Protein AF-0000000068128004 (afdb_homodimer)

Foldseek 3Di:
DDDDDDDDDDCPPPDDDPDDPDPCPPDPDPPPPPPPPPPPPPPVPPAFLAFFCVVLPPCQQVVLLVVLLVLLVVLVVLQVVQAFDFDVVCDDCNPSLNSLVVSLVSSLVSLLRNLQQLLQLLLVVCLQVFHFPLLSLLSVLLSPDLVSLVVCVVVVHVVLSSVLSVLSVQLSVVLSVLSSVQKDKDKDWDWDKDKDKFLFFAFDEQQQFWFAPDQDLVRIDGDPLLVVLVVCLVVVPFAFTPPDFFAWKKWKDKHKAWDKDKDKDKDKAAQDDDPVCLVVQNRKDWAWWWAWDWDQDPPLAIKIKIWIWWFDAFARIDIIMIMIMIIRIAIWIFIWIDHGGTIDGPDLFPVPIDGDPDPPPQPCLDPGHDPRSLRDPVDPGGRGNVSSVNVVLCQQPGKIKMWINNNPVGIDIDIDHDQVPPFKDFPDPVLSVDSHRNGIIGDDCVRVSSSSRRSSRRSSRNSVQCVQCPPPDPVGRSGIDIIMMIGTDTGIGMHGDPVSSVVSSVSNVSSSVSSVVSNPCSSVGSDDDDPDPVRVVCQAPVPDPPPPPPPPPDPDDVVVVVNCQQVVQSVVLVVQQCVQCVVPPQDPSSSSVSLVPPPCDDRFTQNQDLPPRRDGHGGRHDGDDDDPPPDPDDDDDPPPDDPPPPPDPD/DDDDDDDDDPPPPPPDDDPPPDPPPPDPPCPPPPPPPPPPPPPVPDDFLAFFCVVLPPCQQVVLLVVLLVLLVVLVVLQVVQAFDFDVVCDDCNPSLNSLVVSLVSSLVSLLRNLQQLLQLLLVVCLQVFHFPLLSLLSVLLSVDLVSLVVCVVVVHPVLSSVLSVLSVQLSVVLSVLSSVQKDKDKDWDWDKDKDKFLFFAADEQQQFWFAPDQDLVRIDGHPLLVVLVVCLVVVPFAFTPPDFFAWKKWKDKHKAWDKDKDKDKDKAAQDDDPVCLVVQNRKDWAWWWAWDWDQDPPLAIKIKIWIWWFDAFARIDIIMIMIMIIRIAIWIFIWIDHGGTIDGPDLFPVPIDGDPDPVPQPCLDPGHDPRSLRDPPDGGGRGNVSSVNVVLCQQPGKIKMWINNNPVGIAIDIDHDQVPPFKDFPDPVLSPDSHRNGIIGDDCVRVSSSSRRSSRRSSRNSVQCVQCPPPDPVGRSGIDIIMMIGTDTGIGMHGDPVSSVVSSVSNVSSSVSSVVSNPCSSVGSDRDDPDPVSVVCQAPVDDPPPPPPPPPDPDDVVVVVNCQQVVQSVVLVVQQCVQCVVPPQDSSSSSVSLVPPPCDDRFGQNQDLPPRRDGHGGRHDPDDDDPPPDPDDDDDDDDDPPPPDDDDD

Radius of gyration: 53.82 Å; Cα contacts (8 Å, |Δi|>4): 2423; chains: 2; bounding box: 124×164×118 Å

pLDDT: mean 70.62, std 24.51, range [15.65, 96.94]

Organism: Neurospora crassa (strain ATCC 24698 / 74-OR23-1A / CBS 708.71 / DSM 1257 / FGSC 987) (NCBI:txid367110)

InterPro domains:
  IPR021514 Protein of unknown function DUF3176 [PF11374] (76-183)

Secondary structure (DSSP, 8-state):
----------------------------------------------------TTTT--HHHHHHHHHHHHHHHHHHHHHHHHTT-BTTTT-GGG-HHHHHHHHHHHHHHHHHHHHHHHHHHHHHHHHHHT-BHHHHHHHHHHHH-HHHHHHHHHTT-SHHHHHHHHHHHHHHHHHHHHHHHTEEEEEEEEEEEEEEEE----S--TTSSEEE-SSSGGGEEE-HHHHHHHHHHHTTPPEE-TT--EEEEEEEEEEEEEEEEEEEEEEEEE----HHHHHTT--EEEEEEEEEEEEEETTTEEEEEEEEEEE-S-SSEEEEEEEEEEEEEEEEEEEEEEEETEEEESSSSGGGPEE-S-GGGS---SSS---------S-TTS--HHHHHHHHHHHHH-EEEEEEE-GGG-EEEEEESSHHHH-EE-SSHHHHT-S-GGG-EE---HHHHHHHHHHHHHHHHHHHHHHHTTT--GGG-SS-EEEEEEEEEEEEEEEE-HHHHHHHHHHHHHHHHHHHHHTTTGGG-SS-----HHHHHHHHH---GGGT---S----THHHHHHHHHHHHHHHHHHHHHHHTTTS---HHHHHHHHHHT-SS---EEEEEE-TTS-EEEEEE-----------------S-GGGGGGT---/--------------PPP-----------------------------------TTTT--HHHHHHHHHHHHHHHHHHHHHHHHTT-BTTTT-GGG-HHHHHHHHHHHHHHHHHHHHHHHHHHHHHHHHHHT-BHHHHHHHHHHHH-HHHHHHHHHTT-SHHHHHHHHHHHHHHHHHHHHHHHTEEEEEEEEEEEEEEEE----S--TTSSEEE-SSSGGGEEE-HHHHHHHHHHHTTPPEE-TT--EEEEEEEEEEEEEEEEEEEEEEEEE----HHHHHTT--EEEEEEEEEEEEEETTTEEEEEEEEEEE-S-SSEEEEEEEEEEEEEEEEEEEEEEEETEEEESSSSGGGPEE-S-GGGS---SSS---------S-TTS--HHHHHHHHHHHHH-EEEEEEE-GGG-EEEEEESSGGGT-EE-SSHHHHT-SSGGG-EE---HHHHHHHHHHHHHHHHHHHHHHHTTT--GGG-SS-EEEEEEEEEEEEEEEE-HHHHHHHHHHHHHHHHHHHHHTTTGGG-SS-----HHHHHHHHH---GGGS---S----THHHHHHHHHHHHHHHHHHHHHHHTTTS---HHHHHHHHHHT-SS---EEEEEE-TTS-EEEEEE--------------------SGGGSS---

Structure (mmCIF, N/CA/C/O backbone):
data_AF-0000000068128004-model_v1
#
loop_
_entity.id
_entity.type
_entity.pdbx_description
1 polymer 'Uncharacterized protein'
#
loop_
_atom_site.group_PDB
_atom_site.id
_atom_site.type_symbol
_atom_site.label_atom_id
_atom_site.label_alt_id
_atom_site.label_comp_id
_atom_site.label_asym_id
_atom_site.label_entity_id
_atom_site.label_seq_id
_atom_site.pdbx_PDB_ins_code
_atom_site.Cartn_x
_atom_site.Cartn_y
_atom_site.Cartn_z
_atom_site.occupancy
_atom_site.B_iso_or_equiv
_atom_site.auth_seq_id
_atom_site.auth_comp_id
_atom_site.auth_asym_id
_atom_site.auth_atom_id
_atom_site.pdbx_PDB_model_num
ATOM 1 N N . MET A 1 1 ? -55.375 -19.531 8.828 1 16.3 1 MET A N 1
ATOM 2 C CA . MET A 1 1 ? -56.031 -18.875 9.961 1 16.3 1 MET A CA 1
ATOM 3 C C . MET A 1 1 ? -56.25 -17.391 9.672 1 16.3 1 MET A C 1
ATOM 5 O O . MET A 1 1 ? -55.688 -16.844 8.711 1 16.3 1 MET A O 1
ATOM 9 N N . GLY A 1 2 ? -56.156 -16.594 10.836 1 16.81 2 GLY A N 1
ATOM 10 C CA . GLY A 1 2 ? -56.906 -15.602 11.609 1 16.81 2 GLY A CA 1
ATOM 11 C C . GLY A 1 2 ? -56.75 -14.195 11.07 1 16.81 2 GLY A C 1
ATOM 12 O O . GLY A 1 2 ? -55.875 -13.938 10.219 1 16.81 2 GLY A O 1
ATOM 13 N N . SER A 1 3 ? -57.5 -13.305 11.664 1 17.36 3 SER A N 1
ATOM 14 C CA . SER A 1 3 ? -58.25 -12.062 11.836 1 17.36 3 SER A CA 1
ATOM 15 C C . SER A 1 3 ? -57.312 -10.906 12.18 1 17.36 3 SER A C 1
ATOM 17 O O . SER A 1 3 ? -57.75 -9.758 12.289 1 17.36 3 SER A O 1
ATOM 19 N N . PRO A 1 4 ? -56.156 -11.234 12.758 1 17.3 4 PRO A N 1
ATOM 20 C CA . PRO A 1 4 ? -56.031 -10.305 13.875 1 17.3 4 PRO A CA 1
ATOM 21 C C . PRO A 1 4 ? -56.125 -8.844 13.445 1 17.3 4 PRO A C 1
ATOM 23 O O . PRO A 1 4 ? -55.969 -8.531 12.258 1 17.3 4 PRO A O 1
ATOM 26 N N . ASP A 1 5 ? -55.969 -8.047 14.414 1 15.94 5 ASP A N 1
ATOM 27 C CA . ASP A 1 5 ? -56.406 -6.93 15.234 1 15.94 5 ASP A CA 1
ATOM 28 C C . ASP A 1 5 ? -55.938 -5.602 14.672 1 15.94 5 ASP A C 1
ATOM 30 O O . ASP A 1 5 ? -55.125 -5.574 13.734 1 15.94 5 ASP A O 1
ATOM 34 N N . GLU A 1 6 ? -55.156 -4.871 15.516 1 15.65 6 GLU A N 1
ATOM 35 C CA . GLU A 1 6 ? -55.562 -3.723 16.312 1 15.65 6 GLU A CA 1
ATOM 36 C C . GLU A 1 6 ? -55.125 -2.41 15.672 1 15.65 6 GLU A C 1
ATOM 38 O O . GLU A 1 6 ? -55.906 -1.456 15.609 1 15.65 6 GLU A O 1
ATOM 43 N N . ASN A 1 7 ? -53.75 -2.207 15.68 1 17.16 7 ASN A N 1
ATOM 44 C CA . ASN A 1 7 ? -53.406 -1.065 16.516 1 17.16 7 ASN A CA 1
ATOM 45 C C . ASN A 1 7 ? -53.875 0.25 15.898 1 17.16 7 ASN A C 1
ATOM 47 O O . ASN A 1 7 ? -54.062 0.327 14.68 1 17.16 7 ASN A O 1
ATOM 51 N N . ASP A 1 8 ? -53.656 1.297 16.688 1 17.33 8 ASP A N 1
ATOM 52 C CA . ASP A 1 8 ? -54.312 2.494 17.203 1 17.33 8 ASP A CA 1
ATOM 53 C C . ASP A 1 8 ? -54.219 3.637 16.188 1 17.33 8 ASP A C 1
ATOM 55 O O . ASP A 1 8 ? -53.438 3.596 15.258 1 17.33 8 ASP A O 1
ATOM 59 N N . PRO A 1 9 ? -54.219 4.863 16.797 1 18 9 PRO A N 1
ATOM 60 C CA . PRO A 1 9 ? -55.125 6.023 16.875 1 18 9 PRO A CA 1
ATOM 61 C C . PRO A 1 9 ? -54.625 7.211 16.062 1 18 9 PRO A C 1
ATOM 63 O O . PRO A 1 9 ? -55.406 8.016 15.57 1 18 9 PRO A O 1
ATOM 66 N N . VAL A 1 10 ? -53.125 7.395 16.031 1 19.28 10 VAL A N 1
ATOM 67 C CA . VAL A 1 10 ? -52.781 8.727 16.531 1 19.28 10 VAL A CA 1
ATOM 68 C C . VAL A 1 10 ? -53.281 9.781 15.547 1 19.28 10 VAL A C 1
ATOM 70 O O . VAL A 1 10 ? -53.188 9.617 14.328 1 19.28 10 VAL A O 1
ATOM 73 N N . GLY A 1 11 ? -54 10.75 16.094 1 16.86 11 GLY A N 1
ATOM 74 C CA . GLY A 1 11 ? -54.938 11.844 15.867 1 16.86 11 GLY A CA 1
ATOM 75 C C . GLY A 1 11 ? -54.312 13.039 15.195 1 16.86 11 GLY A C 1
ATOM 76 O O . GLY A 1 11 ? -53.469 13.727 15.789 1 16.86 11 GLY A O 1
ATOM 77 N N . TYR A 1 12 ? -53.625 12.961 14.086 1 18.47 12 TYR A N 1
ATOM 78 C CA . TYR A 1 12 ? -53 14.133 13.508 1 18.47 12 TYR A CA 1
ATOM 79 C C . TYR A 1 12 ? -53.969 15.297 13.414 1 18.47 12 TYR A C 1
ATOM 81 O O . TYR A 1 12 ? -54.906 15.266 12.609 1 18.47 12 TYR A O 1
ATOM 89 N N . GLU A 1 13 ? -54.281 15.844 14.727 1 16.7 13 GLU A N 1
ATOM 90 C CA . GLU A 1 13 ? -55.25 16.906 14.703 1 16.7 13 GLU A CA 1
ATOM 91 C C . GLU A 1 13 ? -54.812 18.078 13.828 1 16.7 13 GLU A C 1
ATOM 93 O O . GLU A 1 13 ? -53.688 18.562 13.984 1 16.7 13 GLU A O 1
ATOM 98 N N . VAL A 1 14 ? -55.188 18.156 12.703 1 18.97 14 VAL A N 1
ATOM 99 C CA . VAL A 1 14 ? -55.062 19.219 11.711 1 18.97 14 VAL A CA 1
ATOM 100 C C . VAL A 1 14 ? -55.562 20.531 12.289 1 18.97 14 VAL A C 1
ATOM 102 O O . VAL A 1 14 ? -56.781 20.703 12.461 1 18.97 14 VAL A O 1
ATOM 105 N N . ARG A 1 15 ? -54.906 20.812 13.547 1 17.94 15 ARG A N 1
ATOM 106 C CA . ARG A 1 15 ? -55.562 22 14.117 1 17.94 15 ARG A CA 1
ATOM 107 C C . ARG A 1 15 ? -55.781 23.062 13.047 1 17.94 15 ARG A C 1
ATOM 109 O O . ARG A 1 15 ? -55.125 23.062 12.008 1 17.94 15 ARG A O 1
ATOM 116 N N . GLN A 1 16 ? -56.375 24.156 13.734 1 16.81 16 GLN A N 1
ATOM 117 C CA . GLN A 1 16 ? -57.406 25.203 13.594 1 16.81 16 GLN A CA 1
ATOM 118 C C . GLN A 1 16 ? -56.812 26.438 12.898 1 16.81 16 GLN A C 1
ATOM 120 O O . GLN A 1 16 ? -55.656 26.781 13.109 1 16.81 16 GLN A O 1
ATOM 125 N N . GLN A 1 17 ? -57.344 26.688 11.773 1 18.75 17 GLN A N 1
ATOM 126 C CA . GLN A 1 17 ? -57.219 27.719 10.75 1 18.75 17 GLN A CA 1
ATOM 127 C C . GLN A 1 17 ? -57.312 29.109 11.359 1 18.75 17 GLN A C 1
ATOM 129 O O . GLN A 1 17 ? -58.344 29.484 11.938 1 18.75 17 GLN A O 1
ATOM 134 N N . PRO A 1 18 ? -56.156 29.469 12.141 1 18.98 18 PRO A N 1
ATOM 135 C CA . PRO A 1 18 ? -56.312 30.734 12.867 1 18.98 18 PRO A CA 1
ATOM 136 C C . PRO A 1 18 ? -56.938 31.828 12.008 1 18.98 18 PRO A C 1
ATOM 138 O O . PRO A 1 18 ? -56.781 31.828 10.781 1 18.98 18 PRO A O 1
ATOM 141 N N . SER A 1 19 ? -58 32.344 12.562 1 18.3 19 SER A N 1
ATOM 142 C CA . SER A 1 19 ? -59 33.344 12.164 1 18.3 19 SER A CA 1
ATOM 143 C C . SER A 1 19 ? -58.312 34.656 11.75 1 18.3 19 SER A C 1
ATOM 145 O O . SER A 1 19 ? -57.188 34.938 12.172 1 18.3 19 SER A O 1
ATOM 147 N N . THR A 1 20 ? -58.938 35.219 10.797 1 19.64 20 THR A N 1
ATOM 148 C CA . THR A 1 20 ? -58.844 36.312 9.812 1 19.64 20 THR A CA 1
ATOM 149 C C . THR A 1 20 ? -58.875 37.656 10.492 1 19.64 20 THR A C 1
ATOM 151 O O . THR A 1 20 ? -58.969 38.688 9.828 1 19.64 20 THR A O 1
ATOM 154 N N . HIS A 1 21 ? -58.406 37.719 11.812 1 19.25 21 HIS A N 1
ATOM 155 C CA . HIS A 1 21 ? -58.906 38.969 12.406 1 19.25 21 HIS A CA 1
ATOM 156 C C . HIS A 1 21 ? -58.469 40.156 11.594 1 19.25 21 HIS A C 1
ATOM 158 O O . HIS A 1 21 ? -57.375 40.188 11.047 1 19.25 21 HIS A O 1
ATOM 164 N N . SER A 1 22 ? -59.562 40.938 11.219 1 19.67 22 SER A N 1
ATOM 165 C CA . SER A 1 22 ? -59.906 42.156 10.484 1 19.67 22 SER A CA 1
ATOM 166 C C . SER A 1 22 ? -59.156 43.375 11.039 1 19.67 22 SER A C 1
ATOM 168 O O . SER A 1 22 ? -59.156 43.625 12.242 1 19.67 22 SER A O 1
ATOM 170 N N . ALA A 1 23 ? -58.062 43.719 10.336 1 20.78 23 ALA A N 1
ATOM 171 C CA . ALA A 1 23 ? -57.062 44.781 10.469 1 20.78 23 ALA A CA 1
ATOM 172 C C . ALA A 1 23 ? -57.719 46.156 10.539 1 20.78 23 ALA A C 1
ATOM 174 O O . ALA A 1 23 ? -58.281 46.594 9.555 1 20.78 23 ALA A O 1
ATOM 175 N N . SER A 1 24 ? -58.562 46.25 11.609 1 19.19 24 SER A N 1
ATOM 176 C CA . SER A 1 24 ? -59.219 47.562 11.727 1 19.19 24 SER A CA 1
ATOM 177 C C . SER A 1 24 ? -58.25 48.719 11.555 1 19.19 24 SER A C 1
ATOM 179 O O . SER A 1 24 ? -57.219 48.75 12.234 1 19.19 24 SER A O 1
ATOM 181 N N . LEU A 1 25 ? -58.281 49.281 10.391 1 20.19 25 LEU A N 1
ATOM 182 C CA . LEU A 1 25 ? -57.5 50.375 9.789 1 20.19 25 LEU A CA 1
ATOM 183 C C . LEU A 1 25 ? -57.656 51.656 10.586 1 20.19 25 LEU A C 1
ATOM 185 O O . LEU A 1 25 ? -57.156 52.688 10.18 1 20.19 25 LEU A O 1
ATOM 189 N N . LYS A 1 26 ? -58.688 51.531 11.492 1 20.8 26 LYS A N 1
ATOM 190 C CA . LYS A 1 26 ? -59.312 52.875 11.664 1 20.8 26 LYS A CA 1
ATOM 191 C C . LYS A 1 26 ? -58.25 53.906 12.016 1 20.8 26 LYS A C 1
ATOM 193 O O . LYS A 1 26 ? -58.25 55 11.422 1 20.8 26 LYS A O 1
ATOM 198 N N . ASP A 1 27 ? -58.031 53.938 13.297 1 21.92 27 ASP A N 1
ATOM 199 C CA . ASP A 1 27 ? -58.094 55.156 14.055 1 21.92 27 ASP A CA 1
ATOM 200 C C . ASP A 1 27 ? -56.812 56 13.867 1 21.92 27 ASP A C 1
ATOM 202 O O . ASP A 1 27 ? -55.812 55.75 14.539 1 21.92 27 ASP A O 1
ATOM 206 N N . ILE A 1 28 ? -56.469 56.156 12.594 1 21.03 28 ILE A N 1
ATOM 207 C CA . ILE A 1 28 ? -55.188 56.812 12.266 1 21.03 28 ILE A CA 1
ATOM 208 C C . ILE A 1 28 ? -55.188 58.219 12.797 1 21.03 28 ILE A C 1
ATOM 210 O O . ILE A 1 28 ? -54.156 58.906 12.781 1 21.03 28 ILE A O 1
ATOM 214 N N . SER A 1 29 ? -56.469 58.781 12.781 1 20.73 29 SER A N 1
ATOM 215 C CA . SER A 1 29 ? -56.406 60.188 12.414 1 20.73 29 SER A CA 1
ATOM 216 C C . SER A 1 29 ? -55.719 61 13.492 1 20.73 29 SER A C 1
ATOM 218 O O . SER A 1 29 ? -55.438 62.188 13.289 1 20.73 29 SER A O 1
ATOM 220 N N . LYS A 1 30 ? -56.125 60.781 14.711 1 25.45 30 LYS A N 1
ATOM 221 C CA . LYS A 1 30 ? -56.031 61.875 15.648 1 25.45 30 LYS A CA 1
ATOM 222 C C . LYS A 1 30 ? -54.594 62.406 15.727 1 25.45 30 LYS A C 1
ATOM 224 O O . LYS A 1 30 ? -53.688 61.656 16.094 1 25.45 30 LYS A O 1
ATOM 229 N N . THR A 1 31 ? -54.375 63.344 14.906 1 23.81 31 THR A N 1
ATOM 230 C CA . THR A 1 31 ? -53.219 64.188 14.672 1 23.81 31 THR A CA 1
ATOM 231 C C . THR A 1 31 ? -52.719 64.812 15.984 1 23.81 31 THR A C 1
ATOM 233 O O . THR A 1 31 ? -53.344 65.688 16.547 1 23.81 31 THR A O 1
ATOM 236 N N . GLU A 1 32 ? -52.781 64.062 17.078 1 24.28 32 GLU A N 1
ATOM 237 C CA . GLU A 1 32 ? -52.469 64.75 18.328 1 24.28 32 GLU A CA 1
ATOM 238 C C . GLU A 1 32 ? -51.25 65.625 18.172 1 24.28 32 GLU A C 1
ATOM 240 O O . GLU A 1 32 ? -50.219 65.188 17.672 1 24.28 32 GLU A O 1
ATOM 245 N N . THR A 1 33 ? -51.531 66.875 18.094 1 24.58 33 THR A N 1
ATOM 246 C CA . THR A 1 33 ? -50.688 68.125 18.078 1 24.58 33 THR A CA 1
ATOM 247 C C . THR A 1 33 ? -49.625 68 19.156 1 24.58 33 THR A C 1
ATOM 249 O O . THR A 1 33 ? -49.906 68.125 20.344 1 24.58 33 THR A O 1
ATOM 252 N N . ASN A 1 34 ? -48.906 67 19.188 1 24.06 34 ASN A N 1
ATOM 253 C CA . ASN A 1 34 ? -47.938 66.75 20.25 1 24.06 34 ASN A CA 1
ATOM 254 C C . ASN A 1 34 ? -47.062 68 20.469 1 24.06 34 ASN A C 1
ATOM 256 O O . ASN A 1 34 ? -46.344 68.438 19.562 1 24.06 34 ASN A O 1
ATOM 260 N N . GLU A 1 35 ? -47.625 69 21.172 1 24.84 35 GLU A N 1
ATOM 261 C CA . GLU A 1 35 ? -46.844 70.062 21.734 1 24.84 35 GLU A CA 1
ATOM 262 C C . GLU A 1 35 ? -45.469 69.625 22.203 1 24.84 35 GLU A C 1
ATOM 264 O O . GLU A 1 35 ? -45.375 68.812 23.141 1 24.84 35 GLU A O 1
ATOM 269 N N . VAL A 1 36 ? -44.688 69.438 21.297 1 27.52 36 VAL A N 1
ATOM 270 C CA . VAL A 1 36 ? -43.312 69 21.516 1 27.52 36 VAL A CA 1
ATOM 271 C C . VAL A 1 36 ? -42.688 69.875 22.594 1 27.52 36 VAL A C 1
ATOM 273 O O . VAL A 1 36 ? -42.5 71.125 22.375 1 27.52 36 VAL A O 1
ATOM 276 N N . THR A 1 37 ? -43.312 69.875 23.75 1 25.5 37 THR A N 1
ATOM 277 C CA . THR A 1 37 ? -42.594 70.5 24.859 1 25.5 37 THR A CA 1
ATOM 278 C C . THR A 1 37 ? -41.062 70.375 24.656 1 25.5 37 THR A C 1
ATOM 280 O O . THR A 1 37 ? -40.562 69.25 24.344 1 25.5 37 THR A O 1
ATOM 283 N N . LYS A 1 38 ? -40.531 71.5 24.266 1 29.64 38 LYS A N 1
ATOM 284 C CA . LYS A 1 38 ? -39.125 71.812 24.156 1 29.64 38 LYS A CA 1
ATOM 285 C C . LYS A 1 38 ? -38.312 71.125 25.266 1 29.64 38 LYS A C 1
ATOM 287 O O . LYS A 1 38 ? -38.344 71.5 26.422 1 29.64 38 LYS A O 1
ATOM 292 N N . ASP A 1 39 ? -38.5 69.812 25.281 1 27.36 39 ASP A N 1
ATOM 293 C CA . ASP A 1 39 ? -37.656 69 26.125 1 27.36 39 ASP A CA 1
ATOM 294 C C . ASP A 1 39 ? -36.25 69.625 26.266 1 27.36 39 ASP A C 1
ATOM 296 O O . ASP A 1 39 ? -35.562 69.812 25.25 1 27.36 39 ASP A O 1
ATOM 300 N N . ALA A 1 40 ? -36.188 70.562 27.109 1 27.53 40 ALA A N 1
ATOM 301 C CA . ALA A 1 40 ? -35.031 71.188 27.703 1 27.53 40 ALA A CA 1
ATOM 302 C C . ALA A 1 40 ? -33.812 70.312 27.672 1 27.53 40 ALA A C 1
ATOM 304 O O . ALA A 1 40 ? -33.906 69.125 28.016 1 27.53 40 ALA A O 1
ATOM 305 N N . ASP A 1 41 ? -33.094 70.562 26.688 1 29.31 41 ASP A N 1
ATOM 306 C CA . ASP A 1 41 ? -31.812 69.938 26.484 1 29.31 41 ASP A CA 1
ATOM 307 C C . ASP A 1 41 ? -31.219 69.438 27.797 1 29.31 41 ASP A C 1
ATOM 309 O O . ASP A 1 41 ? -30.922 70.25 28.688 1 29.31 41 ASP A O 1
ATOM 313 N N . VAL A 1 42 ? -31.859 68.5 28.344 1 29.72 42 VAL A N 1
ATOM 314 C CA . VAL A 1 42 ? -31.328 67.75 29.5 1 29.72 42 VAL A CA 1
ATOM 315 C C . VAL A 1 42 ? -29.812 67.812 29.5 1 29.72 42 VAL A C 1
ATOM 317 O O . VAL A 1 42 ? -29.156 67.25 28.609 1 29.72 42 VAL A O 1
ATOM 320 N N . LYS A 1 43 ? -29.391 68.938 29.891 1 34.12 43 LYS A N 1
ATOM 321 C CA . LYS A 1 43 ? -28.016 69.188 30.281 1 34.12 43 LYS A CA 1
ATOM 322 C C . LYS A 1 43 ? -27.391 67.938 30.953 1 34.12 43 LYS A C 1
ATOM 324 O O . LYS A 1 43 ? -27.75 67.625 32.094 1 34.12 43 LYS A O 1
ATOM 329 N N . SER A 1 44 ? -27.422 66.938 30.156 1 31.36 44 SER A N 1
ATOM 330 C CA . SER A 1 44 ? -26.781 65.688 30.625 1 31.36 44 SER A CA 1
ATOM 331 C C . SER A 1 44 ? -25.656 66 31.594 1 31.36 44 SER A C 1
ATOM 333 O O . SER A 1 44 ? -24.672 66.625 31.234 1 31.36 44 SER A O 1
ATOM 335 N N . SER A 1 45 ? -26.047 66.25 32.75 1 32.31 45 SER A N 1
ATOM 336 C CA . SER A 1 45 ? -25.172 66.5 33.906 1 32.31 45 SER A CA 1
ATOM 337 C C . SER A 1 45 ? -24 65.5 33.906 1 32.31 45 SER A C 1
ATOM 339 O O . SER A 1 45 ? -24.188 64.312 33.688 1 32.31 45 SER A O 1
ATOM 341 N N . PRO A 1 46 ? -22.891 65.938 33.5 1 38.22 46 PRO A N 1
ATOM 342 C CA . PRO A 1 46 ? -21.719 65.062 33.344 1 38.22 46 PRO A CA 1
ATOM 343 C C . PRO A 1 46 ? -21.562 64.062 34.5 1 38.22 46 PRO A C 1
ATOM 345 O O . PRO A 1 46 ? -21.969 64.375 35.625 1 38.22 46 PRO A O 1
ATOM 348 N N . PRO A 1 47 ? -21.641 62.75 34.375 1 41.66 47 PRO A N 1
ATOM 349 C CA . PRO A 1 47 ? -21.719 61.719 35.438 1 41.66 47 PRO A CA 1
ATOM 350 C C . PRO A 1 47 ? -20.703 61.906 36.531 1 41.66 47 PRO A C 1
ATOM 352 O O . PRO A 1 47 ? -19.578 62.344 36.281 1 41.66 47 PRO A O 1
ATOM 355 N N . SER A 1 48 ? -20.938 62.219 37.906 1 47.94 48 SER A N 1
ATOM 356 C CA . SER A 1 48 ? -20.266 62.25 39.219 1 47.94 48 SER A CA 1
ATOM 357 C C . SER A 1 48 ? -19.391 61.031 39.406 1 47.94 48 SER A C 1
ATOM 359 O O . SER A 1 48 ? -19.609 59.969 38.781 1 47.94 48 SER A O 1
ATOM 361 N N . TRP A 1 49 ? -18 61.219 39.938 1 61.78 49 TRP A N 1
ATOM 362 C CA . TRP A 1 49 ? -17.125 60.125 40.375 1 61.78 49 TRP A CA 1
ATOM 363 C C . TRP A 1 49 ? -17.922 59.094 41.188 1 61.78 49 TRP A C 1
ATOM 365 O O . TRP A 1 49 ? -18.359 59.375 42.312 1 61.78 49 TRP A O 1
ATOM 375 N N . LYS A 1 50 ? -18.5 58.156 40.531 1 65.62 50 LYS A N 1
ATOM 376 C CA . LYS A 1 50 ? -19.266 57.125 41.219 1 65.62 50 LYS A CA 1
ATOM 377 C C . LYS A 1 50 ? -18.516 55.781 41.188 1 65.62 50 LYS A C 1
ATOM 379 O O . LYS A 1 50 ? -18.688 55 40.25 1 65.62 50 LYS A O 1
ATOM 384 N N . PRO A 1 51 ? -17.656 55.594 42.344 1 75.12 51 PRO A N 1
ATOM 385 C CA . PRO A 1 51 ? -17 54.281 42.406 1 75.12 51 PRO A CA 1
ATOM 386 C C . PRO A 1 51 ? -17.969 53.156 42.656 1 75.12 51 PRO A C 1
ATOM 388 O O . PRO A 1 51 ? -19.078 53.375 43.125 1 75.12 51 PRO A O 1
ATOM 391 N N . GLY A 1 52 ? -17.953 52.031 41.938 1 76.75 52 GLY A N 1
ATOM 392 C CA . GLY A 1 52 ? -18.797 50.875 42.125 1 76.75 52 GLY A CA 1
ATOM 393 C C . GLY A 1 52 ? -18.328 49.656 41.312 1 76.75 52 GLY A C 1
ATOM 394 O O . GLY A 1 52 ? -17.781 49.844 40.219 1 76.75 52 GLY A O 1
ATOM 395 N N . ALA A 1 53 ? -18.438 48.531 41.938 1 80.81 53 ALA A N 1
ATOM 396 C CA . ALA A 1 53 ? -17.984 47.312 41.312 1 80.81 53 ALA A CA 1
ATOM 397 C C . ALA A 1 53 ? -18.828 46.969 40.062 1 80.81 53 ALA A C 1
ATOM 399 O O . ALA A 1 53 ? -18.297 46.562 39.031 1 80.81 53 ALA A O 1
ATOM 400 N N . LEU A 1 54 ? -20.094 47.188 40.062 1 81.88 54 LEU A N 1
ATOM 401 C CA . LEU A 1 54 ? -20.953 46.812 38.969 1 81.88 54 LEU A CA 1
ATOM 402 C C . LEU A 1 54 ? -21.031 47.938 37.938 1 81.88 54 LEU A C 1
ATOM 404 O O . LEU A 1 54 ? -21.078 47.656 36.719 1 81.88 54 LEU A O 1
ATOM 408 N N . ARG A 1 55 ? -20.969 49.156 38.375 1 77.12 55 ARG A N 1
ATOM 409 C CA . ARG A 1 55 ? -21.109 50.281 37.469 1 77.12 55 ARG A CA 1
ATOM 410 C C . ARG A 1 55 ? -19.844 50.5 36.656 1 77.12 55 ARG A C 1
ATOM 412 O O . ARG A 1 55 ? -19.922 50.875 35.469 1 77.12 55 ARG A O 1
ATOM 419 N N . GLN A 1 56 ? -18.719 50.125 37.281 1 81.06 56 GLN A N 1
ATOM 420 C CA . GLN A 1 56 ? -17.453 50.375 36.562 1 81.06 56 GLN A CA 1
ATOM 421 C C . GLN A 1 56 ? -16.828 49.062 36.094 1 81.06 56 GLN A C 1
ATOM 423 O O . GLN A 1 56 ? -15.609 49 35.906 1 81.06 56 GLN A O 1
ATOM 428 N N . PHE A 1 57 ? -17.75 48.031 35.906 1 86 57 PHE A N 1
ATOM 429 C CA . PHE A 1 57 ? -17.219 46.75 35.438 1 86 57 PHE A CA 1
ATOM 430 C C . PHE A 1 57 ? -16.547 46.906 34.094 1 86 57 PHE A C 1
ATOM 432 O O . PHE A 1 57 ? -17.172 47.438 33.156 1 86 57 PHE A O 1
ATOM 439 N N . PRO A 1 58 ? -15.25 46.531 33.969 1 87.56 58 PRO A N 1
ATOM 440 C CA . PRO A 1 58 ? -14.539 46.719 32.719 1 87.56 58 PRO A CA 1
ATOM 441 C C . PRO A 1 58 ? -14.953 45.719 31.656 1 87.56 58 PRO A C 1
ATOM 443 O O . PRO A 1 58 ? -14.18 44.812 31.328 1 87.56 58 PRO A O 1
ATOM 446 N N . VAL A 1 59 ? -16.031 45.906 30.969 1 87.62 59 VAL A N 1
ATOM 447 C CA . VAL A 1 59 ? -16.578 44.969 29.984 1 87.62 59 VAL A CA 1
ATOM 448 C C . VAL A 1 59 ? -15.688 44.938 28.75 1 87.62 59 VAL A C 1
ATOM 450 O O . VAL A 1 59 ? -15.523 43.875 28.125 1 87.62 59 VAL A O 1
ATOM 453 N N . TYR A 1 60 ? -15 45.969 28.453 1 86.06 60 TYR A N 1
ATOM 454 C CA . TYR A 1 60 ? -14.172 46.062 27.25 1 86.06 60 TYR A CA 1
ATOM 455 C C . TYR A 1 60 ? -12.852 45.344 27.438 1 86.06 60 TYR A C 1
ATOM 457 O O . TYR A 1 60 ? -12.164 45.031 26.469 1 86.06 60 TYR A O 1
ATOM 465 N N . GLY A 1 61 ? -12.547 45 28.672 1 89.56 61 GLY A N 1
ATOM 466 C CA . GLY A 1 61 ? -11.359 44.219 28.953 1 89.56 61 GLY A CA 1
ATOM 467 C C . GLY A 1 61 ? -11.656 42.75 29.266 1 89.56 61 GLY A C 1
ATOM 468 O O . GLY A 1 61 ? -11 41.844 28.75 1 89.56 61 GLY A O 1
ATOM 469 N N . ILE A 1 62 ? -12.688 42.5 29.922 1 92.5 62 ILE A N 1
ATOM 470 C CA . ILE A 1 62 ? -12.992 41.156 30.391 1 92.5 62 ILE A CA 1
ATOM 471 C C . ILE A 1 62 ? -13.625 40.344 29.25 1 92.5 62 ILE A C 1
ATOM 473 O O . ILE A 1 62 ? -13.375 39.156 29.125 1 92.5 62 ILE A O 1
ATOM 477 N N . LEU A 1 63 ? -14.43 40.938 28.453 1 92.94 63 LEU A N 1
ATOM 478 C CA . LEU A 1 63 ? -15.07 40.219 27.359 1 92.94 63 LEU A CA 1
ATOM 479 C C . LEU A 1 63 ? -14.039 39.656 26.375 1 92.94 63 LEU A C 1
ATOM 481 O O . LEU A 1 63 ? -14.062 38.469 26.047 1 92.94 63 LEU A O 1
ATOM 485 N N . PRO A 1 64 ? -13.148 40.5 25.906 1 93.81 64 PRO A N 1
ATOM 486 C CA . PRO A 1 64 ? -12.102 39.938 25.031 1 93.81 64 PRO A CA 1
ATOM 487 C C . PRO A 1 64 ? -11.273 38.844 25.734 1 93.81 64 PRO A C 1
ATOM 489 O O . PRO A 1 64 ? -10.812 37.906 25.078 1 93.81 64 PRO A O 1
ATOM 492 N N . LEU A 1 65 ? -11.078 39.031 26.953 1 95.19 65 LEU A N 1
ATOM 493 C CA . LEU A 1 65 ? -10.328 38 27.688 1 95.19 65 LEU A CA 1
ATOM 494 C C . LEU A 1 65 ? -11.07 36.688 27.703 1 95.19 65 LEU A C 1
ATOM 496 O O . LEU A 1 65 ? -10.469 35.625 27.484 1 95.19 65 LEU A O 1
ATOM 500 N N . LEU A 1 66 ? -12.352 36.719 27.938 1 95.62 66 LEU A N 1
ATOM 501 C CA . LEU A 1 66 ? -13.164 35.5 27.938 1 95.62 66 LEU A CA 1
ATOM 502 C C . LEU A 1 66 ? -13.234 34.906 26.531 1 95.62 66 LEU A C 1
ATOM 504 O O . LEU A 1 66 ? -13.211 33.656 26.375 1 95.62 66 LEU A O 1
ATOM 508 N N . LEU A 1 67 ? -13.297 35.75 25.578 1 95.06 67 LEU A N 1
ATOM 509 C CA . LEU A 1 67 ? -13.32 35.281 24.203 1 95.06 67 LEU A CA 1
ATOM 510 C C . LEU A 1 67 ? -11.992 34.625 23.828 1 95.06 67 LEU A C 1
ATOM 512 O O . LEU A 1 67 ? -11.961 33.688 23.047 1 95.06 67 LEU A O 1
ATOM 516 N N . SER A 1 68 ? -10.914 35.156 24.328 1 95.12 68 SER A N 1
ATOM 517 C CA . SER A 1 68 ? -9.609 34.562 24.094 1 95.12 68 SER A CA 1
ATOM 518 C C . SER A 1 68 ? -9.523 33.156 24.719 1 95.12 68 SER A C 1
ATOM 520 O O . SER A 1 68 ? -8.977 32.25 24.125 1 95.12 68 SER A O 1
ATOM 522 N N . ILE A 1 69 ? -10.062 32.969 25.875 1 95.69 69 ILE A N 1
ATOM 523 C CA . ILE A 1 69 ? -10.094 31.672 26.531 1 95.69 69 ILE A CA 1
ATOM 524 C C . ILE A 1 69 ? -10.992 30.719 25.75 1 95.69 69 ILE A C 1
ATOM 526 O O . ILE A 1 69 ? -10.672 29.547 25.594 1 95.69 69 ILE A O 1
ATOM 530 N N . ALA A 1 70 ? -12.055 31.266 25.234 1 95.94 70 ALA A N 1
ATOM 531 C CA . ALA A 1 70 ? -12.961 30.453 24.422 1 95.94 70 ALA A CA 1
ATOM 532 C C . ALA A 1 70 ? -12.273 29.953 23.156 1 95.94 70 ALA A C 1
ATOM 534 O O . ALA A 1 70 ? -12.539 28.844 22.688 1 95.94 70 ALA A O 1
ATOM 535 N N . CYS A 1 71 ? -11.43 30.781 22.594 1 95.56 71 CYS A N 1
ATOM 536 C CA . CYS A 1 71 ? -10.68 30.375 21.422 1 95.56 71 CYS A CA 1
ATOM 537 C C . CYS A 1 71 ? -9.766 29.203 21.734 1 95.56 71 CYS A C 1
ATOM 539 O O . CYS A 1 71 ? -9.539 28.344 20.875 1 95.56 71 CYS A O 1
ATOM 541 N N . THR A 1 72 ? -9.25 29.188 22.891 1 95.31 72 THR A N 1
ATOM 542 C CA . THR A 1 72 ? -8.453 28.031 23.297 1 95.31 72 THR A CA 1
ATOM 543 C C . THR A 1 72 ? -9.328 26.781 23.406 1 95.31 72 THR A C 1
ATOM 545 O O . THR A 1 72 ? -8.891 25.688 23.031 1 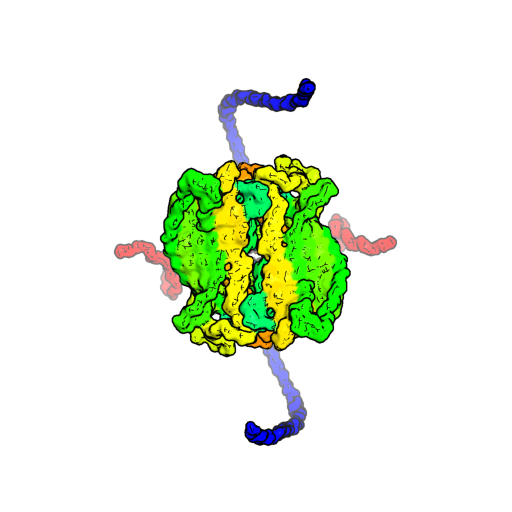95.31 72 THR A O 1
ATOM 548 N N . GLY A 1 73 ? -10.492 26.969 23.859 1 95.88 73 GLY A N 1
ATOM 549 C CA . GLY A 1 73 ? -11.43 25.859 23.875 1 95.88 73 GLY A CA 1
ATOM 550 C C . GLY A 1 73 ? -11.766 25.359 22.484 1 95.88 73 GLY A C 1
ATOM 551 O O . GLY A 1 73 ? -11.828 24.141 22.25 1 95.88 73 GLY A O 1
ATOM 552 N N . VAL A 1 74 ? -11.922 26.25 21.594 1 96.56 74 VAL A N 1
ATOM 553 C CA . VAL A 1 74 ? -12.203 25.875 20.203 1 96.56 74 VAL A CA 1
ATOM 554 C C . VAL A 1 74 ? -11.008 25.141 19.609 1 96.56 74 VAL A C 1
ATOM 556 O O . VAL A 1 74 ? -11.18 24.203 18.828 1 96.56 74 VAL A O 1
ATOM 559 N N . ALA A 1 75 ? -9.836 25.594 19.938 1 96.44 75 ALA A N 1
ATOM 560 C CA . ALA A 1 75 ? -8.633 24.938 19.453 1 96.44 75 ALA A CA 1
ATOM 561 C C . ALA A 1 75 ? -8.578 23.484 19.922 1 96.44 75 ALA A C 1
ATOM 563 O O . ALA A 1 75 ? -8.234 22.578 19.156 1 96.44 75 ALA A O 1
ATOM 564 N N . ILE A 1 76 ? -8.953 23.25 21.141 1 96.19 76 ILE A N 1
ATOM 565 C CA . ILE A 1 76 ? -8.992 21.906 21.688 1 96.19 76 ILE A CA 1
ATOM 566 C C . ILE A 1 76 ? -10.023 21.078 20.906 1 96.19 76 ILE A C 1
ATOM 568 O O . ILE A 1 76 ? -9.766 19.906 20.578 1 96.19 76 ILE A O 1
ATOM 572 N N . LEU A 1 77 ? -11.094 21.672 20.625 1 95.75 77 LEU A N 1
ATOM 573 C CA . LEU A 1 77 ? -12.156 20.984 19.906 1 95.75 77 LEU A CA 1
ATOM 574 C C . LEU A 1 77 ? -11.703 20.609 18.484 1 95.75 77 LEU A C 1
ATOM 576 O O . LEU A 1 77 ? -12.023 19.516 18 1 95.75 77 LEU A O 1
ATOM 580 N N . ILE A 1 78 ? -11 21.453 17.875 1 95.69 78 ILE A N 1
ATOM 581 C CA . ILE A 1 78 ? -10.5 21.188 16.516 1 95.69 78 ILE A CA 1
ATOM 582 C C . ILE A 1 78 ? -9.547 20 16.547 1 95.69 78 ILE A C 1
ATOM 584 O O . ILE A 1 78 ? -9.633 19.109 15.695 1 95.69 78 ILE A O 1
ATOM 588 N N . VAL A 1 79 ? -8.656 19.969 17.484 1 95.19 79 VAL A N 1
ATOM 589 C CA . VAL A 1 79 ? -7.68 18.891 17.594 1 95.19 79 VAL A CA 1
ATOM 590 C C . VAL A 1 79 ? -8.391 17.578 17.891 1 95.19 79 VAL A C 1
ATOM 592 O O . VAL A 1 79 ? -8.031 16.531 17.344 1 95.19 79 VAL A O 1
ATOM 595 N N . ARG A 1 80 ? -9.438 17.609 18.656 1 94.19 80 ARG A N 1
ATOM 596 C CA . ARG A 1 80 ? -10.164 16.406 19.016 1 94.19 80 ARG A CA 1
ATOM 597 C C . ARG A 1 80 ? -11.023 15.914 17.859 1 94.19 80 ARG A C 1
ATOM 599 O O . ARG A 1 80 ? -11.133 14.703 17.625 1 94.19 80 ARG A O 1
ATOM 606 N N . LEU A 1 81 ? -11.57 16.828 17.141 1 93.12 81 LEU A N 1
ATOM 607 C CA . LEU A 1 81 ? -12.453 16.453 16.031 1 93.12 81 LEU A CA 1
ATOM 608 C C . LEU A 1 81 ? -11.641 15.945 14.844 1 93.12 81 LEU A C 1
ATOM 610 O O . LEU A 1 81 ? -12.125 15.125 14.062 1 93.12 81 LEU A O 1
ATOM 614 N N . SER A 1 82 ? -10.484 16.391 14.68 1 92.5 82 SER A N 1
ATOM 615 C CA . SER A 1 82 ? -9.656 15.977 13.555 1 92.5 82 SER A CA 1
ATOM 616 C C . SER A 1 82 ? -8.922 14.672 13.867 1 92.5 82 SER A C 1
ATOM 618 O O . SER A 1 82 ? -8.406 14.016 12.961 1 92.5 82 SER A O 1
ATOM 620 N N . HIS A 1 83 ? -8.984 14.305 15.102 1 92.19 83 HIS A N 1
ATOM 621 C CA . HIS A 1 83 ? -8.305 13.086 15.523 1 92.19 83 HIS A CA 1
ATOM 622 C C . HIS A 1 83 ? -8.906 11.859 14.852 1 92.19 83 HIS A C 1
ATOM 624 O O . HIS A 1 83 ? -10.125 11.672 14.867 1 92.19 83 HIS A O 1
ATOM 630 N N . HIS A 1 84 ? -8.094 11.078 14.125 1 87.44 84 HIS A N 1
ATOM 631 C CA . HIS A 1 84 ? -8.414 9.82 13.461 1 87.44 84 HIS A CA 1
ATOM 632 C C . HIS A 1 84 ? -9.258 10.047 12.211 1 87.44 84 HIS A C 1
ATOM 634 O O . HIS A 1 84 ? -9.961 9.148 11.758 1 87.44 84 HIS A O 1
ATOM 640 N N . LYS A 1 85 ? -9.234 11.273 11.812 1 87.44 85 LYS A N 1
ATOM 641 C CA . LYS A 1 85 ? -9.938 11.547 10.562 1 87.44 85 LYS A CA 1
ATOM 642 C C . LYS A 1 85 ? -8.977 11.555 9.383 1 87.44 85 LYS A C 1
ATOM 644 O O . LYS A 1 85 ? -7.785 11.828 9.547 1 87.44 85 LYS A O 1
ATOM 649 N N . ASP A 1 86 ? -9.602 11.242 8.188 1 87 86 ASP A N 1
ATOM 650 C CA . ASP A 1 86 ? -8.82 11.188 6.953 1 87 86 ASP A CA 1
ATOM 651 C C . ASP A 1 86 ? -8.367 12.578 6.527 1 87 86 ASP A C 1
ATOM 653 O O . ASP A 1 86 ? -9.078 13.562 6.746 1 87 86 ASP A O 1
ATOM 657 N N . ILE A 1 87 ? -7.141 12.617 5.91 1 86.06 87 ILE A N 1
ATOM 658 C CA . ILE A 1 87 ? -6.547 13.891 5.492 1 86.06 87 ILE A CA 1
ATOM 659 C C . ILE A 1 87 ? -7.398 14.516 4.395 1 86.06 87 ILE A C 1
ATOM 661 O O . ILE A 1 87 ? -7.457 15.742 4.27 1 86.06 87 ILE A O 1
ATOM 665 N N . ASP A 1 88 ? -8.117 13.734 3.615 1 81.5 88 ASP A N 1
ATOM 666 C CA . ASP A 1 88 ? -8.898 14.258 2.498 1 81.5 88 ASP A CA 1
ATOM 667 C C . ASP A 1 88 ? -10.172 14.938 2.988 1 81.5 88 ASP A C 1
ATOM 669 O O . ASP A 1 88 ? -10.648 15.898 2.379 1 81.5 88 ASP A O 1
ATOM 673 N N . SER A 1 89 ? -10.633 14.422 4.082 1 83.69 89 SER A N 1
ATOM 674 C CA . SER A 1 89 ? -11.836 15.031 4.633 1 83.69 89 SER A CA 1
ATOM 675 C C . SER A 1 89 ? -11.523 16.375 5.297 1 83.69 89 SER A C 1
ATOM 677 O O . SER A 1 89 ? -12.391 17.25 5.371 1 83.69 89 SER A O 1
ATOM 679 N N . TRP A 1 90 ? -10.328 16.531 5.824 1 87.31 90 TRP A N 1
ATOM 680 C CA . TRP A 1 90 ? -9.883 17.734 6.5 1 87.31 90 TRP A CA 1
ATOM 681 C C . TRP A 1 90 ? -8.789 18.438 5.691 1 87.31 90 TRP A C 1
ATOM 683 O O . TRP A 1 90 ? -7.66 18.578 6.16 1 87.31 90 TRP A O 1
ATOM 693 N N . SER A 1 91 ? -9.172 18.766 4.402 1 82.81 91 SER A N 1
ATOM 694 C CA . SER A 1 91 ? -8.18 19.359 3.52 1 82.81 91 SER A CA 1
ATOM 695 C C . SER A 1 91 ? -8.555 20.797 3.152 1 82.81 91 SER A C 1
ATOM 697 O O . SER A 1 91 ? -9.672 21.234 3.43 1 82.81 91 SER A O 1
ATOM 699 N N . GLY A 1 92 ? -7.527 21.531 2.695 1 80.25 92 GLY A N 1
ATOM 700 C CA . GLY A 1 92 ? -7.75 22.891 2.24 1 80.25 92 GLY A CA 1
ATOM 701 C C . GLY A 1 92 ? -8.031 23.859 3.373 1 80.25 92 GLY A C 1
ATOM 702 O O . GLY A 1 92 ? -7.238 23.969 4.312 1 80.25 92 GLY A O 1
ATOM 703 N N . ARG A 1 93 ? -9.242 24.484 3.348 1 83.38 93 ARG A N 1
ATOM 704 C CA . ARG A 1 93 ? -9.633 25.484 4.328 1 83.38 93 ARG A CA 1
ATOM 705 C C . ARG A 1 93 ? -10.062 24.844 5.641 1 83.38 93 ARG A C 1
ATOM 707 O O . ARG A 1 93 ? -10.031 25.484 6.691 1 83.38 93 ARG A O 1
ATOM 714 N N . LYS A 1 94 ? -10.281 23.547 5.555 1 89.94 94 LYS A N 1
ATOM 715 C CA . LYS A 1 94 ? -10.734 22.828 6.738 1 89.94 94 LYS A CA 1
ATOM 716 C C . LYS A 1 94 ? -9.594 22.047 7.379 1 89.94 94 LYS A C 1
ATOM 718 O O . LYS A 1 94 ? -9.797 21.312 8.344 1 89.94 94 LYS A O 1
ATOM 723 N N . ALA A 1 95 ? -8.43 22.328 6.883 1 92 95 ALA A N 1
ATOM 724 C CA . ALA A 1 95 ? -7.285 21.641 7.473 1 92 95 ALA A CA 1
ATOM 725 C C . ALA A 1 95 ? -7.055 22.094 8.914 1 92 95 ALA A C 1
ATOM 727 O O . ALA A 1 95 ? -7.188 23.281 9.227 1 92 95 ALA A O 1
ATOM 728 N N . PRO A 1 96 ? -6.82 21.172 9.766 1 93.12 96 PRO A N 1
ATOM 729 C CA . PRO A 1 96 ? -6.648 21.547 11.172 1 93.12 96 PRO A CA 1
ATOM 730 C C . PRO A 1 96 ? -5.562 22.594 11.383 1 93.12 96 PRO A C 1
ATOM 732 O O . PRO A 1 96 ? -5.703 23.469 12.25 1 93.12 96 PRO A O 1
ATOM 735 N N . GLN A 1 97 ? -4.477 22.625 10.609 1 92.62 97 GLN A N 1
ATOM 736 C CA . GLN A 1 97 ? -3.408 23.609 10.766 1 92.62 97 GLN A CA 1
ATOM 737 C C . GLN A 1 97 ? -3.895 25 10.422 1 92.62 97 GLN A C 1
ATOM 739 O O . GLN A 1 97 ? -3.492 25.984 11.055 1 92.62 97 GLN A O 1
ATOM 744 N N . VAL A 1 98 ? -4.746 25.109 9.453 1 93.06 98 VAL A N 1
ATOM 745 C CA . VAL A 1 98 ? -5.293 26.391 9.039 1 93.06 98 VAL A CA 1
ATOM 746 C C . VAL A 1 98 ? -6.277 26.906 10.094 1 93.06 98 VAL A C 1
ATOM 748 O O . VAL A 1 98 ? -6.199 28.047 10.523 1 93.06 98 VAL A O 1
ATOM 751 N N . LEU A 1 99 ? -7.141 26.094 10.562 1 95 99 LEU A N 1
ATOM 752 C CA . LEU A 1 99 ? -8.133 26.469 11.57 1 95 99 LEU A CA 1
ATOM 753 C C . LEU A 1 99 ? -7.457 26.828 12.891 1 95 99 LEU A C 1
ATOM 755 O O . LEU A 1 99 ? -7.879 27.766 13.57 1 95 99 LEU A O 1
ATOM 759 N N . LEU A 1 100 ? -6.441 26.078 13.219 1 95.19 100 LEU A N 1
ATOM 760 C CA . LEU A 1 100 ? -5.699 26.375 14.438 1 95.19 100 LEU A CA 1
ATOM 761 C C . LEU A 1 100 ? -4.988 27.719 14.328 1 95.19 100 LEU A C 1
ATOM 763 O O . LEU A 1 100 ? -4.883 28.469 15.305 1 95.19 100 LEU A O 1
ATOM 767 N N . SER A 1 101 ? -4.527 28.016 13.156 1 93.44 101 SER A N 1
ATOM 768 C CA . SER A 1 101 ? -3.873 29.312 12.953 1 93.44 101 SER A CA 1
ATOM 769 C C . SER A 1 101 ? -4.867 30.453 13.094 1 93.44 101 SER A C 1
ATOM 771 O O . SER A 1 101 ? -4.539 31.5 13.664 1 93.44 101 SER A O 1
ATOM 773 N N . TYR A 1 102 ? -6.086 30.297 12.625 1 92.88 102 TYR A N 1
ATOM 774 C CA . TYR A 1 102 ? -7.129 31.297 12.812 1 92.88 102 TYR A CA 1
ATOM 775 C C . TYR A 1 102 ? -7.434 31.5 14.297 1 92.88 102 TYR A C 1
ATOM 777 O O . TYR A 1 102 ? -7.516 32.625 14.766 1 92.88 102 TYR A O 1
ATOM 785 N N . THR A 1 103 ? -7.566 30.469 14.977 1 94.19 103 THR A N 1
ATOM 786 C CA . THR A 1 103 ? -7.91 30.547 16.391 1 94.19 103 THR A CA 1
ATOM 787 C C . THR A 1 103 ? -6.785 31.188 17.188 1 94.19 103 THR A C 1
ATOM 789 O O . THR A 1 103 ? -7.039 31.969 18.109 1 94.19 103 THR A O 1
ATOM 792 N N . THR A 1 104 ? -5.578 30.891 16.828 1 92.94 104 THR A N 1
ATOM 793 C CA . THR A 1 104 ? -4.438 31.438 17.547 1 92.94 104 THR A CA 1
ATOM 794 C C . THR A 1 104 ? -4.324 32.938 17.297 1 92.94 104 THR A C 1
ATOM 796 O O . THR A 1 104 ? -4.086 33.719 18.219 1 92.94 104 THR A O 1
ATOM 799 N N . THR A 1 105 ? -4.496 33.344 16.078 1 90.25 105 THR A N 1
ATOM 800 C CA . THR A 1 105 ? -4.371 34.75 15.75 1 90.25 105 THR A CA 1
ATOM 801 C C . THR A 1 105 ? -5.473 35.562 16.422 1 90.25 105 THR A C 1
ATOM 803 O O . THR A 1 105 ? -5.219 36.625 16.969 1 90.25 105 THR A O 1
ATOM 806 N N . VAL A 1 106 ? -6.633 35.062 16.406 1 91.06 106 VAL A N 1
ATOM 807 C CA . VAL A 1 106 ? -7.75 35.75 17.031 1 91.06 106 VAL A CA 1
ATOM 808 C C . VAL A 1 106 ? -7.555 35.781 18.547 1 91.06 106 VAL A C 1
ATOM 810 O O . VAL A 1 106 ? -7.773 36.812 19.188 1 91.06 106 VAL A O 1
ATOM 813 N N . ALA A 1 107 ? -7.145 34.719 19.109 1 94.12 107 ALA A N 1
ATOM 814 C CA . ALA A 1 107 ? -6.91 34.656 20.547 1 94.12 107 ALA A CA 1
ATOM 815 C C . ALA A 1 107 ? -5.832 35.625 20.969 1 94.12 107 ALA A C 1
ATOM 817 O O . ALA A 1 107 ? -5.988 36.344 21.969 1 94.12 107 ALA A O 1
ATOM 818 N N . ASN A 1 108 ? -4.824 35.719 20.219 1 90.75 108 ASN A N 1
ATOM 819 C CA . ASN A 1 108 ? -3.73 36.625 20.547 1 90.75 108 ASN A CA 1
ATOM 820 C C . ASN A 1 108 ? -4.156 38.094 20.406 1 90.75 108 ASN A C 1
ATOM 822 O O . ASN A 1 108 ? -3.771 38.938 21.234 1 90.75 108 ASN A O 1
ATOM 826 N N . SER A 1 109 ? -4.922 38.375 19.391 1 87.81 109 SER A N 1
ATOM 827 C CA . SER A 1 109 ? -5.398 39.75 19.203 1 87.81 109 SER A CA 1
ATOM 828 C C . SER A 1 109 ? -6.324 40.188 20.328 1 87.81 109 SER A C 1
ATOM 830 O O . SER A 1 109 ? -6.215 41.281 20.844 1 87.81 109 SER A O 1
ATOM 832 N N . LEU A 1 110 ? -7.133 39.312 20.703 1 91.25 110 LEU A N 1
ATOM 833 C CA . LEU A 1 110 ? -8.055 39.594 21.812 1 91.25 110 LEU A CA 1
ATOM 834 C C . LEU A 1 110 ? -7.301 39.719 23.125 1 91.25 110 LEU A C 1
ATOM 836 O O . LEU A 1 110 ? -7.656 40.531 23.969 1 91.25 110 LEU A O 1
ATOM 840 N N . MET A 1 111 ? -6.305 38.938 23.266 1 91.81 111 MET A N 1
ATOM 841 C CA . MET A 1 111 ? -5.469 39.031 24.469 1 91.81 111 MET A CA 1
ATOM 842 C C . MET A 1 111 ? -4.746 40.375 24.531 1 91.81 111 MET A C 1
ATOM 844 O O . MET A 1 111 ? -4.609 40.969 25.594 1 91.81 111 MET A O 1
ATOM 848 N N . GLY A 1 112 ? -4.34 40.844 23.359 1 87.69 112 GLY A N 1
ATOM 849 C CA . GLY A 1 112 ? -3.703 42.156 23.312 1 87.69 112 GLY A CA 1
ATOM 850 C C . GLY A 1 112 ? -4.617 43.281 23.75 1 87.69 112 GLY A C 1
ATOM 851 O O . GLY A 1 112 ? -4.203 44.156 24.484 1 87.69 112 GLY A O 1
ATOM 852 N N . VAL A 1 113 ? -5.855 43.188 23.359 1 86.81 113 VAL A N 1
ATOM 853 C CA . VAL A 1 113 ? -6.836 44.219 23.734 1 86.81 113 VAL A CA 1
ATOM 854 C C . VAL A 1 113 ? -7.125 44.125 25.234 1 86.81 113 VAL A C 1
ATOM 856 O O . VAL A 1 113 ? -7.207 45.156 25.906 1 86.81 113 VAL A O 1
ATOM 859 N N . ALA A 1 114 ? -7.293 42.938 25.672 1 92.44 114 ALA A N 1
ATOM 860 C CA . ALA A 1 114 ? -7.57 42.75 27.094 1 92.44 114 ALA A CA 1
ATOM 861 C C . ALA A 1 114 ? -6.414 43.281 27.953 1 92.44 114 ALA A C 1
ATOM 863 O O . ALA A 1 114 ? -6.633 43.906 28.984 1 92.44 114 ALA A O 1
ATOM 864 N N . PHE A 1 115 ? -5.246 43.062 27.531 1 91.44 115 PHE A N 1
ATOM 865 C CA . PHE A 1 115 ? -4.074 43.5 28.266 1 91.44 115 PHE A CA 1
ATOM 866 C C . PHE A 1 115 ? -3.982 45.031 28.281 1 91.44 115 PHE A C 1
ATOM 868 O O . PHE A 1 115 ? -3.625 45.625 29.297 1 91.44 115 PHE A O 1
ATOM 875 N N . ALA A 1 116 ? -4.277 45.594 27.203 1 87.5 116 ALA A N 1
ATOM 876 C CA . ALA A 1 116 ? -4.234 47.062 27.125 1 87.5 116 ALA A CA 1
ATOM 877 C C . ALA A 1 116 ? -5.234 47.688 28.094 1 87.5 116 ALA A C 1
ATOM 879 O O . ALA A 1 116 ? -4.918 48.656 28.766 1 87.5 116 ALA A O 1
ATOM 880 N N . GLU A 1 117 ? -6.395 47.094 28.172 1 88.75 117 GLU A N 1
ATOM 881 C CA . GLU A 1 117 ? -7.418 47.625 29.078 1 88.75 117 GLU A CA 1
ATOM 882 C C . GLU A 1 117 ? -7.043 47.406 30.531 1 88.75 117 GLU A C 1
ATOM 884 O O . GLU A 1 117 ? -7.332 48.219 31.391 1 88.75 117 GLU A O 1
ATOM 889 N N . ALA A 1 118 ? -6.469 46.312 30.766 1 92.31 118 ALA A N 1
ATOM 890 C CA . ALA A 1 118 ? -6.031 46.031 32.125 1 92.31 118 ALA A CA 1
ATOM 891 C C . ALA A 1 118 ? -4.922 46.969 32.562 1 92.31 118 ALA A C 1
ATOM 893 O O . ALA A 1 118 ? -4.863 47.375 33.719 1 92.31 118 ALA A O 1
ATOM 894 N N . ALA A 1 119 ? -4.117 47.312 31.656 1 89 119 ALA A N 1
ATOM 895 C CA . ALA A 1 119 ? -3.029 48.25 31.938 1 89 119 ALA A CA 1
ATOM 896 C C . ALA A 1 119 ? -3.566 49.625 32.281 1 89 119 ALA A C 1
ATOM 898 O O . ALA A 1 119 ? -3.014 50.344 33.125 1 89 119 ALA A O 1
ATOM 899 N N . VAL A 1 120 ? -4.621 50.031 31.578 1 87.12 120 VAL A N 1
ATOM 900 C CA . VAL A 1 120 ? -5.242 51.312 31.844 1 87.12 120 VAL A CA 1
ATOM 901 C C . VAL A 1 120 ? -5.758 51.375 33.281 1 87.12 120 VAL A C 1
ATOM 903 O O . VAL A 1 120 ? -5.562 52.344 34 1 87.12 120 VAL A O 1
ATOM 906 N N . ILE A 1 121 ? -6.332 50.344 33.656 1 88.81 121 ILE A N 1
ATOM 907 C CA . ILE A 1 121 ? -6.895 50.25 35 1 88.81 121 ILE A CA 1
ATOM 908 C C . ILE A 1 121 ? -5.773 50.312 36.062 1 88.81 121 ILE A C 1
ATOM 910 O O . ILE A 1 121 ? -5.863 51.031 37.031 1 88.81 121 ILE A O 1
ATOM 914 N N . THR A 1 122 ? -4.738 49.625 35.812 1 89.19 122 THR A N 1
ATOM 915 C CA . THR A 1 122 ? -3.623 49.594 36.75 1 89.19 122 THR A CA 1
ATOM 916 C C . THR A 1 122 ? -2.922 50.938 36.812 1 89.19 122 THR A C 1
ATOM 918 O O . THR A 1 122 ? -2.488 51.375 37.875 1 89.19 122 THR A O 1
ATOM 921 N N . PHE A 1 123 ? -2.838 51.531 35.656 1 87.12 123 PHE A N 1
ATOM 922 C CA . PHE A 1 123 ? -2.207 52.844 35.562 1 87.12 123 PHE A CA 1
ATOM 923 C C . PHE A 1 123 ? -2.979 53.875 36.375 1 87.12 123 PHE A C 1
ATOM 925 O O . PHE A 1 123 ? -2.4 54.562 37.219 1 87.12 123 PHE A O 1
ATOM 932 N N . TRP A 1 124 ? -4.227 53.938 36.25 1 84.31 124 TRP A N 1
ATOM 933 C CA . TRP A 1 124 ? -5.027 54.969 36.875 1 84.31 124 TRP A CA 1
ATOM 934 C C . TRP A 1 124 ? -5.281 54.625 38.344 1 84.31 124 TRP A C 1
ATOM 936 O O . TRP A 1 124 ? -5.395 55.5 39.188 1 84.31 124 TRP A O 1
ATOM 946 N N . ARG A 1 125 ? -5.371 53.438 38.688 1 84 125 ARG A N 1
ATOM 947 C CA . ARG A 1 125 ? -5.434 53.062 40.094 1 84 125 ARG A CA 1
ATOM 948 C C . ARG A 1 125 ? -4.176 53.5 40.812 1 84 125 ARG A C 1
ATOM 950 O O . ARG A 1 125 ? -4.254 53.969 41.969 1 84 125 ARG A O 1
ATOM 957 N N . GLY A 1 126 ? -3.072 53.344 40.188 1 81.69 126 GLY A N 1
ATOM 958 C CA . GLY A 1 126 ? -1.819 53.781 40.75 1 81.69 126 GLY A CA 1
ATOM 959 C C . GLY A 1 126 ? -1.729 55.312 40.844 1 81.69 126 GLY A C 1
ATOM 960 O O . GLY A 1 126 ? -1.22 55.844 41.844 1 81.69 126 GLY A O 1
ATOM 961 N N . ALA A 1 127 ? -2.271 55.969 39.875 1 77.94 127 ALA A N 1
ATOM 962 C CA . ALA A 1 127 ? -2.252 57.438 39.844 1 77.94 127 ALA A CA 1
ATOM 963 C C . ALA A 1 127 ? -3.15 58 40.938 1 77.94 127 ALA A C 1
ATOM 965 O O . ALA A 1 127 ? -2.799 59 41.594 1 77.94 127 ALA A O 1
ATOM 966 N N . VAL A 1 128 ? -4.25 57.312 41.156 1 73.31 128 VAL A N 1
ATOM 967 C CA . VAL A 1 128 ? -5.188 57.75 42.188 1 73.31 128 VAL A CA 1
ATOM 968 C C . VAL A 1 128 ? -4.668 57.406 43.562 1 73.31 128 VAL A C 1
ATOM 970 O O . VAL A 1 128 ? -4.879 58.125 44.531 1 73.31 128 VAL A O 1
ATOM 973 N N . GLY A 1 129 ? -4.016 56.312 43.719 1 72.88 129 GLY A N 1
ATOM 974 C CA . GLY A 1 129 ? -3.525 55.812 45 1 72.88 129 GLY A CA 1
ATOM 975 C C . GLY A 1 129 ? -2.215 56.469 45.406 1 72.88 129 GLY A C 1
ATOM 976 O O . GLY A 1 129 ? -1.744 56.25 46.531 1 72.88 129 GLY A O 1
ATOM 977 N N . GLY A 1 130 ? -1.601 57.375 44.562 1 71.06 130 GLY A N 1
ATOM 978 C CA . GLY A 1 130 ? -0.389 58.094 44.938 1 71.06 130 GLY A CA 1
ATOM 979 C C . GLY A 1 130 ? 0.879 57.344 44.531 1 71.06 130 GLY A C 1
ATOM 980 O O . GLY A 1 130 ? 1.862 57.344 45.281 1 71.06 130 GLY A O 1
ATOM 981 N N . MET A 1 131 ? 0.917 56.812 43.406 1 74.88 131 MET A N 1
ATOM 982 C CA . MET A 1 131 ? 2.115 56.156 42.875 1 74.88 131 MET A CA 1
ATOM 983 C C . MET A 1 131 ? 3.107 57.219 42.375 1 74.88 131 MET A C 1
ATOM 985 O O . MET A 1 131 ? 2.707 58.219 41.812 1 74.88 131 MET A O 1
ATOM 989 N N . PRO A 1 132 ? 4.324 56.875 42.719 1 72.31 132 PRO A N 1
ATOM 990 C CA . PRO A 1 132 ? 5.332 57.812 42.219 1 72.31 132 PRO A CA 1
ATOM 991 C C . PRO A 1 132 ? 5.289 57.969 40.719 1 72.31 132 PRO A C 1
ATOM 993 O O . PRO A 1 132 ? 4.949 57.031 40 1 72.31 132 PRO A O 1
ATOM 996 N N . VAL A 1 133 ? 5.605 59.188 40.281 1 71.56 133 VAL A N 1
ATOM 997 C CA . VAL A 1 133 ? 5.52 59.562 38.875 1 71.56 133 VAL A CA 1
ATOM 998 C C . VAL A 1 133 ? 6.441 58.656 38.062 1 71.56 133 VAL A C 1
ATOM 1000 O O . VAL A 1 133 ? 6.105 58.25 36.938 1 71.56 133 VAL A O 1
ATOM 1003 N N . SER A 1 134 ? 7.613 58.281 38.625 1 72.44 134 SER A N 1
ATOM 1004 C CA . SER A 1 134 ? 8.531 57.406 37.906 1 72.44 134 SER A CA 1
ATOM 1005 C C . SER A 1 134 ? 7.918 56.031 37.688 1 72.44 134 SER A C 1
ATOM 1007 O O . SER A 1 134 ? 8.102 55.406 36.625 1 72.44 134 SER A O 1
ATOM 1009 N N . ASN A 1 135 ? 7.18 55.562 38.656 1 78.88 135 ASN A N 1
ATOM 1010 C CA . ASN A 1 135 ? 6.543 54.25 38.531 1 78.88 135 ASN A CA 1
ATOM 1011 C C . ASN A 1 135 ? 5.383 54.281 37.531 1 78.88 135 ASN A C 1
ATOM 1013 O O . ASN A 1 135 ? 5.098 53.281 36.875 1 78.88 135 ASN A O 1
ATOM 1017 N N . LEU A 1 136 ? 4.773 55.406 37.406 1 79.81 136 LEU A N 1
ATOM 1018 C CA . LEU A 1 136 ? 3.689 55.531 36.469 1 79.81 136 LEU A CA 1
ATOM 1019 C C . LEU A 1 136 ? 4.223 55.469 35.031 1 79.81 136 LEU A C 1
ATOM 1021 O O . LEU A 1 136 ? 3.574 54.875 34.156 1 79.81 136 LEU A O 1
ATOM 1025 N N . HIS A 1 137 ? 5.348 56.031 34.875 1 78.75 137 HIS A N 1
ATOM 1026 C CA . HIS A 1 137 ? 5.977 55.906 33.562 1 78.75 137 HIS A CA 1
ATOM 1027 C C . HIS A 1 137 ? 6.293 54.469 33.219 1 78.75 137 HIS A C 1
ATOM 1029 O O . HIS A 1 137 ? 6.055 54.031 32.094 1 78.75 137 HIS A O 1
ATOM 1035 N N . TYR A 1 138 ? 6.793 53.781 34.188 1 84 138 TYR A N 1
ATOM 1036 C CA . TYR A 1 138 ? 7.215 52.406 33.906 1 84 138 TYR A CA 1
ATOM 1037 C C . TYR A 1 138 ? 6.008 51.469 33.781 1 84 138 TYR A C 1
ATOM 1039 O O . TYR A 1 138 ? 6.086 50.438 33.156 1 84 138 TYR A O 1
ATOM 1047 N N . VAL A 1 139 ? 4.871 51.781 34.375 1 86.12 139 VAL A N 1
ATOM 1048 C CA . VAL A 1 139 ? 3.643 51.031 34.156 1 86.12 139 VAL A CA 1
ATOM 1049 C C . VAL A 1 139 ? 3.193 51.219 32.719 1 86.12 139 VAL A C 1
ATOM 1051 O O . VAL A 1 139 ? 2.785 50.25 32.062 1 86.12 139 VAL A O 1
ATOM 1054 N N . TRP A 1 140 ? 3.338 52.406 32.25 1 86.38 140 TRP A N 1
ATOM 1055 C CA . TRP A 1 140 ? 2.998 52.656 30.844 1 86.38 140 TRP A CA 1
ATOM 1056 C C . TRP A 1 140 ? 3.975 51.969 29.906 1 86.38 140 TRP A C 1
ATOM 1058 O O . TRP A 1 140 ? 3.566 51.375 28.906 1 86.38 140 TRP A O 1
ATOM 1068 N N . ALA A 1 141 ? 5.238 52.062 30.219 1 83.44 141 ALA A N 1
ATOM 1069 C CA . ALA A 1 141 ? 6.25 51.469 29.359 1 83.44 141 ALA A CA 1
ATOM 1070 C C . ALA A 1 141 ? 6.078 49.938 29.297 1 83.44 141 ALA A C 1
ATOM 1072 O O . ALA A 1 141 ? 6.234 49.344 28.219 1 83.44 141 ALA A O 1
ATOM 1073 N N . SER A 1 142 ? 5.801 49.344 30.422 1 86.69 142 SER A N 1
ATOM 1074 C CA . SER A 1 142 ? 5.629 47.906 30.5 1 86.69 142 SER A CA 1
ATOM 1075 C C . SER A 1 142 ? 4.375 47.469 29.75 1 86.69 142 SER A C 1
ATOM 1077 O O . SER A 1 142 ? 4.309 46.312 29.266 1 86.69 142 SER A O 1
ATOM 1079 N N . SER A 1 143 ? 3.396 48.219 29.641 1 85.44 143 SER A N 1
ATOM 1080 C CA . SER A 1 143 ? 2.146 47.875 28.969 1 85.44 143 SER A CA 1
ATOM 1081 C C . SER A 1 143 ? 2.223 48.125 27.469 1 85.44 143 SER A C 1
ATOM 1083 O O . SER A 1 143 ? 1.447 47.531 26.703 1 85.44 143 SER A O 1
ATOM 1085 N N . SER A 1 144 ? 3.148 48.906 27.062 1 78.88 144 SER A N 1
ATOM 1086 C CA . SER A 1 144 ? 3.221 49.281 25.656 1 78.88 144 SER A CA 1
ATOM 1087 C C . SER A 1 144 ? 4.07 48.312 24.859 1 78.88 144 SER A C 1
ATOM 1089 O O . SER A 1 144 ? 3.809 48.062 23.688 1 78.88 144 SER A O 1
ATOM 1091 N N . SER A 1 145 ? 5.129 47.781 25.531 1 79.69 145 SER A N 1
ATOM 1092 C CA . SER A 1 145 ? 5.996 46.875 24.797 1 79.69 145 SER A CA 1
ATOM 1093 C C . SER A 1 145 ? 6.707 45.906 25.75 1 79.69 145 SER A C 1
ATOM 1095 O O . SER A 1 145 ? 6.82 46.188 26.938 1 79.69 145 SER A O 1
ATOM 1097 N N . VAL A 1 146 ? 7.121 44.875 25.109 1 80.19 146 VAL A N 1
ATOM 1098 C CA . VAL A 1 146 ? 7.852 43.875 25.891 1 80.19 146 VAL A CA 1
ATOM 1099 C C . VAL A 1 146 ? 9.227 44.406 26.266 1 80.19 146 VAL A C 1
ATOM 1101 O O . VAL A 1 146 ? 9.742 44.125 27.359 1 80.19 146 VAL A O 1
ATOM 1104 N N . VAL A 1 147 ? 9.742 45.25 25.406 1 78.12 147 VAL A N 1
ATOM 1105 C CA . VAL A 1 147 ? 11.039 45.844 25.703 1 78.12 147 VAL A CA 1
ATOM 1106 C C . VAL A 1 147 ? 10.906 46.781 26.891 1 78.12 147 VAL A C 1
ATOM 1108 O O . VAL A 1 147 ? 11.797 46.812 27.75 1 78.12 147 VAL A O 1
ATOM 1111 N N . GLY A 1 148 ? 9.82 47.531 26.906 1 81.56 148 GLY A N 1
ATOM 1112 C CA . GLY A 1 148 ? 9.555 48.375 28.062 1 81.56 148 GLY A CA 1
ATOM 1113 C C . GLY A 1 148 ? 9.383 47.594 29.359 1 81.56 148 GLY A C 1
ATOM 1114 O O . GLY A 1 148 ? 9.828 48.031 30.422 1 81.56 148 GLY A O 1
ATOM 1115 N N . ALA A 1 149 ? 8.867 46.344 29.172 1 88.12 149 ALA A N 1
ATOM 1116 C CA . ALA A 1 149 ? 8.672 45.5 30.344 1 88.12 149 ALA A CA 1
ATOM 1117 C C . ALA A 1 149 ? 10.008 44.969 30.859 1 88.12 149 ALA A C 1
ATOM 1119 O O . ALA A 1 149 ? 10.242 44.906 32.062 1 88.12 149 ALA A O 1
ATOM 1120 N N . LEU A 1 150 ? 10.844 44.656 29.969 1 86.5 150 LEU A N 1
ATOM 1121 C CA . LEU A 1 150 ? 12.148 44.125 30.359 1 86.5 150 LEU A CA 1
ATOM 1122 C C . LEU A 1 150 ? 13 45.219 31.016 1 86.5 150 LEU A C 1
ATOM 1124 O O . LEU A 1 150 ? 13.688 44.969 32 1 86.5 150 LEU A O 1
ATOM 1128 N N . THR A 1 151 ? 12.906 46.375 30.453 1 82.31 151 THR A N 1
ATOM 1129 C CA . THR A 1 151 ? 13.641 47.5 31.016 1 82.31 151 THR A CA 1
ATOM 1130 C C . THR A 1 151 ? 13.117 47.875 32.406 1 82.31 151 THR A C 1
ATOM 1132 O O . THR A 1 151 ? 13.891 48.188 33.312 1 82.31 151 THR A O 1
ATOM 1135 N N . SER A 1 152 ? 11.797 47.781 32.5 1 85.12 152 SER A N 1
ATOM 1136 C CA . SER A 1 152 ? 11.188 48.062 33.812 1 85.12 152 SER A CA 1
ATOM 1137 C C . SER A 1 152 ? 11.586 47.031 34.844 1 85.12 152 SER A C 1
ATOM 1139 O O . SER A 1 152 ? 11.797 47.406 36.031 1 85.12 152 SER A O 1
ATOM 1141 N N . LEU A 1 153 ? 11.695 45.906 34.438 1 86.75 153 LEU A N 1
ATOM 1142 C CA . LEU A 1 153 ? 12.102 44.844 35.375 1 86.75 153 LEU A CA 1
ATOM 1143 C C . LEU A 1 153 ? 13.562 45.031 35.781 1 86.75 153 LEU A C 1
ATOM 1145 O O . LEU A 1 153 ? 13.93 44.75 36.938 1 86.75 153 LEU A O 1
ATOM 1149 N N . TRP A 1 154 ? 14.391 45.406 34.812 1 84.31 154 TRP A N 1
ATOM 1150 C CA . TRP A 1 154 ? 15.812 45.625 35.094 1 84.31 154 TRP A CA 1
ATOM 1151 C C . TRP A 1 154 ? 16 46.75 36.094 1 84.31 154 TRP A C 1
ATOM 1153 O O . TRP A 1 154 ? 16.906 46.719 36.938 1 84.31 154 TRP A O 1
ATOM 1163 N N . ARG A 1 155 ? 15.07 47.812 36.031 1 80.25 155 ARG A N 1
ATOM 1164 C CA . ARG A 1 155 ? 15.141 48.969 36.906 1 80.25 155 ARG A CA 1
ATOM 1165 C C . ARG A 1 155 ? 14.344 48.719 38.188 1 80.25 155 ARG A C 1
ATOM 1167 O O . ARG A 1 155 ? 14.273 49.594 39.062 1 80.25 155 ARG A O 1
ATOM 1174 N N . ARG A 1 156 ? 13.711 47.5 38.375 1 83.44 156 ARG A N 1
ATOM 1175 C CA . ARG A 1 156 ? 12.938 47.062 39.531 1 83.44 156 ARG A CA 1
ATOM 1176 C C . ARG A 1 156 ? 11.797 48.062 39.812 1 83.44 156 ARG A C 1
ATOM 1178 O O . ARG A 1 156 ? 11.586 48.469 40.969 1 83.44 156 ARG A O 1
ATOM 1185 N N . ARG A 1 157 ? 11.203 48.5 38.688 1 83.69 157 ARG A N 1
ATOM 1186 C CA . ARG A 1 157 ? 10.047 49.406 38.781 1 83.69 157 ARG A CA 1
ATOM 1187 C C . ARG A 1 157 ? 8.812 48.75 38.156 1 83.69 157 ARG A C 1
ATOM 1189 O O . ARG A 1 157 ? 8.922 48 37.188 1 83.69 157 ARG A O 1
ATOM 1196 N N . ALA A 1 158 ? 7.66 48.938 38.719 1 87.44 158 ALA A N 1
ATOM 1197 C CA . ALA A 1 158 ? 6.41 48.375 38.219 1 87.44 158 ALA A CA 1
ATOM 1198 C C . ALA A 1 158 ? 6.543 46.875 37.969 1 87.44 158 ALA A C 1
ATOM 1200 O O . ALA A 1 158 ? 6.199 46.406 36.875 1 87.44 158 ALA A O 1
ATOM 1201 N N . VAL A 1 159 ? 7.059 46.156 38.844 1 86.56 159 VAL A N 1
ATOM 1202 C CA . VAL A 1 159 ? 7.426 44.75 38.719 1 86.56 159 VAL A CA 1
ATOM 1203 C C . VAL A 1 159 ? 6.184 43.938 38.406 1 86.56 159 VAL A C 1
ATOM 1205 O O . VAL A 1 159 ? 6.223 43.031 37.594 1 86.56 159 VAL A O 1
ATOM 1208 N N . GLY A 1 160 ? 5.043 44.188 39.031 1 87.12 160 GLY A N 1
ATOM 1209 C CA . GLY A 1 160 ? 3.822 43.406 38.812 1 87.12 160 GLY A CA 1
ATOM 1210 C C . GLY A 1 160 ? 3.326 43.469 37.406 1 87.12 160 GLY A C 1
ATOM 1211 O O . GLY A 1 160 ? 3.109 42.406 36.781 1 87.12 160 GLY A O 1
ATOM 1212 N N . VAL A 1 161 ? 3.287 44.625 36.875 1 90.62 161 VAL A N 1
ATOM 1213 C CA . VAL A 1 161 ? 2.787 44.812 35.531 1 90.62 161 VAL A CA 1
ATOM 1214 C C . VAL A 1 161 ? 3.812 44.281 34.531 1 90.62 161 VAL A C 1
ATOM 1216 O O . VAL A 1 161 ? 3.445 43.719 33.5 1 90.62 161 VAL A O 1
ATOM 1219 N N . SER A 1 162 ? 5.078 44.438 34.844 1 92.06 162 SER A N 1
ATOM 1220 C CA . SER A 1 162 ? 6.125 43.969 33.969 1 92.06 162 SER A CA 1
ATOM 1221 C C . SER A 1 162 ? 6.133 42.438 33.875 1 92.06 162 SER A C 1
ATOM 1223 O O . SER A 1 162 ? 6.324 41.875 32.812 1 92.06 162 SER A O 1
ATOM 1225 N N . LEU A 1 163 ? 5.941 41.844 34.938 1 92.62 163 LEU A N 1
ATOM 1226 C CA . LEU A 1 163 ? 5.891 40.375 34.938 1 92.62 163 LEU A CA 1
ATOM 1227 C C . LEU A 1 163 ? 4.695 39.875 34.125 1 92.62 163 LEU A C 1
ATOM 1229 O O . LEU A 1 163 ? 4.812 38.906 33.375 1 92.62 163 LEU A O 1
ATOM 1233 N N . VAL A 1 164 ? 3.572 40.438 34.281 1 93.44 164 VAL A N 1
ATOM 1234 C CA . VAL A 1 164 ? 2.381 40.031 33.562 1 93.44 164 VAL A CA 1
ATOM 1235 C C . VAL A 1 164 ? 2.596 40.281 32.062 1 93.44 164 VAL A C 1
ATOM 1237 O O . VAL A 1 164 ? 2.186 39.469 31.219 1 93.44 164 VAL A O 1
ATOM 1240 N N . SER A 1 165 ? 3.219 41.375 31.734 1 93.12 165 SER A N 1
ATOM 1241 C CA . SER A 1 165 ? 3.51 41.688 30.344 1 93.12 165 SER A CA 1
ATOM 1242 C C . SER A 1 165 ? 4.395 40.594 29.734 1 93.12 165 SER A C 1
ATOM 1244 O O . SER A 1 165 ? 4.18 40.188 28.594 1 93.12 165 SER A O 1
ATOM 1246 N N . ILE A 1 166 ? 5.328 40.125 30.422 1 92.31 166 ILE A N 1
ATOM 1247 C CA . ILE A 1 166 ? 6.219 39.094 29.922 1 92.31 166 ILE A CA 1
ATOM 1248 C C . ILE A 1 166 ? 5.445 37.781 29.781 1 92.31 166 ILE A C 1
ATOM 1250 O O . ILE A 1 166 ? 5.621 37.062 28.797 1 92.31 166 ILE A O 1
ATOM 1254 N N . LEU A 1 167 ? 4.637 37.469 30.719 1 94.31 167 LEU A N 1
ATOM 1255 C CA . LEU A 1 167 ? 3.848 36.25 30.641 1 94.31 167 LEU A CA 1
ATOM 1256 C C . LEU A 1 167 ? 2.893 36.281 29.453 1 94.31 167 LEU A C 1
ATOM 1258 O O . LEU A 1 167 ? 2.695 35.25 28.781 1 94.31 167 LEU A O 1
ATOM 1262 N N . VAL A 1 168 ? 2.316 37.406 29.234 1 93.06 168 VAL A N 1
ATOM 1263 C CA . VAL A 1 168 ? 1.432 37.562 28.078 1 93.06 168 VAL A CA 1
ATOM 1264 C C . VAL A 1 168 ? 2.229 37.375 26.781 1 93.06 168 VAL A C 1
ATOM 1266 O O . VAL A 1 168 ? 1.77 36.719 25.844 1 93.06 168 VAL A O 1
ATOM 1269 N N . ALA A 1 169 ? 3.404 37.906 26.766 1 91.25 169 ALA A N 1
ATOM 1270 C CA . ALA A 1 169 ? 4.254 37.781 25.578 1 91.25 169 ALA A CA 1
ATOM 1271 C C . ALA A 1 169 ? 4.648 36.344 25.328 1 91.25 169 ALA A C 1
ATOM 1273 O O . ALA A 1 169 ? 4.605 35.844 24.203 1 91.25 169 ALA A O 1
ATOM 1274 N N . VAL A 1 170 ? 4.973 35.688 26.344 1 92 170 VAL A N 1
ATOM 1275 C CA . VAL A 1 170 ? 5.363 34.281 26.219 1 92 170 VAL A CA 1
ATOM 1276 C C . VAL A 1 170 ? 4.164 33.469 25.781 1 92 170 VAL A C 1
ATOM 1278 O O . VAL A 1 170 ? 4.297 32.594 24.906 1 92 170 VAL A O 1
ATOM 1281 N N . SER A 1 171 ? 3.035 33.656 26.359 1 93.94 171 SER A N 1
ATOM 1282 C CA . SER A 1 171 ? 1.828 32.906 26 1 93.94 171 SER A CA 1
ATOM 1283 C C . SER A 1 171 ? 1.462 33.156 24.547 1 93.94 171 SER A C 1
ATOM 1285 O O . SER A 1 171 ? 1.101 32.188 23.828 1 93.94 171 SER A O 1
ATOM 1287 N N . THR A 1 172 ? 1.598 34.312 24.094 1 90.69 172 THR A N 1
ATOM 1288 C CA . THR A 1 172 ? 1.237 34.656 22.719 1 90.69 172 THR A CA 1
ATOM 1289 C C . THR A 1 172 ? 2.266 34.062 21.75 1 90.69 172 THR A C 1
ATOM 1291 O O . THR A 1 172 ? 1.915 33.656 20.641 1 90.69 172 THR A O 1
ATOM 1294 N N . LEU A 1 173 ? 3.486 34.031 22.141 1 90.75 173 LEU A N 1
ATOM 1295 C CA . LEU A 1 173 ? 4.555 33.562 21.266 1 90.75 173 LEU A CA 1
ATOM 1296 C C . LEU A 1 173 ? 4.508 32.031 21.125 1 90.75 173 LEU A C 1
ATOM 1298 O O . LEU A 1 173 ? 4.766 31.5 20.047 1 90.75 173 LEU A O 1
ATOM 1302 N N . LEU A 1 174 ? 4.137 31.406 22.172 1 94.12 174 LEU A N 1
ATOM 1303 C CA . LEU A 1 174 ? 4.297 29.953 22.188 1 94.12 174 LEU A CA 1
ATOM 1304 C C . LEU A 1 174 ? 2.965 29.266 21.906 1 94.12 174 LEU A C 1
ATOM 1306 O O . LEU A 1 174 ? 2.938 28.078 21.562 1 94.12 174 LEU A O 1
ATOM 1310 N N . ARG A 1 175 ? 1.893 29.906 22.016 1 93.75 175 ARG A N 1
ATOM 1311 C CA . ARG A 1 175 ? 0.579 29.297 21.844 1 93.75 175 ARG A CA 1
ATOM 1312 C C . ARG A 1 175 ? 0.446 28.688 20.453 1 93.75 175 ARG A C 1
ATOM 1314 O O . ARG A 1 175 ? 0.067 27.516 20.312 1 93.75 175 ARG A O 1
ATOM 1321 N N . GLY A 1 176 ? 0.792 29.359 19.406 1 91.19 176 GLY A N 1
ATOM 1322 C CA . GLY A 1 176 ? 0.612 28.906 18.031 1 91.19 176 GLY A CA 1
ATOM 1323 C C . GLY A 1 176 ? 1.404 27.656 17.703 1 91.19 176 GLY A C 1
ATOM 1324 O O . GLY A 1 176 ? 0.827 26.625 17.375 1 91.19 176 GLY A O 1
ATOM 1325 N N . PRO A 1 177 ? 2.727 27.734 17.875 1 92.81 177 PRO A N 1
ATOM 1326 C CA . PRO A 1 177 ? 3.57 26.594 17.547 1 92.81 177 PRO A CA 1
ATOM 1327 C C . PRO A 1 177 ? 3.25 25.344 18.375 1 92.81 177 PRO A C 1
ATOM 1329 O O . PRO A 1 177 ? 3.283 24.234 17.859 1 92.81 177 PRO A O 1
ATOM 1332 N N . LEU A 1 178 ? 2.934 25.547 19.609 1 94.06 178 LEU A N 1
ATOM 1333 C CA . LEU A 1 178 ? 2.668 24.391 20.453 1 94.06 178 LEU A CA 1
ATOM 1334 C C . LEU A 1 178 ? 1.337 23.75 20.094 1 94.06 178 LEU A C 1
ATOM 1336 O O . LEU A 1 178 ? 1.199 22.516 20.156 1 94.06 178 LEU A O 1
ATOM 1340 N N . MET A 1 179 ? 0.375 24.562 19.781 1 94.25 179 MET A N 1
ATOM 1341 C CA . MET A 1 179 ? -0.902 24.016 19.344 1 94.25 179 MET A CA 1
ATOM 1342 C C . MET A 1 179 ? -0.746 23.266 18.016 1 94.25 179 MET A C 1
ATOM 1344 O O . MET A 1 179 ? -1.398 22.234 17.797 1 94.25 179 MET A O 1
ATOM 1348 N N . GLN A 1 180 ? 0.075 23.781 17.203 1 93.88 180 GLN A N 1
ATOM 1349 C CA . GLN A 1 180 ? 0.313 23.125 15.922 1 93.88 180 GLN A CA 1
ATOM 1350 C C . GLN A 1 180 ? 1.04 21.797 16.109 1 93.88 180 GLN A C 1
ATOM 1352 O O . GLN A 1 180 ? 0.843 20.875 15.32 1 93.88 180 GLN A O 1
ATOM 1357 N N . ARG A 1 181 ? 1.829 21.688 17.031 1 93.19 181 ARG A N 1
ATOM 1358 C CA . ARG A 1 181 ? 2.578 20.469 17.297 1 93.19 181 ARG A CA 1
ATOM 1359 C C . ARG A 1 181 ? 1.662 19.359 17.828 1 93.19 181 ARG A C 1
ATOM 1361 O O . ARG A 1 181 ? 2.006 18.188 17.766 1 93.19 181 ARG A O 1
ATOM 1368 N N . ALA A 1 182 ? 0.566 19.719 18.297 1 93.69 182 ALA A N 1
ATOM 1369 C CA . ALA A 1 182 ? -0.355 18.766 18.891 1 93.69 182 ALA A CA 1
ATOM 1370 C C . ALA A 1 182 ? -1.041 17.922 17.828 1 93.69 182 ALA A C 1
ATOM 1372 O O . ALA A 1 182 ? -1.596 16.859 18.125 1 93.69 182 ALA A O 1
ATOM 1373 N N . THR A 1 183 ? -0.961 18.312 16.594 1 91.38 183 THR A N 1
ATOM 1374 C CA . THR A 1 183 ? -1.578 17.547 15.516 1 91.38 183 THR A CA 1
ATOM 1375 C C . THR A 1 183 ? -0.529 17.109 14.5 1 91.38 183 THR A C 1
ATOM 1377 O O . THR A 1 183 ? 0.351 17.891 14.125 1 91.38 183 THR A O 1
ATOM 1380 N N . TYR A 1 184 ? -0.547 15.852 14.141 1 89.5 184 TYR A N 1
ATOM 1381 C CA . TYR A 1 184 ? 0.381 15.336 13.148 1 89.5 184 TYR A CA 1
ATOM 1382 C C . TYR A 1 184 ? -0.292 14.289 12.266 1 89.5 184 TYR A C 1
ATOM 1384 O O . TYR A 1 184 ? -1.408 13.852 12.555 1 89.5 184 TYR A O 1
ATOM 1392 N N . VAL A 1 185 ? 0.353 14.016 11.172 1 87.31 185 VAL A N 1
ATOM 1393 C CA . VAL A 1 185 ? -0.189 13.047 10.227 1 87.31 185 VAL A CA 1
ATOM 1394 C C . VAL A 1 185 ? 0.558 11.719 10.359 1 87.31 185 VAL A C 1
ATOM 1396 O O . VAL A 1 185 ? 1.785 11.703 10.477 1 87.31 185 VAL A O 1
ATOM 1399 N N . GLU A 1 186 ? -0.244 10.641 10.453 1 83.62 186 GLU A N 1
ATOM 1400 C CA . GLU A 1 186 ? 0.32 9.297 10.508 1 83.62 186 GLU A CA 1
ATOM 1401 C C . GLU A 1 186 ? -0.281 8.398 9.43 1 83.62 186 GLU A C 1
ATOM 1403 O O . GLU A 1 186 ? -1.442 8.57 9.055 1 83.62 186 GLU A O 1
ATOM 1408 N N . LEU A 1 187 ? 0.6 7.609 9.008 1 79.5 187 LEU A N 1
ATOM 1409 C CA . LEU A 1 187 ? 0.145 6.594 8.07 1 79.5 187 LEU A CA 1
ATOM 1410 C C . LEU A 1 187 ? -0.289 5.328 8.797 1 79.5 187 LEU A C 1
ATOM 1412 O O . LEU A 1 187 ? 0.474 4.773 9.594 1 79.5 187 LEU A O 1
ATOM 1416 N N . VAL A 1 188 ? -1.603 4.988 8.672 1 74.69 188 VAL A N 1
ATOM 1417 C CA . VAL A 1 188 ? -2.109 3.795 9.344 1 74.69 188 VAL A CA 1
ATOM 1418 C C . VAL A 1 188 ? -2.709 2.838 8.312 1 74.69 188 VAL A C 1
ATOM 1420 O O . VAL A 1 188 ? -3.275 3.271 7.309 1 74.69 188 VAL A O 1
ATOM 1423 N N . ASP A 1 189 ? -2.428 1.565 8.688 1 69.75 189 ASP A N 1
ATOM 1424 C CA . ASP A 1 189 ? -3.094 0.513 7.926 1 69.75 189 ASP A CA 1
ATOM 1425 C C . ASP A 1 189 ? -4.484 0.223 8.484 1 69.75 189 ASP A C 1
ATOM 1427 O O . ASP A 1 189 ? -4.617 -0.174 9.648 1 69.75 189 ASP A O 1
ATOM 1431 N N . LEU A 1 190 ? -5.508 0.694 7.852 1 66.62 190 LEU A N 1
ATOM 1432 C CA . LEU A 1 190 ? -6.867 0.54 8.359 1 66.62 190 LEU A CA 1
ATOM 1433 C C . LEU A 1 190 ? -7.488 -0.758 7.852 1 66.62 190 LEU A C 1
ATOM 1435 O O . LEU A 1 190 ? -7.324 -1.118 6.688 1 66.62 190 LEU A O 1
ATOM 1439 N N . GLU A 1 191 ? -8.023 -1.566 8.914 1 72.62 191 GLU A N 1
ATOM 1440 C CA . GLU A 1 191 ? -8.836 -2.738 8.602 1 72.62 191 GLU A CA 1
ATOM 1441 C C . GLU A 1 191 ? -10.305 -2.365 8.43 1 72.62 191 GLU A C 1
ATOM 1443 O O . GLU A 1 191 ? -10.875 -1.672 9.281 1 72.62 191 GLU A O 1
ATOM 1448 N N . ALA A 1 192 ? -10.773 -2.312 7.309 1 71.56 192 ALA A N 1
ATOM 1449 C CA . ALA A 1 192 ? -12.188 -2.035 7.078 1 71.56 192 ALA A CA 1
ATOM 1450 C C . ALA A 1 192 ? -12.969 -3.322 6.824 1 71.56 192 ALA A C 1
ATOM 1452 O O . ALA A 1 192 ? -12.523 -4.18 6.059 1 71.56 192 ALA A O 1
ATOM 1453 N N . TRP A 1 193 ? -14.102 -3.508 7.676 1 77.12 193 TRP A N 1
ATOM 1454 C CA . TRP A 1 193 ? -14.969 -4.668 7.5 1 77.12 193 TRP A CA 1
ATOM 1455 C C . TRP A 1 193 ? -16.078 -4.371 6.488 1 77.12 193 TRP A C 1
ATOM 1457 O O . TRP A 1 193 ? -16.672 -3.299 6.516 1 77.12 193 TRP A O 1
ATOM 1467 N N . ASP A 1 194 ? -16.094 -5.105 5.516 1 79.12 194 ASP A N 1
ATOM 1468 C CA . ASP A 1 194 ? -17.156 -4.98 4.52 1 79.12 194 ASP A CA 1
ATOM 1469 C C . ASP A 1 194 ? -17.703 -6.348 4.137 1 79.12 194 ASP A C 1
ATOM 1471 O O . ASP A 1 194 ? -17.172 -7.379 4.547 1 79.12 194 ASP A O 1
ATOM 1475 N N . THR A 1 195 ? -18.969 -6.363 3.621 1 81.69 195 THR A N 1
ATOM 1476 C CA . THR A 1 195 ? -19.578 -7.59 3.111 1 81.69 195 THR A CA 1
ATOM 1477 C C . THR A 1 195 ? -19.516 -7.625 1.586 1 81.69 195 THR A C 1
ATOM 1479 O O . THR A 1 195 ? -19.906 -6.66 0.922 1 81.69 195 THR A O 1
ATOM 1482 N N . ILE A 1 196 ? -18.938 -8.68 1.117 1 80 196 ILE A N 1
ATOM 1483 C CA . ILE A 1 196 ? -18.828 -8.828 -0.331 1 80 196 ILE A CA 1
ATOM 1484 C C . ILE A 1 196 ? -19.531 -10.117 -0.768 1 80 196 ILE A C 1
ATOM 1486 O O . ILE A 1 196 ? -19.641 -11.07 0.007 1 80 196 ILE A O 1
ATOM 1490 N N . LYS A 1 197 ? -20.125 -10.055 -1.938 1 80.12 197 LYS A N 1
ATOM 1491 C CA . LYS A 1 197 ? -20.734 -11.227 -2.557 1 80.12 197 LYS A CA 1
ATOM 1492 C C . LYS A 1 197 ? -19.719 -11.984 -3.412 1 80.12 197 LYS A C 1
ATOM 1494 O O . LYS A 1 197 ? -19.141 -11.422 -4.34 1 80.12 197 LYS A O 1
ATOM 1499 N N . ILE A 1 198 ? -19.484 -13.211 -3.041 1 82.56 198 ILE A N 1
ATOM 1500 C CA . ILE A 1 198 ? -18.547 -14.039 -3.787 1 82.56 198 ILE A CA 1
ATOM 1501 C C . ILE A 1 198 ? -19.297 -15.203 -4.438 1 82.56 198 ILE A C 1
ATOM 1503 O O . ILE A 1 198 ? -19.953 -15.984 -3.75 1 82.56 198 ILE A O 1
ATOM 1507 N N . PRO A 1 199 ? -19.25 -15.234 -5.762 1 86.12 199 PRO A N 1
ATOM 1508 C CA . PRO A 1 199 ? -19.906 -16.344 -6.457 1 86.12 199 PRO A CA 1
ATOM 1509 C C . PRO A 1 199 ? -19.141 -17.656 -6.34 1 86.12 199 PRO A C 1
ATOM 1511 O O . PRO A 1 199 ? -18.266 -17.938 -7.168 1 86.12 199 PRO A O 1
ATOM 1514 N N . VAL A 1 200 ? -19.422 -18.453 -5.359 1 86.56 200 VAL A N 1
ATOM 1515 C CA . VAL A 1 200 ? -18.828 -19.766 -5.141 1 86.56 200 VAL A CA 1
ATOM 1516 C C . VAL A 1 200 ? -19.922 -20.781 -4.816 1 86.56 200 VAL A C 1
ATOM 1518 O O . VAL A 1 200 ? -20.797 -20.531 -3.982 1 86.56 200 VAL A O 1
ATOM 1521 N N . MET A 1 201 ? -19.828 -21.875 -5.602 1 84.81 201 MET A N 1
ATOM 1522 C CA . MET A 1 201 ? -20.797 -22.938 -5.371 1 84.81 201 MET A CA 1
ATOM 1523 C C . MET A 1 201 ? -20.328 -23.875 -4.262 1 84.81 201 MET A C 1
ATOM 1525 O O . MET A 1 201 ? -19.188 -24.359 -4.293 1 84.81 201 MET A O 1
ATOM 1529 N N . ALA A 1 202 ? -21.109 -24.078 -3.262 1 78.38 202 ALA A N 1
ATOM 1530 C CA . ALA A 1 202 ? -20.734 -24.969 -2.17 1 78.38 202 ALA A CA 1
ATOM 1531 C C . ALA A 1 202 ? -21.188 -26.406 -2.449 1 78.38 202 ALA A C 1
ATOM 1533 O O . ALA A 1 202 ? -20.422 -27.344 -2.312 1 78.38 202 ALA A O 1
ATOM 1534 N N . ASN A 1 203 ? -22.359 -26.578 -2.961 1 75.94 203 ASN A N 1
ATOM 1535 C CA . ASN A 1 203 ? -22.906 -27.891 -3.201 1 75.94 203 ASN A CA 1
ATOM 1536 C C . ASN A 1 203 ? -22.766 -28.312 -4.664 1 75.94 203 ASN A C 1
ATOM 1538 O O . ASN A 1 203 ? -23.5 -27.844 -5.523 1 75.94 203 ASN A O 1
ATOM 1542 N N . MET A 1 204 ? -21.797 -29.203 -4.82 1 80.19 204 MET A N 1
ATOM 1543 C CA . MET A 1 204 ? -21.531 -29.688 -6.176 1 80.19 204 MET A CA 1
ATOM 1544 C C . MET A 1 204 ? -22.375 -30.922 -6.484 1 80.19 204 MET A C 1
ATOM 1546 O O . MET A 1 204 ? -22.531 -31.797 -5.633 1 80.19 204 MET A O 1
ATOM 1550 N N . SER A 1 205 ? -22.984 -30.906 -7.637 1 75.5 205 SER A N 1
ATOM 1551 C CA . SER A 1 205 ? -23.766 -32.062 -8.055 1 75.5 205 SER A CA 1
ATOM 1552 C C . SER A 1 205 ? -22.875 -33.25 -8.422 1 75.5 205 SER A C 1
ATOM 1554 O O . SER A 1 205 ? -21.734 -33.062 -8.844 1 75.5 205 SER A O 1
ATOM 1556 N N . ASP A 1 206 ? -23.344 -34.438 -8.32 1 73.25 206 ASP A N 1
ATOM 1557 C CA . ASP A 1 206 ? -22.641 -35.656 -8.672 1 73.25 206 ASP A CA 1
ATOM 1558 C C . ASP A 1 206 ? -22.453 -35.781 -10.188 1 73.25 206 ASP A C 1
ATOM 1560 O O . ASP A 1 206 ? -21.594 -36.531 -10.656 1 73.25 206 ASP A O 1
ATOM 1564 N N . GLU A 1 207 ? -23.234 -35.031 -10.898 1 73.31 207 GLU A N 1
ATOM 1565 C CA . GLU A 1 207 ? -23.203 -35.156 -12.352 1 73.31 207 GLU A CA 1
ATOM 1566 C C . GLU A 1 207 ? -22.422 -34.031 -13 1 73.31 207 GLU A C 1
ATOM 1568 O O . GLU A 1 207 ? -22.406 -33.906 -14.227 1 73.31 207 GLU A O 1
ATOM 1573 N N . TRP A 1 208 ? -21.719 -33.312 -12.25 1 81.38 208 TRP A N 1
ATOM 1574 C CA . TRP A 1 208 ? -21.125 -32.094 -12.781 1 81.38 208 TRP A CA 1
ATOM 1575 C C . TRP A 1 208 ? -19.781 -32.406 -13.453 1 81.38 208 TRP A C 1
ATOM 1577 O O . TRP A 1 208 ? -19.391 -31.719 -14.398 1 81.38 208 TRP A O 1
ATOM 1587 N N . GLY A 1 209 ? -19.062 -33.438 -13.07 1 83.19 209 GLY A N 1
ATOM 1588 C CA . GLY A 1 209 ? -17.672 -33.594 -13.422 1 83.19 209 GLY A CA 1
ATOM 1589 C C . GLY A 1 209 ? -17.469 -34.406 -14.695 1 83.19 209 GLY A C 1
ATOM 1590 O O . GLY A 1 209 ? -16.531 -34.125 -15.453 1 83.19 209 GLY A O 1
ATOM 1591 N N . GLY A 1 210 ? -18.234 -35.438 -14.914 1 81.88 210 GLY A N 1
ATOM 1592 C CA . GLY A 1 210 ? -17.953 -36.312 -16.031 1 81.88 210 GLY A CA 1
ATOM 1593 C C . GLY A 1 210 ? -19.203 -36.719 -16.812 1 81.88 210 GLY A C 1
ATOM 1594 O O . GLY A 1 210 ? -20.312 -36.656 -16.281 1 81.88 210 GLY A O 1
ATOM 1595 N N . MET A 1 211 ? -18.875 -36.969 -18.188 1 78.5 211 MET A N 1
ATOM 1596 C CA . MET A 1 211 ? -19.906 -37.5 -19.062 1 78.5 211 MET A CA 1
ATOM 1597 C C . MET A 1 211 ? -19.484 -38.844 -19.641 1 78.5 211 MET A C 1
ATOM 1599 O O . MET A 1 211 ? -18.344 -39.031 -20.078 1 78.5 211 MET A O 1
ATOM 1603 N N . LEU A 1 212 ? -20.344 -39.75 -19.547 1 70.62 212 LEU A N 1
ATOM 1604 C CA . LEU A 1 212 ? -20.047 -41.062 -20.094 1 70.62 212 LEU A CA 1
ATOM 1605 C C . LEU A 1 212 ? -20.484 -41.156 -21.562 1 70.62 212 LEU A C 1
ATOM 1607 O O . LEU A 1 212 ? -21.625 -40.812 -21.891 1 70.62 212 LEU A O 1
ATOM 1611 N N . SER A 1 213 ? -19.625 -41.219 -22.562 1 67.44 213 SER A N 1
ATOM 1612 C CA . SER A 1 213 ? -19.969 -41.281 -23.984 1 67.44 213 SER A CA 1
ATOM 1613 C C . SER A 1 213 ? -20.281 -42.719 -24.391 1 67.44 213 SER A C 1
ATOM 1615 O O . SER A 1 213 ? -21.016 -42.938 -25.359 1 67.44 213 SER A O 1
ATOM 1617 N N . GLY A 1 214 ? -19.734 -43.812 -23.75 1 62.03 214 GLY A N 1
ATOM 1618 C CA . GLY A 1 214 ? -19.969 -45.188 -24.109 1 62.03 214 GLY A CA 1
ATOM 1619 C C . GLY A 1 214 ? -20.312 -46.062 -22.906 1 62.03 214 GLY A C 1
ATOM 1620 O O . GLY A 1 214 ? -20.906 -45.594 -21.938 1 62.03 214 GLY A O 1
ATOM 1621 N N . HIS A 1 215 ? -20.125 -47.281 -23.266 1 56.5 215 HIS A N 1
ATOM 1622 C CA . HIS A 1 215 ? -20.547 -48.281 -22.266 1 56.5 215 HIS A CA 1
ATOM 1623 C C . HIS A 1 215 ? -19.469 -48.469 -21.203 1 56.5 215 HIS A C 1
ATOM 1625 O O . HIS A 1 215 ? -19.719 -49.062 -20.156 1 56.5 215 HIS A O 1
ATOM 1631 N N . ALA A 1 216 ? -18.281 -47.938 -21.547 1 55.62 216 ALA A N 1
ATOM 1632 C CA . ALA A 1 216 ? -17.203 -48.25 -20.625 1 55.62 216 ALA A CA 1
ATOM 1633 C C . ALA A 1 216 ? -16.703 -47 -19.906 1 55.62 216 ALA A C 1
ATOM 1635 O O . ALA A 1 216 ? -16.844 -45.875 -20.422 1 55.62 216 ALA A O 1
ATOM 1636 N N . LEU A 1 217 ? -16.359 -47.188 -18.672 1 57.12 217 LEU A N 1
ATOM 1637 C CA . LEU A 1 217 ? -15.734 -46.125 -17.875 1 57.12 217 LEU A CA 1
ATOM 1638 C C . LEU A 1 217 ? -14.531 -45.531 -18.594 1 57.12 217 LEU A C 1
ATOM 1640 O O . LEU A 1 217 ? -14.18 -44.375 -18.391 1 57.12 217 LEU A O 1
ATOM 1644 N N . THR A 1 218 ? -14 -46.406 -19.375 1 57.28 218 THR A N 1
ATOM 1645 C CA . THR A 1 218 ? -12.828 -45.938 -20.125 1 57.28 218 THR A CA 1
ATOM 1646 C C . THR A 1 218 ? -13.211 -44.844 -21.109 1 57.28 218 THR A C 1
ATOM 1648 O O . THR A 1 218 ? -12.352 -44.094 -21.578 1 57.28 218 THR A O 1
ATOM 1651 N N . ASP A 1 219 ? -14.484 -44.688 -21.125 1 66.75 219 ASP A N 1
ATOM 1652 C CA . ASP A 1 219 ? -14.984 -43.688 -22.094 1 66.75 219 ASP A CA 1
ATOM 1653 C C . ASP A 1 219 ? -15.516 -42.438 -21.391 1 66.75 219 ASP A C 1
ATOM 1655 O O . ASP A 1 219 ? -16.453 -41.812 -21.875 1 66.75 219 ASP A O 1
ATOM 1659 N N . LEU A 1 220 ? -14.812 -42.219 -20.266 1 77.12 220 LEU A N 1
ATOM 1660 C CA . LEU A 1 220 ? -15.242 -41.031 -19.516 1 77.12 220 LEU A CA 1
ATOM 1661 C C . LEU A 1 220 ? -14.672 -39.781 -20.125 1 77.12 220 LEU A C 1
ATOM 1663 O O . LEU A 1 220 ? -13.477 -39.688 -20.406 1 77.12 220 LEU A O 1
ATOM 1667 N N . ARG A 1 221 ? -15.578 -38.875 -20.469 1 82.75 221 ARG A N 1
ATOM 1668 C CA . ARG A 1 221 ? -15.203 -37.531 -20.906 1 82.75 221 ARG A CA 1
ATOM 1669 C C . ARG A 1 221 ? -15.516 -36.469 -19.844 1 82.75 221 ARG A C 1
ATOM 1671 O O . ARG A 1 221 ? -16.562 -36.562 -19.188 1 82.75 221 ARG A O 1
ATOM 1678 N N . PHE A 1 222 ? -14.625 -35.594 -19.719 1 87.81 222 PHE A N 1
ATOM 1679 C CA . PHE A 1 222 ? -14.859 -34.531 -18.75 1 87.81 222 PHE A CA 1
ATOM 1680 C C . PHE A 1 222 ? -15.977 -33.594 -19.219 1 87.81 222 PHE A C 1
ATOM 1682 O O . PHE A 1 222 ? -16.062 -33.281 -20.406 1 87.81 222 PHE A O 1
ATOM 1689 N N . SER A 1 223 ? -16.875 -33.25 -18.234 1 86.88 223 SER A N 1
ATOM 1690 C CA . SER A 1 223 ? -17.875 -32.219 -18.547 1 86.88 223 SER A CA 1
ATOM 1691 C C . SER A 1 223 ? -17.219 -30.875 -18.828 1 86.88 223 SER A C 1
ATOM 1693 O O . SER A 1 223 ? -16.094 -30.625 -18.359 1 86.88 223 SER A O 1
ATOM 1695 N N . PRO A 1 224 ? -17.859 -30.016 -19.594 1 85.94 224 PRO A N 1
ATOM 1696 C CA . PRO A 1 224 ? -17.234 -28.75 -19.969 1 85.94 224 PRO A CA 1
ATOM 1697 C C . PRO A 1 224 ? -16.781 -27.922 -18.766 1 85.94 224 PRO A C 1
ATOM 1699 O O . PRO A 1 224 ? -15.672 -27.406 -18.75 1 85.94 224 PRO A O 1
ATOM 1702 N N . GLY A 1 225 ? -17.641 -27.781 -17.781 1 87.56 225 GLY A N 1
ATOM 1703 C CA . GLY A 1 225 ? -17.25 -27.031 -16.594 1 87.56 225 GLY A CA 1
ATOM 1704 C C . GLY A 1 225 ? -16.047 -27.625 -15.891 1 87.56 225 GLY A C 1
ATOM 1705 O O . GLY A 1 225 ? -15.148 -26.891 -15.469 1 87.56 225 GLY A O 1
ATOM 1706 N N . PHE A 1 226 ? -16.031 -28.938 -15.773 1 91.12 226 PHE A N 1
ATOM 1707 C CA . PHE A 1 226 ? -14.914 -29.625 -15.125 1 91.12 226 PHE A CA 1
ATOM 1708 C C . PHE A 1 226 ? -13.641 -29.469 -15.945 1 91.12 226 PHE A C 1
ATOM 1710 O O . PHE A 1 226 ? -12.57 -29.219 -15.391 1 91.12 226 PHE A O 1
ATOM 1717 N N . ALA A 1 227 ? -13.742 -29.625 -17.219 1 91.62 227 ALA A N 1
ATOM 1718 C CA . ALA A 1 227 ? -12.602 -29.469 -18.125 1 91.62 227 ALA A CA 1
ATOM 1719 C C . ALA A 1 227 ? -11.992 -28.078 -18 1 91.62 227 ALA A C 1
ATOM 1721 O O . ALA A 1 227 ? -10.766 -27.922 -17.938 1 91.62 227 ALA A O 1
ATOM 1722 N N . ASP A 1 228 ? -12.859 -27.078 -17.969 1 91.38 228 ASP A N 1
ATOM 1723 C CA . ASP A 1 228 ? -12.375 -25.719 -17.859 1 91.38 228 ASP A CA 1
ATOM 1724 C C . ASP A 1 228 ? -11.648 -25.5 -16.531 1 91.38 228 ASP A C 1
ATOM 1726 O O . ASP A 1 228 ? -10.609 -24.828 -16.484 1 91.38 228 ASP A O 1
ATOM 1730 N N . ALA A 1 229 ? -12.188 -26 -15.484 1 92.94 229 ALA A N 1
ATOM 1731 C CA . ALA A 1 229 ? -11.57 -25.859 -14.164 1 92.94 229 ALA A CA 1
ATOM 1732 C C . ALA A 1 229 ? -10.195 -26.516 -14.141 1 92.94 229 ALA A C 1
ATOM 1734 O O . ALA A 1 229 ? -9.227 -25.922 -13.648 1 92.94 229 ALA A O 1
ATOM 1735 N N . VAL A 1 230 ? -10.102 -27.734 -14.672 1 94.38 230 VAL A N 1
ATOM 1736 C CA . VAL A 1 230 ? -8.828 -28.453 -14.672 1 94.38 230 VAL A CA 1
ATOM 1737 C C . VAL A 1 230 ? -7.84 -27.75 -15.602 1 94.38 230 VAL A C 1
ATOM 1739 O O . VAL A 1 230 ? -6.645 -27.688 -15.297 1 94.38 230 VAL A O 1
ATOM 1742 N N . ALA A 1 231 ? -8.336 -27.234 -16.703 1 92.44 231 ALA A N 1
ATOM 1743 C CA . ALA A 1 231 ? -7.469 -26.5 -17.625 1 92.44 231 ALA A CA 1
ATOM 1744 C C . ALA A 1 231 ? -6.867 -25.281 -16.953 1 92.44 231 ALA A C 1
ATOM 1746 O O . ALA A 1 231 ? -5.684 -24.984 -17.125 1 92.44 231 ALA A O 1
ATOM 1747 N N . ARG A 1 232 ? -7.641 -24.625 -16.234 1 91.06 232 ARG A N 1
ATOM 1748 C CA . ARG A 1 232 ? -7.152 -23.438 -15.531 1 91.06 232 ARG A CA 1
ATOM 1749 C C . ARG A 1 232 ? -6.133 -23.828 -14.461 1 91.06 232 ARG A C 1
ATOM 1751 O O . ARG A 1 232 ? -5.191 -23.078 -14.203 1 91.06 232 ARG A O 1
ATOM 1758 N N . TYR A 1 233 ? -6.379 -24.891 -13.805 1 91.81 233 TYR A N 1
ATOM 1759 C CA . TYR A 1 233 ? -5.395 -25.391 -12.852 1 91.81 233 TYR A CA 1
ATOM 1760 C C . TYR A 1 233 ? -4.066 -25.688 -13.539 1 91.81 233 TYR A C 1
ATOM 1762 O O . TYR A 1 233 ? -3.006 -25.297 -13.055 1 91.81 233 TYR A O 1
ATOM 1770 N N . GLN A 1 234 ? -4.168 -26.422 -14.625 1 87.94 234 GLN A N 1
ATOM 1771 C CA . GLN A 1 234 ? -2.965 -26.812 -15.352 1 87.94 234 GLN A CA 1
ATOM 1772 C C . GLN A 1 234 ? -2.215 -25.594 -15.875 1 87.94 234 GLN A C 1
ATOM 1774 O O . GLN A 1 234 ? -0.982 -25.578 -15.906 1 87.94 234 GLN A O 1
ATOM 1779 N N . ALA A 1 235 ? -2.984 -24.594 -16.281 1 84.62 235 ALA A N 1
ATOM 1780 C CA . ALA A 1 235 ? -2.383 -23.375 -16.812 1 84.62 235 ALA A CA 1
ATOM 1781 C C . ALA A 1 235 ? -1.92 -22.469 -15.68 1 84.62 235 ALA A C 1
ATOM 1783 O O . ALA A 1 235 ? -1.314 -21.422 -15.93 1 84.62 235 ALA A O 1
ATOM 1784 N N . GLN A 1 236 ? -2.232 -22.844 -14.484 1 82.94 236 GLN A N 1
ATOM 1785 C CA . GLN A 1 236 ? -1.906 -22.016 -13.32 1 82.94 236 GLN A CA 1
ATOM 1786 C C . GLN A 1 236 ? -2.496 -20.625 -13.453 1 82.94 236 GLN A C 1
ATOM 1788 O O . GLN A 1 236 ? -1.824 -19.625 -13.164 1 82.94 236 GLN A O 1
ATOM 1793 N N . SER A 1 237 ? -3.645 -20.609 -14.008 1 83.56 237 SER A N 1
ATOM 1794 C CA . SER A 1 237 ? -4.32 -19.312 -14.141 1 83.56 237 SER A CA 1
ATOM 1795 C C . SER A 1 237 ? -4.773 -18.797 -12.781 1 83.56 237 SER A C 1
ATOM 1797 O O . SER A 1 237 ? -5.227 -19.562 -11.93 1 83.56 237 SER A O 1
ATOM 1799 N N . PRO A 1 238 ? -4.516 -17.562 -12.656 1 82.88 238 PRO A N 1
ATOM 1800 C CA . PRO A 1 238 ? -5.012 -17.016 -11.391 1 82.88 238 PRO A CA 1
ATOM 1801 C C . PRO A 1 238 ? -6.527 -17.141 -11.242 1 82.88 238 PRO A C 1
ATOM 1803 O O . PRO A 1 238 ? -7.25 -17.109 -12.242 1 82.88 238 PRO A O 1
ATOM 1806 N N . MET A 1 239 ? -6.926 -17.344 -10.047 1 87.81 239 MET A N 1
ATOM 1807 C CA . MET A 1 239 ? -8.359 -17.391 -9.758 1 87.81 239 MET A CA 1
ATOM 1808 C C . MET A 1 239 ? -8.945 -15.992 -9.656 1 87.81 239 MET A C 1
ATOM 1810 O O . MET A 1 239 ? -8.43 -15.148 -8.93 1 87.81 239 MET A O 1
ATOM 1814 N N . SER A 1 240 ? -9.891 -15.695 -10.461 1 83.12 240 SER A N 1
ATOM 1815 C CA . SER A 1 240 ? -10.484 -14.359 -10.5 1 83.12 240 SER A CA 1
ATOM 1816 C C . SER A 1 240 ? -11.961 -14.406 -10.141 1 83.12 240 SER A C 1
ATOM 1818 O O . SER A 1 240 ? -12.656 -15.383 -10.438 1 83.12 240 SER A O 1
ATOM 1820 N N . LEU A 1 241 ? -12.234 -13.469 -9.336 1 77.62 241 LEU A N 1
ATOM 1821 C CA . LEU A 1 241 ? -13.633 -13.242 -9.008 1 77.62 241 LEU A CA 1
ATOM 1822 C C . LEU A 1 241 ? -14.195 -12.062 -9.797 1 77.62 241 LEU A C 1
ATOM 1824 O O . LEU A 1 241 ? -13.812 -10.922 -9.57 1 77.62 241 LEU A O 1
ATOM 1828 N N . LEU A 1 242 ? -14.906 -12.422 -10.758 1 63.31 242 LEU A N 1
ATOM 1829 C CA . LEU A 1 242 ? -15.469 -11.32 -11.539 1 63.31 242 LEU A CA 1
ATOM 1830 C C . LEU A 1 242 ? -16.406 -10.469 -10.695 1 63.31 242 LEU A C 1
ATOM 1832 O O . LEU A 1 242 ? -17.281 -10.992 -10 1 63.31 242 LEU A O 1
ATOM 1836 N N . GLY A 1 243 ? -16.188 -9.203 -10.531 1 60.19 243 GLY A N 1
ATOM 1837 C CA . GLY A 1 243 ? -17.078 -8.227 -9.922 1 60.19 243 GLY A CA 1
ATOM 1838 C C . GLY A 1 243 ? -16.656 -7.848 -8.516 1 60.19 243 GLY A C 1
ATOM 1839 O O . GLY A 1 243 ? -17.219 -6.93 -7.918 1 60.19 243 GLY A O 1
ATOM 1840 N N . ALA A 1 244 ? -15.797 -8.719 -7.945 1 62.59 244 ALA A N 1
ATOM 1841 C CA . ALA A 1 244 ? -15.414 -8.344 -6.586 1 62.59 244 ALA A CA 1
ATOM 1842 C C . ALA A 1 244 ? -14.289 -7.316 -6.605 1 62.59 244 ALA A C 1
ATOM 1844 O O . ALA A 1 244 ? -13.297 -7.484 -7.324 1 62.59 244 ALA A O 1
ATOM 1845 N N . ASP A 1 245 ? -14.539 -6.066 -6.25 1 66 245 ASP A N 1
ATOM 1846 C CA . ASP A 1 245 ? -13.5 -5.039 -6.23 1 66 245 ASP A CA 1
ATOM 1847 C C . ASP A 1 245 ? -13.047 -4.746 -4.805 1 66 245 ASP A C 1
ATOM 1849 O O . ASP A 1 245 ? -13.703 -3.996 -4.078 1 66 245 ASP A O 1
ATOM 1853 N N . CYS A 1 246 ? -12.281 -5.621 -4.273 1 72.5 246 CYS A N 1
ATOM 1854 C CA . CYS A 1 246 ? -11.68 -5.352 -2.977 1 72.5 246 CYS A CA 1
ATOM 1855 C C . CYS A 1 246 ? -10.156 -5.391 -3.064 1 72.5 246 CYS A C 1
ATOM 1857 O O . CYS A 1 246 ? -9.586 -6.328 -3.623 1 72.5 246 CYS A O 1
ATOM 1859 N N . LYS A 1 247 ? -9.664 -4.309 -2.609 1 73 247 LYS A N 1
ATOM 1860 C CA . LYS A 1 247 ? -8.203 -4.273 -2.611 1 73 247 LYS A CA 1
ATOM 1861 C C . LYS A 1 247 ? -7.637 -4.805 -1.296 1 73 247 LYS A C 1
ATOM 1863 O O . LYS A 1 247 ? -7.941 -4.273 -0.225 1 73 247 LYS A O 1
ATOM 1868 N N . ASN A 1 248 ? -6.852 -5.891 -1.361 1 78.06 248 ASN A N 1
ATOM 1869 C CA . ASN A 1 248 ? -6.164 -6.512 -0.233 1 78.06 248 ASN A CA 1
ATOM 1870 C C . ASN A 1 248 ? -7.148 -6.953 0.846 1 78.06 248 ASN A C 1
ATOM 1872 O O . ASN A 1 248 ? -7.012 -6.578 2.012 1 78.06 248 ASN A O 1
ATOM 1876 N N . CYS A 1 249 ? -8.039 -7.77 0.489 1 84.62 249 CYS A N 1
ATOM 1877 C CA . CYS A 1 249 ? -9.078 -8.234 1.395 1 84.62 249 CYS A CA 1
ATOM 1878 C C . CYS A 1 249 ? -8.859 -9.695 1.774 1 84.62 249 CYS A C 1
ATOM 1880 O O . CYS A 1 249 ? -8.352 -10.484 0.974 1 84.62 249 CYS A O 1
ATOM 1882 N N . SER A 1 250 ? -9.117 -10.008 3.004 1 85.75 250 SER A N 1
ATOM 1883 C CA . SER A 1 250 ? -9.18 -11.398 3.449 1 85.75 250 SER A CA 1
ATOM 1884 C C . SER A 1 250 ? -10.625 -11.867 3.602 1 85.75 250 SER A C 1
ATOM 1886 O O . SER A 1 250 ? -11.453 -11.148 4.168 1 85.75 250 SER A O 1
ATOM 1888 N N . VAL A 1 251 ? -10.953 -12.992 3.055 1 86.31 251 VAL A N 1
ATOM 1889 C CA . VAL A 1 251 ? -12.328 -13.484 3.082 1 86.31 251 VAL A CA 1
ATOM 1890 C C . VAL A 1 251 ? -12.336 -14.977 3.43 1 86.31 251 VAL A C 1
ATOM 1892 O O . VAL A 1 251 ? -11.367 -15.688 3.146 1 86.31 251 VAL A O 1
ATOM 1895 N N . ASN A 1 252 ? -13.367 -15.453 4.094 1 85.62 252 ASN A N 1
ATOM 1896 C CA . ASN A 1 252 ? -13.641 -16.859 4.324 1 85.62 252 ASN A CA 1
ATOM 1897 C C . ASN A 1 252 ? -14.852 -17.344 3.531 1 85.62 252 ASN A C 1
ATOM 1899 O O . ASN A 1 252 ? -15.938 -16.781 3.652 1 85.62 252 ASN A O 1
ATOM 1903 N N . VAL A 1 253 ? -14.625 -18.281 2.748 1 85.75 253 VAL A N 1
ATOM 1904 C CA . VAL A 1 253 ? -15.695 -18.766 1.877 1 85.75 253 VAL A CA 1
ATOM 1905 C C . VAL A 1 253 ? -15.875 -20.266 2.064 1 85.75 253 VAL A C 1
ATOM 1907 O O . VAL A 1 253 ? -14.906 -21 2.26 1 85.75 253 VAL A O 1
ATOM 1910 N N . VAL A 1 254 ? -17.156 -20.719 2.02 1 85.19 254 VAL A N 1
ATOM 1911 C CA . VAL A 1 254 ? -17.453 -22.141 2.074 1 85.19 254 VAL A CA 1
ATOM 1912 C C . VAL A 1 254 ? -17.578 -22.703 0.657 1 85.19 254 VAL A C 1
ATOM 1914 O O . VAL A 1 254 ? -18.328 -22.172 -0.161 1 85.19 254 VAL A O 1
ATOM 1917 N N . ALA A 1 255 ? -16.797 -23.641 0.366 1 87.88 255 ALA A N 1
ATOM 1918 C CA . ALA A 1 255 ? -16.797 -24.234 -0.965 1 87.88 255 ALA A CA 1
ATOM 1919 C C . ALA A 1 255 ? -16.609 -25.75 -0.883 1 87.88 255 ALA A C 1
ATOM 1921 O O . ALA A 1 255 ? -16.484 -26.312 0.21 1 87.88 255 ALA A O 1
ATOM 1922 N N . PHE A 1 256 ? -16.734 -26.422 -2.033 1 88.5 256 PHE A N 1
ATOM 1923 C CA . PHE A 1 256 ? -16.5 -27.859 -2.15 1 88.5 256 PHE A CA 1
ATOM 1924 C C . PHE A 1 256 ? -15.031 -28.203 -1.889 1 88.5 256 PHE A C 1
ATOM 1926 O O . PHE A 1 256 ? -14.141 -27.453 -2.303 1 88.5 256 PHE A O 1
ATOM 1933 N N . GLY A 1 257 ? -14.836 -29.234 -1.121 1 88.38 257 GLY A N 1
ATOM 1934 C CA . GLY A 1 257 ? -13.5 -29.734 -0.847 1 88.38 257 GLY A CA 1
ATOM 1935 C C . GLY A 1 257 ? -13.5 -31.156 -0.306 1 88.38 257 GLY A C 1
ATOM 1936 O O . GLY A 1 257 ? -14.461 -31.906 -0.501 1 88.38 257 GLY A O 1
ATOM 1937 N N . PHE A 1 258 ? -12.336 -31.516 0.188 1 87.56 258 PHE A N 1
ATOM 1938 C CA . PHE A 1 258 ? -12.195 -32.906 0.661 1 87.56 258 PHE A CA 1
ATOM 1939 C C . PHE A 1 258 ? -11.711 -32.906 2.107 1 87.56 258 PHE A C 1
ATOM 1941 O O . PHE A 1 258 ? -10.797 -32.188 2.477 1 87.56 258 PHE A O 1
ATOM 1948 N N . GLN A 1 259 ? -12.391 -33.719 2.875 1 84.56 259 GLN A N 1
ATOM 1949 C CA . GLN A 1 259 ? -11.82 -34.094 4.168 1 84.56 259 GLN A CA 1
ATOM 1950 C C . GLN A 1 259 ? -10.812 -35.219 4.023 1 84.56 259 GLN A C 1
ATOM 1952 O O . GLN A 1 259 ? -11.102 -36.219 3.375 1 84.56 259 GLN A O 1
ATOM 1957 N N . VAL A 1 260 ? -9.648 -35.062 4.598 1 88.88 260 VAL A N 1
ATOM 1958 C CA . VAL A 1 260 ? -8.547 -36 4.34 1 88.88 260 VAL A CA 1
ATOM 1959 C C . VAL A 1 260 ? -8.25 -36.812 5.598 1 88.88 260 VAL A C 1
ATOM 1961 O O . VAL A 1 260 ? -8.156 -36.25 6.695 1 88.88 260 VAL A O 1
ATOM 1964 N N . ASN A 1 261 ? -8.266 -38.094 5.441 1 86.06 261 ASN A N 1
ATOM 1965 C CA . ASN A 1 261 ? -7.809 -39.031 6.473 1 86.06 261 ASN A CA 1
ATOM 1966 C C . ASN A 1 261 ? -6.691 -39.938 5.957 1 86.06 261 ASN A C 1
ATOM 1968 O O . ASN A 1 261 ? -6.887 -40.688 5 1 86.06 261 ASN A O 1
ATOM 1972 N N . CYS A 1 262 ? -5.512 -39.844 6.609 1 91.31 262 CYS A N 1
ATOM 1973 C CA . CYS A 1 262 ? -4.352 -40.594 6.109 1 91.31 262 CYS A CA 1
ATOM 1974 C C . CYS A 1 262 ? -3.883 -41.625 7.121 1 91.31 262 CYS A C 1
ATOM 1976 O O . CYS A 1 262 ? -3.967 -41.406 8.328 1 91.31 262 CYS A O 1
ATOM 1978 N N . THR A 1 263 ? -3.488 -42.781 6.625 1 92.56 263 THR A N 1
ATOM 1979 C CA . THR A 1 263 ? -2.85 -43.844 7.402 1 92.56 263 THR A CA 1
ATOM 1980 C C . THR A 1 263 ? -1.551 -44.281 6.738 1 92.56 263 THR A C 1
ATOM 1982 O O . THR A 1 263 ? -1.423 -44.25 5.512 1 92.56 263 THR A O 1
ATOM 1985 N N . ALA A 1 264 ? -0.536 -44.562 7.523 1 94.62 264 ALA A N 1
ATOM 1986 C CA . ALA A 1 264 ? 0.757 -45 7 1 94.62 264 ALA A CA 1
ATOM 1987 C C . ALA A 1 264 ? 1.185 -46.344 7.613 1 94.62 264 ALA A C 1
ATOM 1989 O O . ALA A 1 264 ? 0.979 -46.562 8.805 1 94.62 264 ALA A O 1
ATOM 1990 N N . THR A 1 265 ? 1.626 -47.281 6.758 1 94.25 265 THR A N 1
ATOM 1991 C CA . THR A 1 265 ? 2.172 -48.562 7.195 1 94.25 265 THR A CA 1
ATOM 1992 C C . THR A 1 265 ? 3.545 -48.812 6.574 1 94.25 265 THR A C 1
ATOM 1994 O O . THR A 1 265 ? 3.869 -48.219 5.531 1 94.25 265 THR A O 1
ATOM 1997 N N . ASN A 1 266 ? 4.352 -49.594 7.242 1 94.19 266 ASN A N 1
ATOM 1998 C CA . ASN A 1 266 ? 5.676 -49.938 6.723 1 94.19 266 ASN A CA 1
ATOM 1999 C C . ASN A 1 266 ? 5.746 -51.344 6.199 1 94.19 266 ASN A C 1
ATOM 2001 O O . ASN A 1 266 ? 5.191 -52.281 6.809 1 94.19 266 ASN A O 1
ATOM 2005 N N . ILE A 1 267 ? 6.297 -51.5 5.023 1 92.44 267 ILE A N 1
ATOM 2006 C CA . ILE A 1 267 ? 6.52 -52.812 4.398 1 92.44 267 ILE A CA 1
ATOM 2007 C C . ILE A 1 267 ? 8.016 -53.031 4.188 1 92.44 267 ILE A C 1
ATOM 2009 O O . ILE A 1 267 ? 8.688 -52.219 3.545 1 92.44 267 ILE A O 1
ATOM 2013 N N . PRO A 1 268 ? 8.555 -54.062 4.676 1 90.75 268 PRO A N 1
ATOM 2014 C CA . PRO A 1 268 ? 9.984 -54.312 4.477 1 90.75 268 PRO A CA 1
ATOM 2015 C C . PRO A 1 268 ? 10.328 -54.656 3.033 1 90.75 268 PRO A C 1
ATOM 2017 O O . PRO A 1 268 ? 9.523 -55.312 2.344 1 90.75 268 PRO A O 1
ATOM 2020 N N . TYR A 1 269 ? 11.461 -54.156 2.547 1 87.31 269 TYR A N 1
ATOM 2021 C CA . TYR A 1 269 ? 11.977 -54.562 1.236 1 87.31 269 TYR A CA 1
ATOM 2022 C C . TYR A 1 269 ? 13.391 -55.094 1.346 1 87.31 269 TYR A C 1
ATOM 2024 O O . TYR A 1 269 ? 14.094 -54.844 2.326 1 87.31 269 TYR A O 1
ATOM 2032 N N . ASN A 1 270 ? 13.828 -56 0.319 1 85.19 270 ASN A N 1
ATOM 2033 C CA . ASN A 1 270 ? 15.156 -56.594 0.232 1 85.19 270 ASN A CA 1
ATOM 2034 C C . ASN A 1 270 ? 15.648 -56.656 -1.211 1 85.19 270 ASN A C 1
ATOM 2036 O O . ASN A 1 270 ? 15.102 -57.406 -2.023 1 85.19 270 ASN A O 1
ATOM 2040 N N . LEU A 1 271 ? 16.656 -55.906 -1.484 1 84.69 271 LEU A N 1
ATOM 2041 C CA . LEU A 1 271 ? 17.219 -55.844 -2.832 1 84.69 271 LEU A CA 1
ATOM 2042 C C . LEU A 1 271 ? 18.562 -56.594 -2.896 1 84.69 271 LEU A C 1
ATOM 2044 O O . LEU A 1 271 ? 19.344 -56.375 -3.828 1 84.69 271 LEU A O 1
ATOM 2048 N N . THR A 1 272 ? 18.719 -57.312 -1.825 1 79.44 272 THR A N 1
ATOM 2049 C CA . THR A 1 272 ? 19.953 -58.094 -1.837 1 79.44 272 THR A CA 1
ATOM 2050 C C . THR A 1 272 ? 19.766 -59.406 -2.6 1 79.44 272 THR A C 1
ATOM 2052 O O . THR A 1 272 ? 18.75 -60.094 -2.414 1 79.44 272 THR A O 1
ATOM 2055 N N . GLY A 1 273 ? 20.062 -59.5 -3.84 1 68.19 273 GLY A N 1
ATOM 2056 C CA . GLY A 1 273 ? 19.812 -60.719 -4.598 1 68.19 273 GLY A CA 1
ATOM 2057 C C . GLY A 1 273 ? 21.016 -61.656 -4.66 1 68.19 273 GLY A C 1
ATOM 2058 O O . GLY A 1 273 ? 22.141 -61.219 -4.336 1 68.19 273 GLY A O 1
ATOM 2059 N N . SER A 1 274 ? 20.641 -62.906 -4.754 1 63.03 274 SER A N 1
ATOM 2060 C CA . SER A 1 274 ? 21.672 -63.906 -4.996 1 63.03 274 SER A CA 1
ATOM 2061 C C . SER A 1 274 ? 22.375 -63.688 -6.328 1 63.03 274 SER A C 1
ATOM 2063 O O . SER A 1 274 ? 21.859 -62.969 -7.184 1 63.03 274 SER A O 1
ATOM 2065 N N . VAL A 1 275 ? 23.703 -64.125 -6.422 1 59.44 275 VAL A N 1
ATOM 2066 C CA . VAL A 1 275 ? 24.484 -64 -7.652 1 59.44 275 VAL A CA 1
ATOM 2067 C C . VAL A 1 275 ? 23.672 -64.562 -8.828 1 59.44 275 VAL A C 1
ATOM 2069 O O . VAL A 1 275 ? 23.734 -64 -9.93 1 59.44 275 VAL A O 1
ATOM 2072 N N . GLU A 1 276 ? 22.812 -65.438 -8.547 1 58.69 276 GLU A N 1
ATOM 2073 C CA . GLU A 1 276 ? 22 -66.062 -9.602 1 58.69 276 GLU A CA 1
ATOM 2074 C C . GLU A 1 276 ? 20.906 -65.062 -10.055 1 58.69 276 GLU A C 1
ATOM 2076 O O . GLU A 1 276 ? 20.641 -64.938 -11.25 1 58.69 276 GLU A O 1
ATOM 2081 N N . ALA A 1 277 ? 20.312 -64.375 -9.117 1 65.31 277 ALA A N 1
ATOM 2082 C CA . ALA A 1 277 ? 19.25 -63.438 -9.461 1 65.31 277 ALA A CA 1
ATOM 2083 C C . ALA A 1 277 ? 19.781 -62.25 -10.25 1 65.31 277 ALA A C 1
ATOM 2085 O O . ALA A 1 277 ? 19.125 -61.75 -11.172 1 65.31 277 ALA A O 1
ATOM 2086 N N . ILE A 1 278 ? 20.953 -61.938 -9.914 1 59.94 278 ILE A N 1
ATOM 2087 C CA . ILE A 1 278 ? 21.641 -60.844 -10.609 1 59.94 278 ILE A CA 1
ATOM 2088 C C . ILE A 1 278 ? 21.969 -61.281 -12.039 1 59.94 278 ILE A C 1
ATOM 2090 O O . ILE A 1 278 ? 21.719 -60.531 -12.992 1 59.94 278 ILE A O 1
ATOM 2094 N N . MET A 1 279 ? 22.438 -62.594 -12.094 1 60.5 279 MET A N 1
ATOM 2095 C CA . MET A 1 279 ? 22.859 -63.094 -13.398 1 60.5 279 MET A CA 1
ATOM 2096 C C . MET A 1 279 ? 21.656 -63.312 -14.312 1 60.5 279 MET A C 1
ATOM 2098 O O . MET A 1 279 ? 21.766 -63.125 -15.531 1 60.5 279 MET A O 1
ATOM 2102 N N . ASN A 1 280 ? 20.562 -63.594 -13.734 1 59.75 280 ASN A N 1
ATOM 2103 C CA . ASN A 1 280 ? 19.391 -63.844 -14.555 1 59.75 280 ASN A CA 1
ATOM 2104 C C . ASN A 1 280 ? 18.562 -62.594 -14.797 1 59.75 280 ASN A C 1
ATOM 2106 O O . ASN A 1 280 ? 17.578 -62.625 -15.523 1 59.75 280 ASN A O 1
ATOM 2110 N N . GLY A 1 281 ? 18.984 -61.5 -14.289 1 61.41 281 GLY A N 1
ATOM 2111 C CA . GLY A 1 281 ? 18.312 -60.219 -14.508 1 61.41 281 GLY A CA 1
ATOM 2112 C C . GLY A 1 281 ? 16.953 -60.125 -13.828 1 61.41 281 GLY A C 1
ATOM 2113 O O . GLY A 1 281 ? 16.047 -59.438 -14.32 1 61.41 281 GLY A O 1
ATOM 2114 N N . THR A 1 282 ? 16.797 -61 -12.828 1 65.94 282 THR A N 1
ATOM 2115 C CA . THR A 1 282 ? 15.477 -61.062 -12.227 1 65.94 282 THR A CA 1
ATOM 2116 C C . THR A 1 282 ? 15.414 -60.25 -10.945 1 65.94 282 THR A C 1
ATOM 2118 O O . THR A 1 282 ? 14.352 -60.094 -10.336 1 65.94 282 THR A O 1
ATOM 2121 N N . LEU A 1 283 ? 16.594 -59.75 -10.641 1 78.25 283 LEU A N 1
ATOM 2122 C CA . LEU A 1 283 ? 16.578 -58.938 -9.406 1 78.25 283 LEU A CA 1
ATOM 2123 C C . LEU A 1 283 ? 16.016 -57.562 -9.656 1 78.25 283 LEU A C 1
ATOM 2125 O O . LEU A 1 283 ? 16.562 -56.781 -10.453 1 78.25 283 LEU A O 1
ATOM 2129 N N . GLY A 1 284 ? 14.734 -57.312 -9.133 1 81.31 284 GLY A N 1
ATOM 2130 C CA . GLY A 1 284 ? 14.109 -56 -9.281 1 81.31 284 GLY A CA 1
ATOM 2131 C C . GLY A 1 284 ? 12.977 -55.781 -8.297 1 81.31 284 GLY A C 1
ATOM 2132 O O . GLY A 1 284 ? 12.586 -56.688 -7.566 1 81.31 284 GLY A O 1
ATOM 2133 N N . ALA A 1 285 ? 12.641 -54.562 -8.07 1 86.19 285 ALA A N 1
ATOM 2134 C CA . ALA A 1 285 ? 11.547 -54.188 -7.164 1 86.19 285 ALA A CA 1
ATOM 2135 C C . ALA A 1 285 ? 10.953 -52.844 -7.527 1 86.19 285 ALA A C 1
ATOM 2137 O O . ALA A 1 285 ? 11.594 -52.031 -8.227 1 86.19 285 ALA A O 1
ATOM 2138 N N . THR A 1 286 ? 9.719 -52.75 -7.141 1 90.56 286 THR A N 1
ATOM 2139 C CA . THR A 1 286 ? 9.094 -51.438 -7.207 1 90.56 286 THR A CA 1
ATOM 2140 C C . THR A 1 286 ? 9.453 -50.594 -5.98 1 90.56 286 THR A C 1
ATOM 2142 O O . THR A 1 286 ? 9.18 -51 -4.848 1 90.56 286 THR A O 1
ATOM 2145 N N . VAL A 1 287 ? 10.141 -49.469 -6.184 1 92.38 287 VAL A N 1
ATOM 2146 C CA . VAL A 1 287 ? 10.641 -48.656 -5.062 1 92.38 287 VAL A CA 1
ATOM 2147 C C . VAL A 1 287 ? 9.75 -47.438 -4.859 1 92.38 287 VAL A C 1
ATOM 2149 O O . VAL A 1 287 ? 9.836 -46.781 -3.828 1 92.38 287 VAL A O 1
ATOM 2152 N N . PHE A 1 288 ? 8.914 -47.156 -5.809 1 94.56 288 PHE A N 1
ATOM 2153 C CA . PHE A 1 288 ? 7.957 -46.062 -5.727 1 94.56 288 PHE A CA 1
ATOM 2154 C C . PHE A 1 288 ? 6.695 -46.375 -6.52 1 94.56 288 PHE A C 1
ATOM 2156 O O . PHE A 1 288 ? 6.773 -46.875 -7.648 1 94.56 288 PHE A O 1
ATOM 2163 N N . ASP A 1 289 ? 5.531 -46.188 -5.941 1 95.62 289 ASP A N 1
ATOM 2164 C CA . ASP A 1 289 ? 4.25 -46.406 -6.605 1 95.62 289 ASP A CA 1
ATOM 2165 C C . ASP A 1 289 ? 3.184 -45.438 -6.07 1 95.62 289 ASP A C 1
ATOM 2167 O O . ASP A 1 289 ? 3.004 -45.312 -4.859 1 95.62 289 ASP A O 1
ATOM 2171 N N . SER A 1 290 ? 2.664 -44.656 -6.883 1 96.94 290 SER A N 1
ATOM 2172 C CA . SER A 1 290 ? 1.525 -43.812 -6.555 1 96.94 290 SER A CA 1
ATOM 2173 C C . SER A 1 290 ? 0.314 -44.156 -7.418 1 96.94 290 SER A C 1
ATOM 2175 O O . SER A 1 290 ? 0.42 -44.25 -8.641 1 96.94 290 SER A O 1
ATOM 2177 N N . LYS A 1 291 ? -0.804 -44.344 -6.785 1 95.88 291 LYS A N 1
ATOM 2178 C CA . LYS A 1 291 ? -2.02 -44.719 -7.5 1 95.88 291 LYS A CA 1
ATOM 2179 C C . LYS A 1 291 ? -3.246 -44.062 -6.891 1 95.88 291 LYS A C 1
ATOM 2181 O O . LYS A 1 291 ? -3.373 -43.969 -5.668 1 95.88 291 LYS A O 1
ATOM 2186 N N . ILE A 1 292 ? -4.047 -43.562 -7.77 1 94.5 292 ILE A N 1
ATOM 2187 C CA . ILE A 1 292 ? -5.34 -43 -7.367 1 94.5 292 ILE A CA 1
ATOM 2188 C C . ILE A 1 292 ? -6.449 -44 -7.707 1 94.5 292 ILE A C 1
ATOM 2190 O O . ILE A 1 292 ? -6.484 -44.562 -8.812 1 94.5 292 ILE A O 1
ATOM 2194 N N . SER A 1 293 ? -7.238 -44.312 -6.77 1 90 293 SER A N 1
ATOM 2195 C CA . SER A 1 293 ? -8.352 -45.219 -6.988 1 90 293 SER A CA 1
ATOM 2196 C C . SER A 1 293 ? -9.617 -44.719 -6.289 1 90 293 SER A C 1
ATOM 2198 O O . SER A 1 293 ? -9.586 -43.719 -5.594 1 90 293 SER A O 1
ATOM 2200 N N . VAL A 1 294 ? -10.742 -45.312 -6.691 1 84.75 294 VAL A N 1
ATOM 2201 C CA . VAL A 1 294 ? -12.016 -45 -6.059 1 84.75 294 VAL A CA 1
ATOM 2202 C C . VAL A 1 294 ? -12.438 -46.156 -5.148 1 84.75 294 VAL A C 1
ATOM 2204 O O . VAL A 1 294 ? -12.305 -47.312 -5.512 1 84.75 294 VAL A O 1
ATOM 2207 N N . VAL A 1 295 ? -12.75 -45.812 -3.912 1 77.94 295 VAL A N 1
ATOM 2208 C CA . VAL A 1 295 ? -13.258 -46.781 -2.971 1 77.94 295 VAL A CA 1
ATOM 2209 C C . VAL A 1 295 ? -14.703 -46.469 -2.59 1 77.94 295 VAL A C 1
ATOM 2211 O O . VAL A 1 295 ? -15.039 -45.281 -2.381 1 77.94 295 VAL A O 1
ATOM 2214 N N . ASN A 1 296 ? -15.492 -47.438 -2.764 1 69.81 296 ASN A N 1
ATOM 2215 C CA . ASN A 1 296 ? -16.875 -47.25 -2.35 1 69.81 296 ASN A CA 1
ATOM 2216 C C . ASN A 1 296 ? -17.094 -47.688 -0.904 1 69.81 296 ASN A C 1
ATOM 2218 O O . ASN A 1 296 ? -16.781 -48.812 -0.542 1 69.81 296 ASN A O 1
ATOM 2222 N N . GLU A 1 297 ? -17.125 -46.688 -0.016 1 57.31 297 GLU A N 1
ATOM 2223 C CA . GLU A 1 297 ? -17.422 -47.031 1.372 1 57.31 297 GLU A CA 1
ATOM 2224 C C . GLU A 1 297 ? -18.891 -46.781 1.701 1 57.31 297 GLU A C 1
ATOM 2226 O O . GLU A 1 297 ? -19.375 -45.656 1.619 1 57.31 297 GLU A O 1
ATOM 2231 N N . SER A 1 298 ? -19.672 -47.688 1.799 1 55 298 SER A N 1
ATOM 2232 C CA . SER A 1 298 ? -21.031 -47.562 2.301 1 55 298 SER A CA 1
ATOM 2233 C C . SER A 1 298 ? -21.062 -47.094 3.746 1 55 298 SER A C 1
ATOM 2235 O O . SER A 1 298 ? -20.25 -47.531 4.57 1 55 298 SER A O 1
ATOM 2237 N N . PRO A 1 299 ? -21.875 -46.062 4.152 1 50.06 299 PRO A N 1
ATOM 2238 C CA . PRO A 1 299 ? -22.828 -45.156 3.475 1 50.06 299 PRO A CA 1
ATOM 2239 C C . PRO A 1 299 ? -22.172 -43.875 2.957 1 50.06 299 PRO A C 1
ATOM 2241 O O . PRO A 1 299 ? -22.859 -43.031 2.377 1 50.06 299 PRO A O 1
ATOM 2244 N N . LYS A 1 300 ? -20.906 -43.656 3.154 1 55.12 300 LYS A N 1
ATOM 2245 C CA . LYS A 1 300 ? -20.281 -42.344 2.898 1 55.12 300 LYS A CA 1
ATOM 2246 C C . LYS A 1 300 ? -20.156 -42.094 1.401 1 55.12 300 LYS A C 1
ATOM 2248 O O . LYS A 1 300 ? -19.859 -40.969 0.984 1 55.12 300 LYS A O 1
ATOM 2253 N N . GLY A 1 301 ? -20.531 -43.062 0.621 1 62.62 301 GLY A N 1
ATOM 2254 C CA . GLY A 1 301 ? -20.469 -42.875 -0.819 1 62.62 301 GLY A CA 1
ATOM 2255 C C . GLY A 1 301 ? -19.109 -43.188 -1.406 1 62.62 301 GLY A C 1
ATOM 2256 O O . GLY A 1 301 ? -18.344 -43.969 -0.839 1 62.62 301 GLY A O 1
ATOM 2257 N N . SER A 1 302 ? -18.812 -42.688 -2.654 1 73.19 302 SER A N 1
ATOM 2258 C CA . SER A 1 302 ? -17.562 -42.906 -3.357 1 73.19 302 SER A CA 1
ATOM 2259 C C . SER A 1 302 ? -16.484 -41.938 -2.898 1 73.19 302 SER A C 1
ATOM 2261 O O . SER A 1 302 ? -16.734 -40.75 -2.807 1 73.19 302 SER A O 1
ATOM 2263 N N . LEU A 1 303 ? -15.398 -42.531 -2.336 1 81.12 303 LEU A N 1
ATOM 2264 C CA . LEU A 1 303 ? -14.258 -41.75 -1.864 1 81.12 303 LEU A CA 1
ATOM 2265 C C . LEU A 1 303 ? -13.062 -41.938 -2.793 1 81.12 303 LEU A C 1
ATOM 2267 O O . LEU A 1 303 ? -12.938 -42.969 -3.473 1 81.12 303 LEU A O 1
ATOM 2271 N N . LEU A 1 304 ? -12.305 -40.906 -2.857 1 88.25 304 LEU A N 1
ATOM 2272 C CA . LEU A 1 304 ? -11.031 -41.031 -3.559 1 88.25 304 LEU A CA 1
ATOM 2273 C C . LEU A 1 304 ? -9.953 -41.594 -2.645 1 88.25 304 LEU A C 1
ATOM 2275 O O . LEU A 1 304 ? -9.82 -41.156 -1.494 1 88.25 304 LEU A O 1
ATOM 2279 N N . ASN A 1 305 ? -9.312 -42.594 -3.158 1 90.81 305 ASN A N 1
ATOM 2280 C CA . ASN A 1 305 ? -8.227 -43.25 -2.43 1 90.81 305 ASN A CA 1
ATOM 2281 C C . ASN A 1 305 ? -6.875 -42.969 -3.08 1 90.81 305 ASN A C 1
ATOM 2283 O O . ASN A 1 305 ? -6.648 -43.344 -4.23 1 90.81 305 ASN A O 1
ATOM 2287 N N . ILE A 1 306 ? -6 -42.312 -2.348 1 95.56 306 ILE A N 1
ATOM 2288 C CA . ILE A 1 306 ? -4.641 -42.062 -2.812 1 95.56 306 ILE A CA 1
ATOM 2289 C C . ILE A 1 306 ? -3.67 -43 -2.088 1 95.56 306 ILE A C 1
ATOM 2291 O O . ILE A 1 306 ? -3.562 -42.969 -0.86 1 95.56 306 ILE A O 1
ATOM 2295 N N . SER A 1 307 ? -3.014 -43.781 -2.848 1 96.19 307 SER A N 1
ATOM 2296 C CA . SER A 1 307 ? -2.037 -44.719 -2.305 1 96.19 307 SER A CA 1
ATOM 2297 C C . SER A 1 307 ? -0.632 -44.406 -2.805 1 96.19 3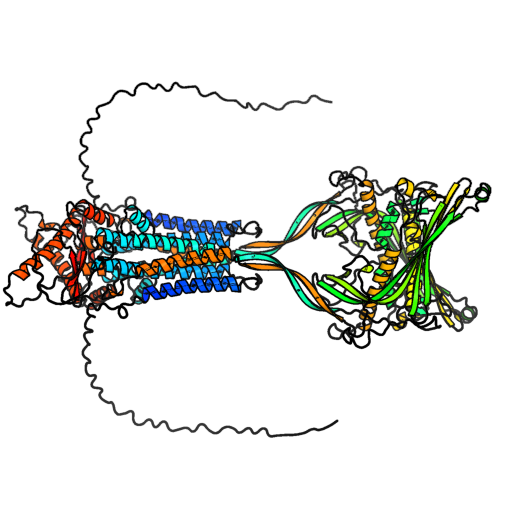07 SER A C 1
ATOM 2299 O O . SER A 1 307 ? -0.397 -44.344 -4.016 1 96.19 307 SER A O 1
ATOM 2301 N N . VAL A 1 308 ? 0.259 -44.219 -1.882 1 96.94 308 VAL A N 1
ATOM 2302 C CA . VAL A 1 308 ? 1.649 -43.938 -2.24 1 96.94 308 VAL A CA 1
ATOM 2303 C C . VAL A 1 308 ? 2.564 -44.938 -1.503 1 96.94 308 VAL A C 1
ATOM 2305 O O . VAL A 1 308 ? 2.506 -45.031 -0.276 1 96.94 308 VAL A O 1
ATOM 2308 N N . VAL A 1 309 ? 3.307 -45.719 -2.25 1 96.44 309 VAL A N 1
ATOM 2309 C CA . VAL A 1 309 ? 4.371 -46.562 -1.717 1 96.44 309 VAL A CA 1
ATOM 2310 C C . VAL A 1 309 ? 5.73 -45.969 -2.092 1 96.44 309 VAL A C 1
ATOM 2312 O O . VAL A 1 309 ? 6 -45.719 -3.27 1 96.44 309 VAL A O 1
ATOM 2315 N N . ARG A 1 310 ? 6.555 -45.75 -1.112 1 95.94 310 ARG A N 1
ATOM 2316 C CA . ARG A 1 310 ? 7.844 -45.125 -1.413 1 95.94 310 ARG A CA 1
ATOM 2317 C C . ARG A 1 310 ? 8.945 -45.719 -0.531 1 95.94 310 ARG A C 1
ATOM 2319 O O . ARG A 1 310 ? 8.703 -46.062 0.626 1 95.94 310 ARG A O 1
ATOM 2326 N N . LYS A 1 311 ? 10.031 -45.781 -1.118 1 94.5 311 LYS A N 1
ATOM 2327 C CA . LYS A 1 311 ? 11.227 -46.156 -0.364 1 94.5 311 LYS A CA 1
ATOM 2328 C C . LYS A 1 311 ? 11.703 -45 0.516 1 94.5 311 LYS A C 1
ATOM 2330 O O . LYS A 1 311 ? 12.078 -43.938 0.011 1 94.5 311 LYS A O 1
ATOM 2335 N N . VAL A 1 312 ? 11.766 -45.188 1.851 1 93.69 312 VAL A N 1
ATOM 2336 C CA . VAL A 1 312 ? 12.109 -44.125 2.771 1 93.69 312 VAL A CA 1
ATOM 2337 C C . VAL A 1 312 ? 13.539 -44.312 3.277 1 93.69 312 VAL A C 1
ATOM 2339 O O . VAL A 1 312 ? 14.203 -43.344 3.656 1 93.69 312 VAL A O 1
ATOM 2342 N N . ASP A 1 313 ? 13.977 -45.531 3.266 1 90.94 313 ASP A N 1
ATOM 2343 C CA . ASP A 1 313 ? 15.305 -45.844 3.797 1 90.94 313 ASP A CA 1
ATOM 2344 C C . ASP A 1 313 ? 16.328 -46 2.672 1 90.94 313 ASP A C 1
ATOM 2346 O O . ASP A 1 313 ? 15.984 -46.438 1.578 1 90.94 313 ASP A O 1
ATOM 2350 N N . VAL A 1 314 ? 17.531 -45.531 3.016 1 90.69 314 VAL A N 1
ATOM 2351 C CA . VAL A 1 314 ? 18.641 -45.75 2.086 1 90.69 314 VAL A CA 1
ATOM 2352 C C . VAL A 1 314 ? 19.297 -47.094 2.352 1 90.69 314 VAL A C 1
ATOM 2354 O O . VAL A 1 314 ? 19.375 -47.531 3.5 1 90.69 314 VAL A O 1
ATOM 2357 N N . GLY A 1 315 ? 19.719 -47.781 1.316 1 88.56 315 GLY A N 1
ATOM 2358 C CA . GLY A 1 315 ? 20.328 -49.094 1.434 1 88.56 315 GLY A CA 1
ATOM 2359 C C . GLY A 1 315 ? 19.641 -50.156 0.613 1 88.56 315 GLY A C 1
ATOM 2360 O O . GLY A 1 315 ? 18.594 -49.875 0.003 1 88.56 315 GLY A O 1
ATOM 2361 N N . TYR A 1 316 ? 20.234 -51.375 0.6 1 90 316 TYR A N 1
ATOM 2362 C CA . TYR A 1 316 ? 19.656 -52.5 -0.14 1 90 316 TYR A CA 1
ATOM 2363 C C . TYR A 1 316 ? 18.547 -53.156 0.669 1 90 316 TYR A C 1
ATOM 2365 O O . TYR A 1 316 ? 17.75 -53.938 0.122 1 90 316 TYR A O 1
ATOM 2373 N N . GLU A 1 317 ? 18.609 -52.938 1.96 1 90.25 317 GLU A N 1
ATOM 2374 C CA . GLU A 1 317 ? 17.547 -53.406 2.844 1 90.25 317 GLU A CA 1
ATOM 2375 C C . GLU A 1 317 ? 16.969 -52.25 3.658 1 90.25 317 GLU A C 1
ATOM 2377 O O . GLU A 1 317 ? 17.688 -51.312 4.016 1 90.25 317 GLU A O 1
ATOM 2382 N N . GLY A 1 318 ? 15.578 -52.312 3.861 1 91.19 318 GLY A N 1
ATOM 2383 C CA . GLY A 1 318 ? 14.906 -51.281 4.613 1 91.19 318 GLY A CA 1
ATOM 2384 C C . GLY A 1 318 ? 13.398 -51.375 4.555 1 91.19 318 GLY A C 1
ATOM 2385 O O . GLY A 1 318 ? 12.844 -52.469 4.434 1 91.19 318 GLY A O 1
ATOM 2386 N N . ASN A 1 319 ? 12.766 -50.219 4.711 1 91.5 319 ASN A N 1
ATOM 2387 C CA . ASN A 1 319 ? 11.312 -50.188 4.73 1 91.5 319 ASN A CA 1
ATOM 2388 C C . ASN A 1 319 ? 10.75 -49.281 3.635 1 91.5 319 ASN A C 1
ATOM 2390 O O . ASN A 1 319 ? 11.32 -48.25 3.336 1 91.5 319 ASN A O 1
ATOM 2394 N N . LEU A 1 320 ? 9.688 -49.812 3.021 1 95 320 LEU A N 1
ATOM 2395 C CA . LEU A 1 320 ? 8.812 -48.969 2.199 1 95 320 LEU A CA 1
ATOM 2396 C C . LEU A 1 320 ? 7.656 -48.438 3.023 1 95 320 LEU A C 1
ATOM 2398 O O . LEU A 1 320 ? 7.102 -49.125 3.871 1 95 320 LEU A O 1
ATOM 2402 N N . GLU A 1 321 ? 7.402 -47.219 2.932 1 96.06 321 GLU A N 1
ATOM 2403 C CA . GLU A 1 321 ? 6.23 -46.625 3.574 1 96.06 321 GLU A CA 1
ATOM 2404 C C . GLU A 1 321 ? 5.023 -46.656 2.641 1 96.06 321 GLU A C 1
ATOM 2406 O O . GLU A 1 321 ? 5.094 -46.156 1.515 1 96.06 321 GLU A O 1
ATOM 2411 N N . HIS A 1 322 ? 4.008 -47.344 2.992 1 95.75 322 HIS A N 1
ATOM 2412 C CA . HIS A 1 322 ? 2.73 -47.312 2.289 1 95.75 322 HIS A CA 1
ATOM 2413 C C . HIS A 1 322 ? 1.74 -46.375 2.955 1 95.75 322 HIS A C 1
ATOM 2415 O O . HIS A 1 322 ? 1.151 -46.719 3.986 1 95.75 322 HIS A O 1
ATOM 2421 N N . LYS A 1 323 ? 1.564 -45.188 2.404 1 96.5 323 LYS A N 1
ATOM 2422 C CA . LYS A 1 323 ? 0.644 -44.188 2.91 1 96.5 323 LYS A CA 1
ATOM 2423 C C . LYS A 1 323 ? -0.635 -44.125 2.078 1 96.5 323 LYS A C 1
ATOM 2425 O O . LYS A 1 323 ? -0.579 -44.062 0.848 1 96.5 323 LYS A O 1
ATOM 2430 N N . VAL A 1 324 ? -1.74 -44.281 2.734 1 93.75 324 VAL A N 1
ATOM 2431 C CA . VAL A 1 324 ? -3.041 -44.25 2.074 1 93.75 324 VAL A CA 1
ATOM 2432 C C . VAL A 1 324 ? -3.871 -43.094 2.648 1 93.75 324 VAL A C 1
ATOM 2434 O O . VAL A 1 324 ? -4.039 -43 3.865 1 93.75 324 VAL A O 1
ATOM 2437 N N . CYS A 1 325 ? -4.277 -42.219 1.831 1 92.69 325 CYS A N 1
ATOM 2438 C CA . CYS A 1 325 ? -5.141 -41.125 2.236 1 92.69 325 CYS A CA 1
ATOM 2439 C C . CYS A 1 325 ? -6.496 -41.188 1.54 1 92.69 325 CYS A C 1
ATOM 2441 O O . CYS A 1 325 ? -6.562 -41.312 0.316 1 92.69 325 CYS A O 1
ATOM 2443 N N . LEU A 1 326 ? -7.535 -41.125 2.299 1 88.62 326 LEU A N 1
ATOM 2444 C CA . LEU A 1 326 ? -8.898 -41.125 1.782 1 88.62 326 LEU A CA 1
ATOM 2445 C C . LEU A 1 326 ? -9.461 -39.719 1.74 1 88.62 326 LEU A C 1
ATOM 2447 O O . LEU A 1 326 ? -9.43 -39 2.744 1 88.62 326 LEU A O 1
ATOM 2451 N N . LEU A 1 327 ? -9.867 -39.344 0.562 1 88.56 327 LEU A N 1
ATOM 2452 C CA . LEU A 1 327 ? -10.484 -38.031 0.376 1 88.56 327 LEU A CA 1
ATOM 2453 C C . LEU A 1 327 ? -12 -38.156 0.303 1 88.56 327 LEU A C 1
ATOM 2455 O O . LEU A 1 327 ? -12.539 -38.688 -0.666 1 88.56 327 LEU A O 1
ATOM 2459 N N . ALA A 1 328 ? -12.688 -37.594 1.25 1 82.88 328 ALA A N 1
ATOM 2460 C CA . ALA A 1 328 ? -14.148 -37.594 1.29 1 82.88 328 ALA A CA 1
ATOM 2461 C C . ALA A 1 328 ? -14.711 -36.25 0.9 1 82.88 328 ALA A C 1
ATOM 2463 O O . ALA A 1 328 ? -14.344 -35.219 1.49 1 82.88 328 ALA A O 1
ATOM 2464 N N . PRO A 1 329 ? -15.531 -36.25 -0.196 1 84 329 PRO A N 1
ATOM 2465 C CA . PRO A 1 329 ? -16.156 -34.969 -0.543 1 84 329 PRO A CA 1
ATOM 2466 C C . PRO A 1 329 ? -16.875 -34.344 0.638 1 84 329 PRO A C 1
ATOM 2468 O O . PRO A 1 329 ? -17.625 -35 1.346 1 84 329 PRO A O 1
ATOM 2471 N N . SER A 1 330 ? -16.516 -33.031 0.889 1 81.62 330 SER A N 1
ATOM 2472 C CA . SER A 1 330 ? -17.078 -32.281 2.012 1 81.62 330 SER A CA 1
ATOM 2473 C C . SER A 1 330 ? -17.109 -30.797 1.721 1 81.62 330 SER A C 1
ATOM 2475 O O . SER A 1 330 ? -16.625 -30.344 0.678 1 81.62 330 SER A O 1
ATOM 2477 N N . LEU A 1 331 ? -17.812 -30.141 2.604 1 84.12 331 LEU A N 1
ATOM 2478 C CA . LEU A 1 331 ? -17.781 -28.688 2.578 1 84.12 331 LEU A CA 1
ATOM 2479 C C . LEU A 1 331 ? -16.688 -28.141 3.486 1 84.12 331 LEU A C 1
ATOM 2481 O O . LEU A 1 331 ? -16.609 -28.516 4.66 1 84.12 331 LEU A O 1
ATOM 2485 N N . LEU A 1 332 ? -15.859 -27.359 2.873 1 86.19 332 LEU A N 1
ATOM 2486 C CA . LEU A 1 332 ? -14.75 -26.781 3.629 1 86.19 332 LEU A CA 1
ATOM 2487 C C . LEU A 1 332 ? -14.859 -25.266 3.697 1 86.19 332 LEU A C 1
ATOM 2489 O O . LEU A 1 332 ? -15.391 -24.641 2.783 1 86.19 332 LEU A O 1
ATOM 2493 N N . ASN A 1 333 ? -14.391 -24.734 4.801 1 86.44 333 ASN A N 1
ATOM 2494 C CA . ASN A 1 333 ? -14.203 -23.297 4.938 1 86.44 333 ASN A CA 1
ATOM 2495 C C . ASN A 1 333 ? -12.805 -22.875 4.488 1 86.44 333 ASN A C 1
ATOM 2497 O O . ASN A 1 333 ? -11.812 -23.188 5.152 1 86.44 333 ASN A O 1
ATOM 2501 N N . TYR A 1 334 ? -12.75 -22.125 3.346 1 88.62 334 TYR A N 1
ATOM 2502 C CA . TYR A 1 334 ? -11.477 -21.688 2.777 1 88.62 334 TYR A CA 1
ATOM 2503 C C . TYR A 1 334 ? -11.164 -20.25 3.195 1 88.62 334 TYR A C 1
ATOM 2505 O O . TYR A 1 334 ? -11.992 -19.359 3.039 1 88.62 334 TYR A O 1
ATOM 2513 N N . SER A 1 335 ? -10 -20.109 3.734 1 89 335 SER A N 1
ATOM 2514 C CA . SER A 1 335 ? -9.5 -18.75 3.961 1 89 335 SER A CA 1
ATOM 2515 C C . SER A 1 335 ? -8.758 -18.234 2.738 1 89 335 SER A C 1
ATOM 2517 O O . SER A 1 335 ? -7.711 -18.766 2.367 1 89 335 SER A O 1
ATOM 2519 N N . MET A 1 336 ? -9.328 -17.172 2.195 1 88.69 336 MET A N 1
ATOM 2520 C CA . MET A 1 336 ? -8.781 -16.672 0.936 1 88.69 336 MET A CA 1
ATOM 2521 C C . MET A 1 336 ? -8.367 -15.211 1.055 1 88.69 336 MET A C 1
ATOM 2523 O O . MET A 1 336 ? -8.891 -14.484 1.901 1 88.69 336 MET A O 1
ATOM 2527 N N . PHE A 1 337 ? -7.375 -14.859 0.176 1 87.38 337 PHE A N 1
ATOM 2528 C CA . PHE A 1 337 ? -6.961 -13.477 -0.01 1 87.38 337 PHE A CA 1
ATOM 2529 C C . PHE A 1 337 ? -7.461 -12.938 -1.344 1 87.38 337 PHE A C 1
ATOM 2531 O O . PHE A 1 337 ? -7.309 -13.586 -2.379 1 87.38 337 PHE A O 1
ATOM 2538 N N . LEU A 1 338 ? -8.125 -11.828 -1.213 1 86.62 338 LEU A N 1
ATOM 2539 C CA . LEU A 1 338 ? -8.656 -11.18 -2.406 1 86.62 338 LEU A CA 1
ATOM 2540 C C . LEU A 1 338 ? -7.977 -9.836 -2.65 1 86.62 338 LEU A C 1
ATOM 2542 O O . LEU A 1 338 ? -7.98 -8.969 -1.779 1 86.62 338 LEU A O 1
ATOM 2546 N N . ASP A 1 339 ? -7.289 -9.711 -3.762 1 79.81 339 ASP A N 1
ATOM 2547 C CA . ASP A 1 339 ? -6.68 -8.461 -4.211 1 79.81 339 ASP A CA 1
ATOM 2548 C C . ASP A 1 339 ? -7.219 -8.055 -5.578 1 79.81 339 ASP A C 1
ATOM 2550 O O . ASP A 1 339 ? -6.883 -8.664 -6.594 1 79.81 339 ASP A O 1
ATOM 2554 N N . ASP A 1 340 ? -8.016 -7.016 -5.484 1 75.31 340 ASP A N 1
ATOM 2555 C CA . ASP A 1 340 ? -8.758 -6.609 -6.676 1 75.31 340 ASP A CA 1
ATOM 2556 C C . ASP A 1 340 ? -9.656 -7.738 -7.176 1 75.31 340 ASP A C 1
ATOM 2558 O O . ASP A 1 340 ? -10.594 -8.141 -6.484 1 75.31 340 ASP A O 1
ATOM 2562 N N . ASN A 1 341 ? -9.367 -8.453 -8.188 1 79.38 341 ASN A N 1
ATOM 2563 C CA . ASN A 1 341 ? -10.195 -9.547 -8.688 1 79.38 341 ASN A CA 1
ATOM 2564 C C . ASN A 1 341 ? -9.461 -10.883 -8.625 1 79.38 341 ASN A C 1
ATOM 2566 O O . ASN A 1 341 ? -9.984 -11.906 -9.062 1 79.38 341 ASN A O 1
ATOM 2570 N N . LEU A 1 342 ? -8.367 -10.859 -7.922 1 83.56 342 LEU A N 1
ATOM 2571 C CA . LEU A 1 342 ? -7.562 -12.078 -7.863 1 83.56 342 LEU A CA 1
ATOM 2572 C C . LEU A 1 342 ? -7.688 -12.75 -6.5 1 83.56 342 LEU A C 1
ATOM 2574 O O . LEU A 1 342 ? -7.547 -12.086 -5.465 1 83.56 342 LEU A O 1
ATOM 2578 N N . LEU A 1 343 ? -8.023 -14 -6.562 1 87.38 343 LEU A N 1
ATOM 2579 C CA . LEU A 1 343 ? -8.172 -14.797 -5.352 1 87.38 343 LEU A CA 1
ATOM 2580 C C . LEU A 1 343 ? -6.977 -15.727 -5.152 1 87.38 343 LEU A C 1
ATOM 2582 O O . LEU A 1 343 ? -6.48 -16.312 -6.113 1 87.38 343 LEU A O 1
ATOM 2586 N N . SER A 1 344 ? -6.449 -15.75 -3.908 1 86.31 344 SER A N 1
ATOM 2587 C CA . SER A 1 344 ? -5.379 -16.672 -3.561 1 86.31 344 SER A CA 1
ATOM 2588 C C . SER A 1 344 ? -5.594 -17.281 -2.172 1 86.31 344 SER A C 1
ATOM 2590 O O . SER A 1 344 ? -6.25 -16.672 -1.324 1 86.31 344 SER A O 1
ATOM 2592 N N . PHE A 1 345 ? -5.078 -18.469 -2 1 87.75 345 PHE A N 1
ATOM 2593 C CA . PHE A 1 345 ? -5.188 -19.125 -0.7 1 87.75 345 PHE A CA 1
ATOM 2594 C C . PHE A 1 345 ? -4.324 -18.406 0.335 1 87.75 345 PHE A C 1
ATOM 2596 O O . PHE A 1 345 ? -3.201 -18 0.039 1 87.75 345 PHE A O 1
ATOM 2603 N N . GLN A 1 346 ? -4.824 -18.281 1.47 1 82.94 346 GLN A N 1
ATOM 2604 C CA . GLN A 1 346 ? -4.027 -17.688 2.543 1 82.94 346 GLN A CA 1
ATOM 2605 C C . GLN A 1 346 ? -2.963 -18.672 3.033 1 82.94 346 GLN A C 1
ATOM 2607 O O . GLN A 1 346 ? -1.841 -18.266 3.348 1 82.94 346 GLN A O 1
ATOM 2612 N N . SER A 1 347 ? -3.473 -19.891 3.092 1 80.19 347 SER A N 1
ATOM 2613 C CA . SER A 1 347 ? -2.535 -20.922 3.516 1 80.19 347 SER A CA 1
ATOM 2614 C C . SER A 1 347 ? -2.043 -21.734 2.326 1 80.19 347 SER A C 1
ATOM 2616 O O . SER A 1 347 ? -2.809 -22.016 1.402 1 80.19 347 SER A O 1
ATOM 2618 N N . GLU A 1 348 ? -0.79 -22.094 2.408 1 72.25 348 GLU A N 1
ATOM 2619 C CA . GLU A 1 348 ? -0.205 -22.891 1.335 1 72.25 348 GLU A CA 1
ATOM 2620 C C . GLU A 1 348 ? -0.637 -24.359 1.434 1 72.25 348 GLU A C 1
ATOM 2622 O O . GLU A 1 348 ? -0.642 -25.078 0.433 1 72.25 348 GLU A O 1
ATOM 2627 N N . ASN A 1 349 ? -1.067 -24.656 2.656 1 77.62 349 ASN A N 1
ATOM 2628 C CA . ASN A 1 349 ? -1.314 -26.078 2.838 1 77.62 349 ASN A CA 1
ATOM 2629 C C . ASN A 1 349 ? -2.789 -26.359 3.117 1 77.62 349 ASN A C 1
ATOM 2631 O O . ASN A 1 349 ? -3.484 -25.531 3.705 1 77.62 349 ASN A O 1
ATOM 2635 N N . TRP A 1 350 ? -3.17 -27.562 2.762 1 74.81 350 TRP A N 1
ATOM 2636 C CA . TRP A 1 350 ? -4.555 -28.016 2.824 1 74.81 350 TRP A CA 1
ATOM 2637 C C . TRP A 1 350 ? -5.023 -28.141 4.27 1 74.81 350 TRP A C 1
ATOM 2639 O O . TRP A 1 350 ? -6.227 -28.078 4.547 1 74.81 350 TRP A O 1
ATOM 2649 N N . PHE A 1 351 ? -4.137 -28.281 5.129 1 71.81 351 PHE A N 1
ATOM 2650 C CA . PHE A 1 351 ? -4.488 -28.594 6.512 1 71.81 351 PHE A CA 1
ATOM 2651 C C . PHE A 1 351 ? -5.242 -27.438 7.156 1 71.81 351 PHE A C 1
ATOM 2653 O O . PHE A 1 351 ? -5.949 -27.625 8.148 1 71.81 351 PHE A O 1
ATOM 2660 N N . ASP A 1 352 ? -5.207 -26.375 6.559 1 67.81 352 ASP A N 1
ATOM 2661 C CA . ASP A 1 352 ? -5.766 -25.188 7.195 1 67.81 352 ASP A CA 1
ATOM 2662 C C . ASP A 1 352 ? -7.262 -25.062 6.906 1 67.81 352 ASP A C 1
ATOM 2664 O O . ASP A 1 352 ? -7.977 -24.359 7.621 1 67.81 352 ASP A O 1
ATOM 2668 N N . ALA A 1 353 ? -7.699 -25.781 5.949 1 72.44 353 ALA A N 1
ATOM 2669 C CA . ALA A 1 353 ? -9.125 -25.703 5.656 1 72.44 353 ALA A CA 1
ATOM 2670 C C . ALA A 1 353 ? -9.922 -26.609 6.594 1 72.44 353 ALA A C 1
ATOM 2672 O O . ALA A 1 353 ? -9.594 -27.781 6.758 1 72.44 353 ALA A O 1
ATOM 2673 N N . LYS A 1 354 ? -10.836 -26.016 7.348 1 73.69 354 LYS A N 1
ATOM 2674 C CA . LYS A 1 354 ? -11.641 -26.766 8.312 1 73.69 354 LYS A CA 1
ATOM 2675 C C . LYS A 1 354 ? -12.992 -27.156 7.723 1 73.69 354 LYS A C 1
ATOM 2677 O O . LYS A 1 354 ? -13.617 -26.375 7.012 1 73.69 354 LYS A O 1
ATOM 2682 N N . ALA A 1 355 ? -13.18 -28.453 7.93 1 73.56 355 ALA A N 1
ATOM 2683 C CA . ALA A 1 355 ? -14.469 -28.953 7.473 1 73.56 355 ALA A CA 1
ATOM 2684 C C . ALA A 1 355 ? -15.617 -28.297 8.227 1 73.56 355 ALA A C 1
ATOM 2686 O O . ALA A 1 355 ? -15.508 -28.031 9.43 1 73.56 355 ALA A O 1
ATOM 2687 N N . VAL A 1 356 ? -16.578 -27.859 7.465 1 65.69 356 VAL A N 1
ATOM 2688 C CA . VAL A 1 356 ? -17.766 -27.266 8.07 1 65.69 356 VAL A CA 1
ATOM 2689 C C . VAL A 1 356 ? -18.594 -28.344 8.75 1 65.69 356 VAL A C 1
ATOM 2691 O O . VAL A 1 356 ? -18.984 -29.328 8.117 1 65.69 356 VAL A O 1
ATOM 2694 N N . GLU A 1 357 ? -18.516 -28.562 10.195 1 56 357 GLU A N 1
ATOM 2695 C CA . GLU A 1 357 ? -19.234 -29.594 10.938 1 56 357 GLU A CA 1
ATOM 2696 C C . GLU A 1 357 ? -20.734 -29.516 10.68 1 56 357 GLU A C 1
ATOM 2698 O O . GLU A 1 357 ? -21.406 -30.547 10.547 1 56 357 GLU A O 1
ATOM 2703 N N . ASP A 1 358 ? -21.391 -28.25 10.969 1 47.53 358 ASP A N 1
ATOM 2704 C CA . ASP A 1 358 ? -22.844 -28.125 10.852 1 47.53 358 ASP A CA 1
ATOM 2705 C C . ASP A 1 358 ? -23.234 -27.312 9.633 1 47.53 358 ASP A C 1
ATOM 2707 O O . ASP A 1 358 ? -23.219 -26.078 9.672 1 47.53 358 ASP A O 1
ATOM 2711 N N . PRO A 1 359 ? -23.266 -27.984 8.586 1 45.06 359 PRO A N 1
ATOM 2712 C CA . PRO A 1 359 ? -23.641 -27.266 7.371 1 45.06 359 PRO A CA 1
ATOM 2713 C C . PRO A 1 359 ? -24.984 -26.547 7.5 1 45.06 359 PRO A C 1
ATOM 2715 O O . PRO A 1 359 ? -25.406 -25.844 6.578 1 45.06 359 PRO A O 1
ATOM 2718 N N . VAL A 1 360 ? -25.859 -27 8.484 1 39.56 360 VAL A N 1
ATOM 2719 C CA . VAL A 1 360 ? -27.203 -26.453 8.609 1 39.56 360 VAL A CA 1
ATOM 2720 C C . VAL A 1 360 ? -27.141 -24.938 8.812 1 39.56 360 VAL A C 1
ATOM 2722 O O . VAL A 1 360 ? -28.016 -24.203 8.352 1 39.56 360 VAL A O 1
ATOM 2725 N N . ASN A 1 361 ? -26.453 -24.531 9.688 1 37.62 361 ASN A N 1
ATOM 2726 C CA . ASN A 1 361 ? -26.516 -23.125 10.062 1 37.62 361 ASN A CA 1
ATOM 2727 C C . ASN A 1 361 ? -25.844 -22.25 9.008 1 37.62 361 ASN A C 1
ATOM 2729 O O . ASN A 1 361 ? -25.531 -21.078 9.281 1 37.62 361 ASN A O 1
ATOM 2733 N N . LEU A 1 362 ? -25.25 -22.672 8.188 1 41.62 362 LEU A N 1
ATOM 2734 C CA . LEU A 1 362 ? -24.875 -21.828 7.062 1 41.62 362 LEU A CA 1
ATOM 2735 C C . LEU A 1 362 ? -26.094 -21.078 6.516 1 41.62 362 LEU A C 1
ATOM 2737 O O . LEU A 1 362 ? -27.203 -21.625 6.52 1 41.62 362 LEU A O 1
ATOM 2741 N N . PRO A 1 363 ? -26.25 -19.875 6.715 1 37.97 363 PRO A N 1
ATOM 2742 C CA . PRO A 1 363 ? -27.469 -19.281 6.152 1 37.97 363 PRO A CA 1
ATOM 2743 C C . PRO A 1 363 ? -28.047 -20.125 5.012 1 37.97 363 PRO A C 1
ATOM 2745 O O . PRO A 1 363 ? -27.312 -20.812 4.309 1 37.97 363 PRO A O 1
ATOM 2748 N N . PRO A 1 364 ? -29.469 -20.5 5.184 1 33.84 364 PRO A N 1
ATOM 2749 C CA . PRO A 1 364 ? -30.172 -21.172 4.094 1 33.84 364 PRO A CA 1
ATOM 2750 C C . PRO A 1 364 ? -29.672 -20.75 2.715 1 33.84 364 PRO A C 1
ATOM 2752 O O . PRO A 1 364 ? -29.922 -19.609 2.291 1 33.84 364 PRO A O 1
ATOM 2755 N N . VAL A 1 365 ? -28.516 -20.688 2.584 1 33.53 365 VAL A N 1
ATOM 2756 C CA . VAL A 1 365 ? -28.375 -20.547 1.141 1 33.53 365 VAL A CA 1
ATOM 2757 C C . VAL A 1 365 ? -29.281 -21.531 0.422 1 33.53 365 VAL A C 1
ATOM 2759 O O . VAL A 1 365 ? -29.328 -22.703 0.771 1 33.53 365 VAL A O 1
ATOM 2762 N N . ASP A 1 366 ? -30.406 -21.219 -0.13 1 32.34 366 ASP A N 1
ATOM 2763 C CA . ASP A 1 366 ? -31.281 -22.109 -0.896 1 32.34 366 ASP A CA 1
ATOM 2764 C C . ASP A 1 366 ? -30.547 -23.375 -1.301 1 32.34 366 ASP A C 1
ATOM 2766 O O . ASP A 1 366 ? -30.672 -24.406 -0.635 1 32.34 366 ASP A O 1
ATOM 2770 N N . SER A 1 367 ? -30.625 -23.703 -2.711 1 34.19 367 SER A N 1
ATOM 2771 C CA . SER A 1 367 ? -30.438 -24.891 -3.545 1 34.19 367 SER A CA 1
ATOM 2772 C C . SER A 1 367 ? -29.062 -25.516 -3.326 1 34.19 367 SER A C 1
ATOM 2774 O O . SER A 1 367 ? -28.734 -26.531 -3.93 1 34.19 367 SER A O 1
ATOM 2776 N N . PHE A 1 368 ? -28.125 -24.828 -2.82 1 33.19 368 PHE A N 1
ATOM 2777 C CA . PHE A 1 368 ? -26.781 -25.094 -3.338 1 33.19 368 PHE A CA 1
ATOM 2778 C C . PHE A 1 368 ? -26.062 -26.109 -2.471 1 33.19 368 PHE A C 1
ATOM 2780 O O . PHE A 1 368 ? -24.984 -26.594 -2.838 1 33.19 368 PHE A O 1
ATOM 2787 N N . VAL A 1 369 ? -26.312 -26.031 -1.128 1 32.69 369 VAL A N 1
ATOM 2788 C CA . VAL A 1 369 ? -25.484 -26.938 -0.349 1 32.69 369 VAL A CA 1
ATOM 2789 C C . VAL A 1 369 ? -26.141 -28.312 -0.265 1 32.69 369 VAL A C 1
ATOM 2791 O O . VAL A 1 369 ? -27.031 -28.531 0.553 1 32.69 369 VAL A O 1
ATOM 2794 N N . ALA A 1 370 ? -26.688 -28.875 -1.229 1 35.41 370 ALA A N 1
ATOM 2795 C CA . ALA A 1 370 ? -27.078 -30.266 -1.03 1 35.41 370 ALA A CA 1
ATOM 2796 C C . ALA A 1 370 ? -25.875 -31.141 -0.714 1 35.41 370 ALA A C 1
ATOM 2798 O O . ALA A 1 370 ? -24.75 -30.828 -1.129 1 35.41 370 ALA A O 1
ATOM 2799 N N . PRO A 1 371 ? -26.016 -31.812 0.39 1 37.47 371 PRO A N 1
ATOM 2800 C CA . PRO A 1 371 ? -24.984 -32.812 0.619 1 37.47 371 PRO A CA 1
ATOM 2801 C C . PRO A 1 371 ? -24.531 -33.5 -0.669 1 37.47 371 PRO A C 1
ATOM 2803 O O . PRO A 1 371 ? -25.359 -33.781 -1.545 1 37.47 371 PRO A O 1
ATOM 2806 N N . ILE A 1 372 ? -23.344 -33.281 -0.965 1 39.78 372 ILE A N 1
ATOM 2807 C CA . ILE A 1 372 ? -22.781 -34.031 -2.098 1 39.78 372 ILE A CA 1
ATOM 2808 C C . ILE A 1 372 ? -23.141 -35.5 -1.984 1 39.78 372 ILE A C 1
ATOM 2810 O O . ILE A 1 372 ? -22.766 -36.156 -1.012 1 39.78 372 ILE A O 1
ATOM 2814 N N . ASN A 1 373 ? -24.375 -35.938 -2.115 1 37.91 373 ASN A N 1
ATOM 2815 C CA . ASN A 1 373 ? -24.609 -37.375 -2.209 1 37.91 373 ASN A CA 1
ATOM 2816 C C . ASN A 1 373 ? -23.844 -37.969 -3.379 1 37.91 373 ASN A C 1
ATOM 2818 O O . ASN A 1 373 ? -24.359 -38.031 -4.504 1 37.91 373 ASN A O 1
ATOM 2822 N N . MET A 1 374 ? -22.703 -37.812 -3.348 1 40.91 374 MET A N 1
ATOM 2823 C CA . MET A 1 374 ? -21.938 -38.5 -4.379 1 40.91 374 MET A CA 1
ATOM 2824 C C . MET A 1 374 ? -22.141 -40 -4.266 1 40.91 374 MET A C 1
ATOM 2826 O O . MET A 1 374 ? -21.281 -40.719 -3.723 1 40.91 374 MET A O 1
ATOM 2830 N N . THR A 1 375 ? -23.219 -40.594 -3.598 1 37.78 375 THR A N 1
ATOM 2831 C CA . THR A 1 375 ? -23.406 -42.031 -3.523 1 37.78 375 THR A CA 1
ATOM 2832 C C . THR A 1 375 ? -23.469 -42.625 -4.922 1 37.78 375 THR A C 1
ATOM 2834 O O . THR A 1 375 ? -23.844 -43.812 -5.082 1 37.78 375 THR A O 1
ATOM 2837 N N . VAL A 1 376 ? -23.641 -41.969 -5.934 1 37.16 376 VAL A N 1
ATOM 2838 C CA . VAL A 1 376 ? -24.219 -42.75 -7.004 1 37.16 376 VAL A CA 1
ATOM 2839 C C . VAL A 1 376 ? -23.219 -43.781 -7.492 1 37.16 376 VAL A C 1
ATOM 2841 O O . VAL A 1 376 ? -22.078 -43.469 -7.801 1 37.16 376 VAL A O 1
ATOM 2844 N N . PRO A 1 377 ? -23.516 -44.969 -7.289 1 39.38 377 PRO A N 1
ATOM 2845 C CA . PRO A 1 377 ? -22.844 -46.062 -8 1 39.38 377 PRO A CA 1
ATOM 2846 C C . PRO A 1 377 ? -22.469 -45.688 -9.438 1 39.38 377 PRO A C 1
ATOM 2848 O O . PRO A 1 377 ? -23.125 -44.812 -10.039 1 39.38 377 PRO A O 1
ATOM 2851 N N . TYR A 1 378 ? -21.281 -46.062 -9.891 1 37.59 378 TYR A N 1
ATOM 2852 C CA . TYR A 1 378 ? -20.875 -46.125 -11.289 1 37.59 378 TYR A CA 1
ATOM 2853 C C . TYR A 1 378 ? -22.078 -46.469 -12.172 1 37.59 378 TYR A C 1
ATOM 2855 O O . TYR A 1 378 ? -22.406 -47.625 -12.359 1 37.59 378 TYR A O 1
ATOM 2863 N N . ILE A 1 379 ? -23.328 -46 -12.008 1 35.16 379 ILE A N 1
ATOM 2864 C CA . ILE A 1 379 ? -24.297 -46.469 -12.992 1 35.16 379 ILE A CA 1
ATOM 2865 C C . ILE A 1 379 ? -23.938 -45.938 -14.375 1 35.16 379 ILE A C 1
ATOM 2867 O O . ILE A 1 379 ? -23.469 -44.812 -14.508 1 35.16 379 ILE A O 1
ATOM 2871 N N . THR A 1 380 ? -24.109 -46.594 -15.492 1 37.16 380 THR A N 1
ATOM 2872 C CA . THR A 1 380 ? -24.219 -46.406 -16.938 1 37.16 380 THR A CA 1
ATOM 2873 C C . THR A 1 380 ? -24.984 -45.125 -17.266 1 37.16 380 THR A C 1
ATOM 2875 O O . THR A 1 380 ? -26.047 -44.875 -16.703 1 37.16 380 THR A O 1
ATOM 2878 N N . GLY A 1 381 ? -24.578 -44.188 -17.969 1 38.31 381 GLY A N 1
ATOM 2879 C CA . GLY A 1 381 ? -25.172 -43.031 -18.609 1 38.31 381 GLY A CA 1
ATOM 2880 C C . GLY A 1 381 ? -24.938 -41.75 -17.859 1 38.31 381 GLY A C 1
ATOM 2881 O O . GLY A 1 381 ? -25.203 -40.656 -18.375 1 38.31 381 GLY A O 1
ATOM 2882 N N . PHE A 1 382 ? -25.141 -41.719 -16.5 1 43.06 382 PHE A N 1
ATOM 2883 C CA . PHE A 1 382 ? -25.219 -40.406 -15.828 1 43.06 382 PHE A CA 1
ATOM 2884 C C . PHE A 1 382 ? -23.844 -39.938 -15.391 1 43.06 382 PHE A C 1
ATOM 2886 O O . PHE A 1 382 ? -22.938 -40.75 -15.188 1 43.06 382 PHE A O 1
ATOM 2893 N N . GLY A 1 383 ? -23.562 -38.594 -15.5 1 54.41 383 GLY A N 1
ATOM 2894 C CA . GLY A 1 383 ? -22.453 -37.719 -15.203 1 54.41 383 GLY A CA 1
ATOM 2895 C C . GLY A 1 383 ? -21.922 -37.875 -13.789 1 54.41 383 GLY A C 1
ATOM 2896 O O . GLY A 1 383 ? -22.688 -38.094 -12.852 1 54.41 383 GLY A O 1
ATOM 2897 N N . SER A 1 384 ? -20.656 -38.469 -13.5 1 73.75 384 SER A N 1
ATOM 2898 C CA . SER A 1 384 ? -20.141 -38.719 -12.164 1 73.75 384 SER A CA 1
ATOM 2899 C C . SER A 1 384 ? -18.906 -37.875 -11.867 1 73.75 384 SER A C 1
ATOM 2901 O O . SER A 1 384 ? -17.938 -37.906 -12.625 1 73.75 384 SER A O 1
ATOM 2903 N N . THR A 1 385 ? -18.984 -37.031 -10.844 1 82.56 385 THR A N 1
ATOM 2904 C CA . THR A 1 385 ? -17.922 -36.094 -10.469 1 82.56 385 THR A CA 1
ATOM 2905 C C . THR A 1 385 ? -16.734 -36.844 -9.883 1 82.56 385 THR A C 1
ATOM 2907 O O . THR A 1 385 ? -15.578 -36.562 -10.234 1 82.56 385 THR A O 1
ATOM 2910 N N . ILE A 1 386 ? -16.906 -37.938 -9.094 1 83.19 386 ILE A N 1
ATOM 2911 C CA . ILE A 1 386 ? -15.82 -38.625 -8.43 1 83.19 386 ILE A CA 1
ATOM 2912 C C . ILE A 1 386 ? -15.016 -39.406 -9.453 1 83.19 386 ILE A C 1
ATOM 2914 O O . ILE A 1 386 ? -13.781 -39.375 -9.461 1 83.19 386 ILE A O 1
ATOM 2918 N N . PRO A 1 387 ? -15.695 -40.094 -10.438 1 83.19 387 PRO A N 1
ATOM 2919 C CA . PRO A 1 387 ? -14.906 -40.75 -11.484 1 83.19 387 PRO A CA 1
ATOM 2920 C C . PRO A 1 387 ? -14.078 -39.781 -12.312 1 83.19 387 PRO A C 1
ATOM 2922 O O . PRO A 1 387 ? -12.977 -40.094 -12.75 1 83.19 387 PRO A O 1
ATOM 2925 N N . ALA A 1 388 ? -14.695 -38.625 -12.602 1 87.12 388 ALA A N 1
ATOM 2926 C CA . ALA A 1 388 ? -13.922 -37.594 -13.336 1 87.12 388 ALA A CA 1
ATOM 2927 C C . ALA A 1 388 ? -12.695 -37.188 -12.547 1 87.12 388 ALA A C 1
ATOM 2929 O O . ALA A 1 388 ? -11.602 -37.031 -13.109 1 87.12 388 ALA A O 1
ATOM 2930 N N . LEU A 1 389 ? -12.852 -37 -11.211 1 90.56 389 LEU A N 1
ATOM 2931 C CA . LEU A 1 389 ? -11.734 -36.625 -10.352 1 90.56 389 LEU A CA 1
ATOM 2932 C C . LEU A 1 389 ? -10.711 -37.75 -10.281 1 90.56 389 LEU A C 1
ATOM 2934 O O . LEU A 1 389 ? -9.5 -37.5 -10.227 1 90.56 389 LEU A O 1
ATOM 2938 N N . HIS A 1 390 ? -11.188 -38.969 -10.281 1 89 390 HIS A N 1
ATOM 2939 C CA . HIS A 1 390 ? -10.289 -40.125 -10.32 1 89 390 HIS A CA 1
ATOM 2940 C C . HIS A 1 390 ? -9.492 -40.156 -11.617 1 89 390 HIS A C 1
ATOM 2942 O O . HIS A 1 390 ? -8.273 -40.344 -11.602 1 89 390 HIS A O 1
ATOM 2948 N N . ALA A 1 391 ? -10.195 -40 -12.719 1 88.25 391 ALA A N 1
ATOM 2949 C CA . ALA A 1 391 ? -9.516 -40.031 -14.008 1 88.25 391 ALA A CA 1
ATOM 2950 C C . ALA A 1 391 ? -8.461 -38.938 -14.094 1 88.25 391 ALA A C 1
ATOM 2952 O O . ALA A 1 391 ? -7.332 -39.188 -14.531 1 88.25 391 ALA A O 1
ATOM 2953 N N . MET A 1 392 ? -8.812 -37.781 -13.695 1 91.88 392 MET A N 1
ATOM 2954 C CA . MET A 1 392 ? -7.863 -36.656 -13.688 1 91.88 392 MET A CA 1
ATOM 2955 C C . MET A 1 392 ? -6.664 -36.969 -12.805 1 91.88 392 MET A C 1
ATOM 2957 O O . MET A 1 392 ? -5.52 -36.75 -13.195 1 91.88 392 MET A O 1
ATOM 2961 N N . GLY A 1 393 ? -6.918 -37.438 -11.617 1 93.25 393 GLY A N 1
ATOM 2962 C CA . GLY A 1 393 ? -5.848 -37.781 -10.695 1 93.25 393 GLY A CA 1
ATOM 2963 C C . GLY A 1 393 ? -4.914 -38.844 -11.227 1 93.25 393 GLY A C 1
ATOM 2964 O O . GLY A 1 393 ? -3.697 -38.75 -11.047 1 93.25 393 GLY A O 1
ATOM 2965 N N . SER A 1 394 ? -5.508 -39.844 -11.82 1 91.69 394 SER A N 1
ATOM 2966 C CA . SER A 1 394 ? -4.695 -40.938 -12.391 1 91.69 394 SER A CA 1
ATOM 2967 C C . SER A 1 394 ? -3.768 -40.406 -13.477 1 91.69 394 SER A C 1
ATOM 2969 O O . SER A 1 394 ? -2.611 -40.812 -13.57 1 91.69 394 SER A O 1
ATOM 2971 N N . LEU A 1 395 ? -4.289 -39.531 -14.242 1 90.38 395 LEU A N 1
ATOM 2972 C CA . LEU A 1 395 ? -3.5 -38.969 -15.328 1 90.38 395 LEU A CA 1
ATOM 2973 C C . LEU A 1 395 ? -2.381 -38.062 -14.789 1 90.38 395 LEU A C 1
ATOM 2975 O O . LEU A 1 395 ? -1.284 -38.031 -15.352 1 90.38 395 LEU A O 1
ATOM 2979 N N . LEU A 1 396 ? -2.604 -37.438 -13.711 1 92.19 396 LEU A N 1
ATOM 2980 C CA . LEU A 1 396 ? -1.642 -36.469 -13.195 1 92.19 396 LEU A CA 1
ATOM 2981 C C . LEU A 1 396 ? -0.657 -37.156 -12.242 1 92.19 396 LEU A C 1
ATOM 2983 O O . LEU A 1 396 ? 0.516 -36.75 -12.188 1 92.19 396 LEU A O 1
ATOM 2987 N N . PHE A 1 397 ? -1.123 -38.188 -11.5 1 95.06 397 PHE A N 1
ATOM 2988 C CA . PHE A 1 397 ? -0.323 -38.531 -10.328 1 95.06 397 PHE A CA 1
ATOM 2989 C C . PHE A 1 397 ? 0.06 -40 -10.344 1 95.06 397 PHE A C 1
ATOM 2991 O O . PHE A 1 397 ? 0.943 -40.438 -9.594 1 95.06 397 PHE A O 1
ATOM 2998 N N . ASP A 1 398 ? -0.561 -40.875 -11.164 1 94.75 398 ASP A N 1
ATOM 2999 C CA . ASP A 1 398 ? -0.125 -42.281 -11.227 1 94.75 398 ASP A CA 1
ATOM 3000 C C . ASP A 1 398 ? 1.318 -42.375 -11.711 1 94.75 398 ASP A C 1
ATOM 3002 O O . ASP A 1 398 ? 1.661 -41.844 -12.766 1 94.75 398 ASP A O 1
ATOM 3006 N N . SER A 1 399 ? 2.154 -42.938 -10.898 1 95.12 399 SER A N 1
ATOM 3007 C CA . SER A 1 399 ? 3.57 -43.062 -11.219 1 95.12 399 SER A CA 1
ATOM 3008 C C . SER A 1 399 ? 4.172 -44.312 -10.562 1 95.12 399 SER A C 1
ATOM 3010 O O . SER A 1 399 ? 3.734 -44.719 -9.484 1 95.12 399 SER A O 1
ATOM 3012 N N . THR A 1 400 ? 5.117 -44.906 -11.25 1 94.19 400 THR A N 1
ATOM 3013 C CA . THR A 1 400 ? 5.812 -46.062 -10.711 1 94.19 400 THR A CA 1
ATOM 3014 C C . THR A 1 400 ? 7.293 -46.031 -11.062 1 94.19 400 THR A C 1
ATOM 3016 O O . THR A 1 400 ? 7.672 -45.531 -12.125 1 94.19 400 THR A O 1
ATOM 3019 N N . SER A 1 401 ? 8.102 -46.375 -10.148 1 91.81 401 SER A N 1
ATOM 3020 C CA . SER A 1 401 ? 9.531 -46.531 -10.375 1 91.81 401 SER A CA 1
ATOM 3021 C C . SER A 1 401 ? 9.992 -47.938 -10.031 1 91.81 401 SER A C 1
ATOM 3023 O O . SER A 1 401 ? 9.828 -48.406 -8.898 1 91.81 401 SER A O 1
ATOM 3025 N N . ASN A 1 402 ? 10.523 -48.594 -11.055 1 89.12 402 ASN A N 1
ATOM 3026 C CA . ASN A 1 402 ? 11.039 -49.938 -10.883 1 89.12 402 ASN A CA 1
ATOM 3027 C C . ASN A 1 402 ? 12.555 -50 -11.055 1 89.12 402 ASN A C 1
ATOM 3029 O O . ASN A 1 402 ? 13.102 -49.312 -11.938 1 89.12 402 ASN A O 1
ATOM 3033 N N . VAL A 1 403 ? 13.188 -50.656 -10.164 1 87.44 403 VAL A N 1
ATOM 3034 C CA . VAL A 1 403 ? 14.633 -50.844 -10.281 1 87.44 403 VAL A CA 1
ATOM 3035 C C . VAL A 1 403 ? 14.938 -52.312 -10.609 1 87.44 403 VAL A C 1
ATOM 3037 O O . VAL A 1 403 ? 14.266 -53.219 -10.117 1 87.44 403 VAL A O 1
ATOM 3040 N N . SER A 1 404 ? 15.852 -52.5 -11.547 1 84.81 404 SER A N 1
ATOM 3041 C CA . SER A 1 404 ? 16.312 -53.844 -11.906 1 84.81 404 SER A CA 1
ATOM 3042 C C . SER A 1 404 ? 17.812 -53.844 -12.141 1 84.81 404 SER A C 1
ATOM 3044 O O . SER A 1 404 ? 18.406 -52.844 -12.539 1 84.81 404 SER A O 1
ATOM 3046 N N . HIS A 1 405 ? 18.406 -54.938 -11.727 1 83.75 405 HIS A N 1
ATOM 3047 C CA . HIS A 1 405 ? 19.828 -55.094 -11.953 1 83.75 405 HIS A CA 1
ATOM 3048 C C . HIS A 1 405 ? 20.109 -55.781 -13.281 1 83.75 405 HIS A C 1
ATOM 3050 O O . HIS A 1 405 ? 19.656 -56.938 -13.484 1 83.75 405 HIS A O 1
ATOM 3056 N N . GLY A 1 406 ? 20.703 -55.031 -14.219 1 73.31 406 GLY A N 1
ATOM 3057 C CA . GLY A 1 406 ? 20.953 -55.562 -15.547 1 73.31 406 GLY A CA 1
ATOM 3058 C C . GLY A 1 406 ? 22.312 -56.25 -15.664 1 73.31 406 GLY A C 1
ATOM 3059 O O . GLY A 1 406 ? 22.953 -56.156 -16.703 1 73.31 406 GLY A O 1
ATOM 3060 N N . GLY A 1 407 ? 22.828 -56.875 -14.648 1 72.88 407 GLY A N 1
ATOM 3061 C CA . GLY A 1 407 ? 24.094 -57.562 -14.719 1 72.88 407 GLY A CA 1
ATOM 3062 C C . GLY A 1 407 ? 25.297 -56.625 -14.781 1 72.88 407 GLY A C 1
ATOM 3063 O O . GLY A 1 407 ? 25.5 -55.844 -13.867 1 72.88 407 GLY A O 1
ATOM 3064 N N . ALA A 1 408 ? 25.797 -56.5 -16.062 1 67 408 ALA A N 1
ATOM 3065 C CA . ALA A 1 408 ? 27.031 -55.75 -16.266 1 67 408 ALA A CA 1
ATOM 3066 C C . ALA A 1 408 ? 26.766 -54.25 -16.234 1 67 408 ALA A C 1
ATOM 3068 O O . ALA A 1 408 ? 27.641 -53.469 -15.852 1 67 408 ALA A O 1
ATOM 3069 N N . VAL A 1 409 ? 25.594 -53.875 -16.562 1 69.75 409 VAL A N 1
ATOM 3070 C CA . VAL A 1 409 ? 25.297 -52.438 -16.656 1 69.75 409 VAL A CA 1
ATOM 3071 C C . VAL A 1 409 ? 24.969 -51.906 -15.266 1 69.75 409 VAL A C 1
ATOM 3073 O O . VAL A 1 409 ? 25.031 -50.688 -15.039 1 69.75 409 VAL A O 1
ATOM 3076 N N . GLY A 1 410 ? 24.75 -52.844 -14.305 1 77.69 410 GLY A N 1
ATOM 3077 C CA . GLY A 1 410 ? 24.406 -52.406 -12.953 1 77.69 410 GLY A CA 1
ATOM 3078 C C . GLY A 1 410 ? 22.922 -52.156 -12.773 1 77.69 410 GLY A C 1
ATOM 3079 O O . GLY A 1 410 ? 22.094 -52.812 -13.398 1 77.69 410 GLY A O 1
ATOM 3080 N N . TRP A 1 411 ? 22.594 -51.312 -11.891 1 81.94 411 TRP A N 1
ATOM 3081 C CA . TRP A 1 411 ? 21.188 -51 -11.586 1 81.94 411 TRP A CA 1
ATOM 3082 C C . TRP A 1 411 ? 20.594 -50.062 -12.609 1 81.94 411 TRP A C 1
ATOM 3084 O O . TRP A 1 411 ? 21.25 -49.094 -13.016 1 81.94 411 TRP A O 1
ATOM 3094 N N . THR A 1 412 ? 19.453 -50.438 -13.125 1 80.44 412 THR A N 1
ATOM 3095 C CA . THR A 1 412 ? 18.703 -49.594 -14.031 1 80.44 412 THR A CA 1
ATOM 3096 C C . THR A 1 412 ? 17.344 -49.219 -13.43 1 80.44 412 THR A C 1
ATOM 3098 O O . THR A 1 412 ? 16.766 -50.031 -12.672 1 80.44 412 THR A O 1
ATOM 3101 N N . THR A 1 413 ? 16.922 -48.094 -13.711 1 82.25 413 THR A N 1
ATOM 3102 C CA . THR A 1 413 ? 15.633 -47.594 -13.211 1 82.25 413 THR A CA 1
ATOM 3103 C C . THR A 1 413 ? 14.664 -47.344 -14.359 1 82.25 413 THR A C 1
ATOM 3105 O O . THR A 1 413 ? 15.047 -46.719 -15.367 1 82.25 413 THR A O 1
ATOM 3108 N N . SER A 1 414 ? 13.5 -47.938 -14.281 1 82.81 414 SER A N 1
ATOM 3109 C CA . SER A 1 414 ? 12.422 -47.656 -15.227 1 82.81 414 SER A CA 1
ATOM 3110 C C . SER A 1 414 ? 11.297 -46.844 -14.562 1 82.81 414 SER A C 1
ATOM 3112 O O . SER A 1 414 ? 10.664 -47.344 -13.617 1 82.81 414 SER A O 1
ATOM 3114 N N . ASN A 1 415 ? 11.109 -45.688 -15.023 1 86.69 415 ASN A N 1
ATOM 3115 C CA . ASN A 1 415 ? 10.102 -44.781 -14.438 1 86.69 415 ASN A CA 1
ATOM 3116 C C . ASN A 1 415 ? 8.914 -44.594 -15.375 1 86.69 415 ASN A C 1
ATOM 3118 O O . ASN A 1 415 ? 9.094 -44.5 -16.594 1 86.69 415 ASN A O 1
ATOM 3122 N N . SER A 1 416 ? 7.715 -44.688 -14.797 1 88 416 SER A N 1
ATOM 3123 C CA . SER A 1 416 ? 6.484 -44.312 -15.469 1 88 416 SER A CA 1
ATOM 3124 C C . SER A 1 416 ? 5.734 -43.25 -14.68 1 88 416 SER A C 1
ATOM 3126 O O . SER A 1 416 ? 5.672 -43.312 -13.453 1 88 416 SER A O 1
ATOM 3128 N N . GLY A 1 417 ? 5.277 -42.219 -15.383 1 90 417 GLY A N 1
ATOM 3129 C CA . GLY A 1 417 ? 4.582 -41.125 -14.711 1 90 417 GLY A CA 1
ATOM 3130 C C . GLY A 1 417 ? 5.512 -40 -14.25 1 90 417 GLY A C 1
ATOM 3131 O O . GLY A 1 417 ? 6.734 -40.188 -14.258 1 90 417 GLY A O 1
ATOM 3132 N N . LEU A 1 418 ? 5.012 -39 -13.836 1 90.62 418 LEU A N 1
ATOM 3133 C CA . LEU A 1 418 ? 5.797 -37.812 -13.547 1 90.62 418 LEU A CA 1
ATOM 3134 C C . LEU A 1 418 ? 6.355 -37.844 -12.133 1 90.62 418 LEU A C 1
ATOM 3136 O O . LEU A 1 418 ? 7.523 -37.531 -11.906 1 90.62 418 LEU A O 1
ATOM 3140 N N . LEU A 1 419 ? 5.648 -38.281 -11.109 1 93.56 419 LEU A N 1
ATOM 3141 C CA . LEU A 1 419 ? 6.004 -38.156 -9.703 1 93.56 419 LEU A CA 1
ATOM 3142 C C . LEU A 1 419 ? 7.211 -39.031 -9.375 1 93.56 419 LEU A C 1
ATOM 3144 O O . LEU A 1 419 ? 8.016 -38.688 -8.508 1 93.56 419 LEU A O 1
ATOM 3148 N N . SER A 1 420 ? 7.363 -40.188 -10.055 1 91 420 SER A N 1
ATOM 3149 C CA . SER A 1 420 ? 8.477 -41.094 -9.805 1 91 420 SER A CA 1
ATOM 3150 C C . SER A 1 420 ? 9.812 -40.438 -10.117 1 91 420 SER A C 1
ATOM 3152 O O . SER A 1 420 ? 10.844 -40.812 -9.57 1 91 420 SER A O 1
ATOM 3154 N N . ASN A 1 421 ? 9.758 -39.406 -10.922 1 88.69 421 ASN A N 1
ATOM 3155 C CA . ASN A 1 421 ? 10.977 -38.719 -11.328 1 88.69 421 ASN A CA 1
ATOM 3156 C C . ASN A 1 421 ? 11.219 -37.469 -10.5 1 88.69 421 ASN A C 1
ATOM 3158 O O . ASN A 1 421 ? 12.297 -36.875 -10.562 1 88.69 421 ASN A O 1
ATOM 3162 N N . LEU A 1 422 ? 10.289 -37.156 -9.688 1 91.94 422 LEU A N 1
ATOM 3163 C CA . LEU A 1 422 ? 10.367 -35.844 -9.078 1 91.94 422 LEU A CA 1
ATOM 3164 C C . LEU A 1 422 ? 10.773 -35.938 -7.613 1 91.94 422 LEU A C 1
ATOM 3166 O O . LEU A 1 422 ? 11.383 -35.031 -7.066 1 91.94 422 LEU A O 1
ATOM 3170 N N . PHE A 1 423 ? 10.602 -37 -6.926 1 90.88 423 PHE A N 1
ATOM 3171 C CA . PHE A 1 423 ? 10.641 -36.969 -5.469 1 90.88 423 PHE A CA 1
ATOM 3172 C C . PHE A 1 423 ? 11.789 -37.812 -4.938 1 90.88 423 PHE A C 1
ATOM 3174 O O . PHE A 1 423 ? 11.781 -38.219 -3.771 1 90.88 423 PHE A O 1
ATOM 3181 N N . TYR A 1 424 ? 12.766 -38.188 -5.699 1 88.19 424 TYR A N 1
ATOM 3182 C CA . TYR A 1 424 ? 13.938 -38.875 -5.156 1 88.19 424 TYR A CA 1
ATOM 3183 C C . TYR A 1 424 ? 14.758 -37.938 -4.285 1 88.19 424 TYR A C 1
ATOM 3185 O O . TYR A 1 424 ? 14.875 -36.719 -4.582 1 88.19 424 TYR A O 1
ATOM 3193 N N . THR A 1 425 ? 15.211 -38.375 -3.215 1 88.44 425 THR A N 1
ATOM 3194 C CA . THR A 1 425 ? 16.031 -37.594 -2.291 1 88.44 425 THR A CA 1
ATOM 3195 C C . THR A 1 425 ? 17.219 -38.406 -1.805 1 88.44 425 THR A C 1
ATOM 3197 O O . THR A 1 425 ? 17.203 -39.656 -1.882 1 88.44 425 THR A O 1
ATOM 3200 N N . ALA A 1 426 ? 18.266 -37.688 -1.559 1 87.38 426 ALA A N 1
ATOM 3201 C CA . ALA A 1 426 ? 19.453 -38.312 -1.005 1 87.38 426 ALA A CA 1
ATOM 3202 C C . ALA A 1 426 ? 20.188 -37.375 -0.059 1 87.38 426 ALA A C 1
ATOM 3204 O O . ALA A 1 426 ? 19.859 -36.188 0.012 1 87.38 426 ALA A O 1
ATOM 3205 N N . ALA A 1 427 ? 21.062 -37.969 0.722 1 79.94 427 ALA A N 1
ATOM 3206 C CA . ALA A 1 427 ? 21.828 -37.188 1.697 1 79.94 427 ALA A CA 1
ATOM 3207 C C . ALA A 1 427 ? 22.781 -36.219 1.005 1 79.94 427 ALA A C 1
ATOM 3209 O O . ALA A 1 427 ? 23.047 -35.125 1.499 1 79.94 427 ALA A O 1
ATOM 3210 N N . THR A 1 428 ? 23.312 -36.625 -0.105 1 79.69 428 THR A N 1
ATOM 3211 C CA . THR A 1 428 ? 24.25 -35.781 -0.85 1 79.69 428 THR A CA 1
ATOM 3212 C C . THR A 1 428 ? 23.812 -35.656 -2.303 1 79.69 428 THR A C 1
ATOM 3214 O O . THR A 1 428 ? 23.125 -36.5 -2.836 1 79.69 428 THR A O 1
ATOM 3217 N N . PRO A 1 429 ? 24.203 -34.562 -2.865 1 74.56 429 PRO A N 1
ATOM 3218 C CA . PRO A 1 429 ? 23.859 -34.375 -4.277 1 74.56 429 PRO A CA 1
ATOM 3219 C C . PRO A 1 429 ? 24.422 -35.469 -5.164 1 74.56 429 PRO A C 1
ATOM 3221 O O . PRO A 1 429 ? 23.781 -35.875 -6.141 1 74.56 429 PRO A O 1
ATOM 3224 N N . ALA A 1 430 ? 25.578 -35.969 -4.84 1 75.25 430 ALA A N 1
ATOM 3225 C CA . ALA A 1 430 ? 26.188 -37.031 -5.613 1 75.25 430 ALA A CA 1
ATOM 3226 C C . ALA A 1 430 ? 25.375 -38.312 -5.492 1 75.25 430 ALA A C 1
ATOM 3228 O O . ALA A 1 430 ? 25.188 -39.031 -6.48 1 75.25 430 ALA A O 1
ATOM 3229 N N . ALA A 1 431 ? 24.922 -38.562 -4.305 1 80.44 431 ALA A N 1
ATOM 3230 C CA . ALA A 1 431 ? 24.109 -39.75 -4.074 1 80.44 431 ALA A CA 1
ATOM 3231 C C . ALA A 1 431 ? 22.781 -39.656 -4.812 1 80.44 431 ALA A C 1
ATOM 3233 O O . ALA A 1 431 ? 22.234 -40.656 -5.262 1 80.44 431 ALA A O 1
ATOM 3234 N N . ARG A 1 432 ? 22.297 -38.5 -4.879 1 80.88 432 ARG A N 1
ATOM 3235 C CA . ARG A 1 432 ? 21.031 -38.312 -5.559 1 80.88 432 ARG A CA 1
ATOM 3236 C C . ARG A 1 432 ? 21.172 -38.562 -7.059 1 80.88 432 ARG A C 1
ATOM 3238 O O . ARG A 1 432 ? 20.188 -38.844 -7.738 1 80.88 432 ARG A O 1
ATOM 3245 N N . ARG A 1 433 ? 22.406 -38.438 -7.535 1 77.62 433 ARG A N 1
ATOM 3246 C CA . ARG A 1 433 ? 22.641 -38.656 -8.961 1 77.62 433 ARG A CA 1
ATOM 3247 C C . ARG A 1 433 ? 23 -40.094 -9.258 1 77.62 433 ARG A C 1
ATOM 3249 O O . ARG A 1 433 ? 23.109 -40.5 -10.422 1 77.62 433 ARG A O 1
ATOM 3256 N N . SER A 1 434 ? 23.016 -40.906 -8.266 1 77.94 434 SER A N 1
ATOM 3257 C CA . SER A 1 434 ? 23.391 -42.312 -8.43 1 77.94 434 SER A CA 1
ATOM 3258 C C . SER A 1 434 ? 22.219 -43.125 -8.977 1 77.94 434 SER A C 1
ATOM 3260 O O . SER A 1 434 ? 21.062 -42.844 -8.672 1 77.94 434 SER A O 1
ATOM 3262 N N . SER A 1 435 ? 22.547 -44.094 -9.844 1 77.25 435 SER A N 1
ATOM 3263 C CA . SER A 1 435 ? 21.531 -45 -10.352 1 77.25 435 SER A CA 1
ATOM 3264 C C . SER A 1 435 ? 21.328 -46.188 -9.414 1 77.25 435 SER A C 1
ATOM 3266 O O . SER A 1 435 ? 20.375 -46.969 -9.578 1 77.25 435 SER A O 1
ATOM 3268 N N . ASP A 1 436 ? 22.188 -46.281 -8.438 1 82.12 436 ASP A N 1
ATOM 3269 C CA . ASP A 1 436 ? 22.094 -47.375 -7.465 1 82.12 436 ASP A CA 1
ATOM 3270 C C . ASP A 1 436 ? 21 -47.062 -6.438 1 82.12 436 ASP A C 1
ATOM 3272 O O . ASP A 1 436 ? 21.062 -46.062 -5.727 1 82.12 436 ASP A O 1
ATOM 3276 N N . PRO A 1 437 ? 20 -47.969 -6.418 1 87.25 437 PRO A N 1
ATOM 3277 C CA . PRO A 1 437 ? 18.875 -47.75 -5.512 1 87.25 437 PRO A CA 1
ATOM 3278 C C . PRO A 1 437 ? 19.297 -47.688 -4.047 1 87.25 437 PRO A C 1
ATOM 3280 O O . PRO A 1 437 ? 18.531 -47.219 -3.195 1 87.25 437 PRO A O 1
ATOM 3283 N N . LYS A 1 438 ? 20.5 -48.062 -3.684 1 88.44 438 LYS A N 1
ATOM 3284 C CA . LYS A 1 438 ? 20.969 -48.031 -2.299 1 88.44 438 LYS A CA 1
ATOM 3285 C C . LYS A 1 438 ? 21.266 -46.594 -1.874 1 88.44 438 LYS A C 1
ATOM 3287 O O . LYS A 1 438 ? 21.312 -46.281 -0.68 1 88.44 438 LYS A O 1
ATOM 3292 N N . ASP A 1 439 ? 21.359 -45.75 -2.85 1 88.88 439 ASP A N 1
ATOM 3293 C CA . ASP A 1 439 ? 21.922 -44.406 -2.547 1 88.88 439 ASP A CA 1
ATOM 3294 C C . ASP A 1 439 ? 20.812 -43.375 -2.379 1 88.88 439 ASP A C 1
ATOM 3296 O O . ASP A 1 439 ? 21.062 -42.281 -1.91 1 88.88 439 ASP A O 1
ATOM 3300 N N . TYR A 1 440 ? 19.562 -43.719 -2.744 1 88.75 440 TYR A N 1
ATOM 3301 C CA . TYR A 1 440 ? 18.547 -42.688 -2.693 1 88.75 440 TYR A CA 1
ATOM 3302 C C . TYR A 1 440 ? 17.234 -43.219 -2.133 1 88.75 440 TYR A C 1
ATOM 3304 O O . TYR A 1 440 ? 17.078 -44.438 -2 1 88.75 440 TYR A O 1
ATOM 3312 N N . SER A 1 441 ? 16.406 -42.375 -1.684 1 92.94 441 SER A N 1
ATOM 3313 C CA . SER A 1 441 ? 15.039 -42.594 -1.219 1 92.94 441 SER A CA 1
ATOM 3314 C C . SER A 1 441 ? 14.055 -41.625 -1.861 1 92.94 441 SER A C 1
ATOM 3316 O O . SER A 1 441 ? 14.406 -40.938 -2.826 1 92.94 441 SER A O 1
ATOM 3318 N N . PHE A 1 442 ? 12.828 -41.719 -1.532 1 93.62 442 PHE A N 1
ATOM 3319 C CA . PHE A 1 442 ? 11.812 -40.875 -2.119 1 93.62 442 PHE A CA 1
ATOM 3320 C C . PHE A 1 442 ? 11.125 -40.031 -1.045 1 93.62 442 PHE A C 1
ATOM 3322 O O . PHE A 1 442 ? 10.789 -40.531 0.027 1 93.62 442 PHE A O 1
ATOM 3329 N N . ASP A 1 443 ? 10.93 -38.719 -1.222 1 92.75 443 ASP A N 1
ATOM 3330 C CA . ASP A 1 443 ? 10.117 -37.875 -0.368 1 92.75 443 ASP A CA 1
ATOM 3331 C C . ASP A 1 443 ? 8.625 -38.156 -0.573 1 92.75 443 ASP A C 1
ATOM 3333 O O . ASP A 1 443 ? 8.234 -38.781 -1.548 1 92.75 443 ASP A O 1
ATOM 3337 N N . ASP A 1 444 ? 7.816 -37.594 0.328 1 93.06 444 ASP A N 1
ATOM 3338 C CA . ASP A 1 444 ? 6.379 -37.844 0.313 1 93.06 444 ASP A CA 1
ATOM 3339 C C . ASP A 1 444 ? 5.66 -36.906 -0.63 1 93.06 444 ASP A C 1
ATOM 3341 O O . ASP A 1 444 ? 5.602 -35.688 -0.37 1 93.06 444 ASP A O 1
ATOM 3345 N N . PRO A 1 445 ? 5.125 -37.375 -1.697 1 94.81 445 PRO A N 1
ATOM 3346 C CA . PRO A 1 445 ? 4.375 -36.5 -2.609 1 94.81 445 PRO A CA 1
ATOM 3347 C C . PRO A 1 445 ? 2.939 -36.281 -2.143 1 94.81 445 PRO A C 1
ATOM 3349 O O . PRO A 1 445 ? 2.205 -35.5 -2.77 1 94.81 445 PRO A O 1
ATOM 3352 N N . MET A 1 446 ? 2.516 -36.844 -1.064 1 93.5 446 MET A N 1
ATOM 3353 C CA . MET A 1 446 ? 1.117 -36.844 -0.644 1 93.5 446 MET A CA 1
ATOM 3354 C C . MET A 1 446 ? 0.611 -35.438 -0.429 1 93.5 446 MET A C 1
ATOM 3356 O O . MET A 1 446 ? -0.489 -35.094 -0.865 1 93.5 446 MET A O 1
ATOM 3360 N N . VAL A 1 447 ? 1.348 -34.688 0.227 1 91.06 447 VAL A N 1
ATOM 3361 C CA . VAL A 1 447 ? 0.926 -33.312 0.518 1 91.06 447 VAL A CA 1
ATOM 3362 C C . VAL A 1 447 ? 0.677 -32.562 -0.787 1 91.06 447 VAL A C 1
ATOM 3364 O O . VAL A 1 447 ? -0.305 -31.812 -0.908 1 91.06 447 VAL A O 1
ATOM 3367 N N . ASP A 1 448 ? 1.513 -32.719 -1.763 1 91.88 448 ASP A N 1
ATOM 3368 C CA . ASP A 1 448 ? 1.362 -32.031 -3.049 1 91.88 448 ASP A CA 1
ATOM 3369 C C . ASP A 1 448 ? 0.122 -32.531 -3.787 1 91.88 448 ASP A C 1
ATOM 3371 O O . ASP A 1 448 ? -0.58 -31.75 -4.43 1 91.88 448 ASP A O 1
ATOM 3375 N N . ILE A 1 449 ? -0.107 -33.781 -3.725 1 94.44 449 ILE A N 1
ATOM 3376 C CA . ILE A 1 449 ? -1.267 -34.375 -4.395 1 94.44 449 ILE A CA 1
ATOM 3377 C C . ILE A 1 449 ? -2.549 -33.812 -3.771 1 94.44 449 ILE A C 1
ATOM 3379 O O . ILE A 1 449 ? -3.459 -33.375 -4.484 1 94.44 449 ILE A O 1
ATOM 3383 N N . ILE A 1 450 ? -2.588 -33.781 -2.479 1 93.31 450 ILE A N 1
ATOM 3384 C CA . ILE A 1 450 ? -3.787 -33.344 -1.785 1 93.31 450 ILE A CA 1
ATOM 3385 C C . ILE A 1 450 ? -3.996 -31.844 -2.051 1 93.31 450 ILE A C 1
ATOM 3387 O O . ILE A 1 450 ? -5.129 -31.391 -2.232 1 93.31 450 ILE A O 1
ATOM 3391 N N . ASN A 1 451 ? -2.943 -31.125 -2.055 1 92.62 451 ASN A N 1
ATOM 3392 C CA . ASN A 1 451 ? -3.057 -29.703 -2.361 1 92.62 451 ASN A CA 1
ATOM 3393 C C . ASN A 1 451 ? -3.576 -29.469 -3.777 1 92.62 451 ASN A C 1
ATOM 3395 O O . ASN A 1 451 ? -4.297 -28.5 -4.027 1 92.62 451 ASN A O 1
ATOM 3399 N N . ALA A 1 452 ? -3.182 -30.297 -4.68 1 93.75 452 ALA A N 1
ATOM 3400 C CA . ALA A 1 452 ? -3.707 -30.203 -6.035 1 93.75 452 ALA A CA 1
ATOM 3401 C C . ALA A 1 452 ? -5.215 -30.422 -6.062 1 93.75 452 ALA A C 1
ATOM 3403 O O . ALA A 1 452 ? -5.953 -29.688 -6.707 1 93.75 452 ALA A O 1
ATOM 3404 N N . TYR A 1 453 ? -5.625 -31.406 -5.352 1 94 453 TYR A N 1
ATOM 3405 C CA . TYR A 1 453 ? -7.055 -31.688 -5.285 1 94 453 TYR A CA 1
ATOM 3406 C C . TYR A 1 453 ? -7.801 -30.531 -4.605 1 94 453 TYR A C 1
ATOM 3408 O O . TYR A 1 453 ? -8.938 -30.234 -4.961 1 94 453 TYR A O 1
ATOM 3416 N N . ARG A 1 454 ? -7.199 -30 -3.613 1 92.44 454 ARG A N 1
ATOM 3417 C CA . ARG A 1 454 ? -7.789 -28.828 -2.953 1 92.44 454 ARG A CA 1
ATOM 3418 C C . ARG A 1 454 ? -7.992 -27.688 -3.939 1 92.44 454 ARG A C 1
ATOM 3420 O O . ARG A 1 454 ? -9.07 -27.078 -3.984 1 92.44 454 ARG A O 1
ATOM 3427 N N . ASP A 1 455 ? -7.004 -27.391 -4.664 1 93.44 455 ASP A N 1
ATOM 3428 C CA . ASP A 1 455 ? -7.062 -26.297 -5.645 1 93.44 455 ASP A CA 1
ATOM 3429 C C . ASP A 1 455 ? -8.125 -26.578 -6.703 1 93.44 455 ASP A C 1
ATOM 3431 O O . ASP A 1 455 ? -8.938 -25.703 -7.016 1 93.44 455 ASP A O 1
ATOM 3435 N N . ILE A 1 456 ? -8.125 -27.766 -7.227 1 94.19 456 ILE A N 1
ATOM 3436 C CA . ILE A 1 456 ? -9.078 -28.125 -8.273 1 94.19 456 ILE A CA 1
ATOM 3437 C C . ILE A 1 456 ? -10.5 -28.078 -7.719 1 94.19 456 ILE A C 1
ATOM 3439 O O . ILE A 1 456 ? -11.414 -27.578 -8.375 1 94.19 456 ILE A O 1
ATOM 3443 N N . ALA A 1 457 ? -10.68 -28.562 -6.535 1 92.06 457 ALA A N 1
ATOM 3444 C CA . ALA A 1 457 ? -11.992 -28.547 -5.91 1 92.06 457 ALA A CA 1
ATOM 3445 C C . ALA A 1 457 ? -12.516 -27.109 -5.781 1 92.06 457 ALA A C 1
ATOM 3447 O O . ALA A 1 457 ? -13.688 -26.844 -6.055 1 92.06 457 ALA A O 1
ATOM 3448 N N . PHE A 1 458 ? -11.695 -26.281 -5.383 1 92.12 458 PHE A N 1
ATOM 3449 C CA . PHE A 1 458 ? -12.125 -24.891 -5.242 1 92.12 458 PHE A CA 1
ATOM 3450 C C . PHE A 1 458 ? -12.422 -24.281 -6.605 1 92.12 458 PHE A C 1
ATOM 3452 O O . PHE A 1 458 ? -13.391 -23.531 -6.754 1 92.12 458 PHE A O 1
ATOM 3459 N N . ARG A 1 459 ? -11.609 -24.547 -7.586 1 93.75 459 ARG A N 1
ATOM 3460 C CA . ARG A 1 459 ? -11.852 -24.047 -8.938 1 93.75 459 ARG A CA 1
ATOM 3461 C C . ARG A 1 459 ? -13.164 -24.594 -9.492 1 93.75 459 ARG A C 1
ATOM 3463 O O . ARG A 1 459 ? -13.844 -23.906 -10.266 1 93.75 459 ARG A O 1
ATOM 3470 N N . MET A 1 460 ? -13.406 -25.812 -9.148 1 92.75 460 MET A N 1
ATOM 3471 C CA . MET A 1 460 ? -14.688 -26.391 -9.547 1 92.75 460 MET A CA 1
ATOM 3472 C C . MET A 1 460 ? -15.852 -25.562 -9.008 1 92.75 460 MET A C 1
ATOM 3474 O O . MET A 1 460 ? -16.797 -25.266 -9.734 1 92.75 460 MET A O 1
ATOM 3478 N N . SER A 1 461 ? -15.703 -25.203 -7.777 1 90.19 461 SER A N 1
ATOM 3479 C CA . SER A 1 461 ? -16.75 -24.391 -7.148 1 90.19 461 SER A CA 1
ATOM 3480 C C . SER A 1 461 ? -16.891 -23.031 -7.828 1 90.19 461 SER A C 1
ATOM 3482 O O . SER A 1 461 ? -18 -22.531 -8 1 90.19 461 SER A O 1
ATOM 3484 N N . LEU A 1 462 ? -15.844 -22.469 -8.172 1 90.69 462 LEU A N 1
ATOM 3485 C CA . LEU A 1 462 ? -15.867 -21.188 -8.867 1 90.69 462 LEU A CA 1
ATOM 3486 C C . LEU A 1 462 ? -16.5 -21.328 -10.25 1 90.69 462 LEU A C 1
ATOM 3488 O O . LEU A 1 462 ? -17.328 -20.5 -10.641 1 90.69 462 LEU A O 1
ATOM 3492 N N . GLN A 1 463 ? -16.094 -22.375 -10.953 1 90.44 463 GLN A N 1
ATOM 3493 C CA . GLN A 1 463 ? -16.594 -22.578 -12.305 1 90.44 463 GLN A CA 1
ATOM 3494 C C . GLN A 1 463 ? -18.078 -22.906 -12.305 1 90.44 463 GLN A C 1
ATOM 3496 O O . GLN A 1 463 ? -18.828 -22.438 -13.172 1 90.44 463 GLN A O 1
ATOM 3501 N N . ALA A 1 464 ? -18.484 -23.719 -11.398 1 88.12 464 ALA A N 1
ATOM 3502 C CA . ALA A 1 464 ? -19.891 -24.062 -11.305 1 88.12 464 ALA A CA 1
ATOM 3503 C C . ALA A 1 464 ? -20.75 -22.812 -11.039 1 88.12 464 ALA A C 1
ATOM 3505 O O . ALA A 1 464 ? -21.828 -22.672 -11.602 1 88.12 464 ALA A O 1
ATOM 3506 N N . ALA A 1 465 ? -20.266 -21.984 -10.188 1 86.81 465 ALA A N 1
ATOM 3507 C CA . ALA A 1 465 ? -20.984 -20.734 -9.898 1 86.81 465 ALA A CA 1
ATOM 3508 C C . ALA A 1 465 ? -21.016 -19.828 -11.125 1 86.81 465 ALA A C 1
ATOM 3510 O O . ALA A 1 465 ? -22.047 -19.203 -11.414 1 86.81 465 ALA A O 1
ATOM 3511 N N . ALA A 1 466 ? -19.922 -19.719 -11.805 1 84.44 466 ALA A N 1
ATOM 3512 C CA . ALA A 1 466 ? -19.859 -18.875 -13.008 1 84.44 466 ALA A CA 1
ATOM 3513 C C . ALA A 1 466 ? -20.828 -19.375 -14.078 1 84.44 466 ALA A C 1
ATOM 3515 O O . ALA A 1 466 ? -21.438 -18.578 -14.773 1 84.44 466 ALA A O 1
ATOM 3516 N N . GLU A 1 467 ? -20.922 -20.734 -14.219 1 82.88 467 GLU A N 1
ATOM 3517 C CA . GLU A 1 467 ? -21.812 -21.312 -15.203 1 82.88 467 GLU A CA 1
ATOM 3518 C C . GLU A 1 467 ? -23.281 -21.016 -14.859 1 82.88 467 GLU A C 1
ATOM 3520 O O . GLU A 1 467 ? -24.078 -20.703 -15.742 1 82.88 467 GLU A O 1
ATOM 3525 N N . GLU A 1 468 ? -23.516 -21.141 -13.656 1 81.25 468 GLU A N 1
ATOM 3526 C CA . GLU A 1 468 ? -24.891 -20.891 -13.227 1 81.25 468 GLU A CA 1
ATOM 3527 C C . GLU A 1 468 ? -25.25 -19.422 -13.336 1 81.25 468 GLU A C 1
ATOM 3529 O O . GLU A 1 468 ? -26.406 -19.078 -13.594 1 81.25 468 GLU A O 1
ATOM 3534 N N . ASN A 1 469 ? -24.312 -18.641 -13.148 1 80.44 469 ASN A N 1
ATOM 3535 C CA . ASN A 1 469 ? -24.562 -17.203 -13.172 1 80.44 469 ASN A CA 1
ATOM 3536 C C . ASN A 1 469 ? -24.359 -16.625 -14.57 1 80.44 469 ASN A C 1
ATOM 3538 O O . ASN A 1 469 ? -24.422 -15.406 -14.758 1 80.44 469 ASN A O 1
ATOM 3542 N N . GLU A 1 470 ? -24.031 -17.406 -15.469 1 78.88 470 GLU A N 1
ATOM 3543 C CA . GLU A 1 470 ? -23.766 -16.906 -16.812 1 78.88 470 GLU A CA 1
ATOM 3544 C C . GLU A 1 470 ? -24.953 -16.125 -17.359 1 78.88 470 GLU A C 1
ATOM 3546 O O . GLU A 1 470 ? -26.094 -16.609 -17.312 1 78.88 470 GLU A O 1
ATOM 3551 N N . GLY A 1 471 ? -24.625 -14.969 -17.953 1 70.94 471 GLY A N 1
ATOM 3552 C CA . GLY A 1 471 ? -25.641 -14.148 -18.578 1 70.94 471 GLY A CA 1
ATOM 3553 C C . GLY A 1 471 ? -26.406 -13.281 -17.578 1 70.94 471 GLY A C 1
ATOM 3554 O O . GLY A 1 471 ? -27.219 -12.445 -17.984 1 70.94 471 GLY A O 1
ATOM 3555 N N . LEU A 1 472 ? -26.141 -13.594 -16.312 1 75 472 LEU A N 1
ATOM 3556 C CA . LEU A 1 472 ? -26.828 -12.812 -15.297 1 75 472 LEU A CA 1
ATOM 3557 C C . LEU A 1 472 ? -25.984 -11.641 -14.828 1 75 472 LEU A C 1
ATOM 3559 O O . LEU A 1 472 ? -24.75 -11.695 -14.891 1 75 472 LEU A O 1
ATOM 3563 N N . SER A 1 473 ? -26.594 -10.531 -14.625 1 66.94 473 SER A N 1
ATOM 3564 C CA . SER A 1 473 ? -25.891 -9.391 -14.055 1 66.94 473 SER A CA 1
ATOM 3565 C C . SER A 1 473 ? -25.484 -9.648 -12.609 1 66.94 473 SER A C 1
ATOM 3567 O O . SER A 1 473 ? -26.047 -10.531 -11.953 1 66.94 473 SER A O 1
ATOM 3569 N N . ASP A 1 474 ? -24.484 -8.938 -12.117 1 63.94 474 ASP A N 1
ATOM 3570 C CA . ASP A 1 474 ? -24 -9.086 -10.75 1 63.94 474 ASP A CA 1
ATOM 3571 C C . ASP A 1 474 ? -25.125 -8.961 -9.734 1 63.94 474 ASP A C 1
ATOM 3573 O O . ASP A 1 474 ? -25.141 -9.664 -8.719 1 63.94 474 ASP A O 1
ATOM 3577 N N . ARG A 1 475 ? -26.141 -8.156 -10.039 1 61.69 475 ARG A N 1
ATOM 3578 C CA . ARG A 1 475 ? -27.266 -7.934 -9.148 1 61.69 475 ARG A CA 1
ATOM 3579 C C . ARG A 1 475 ? -28.234 -9.117 -9.172 1 61.69 475 ARG A C 1
ATOM 3581 O O . ARG A 1 475 ? -28.891 -9.414 -8.172 1 61.69 475 ARG A O 1
ATOM 3588 N N . ASP A 1 476 ? -28.094 -9.867 -10.211 1 69.25 476 ASP A N 1
ATOM 3589 C CA . ASP A 1 476 ? -29.062 -10.945 -10.398 1 69.25 476 ASP A CA 1
ATOM 3590 C C . ASP A 1 476 ? -28.406 -12.312 -10.258 1 69.25 476 ASP A C 1
ATOM 3592 O O . ASP A 1 476 ? -28.953 -13.328 -10.688 1 69.25 476 ASP A O 1
ATOM 3596 N N . ALA A 1 477 ? -27.234 -12.266 -9.664 1 74.69 477 ALA A N 1
ATOM 3597 C CA . ALA A 1 477 ? -26.547 -13.539 -9.516 1 74.69 477 ALA A CA 1
ATOM 3598 C C . ALA A 1 477 ? -27.344 -14.5 -8.641 1 74.69 477 ALA A C 1
ATOM 3600 O O . ALA A 1 477 ? -27.906 -14.094 -7.617 1 74.69 477 ALA A O 1
ATOM 3601 N N . LYS A 1 478 ? -27.547 -15.703 -9.094 1 76.31 478 LYS A N 1
ATOM 3602 C CA . LYS A 1 478 ? -28.312 -16.734 -8.398 1 76.31 478 LYS A CA 1
ATOM 3603 C C . LYS A 1 478 ? -27.469 -17.438 -7.355 1 76.31 478 LYS A C 1
ATOM 3605 O O . LYS A 1 478 ? -27.938 -17.766 -6.266 1 76.31 478 LYS A O 1
ATOM 3610 N N . VAL A 1 479 ? -26.203 -17.609 -7.738 1 81.19 479 VAL A N 1
ATOM 3611 C CA . VAL A 1 479 ? -25.312 -18.344 -6.84 1 81.19 479 VAL A CA 1
ATOM 3612 C C . VAL A 1 479 ? -24.234 -17.422 -6.293 1 81.19 479 VAL A C 1
ATOM 3614 O O . VAL A 1 479 ? -23.375 -16.953 -7.043 1 81.19 479 VAL A O 1
ATOM 3617 N N . PHE A 1 480 ? -24.359 -17.078 -5.012 1 83.19 480 PHE A N 1
ATOM 3618 C CA . PHE A 1 480 ? -23.344 -16.281 -4.348 1 83.19 480 PHE A CA 1
ATOM 3619 C C . PHE A 1 480 ? -23.406 -16.453 -2.836 1 83.19 480 PHE A C 1
ATOM 3621 O O . PHE A 1 480 ? -24.406 -16.953 -2.309 1 83.19 480 PHE A O 1
ATOM 3628 N N . GLN A 1 481 ? -22.266 -16.219 -2.227 1 82 481 GLN A N 1
ATOM 3629 C CA . GLN A 1 481 ? -22.156 -16.188 -0.771 1 82 481 GLN A CA 1
ATOM 3630 C C . GLN A 1 481 ? -21.797 -14.805 -0.27 1 82 481 GLN A C 1
ATOM 3632 O O . GLN A 1 481 ? -20.922 -14.141 -0.841 1 82 481 GLN A O 1
ATOM 3637 N N . GLU A 1 482 ? -22.531 -14.398 0.664 1 80.62 482 GLU A N 1
ATOM 3638 C CA . GLU A 1 482 ? -22.172 -13.141 1.307 1 80.62 482 GLU A CA 1
ATOM 3639 C C . GLU A 1 482 ? -21.188 -13.367 2.459 1 80.62 482 GLU A C 1
ATOM 3641 O O . GLU A 1 482 ? -21.531 -14.031 3.441 1 80.62 482 GLU A O 1
ATOM 3646 N N . VAL A 1 483 ? -20.016 -12.898 2.199 1 83 483 VAL A N 1
ATOM 3647 C CA . VAL A 1 483 ? -18.984 -13.141 3.205 1 83 483 VAL A CA 1
ATOM 3648 C C . VAL A 1 483 ? -18.453 -11.812 3.723 1 83 483 VAL A C 1
ATOM 3650 O O . VAL A 1 483 ? -18.5 -10.797 3.018 1 83 483 VAL A O 1
ATOM 3653 N N . GLU A 1 484 ? -18 -11.898 4.965 1 82.94 484 GLU A N 1
ATOM 3654 C CA . GLU A 1 484 ? -17.359 -10.734 5.566 1 82.94 484 GLU A CA 1
ATOM 3655 C C . GLU A 1 484 ? -15.914 -10.586 5.09 1 82.94 484 GLU A C 1
ATOM 3657 O O . GLU A 1 484 ? -15.188 -11.578 4.996 1 82.94 484 GLU A O 1
ATOM 3662 N N . SER A 1 485 ? -15.602 -9.383 4.566 1 85.19 485 SER A N 1
ATOM 3663 C CA . SER A 1 485 ? -14.242 -9.109 4.102 1 85.19 485 SER A CA 1
ATOM 3664 C C . SER A 1 485 ? -13.547 -8.094 4.996 1 85.19 485 SER A C 1
ATOM 3666 O O . SER A 1 485 ? -14.188 -7.164 5.5 1 85.19 485 SER A O 1
ATOM 3668 N N . ILE A 1 486 ? -12.281 -8.375 5.262 1 81.94 486 ILE A N 1
ATOM 3669 C CA . ILE A 1 486 ? -11.43 -7.445 5.988 1 81.94 486 ILE A CA 1
ATOM 3670 C C . ILE A 1 486 ? -10.422 -6.809 5.031 1 81.94 486 ILE A C 1
ATOM 3672 O O . ILE A 1 486 ? -9.578 -7.496 4.457 1 81.94 486 ILE A O 1
ATOM 3676 N N . SER A 1 487 ? -10.617 -5.57 4.668 1 79.19 487 SER A N 1
ATOM 3677 C CA . SER A 1 487 ? -9.711 -4.863 3.773 1 79.19 487 SER A CA 1
ATOM 3678 C C . SER A 1 487 ? -8.641 -4.109 4.555 1 79.19 487 SER A C 1
ATOM 3680 O O . SER A 1 487 ? -8.914 -3.557 5.625 1 79.19 487 SER A O 1
ATOM 3682 N N . HIS A 1 488 ? -7.332 -4.195 3.947 1 71.25 488 HIS A N 1
ATOM 3683 C CA . HIS A 1 488 ? -6.219 -3.463 4.535 1 71.25 488 HIS A CA 1
ATOM 3684 C C . HIS A 1 488 ? -5.773 -2.314 3.637 1 71.25 488 HIS A C 1
ATOM 3686 O O . HIS A 1 488 ? -5.359 -2.539 2.498 1 71.25 488 HIS A O 1
ATOM 3692 N N . GLN A 1 489 ? -6.141 -1.089 3.912 1 67.38 489 GLN A N 1
ATOM 3693 C CA . GLN A 1 489 ? -5.695 0.069 3.143 1 67.38 489 GLN A CA 1
ATOM 3694 C C . GLN A 1 489 ? -4.852 1.008 4 1 67.38 489 GLN A C 1
ATOM 3696 O O . GLN A 1 489 ? -5.133 1.195 5.184 1 67.38 489 GLN A O 1
ATOM 3701 N N . SER A 1 490 ? -3.664 1.487 3.359 1 70.25 490 SER A N 1
ATOM 3702 C CA . SER A 1 490 ? -2.871 2.506 4.043 1 70.25 490 SER A CA 1
ATOM 3703 C C . SER A 1 490 ? -3.496 3.889 3.885 1 70.25 490 SER A C 1
ATOM 3705 O O . SER A 1 490 ? -3.848 4.293 2.773 1 70.25 490 SER A O 1
ATOM 3707 N N . MET A 1 491 ? -3.963 4.414 4.879 1 74.62 491 MET A N 1
ATOM 3708 C CA . MET A 1 491 ? -4.562 5.746 4.863 1 74.62 491 MET A CA 1
ATOM 3709 C C . MET A 1 491 ? -3.787 6.703 5.762 1 74.62 491 MET A C 1
ATOM 3711 O O . MET A 1 491 ? -3.25 6.293 6.793 1 74.62 491 MET A O 1
ATOM 3715 N N . ALA A 1 492 ? -3.613 7.941 5.152 1 80.31 492 ALA A N 1
ATOM 3716 C CA . ALA A 1 492 ? -3.037 8.992 5.984 1 80.31 492 ALA A CA 1
ATOM 3717 C C . ALA A 1 492 ? -4.105 9.664 6.844 1 80.31 492 ALA A C 1
ATOM 3719 O O . ALA A 1 492 ? -5.113 10.148 6.32 1 80.31 492 ALA A O 1
ATOM 3720 N N . ARG A 1 493 ? -3.939 9.578 8.117 1 87.06 493 ARG A N 1
ATOM 3721 C CA . ARG A 1 493 ? -4.906 10.172 9.039 1 87.06 493 ARG A CA 1
ATOM 3722 C C . ARG A 1 493 ? -4.223 11.133 10 1 87.06 493 ARG A C 1
ATOM 3724 O O . ARG A 1 493 ? -3.01 11.055 10.211 1 87.06 493 ARG A O 1
ATOM 3731 N N . TYR A 1 494 ? -5.078 12.078 10.5 1 90.94 494 TYR A N 1
ATOM 3732 C CA . TYR A 1 494 ? -4.57 13 11.523 1 90.94 494 TYR A CA 1
ATOM 3733 C C . TYR A 1 494 ? -4.559 12.336 12.891 1 90.94 494 TYR A C 1
ATOM 3735 O O . TYR A 1 494 ? -5.445 11.539 13.219 1 90.94 494 TYR A O 1
ATOM 3743 N N . ALA A 1 495 ? -3.479 12.586 13.656 1 90.88 495 ALA A N 1
ATOM 3744 C CA . ALA A 1 495 ? -3.357 12.07 15.016 1 90.88 495 ALA A CA 1
ATOM 3745 C C . ALA A 1 495 ? -3.055 13.195 16 1 90.88 495 ALA A C 1
ATOM 3747 O O . ALA A 1 495 ? -2.535 14.242 15.625 1 90.88 495 ALA A O 1
ATOM 3748 N N . MET A 1 496 ? -3.502 12.984 17.281 1 93.62 496 MET A N 1
ATOM 3749 C CA . MET A 1 496 ? -3.305 13.984 18.328 1 93.62 496 MET A CA 1
ATOM 3750 C C . MET A 1 496 ? -2.242 13.531 19.328 1 93.62 496 MET A C 1
ATOM 3752 O O . MET A 1 496 ? -2.217 12.367 19.719 1 93.62 496 MET A O 1
ATOM 3756 N N . ASP A 1 497 ? -1.316 14.43 19.516 1 93.31 497 ASP A N 1
ATOM 3757 C CA . ASP A 1 497 ? -0.373 14.242 20.609 1 93.31 497 ASP A CA 1
ATOM 3758 C C . ASP A 1 497 ? -0.929 14.812 21.922 1 93.31 497 ASP A C 1
ATOM 3760 O O . ASP A 1 497 ? -0.922 16.031 22.125 1 93.31 497 ASP A O 1
ATOM 3764 N N . LYS A 1 498 ? -1.325 14.023 22.922 1 93.19 498 LYS A N 1
ATOM 3765 C CA . LYS A 1 498 ? -1.999 14.453 24.156 1 93.19 498 LYS A CA 1
ATOM 3766 C C . LYS A 1 498 ? -1.063 15.258 25.047 1 93.19 498 LYS A C 1
ATOM 3768 O O . LYS A 1 498 ? -1.48 16.25 25.656 1 93.19 498 LYS A O 1
ATOM 3773 N N . ALA A 1 499 ? 0.169 14.875 25.109 1 93.06 499 ALA A N 1
ATOM 3774 C CA . ALA A 1 499 ? 1.134 15.594 25.938 1 93.06 499 ALA A CA 1
ATOM 3775 C C . ALA A 1 499 ? 1.398 17 25.391 1 93.06 499 ALA A C 1
ATOM 3777 O O . ALA A 1 499 ? 1.433 17.969 26.141 1 93.06 499 ALA A O 1
ATOM 3778 N N . ALA A 1 500 ? 1.57 17.062 24.125 1 93.25 500 ALA A N 1
ATOM 3779 C CA . ALA A 1 500 ? 1.82 18.359 23.5 1 93.25 500 ALA A CA 1
ATOM 3780 C C . ALA A 1 500 ? 0.599 19.266 23.609 1 93.25 500 ALA A C 1
ATOM 3782 O O . ALA A 1 500 ? 0.734 20.469 23.797 1 93.25 500 ALA A O 1
ATOM 3783 N N . LEU A 1 501 ? -0.578 18.672 23.531 1 95.5 501 LEU A N 1
ATOM 3784 C CA . LEU A 1 501 ? -1.803 19.453 23.656 1 95.5 501 LEU A CA 1
ATOM 3785 C C . LEU A 1 501 ? -1.96 20 25.078 1 95.5 501 LEU A C 1
ATOM 3787 O O . LEU A 1 501 ? -2.346 21.156 25.266 1 95.5 501 LEU A O 1
ATOM 3791 N N . ALA A 1 502 ? -1.632 19.234 26.047 1 95.69 502 ALA A N 1
ATOM 3792 C CA . ALA A 1 502 ? -1.729 19.656 27.438 1 95.69 502 ALA A CA 1
ATOM 3793 C C . ALA A 1 502 ? -0.789 20.828 27.719 1 95.69 502 ALA A C 1
ATOM 3795 O O . ALA A 1 502 ? -1.178 21.812 28.359 1 95.69 502 ALA A O 1
ATOM 3796 N N . VAL A 1 503 ? 0.387 20.719 27.234 1 94.94 503 VAL A N 1
ATOM 3797 C CA . VAL A 1 503 ? 1.356 21.797 27.422 1 94.94 503 VAL A CA 1
ATOM 3798 C C . VAL A 1 503 ? 0.88 23.062 26.703 1 94.94 503 VAL A C 1
ATOM 3800 O O . VAL A 1 503 ? 0.998 24.172 27.234 1 94.94 503 VAL A O 1
ATOM 3803 N N . ALA A 1 504 ? 0.341 22.891 25.5 1 95.31 504 ALA A N 1
ATOM 3804 C CA . ALA A 1 504 ? -0.158 24.016 24.734 1 95.31 504 ALA A CA 1
ATOM 3805 C C . ALA A 1 504 ? -1.299 24.719 25.453 1 95.31 504 ALA A C 1
ATOM 3807 O O . ALA A 1 504 ? -1.356 25.953 25.5 1 95.31 504 ALA A O 1
ATOM 3808 N N . VAL A 1 505 ? -2.137 24.016 26.109 1 95.88 505 VAL A N 1
ATOM 3809 C CA . VAL A 1 505 ? -3.285 24.578 26.812 1 95.88 505 VAL A CA 1
ATOM 3810 C C . VAL A 1 505 ? -2.812 25.328 28.062 1 95.88 505 VAL A C 1
ATOM 3812 O O . VAL A 1 505 ? -3.258 26.438 28.328 1 95.88 505 VAL A O 1
ATOM 3815 N N . VAL A 1 506 ? -1.905 24.812 28.766 1 96.12 506 VAL A N 1
ATOM 3816 C CA . VAL A 1 506 ? -1.398 25.438 29.984 1 96.12 506 VAL A CA 1
ATOM 3817 C C . VAL A 1 506 ? -0.713 26.75 29.641 1 96.12 506 VAL A C 1
ATOM 3819 O O . VAL A 1 506 ? -0.979 27.781 30.266 1 96.12 506 VAL A O 1
ATOM 3822 N N . ILE A 1 507 ? 0.073 26.734 28.672 1 95.19 507 ILE A N 1
ATOM 3823 C CA . ILE A 1 507 ? 0.806 27.938 28.266 1 95.19 507 ILE A CA 1
ATOM 3824 C C . ILE A 1 507 ? -0.166 28.984 27.734 1 95.19 507 ILE A C 1
ATOM 3826 O O . ILE A 1 507 ? 0.014 30.172 27.953 1 95.19 507 ILE A O 1
ATOM 3830 N N . SER A 1 508 ? -1.188 28.5 27.031 1 95 508 SER A N 1
ATOM 3831 C CA . SER A 1 508 ? -2.168 29.422 26.469 1 95 508 SER A CA 1
ATOM 3832 C C . SER A 1 508 ? -2.998 30.078 27.562 1 95 508 SER A C 1
ATOM 3834 O O . SER A 1 508 ? -3.486 31.203 27.391 1 95 508 SER A O 1
ATOM 3836 N N . LEU A 1 509 ? -3.096 29.5 28.734 1 95.44 509 LEU A N 1
ATOM 3837 C CA . LEU A 1 509 ? -3.951 30.031 29.797 1 95.44 509 LEU A CA 1
ATOM 3838 C C . LEU A 1 509 ? -3.145 30.875 30.766 1 95.44 509 LEU A C 1
ATOM 3840 O O . LEU A 1 509 ? -3.711 31.672 31.516 1 95.44 509 LEU A O 1
ATOM 3844 N N . ILE A 1 510 ? -1.863 30.844 30.703 1 95.06 510 ILE A N 1
ATOM 3845 C CA . ILE A 1 510 ? -1.023 31.625 31.625 1 95.06 510 ILE A CA 1
ATOM 3846 C C . ILE A 1 510 ? -1.213 33.125 31.359 1 95.06 510 ILE A C 1
ATOM 3848 O O . ILE A 1 510 ? -1.307 33.906 32.312 1 95.06 510 ILE A O 1
ATOM 3852 N N . GLY A 1 511 ? -1.297 33.469 30.109 1 93.5 511 GLY A N 1
ATOM 3853 C CA . GLY A 1 511 ? -1.476 34.875 29.75 1 93.5 511 GLY A CA 1
ATOM 3854 C C . GLY A 1 511 ? -2.789 35.469 30.234 1 93.5 511 GLY A C 1
ATOM 3855 O O . GLY A 1 511 ? -2.803 36.438 31 1 93.5 511 GLY A O 1
ATOM 3856 N N . PRO A 1 512 ? -3.85 34.812 29.906 1 94.56 512 PRO A N 1
ATOM 3857 C CA . PRO A 1 512 ? -5.156 35.312 30.344 1 94.56 512 PRO A CA 1
ATOM 3858 C C . PRO A 1 512 ? -5.312 35.344 31.859 1 94.56 512 PRO A C 1
ATOM 3860 O O . PRO A 1 512 ? -5.898 36.25 32.406 1 94.56 512 PRO A O 1
ATOM 3863 N N . VAL A 1 513 ? -4.781 34.438 32.562 1 93.69 513 VAL A N 1
ATOM 3864 C CA . VAL A 1 513 ? -4.898 34.406 34.031 1 93.69 513 VAL A CA 1
ATOM 3865 C C . VAL A 1 513 ? -4.066 35.5 34.656 1 93.69 513 VAL A C 1
ATOM 3867 O O . VAL A 1 513 ? -4.512 36.156 35.594 1 93.69 513 VAL A O 1
ATOM 3870 N N . ALA A 1 514 ? -2.92 35.688 34.125 1 94.62 514 ALA A N 1
ATOM 3871 C CA . ALA A 1 514 ? -2.08 36.781 34.625 1 94.62 514 ALA A CA 1
ATOM 3872 C C . ALA A 1 514 ? -2.734 38.125 34.375 1 94.62 514 ALA A C 1
ATOM 3874 O O . ALA A 1 514 ? -2.65 39.031 35.219 1 94.62 514 ALA A O 1
ATOM 3875 N N . THR A 1 515 ? -3.35 38.25 33.219 1 94.5 515 THR A N 1
ATOM 3876 C CA . THR A 1 515 ? -4.02 39.531 32.906 1 94.5 515 THR A CA 1
ATOM 3877 C C . THR A 1 515 ? -5.203 39.75 33.812 1 94.5 515 THR A C 1
ATOM 3879 O O . THR A 1 515 ? -5.504 40.906 34.188 1 94.5 515 THR A O 1
ATOM 3882 N N . LEU A 1 516 ? -5.844 38.719 34.219 1 92.81 516 LEU A N 1
ATOM 3883 C CA . LEU A 1 516 ? -6.965 38.844 35.125 1 92.81 516 LEU A CA 1
ATOM 3884 C C . LEU A 1 516 ? -6.516 39.438 36.469 1 92.81 516 LEU A C 1
ATOM 3886 O O . LEU A 1 516 ? -7.266 40.188 37.094 1 92.81 516 LEU A O 1
ATOM 3890 N N . MET A 1 517 ? -5.324 39.312 36.812 1 91.5 517 MET A N 1
ATOM 3891 C CA . MET A 1 517 ? -4.793 39.844 38.062 1 91.5 517 MET A CA 1
ATOM 3892 C C . MET A 1 517 ? -4.609 41.344 38 1 91.5 517 MET A C 1
ATOM 3894 O O . MET A 1 517 ? -4.711 42.031 39 1 91.5 517 MET A O 1
ATOM 3898 N N . LEU A 1 518 ? -4.379 41.812 36.781 1 92.31 518 LEU A N 1
ATOM 3899 C CA . LEU A 1 518 ? -4.168 43.25 36.594 1 92.31 518 LEU A CA 1
ATOM 3900 C C . LEU A 1 518 ? -5.488 44 36.656 1 92.31 518 LEU A C 1
ATOM 3902 O O . LEU A 1 518 ? -5.504 45.219 36.875 1 92.31 518 LEU A O 1
ATOM 3906 N N . PHE A 1 519 ? -6.59 43.25 36.531 1 92 519 PHE A N 1
ATOM 3907 C CA . PHE A 1 519 ? -7.898 43.906 36.594 1 92 519 PHE A CA 1
ATOM 3908 C C . PHE A 1 519 ? -8.297 44.156 38.031 1 92 519 PHE A C 1
ATOM 3910 O O . PHE A 1 519 ? -9.312 44.812 38.312 1 92 519 PHE A O 1
ATOM 3917 N N . TRP A 1 520 ? -7.43 43.844 38.906 1 88.69 520 TRP A N 1
ATOM 3918 C CA . TRP A 1 520 ? -7.762 44 40.312 1 88.69 520 TRP A CA 1
ATOM 3919 C C . TRP A 1 520 ? -7.82 45.469 40.688 1 88.69 520 TRP A C 1
ATOM 3921 O O . TRP A 1 520 ? -6.871 46.219 40.438 1 88.69 520 TRP A O 1
ATOM 3931 N N . GLY A 1 521 ? -9.008 46.125 41.281 1 85.69 521 GLY A N 1
ATOM 3932 C CA . GLY A 1 521 ? -9.148 47.469 41.75 1 85.69 521 GLY A CA 1
ATOM 3933 C C . GLY A 1 521 ? -9.977 48.344 40.844 1 85.69 521 GLY A C 1
ATOM 3934 O O . GLY A 1 521 ? -9.961 49.562 40.969 1 85.69 521 GLY A O 1
ATOM 3935 N N . TRP A 1 522 ? -10.703 47.656 39.906 1 86.75 522 TRP A N 1
ATOM 3936 C CA . TRP A 1 522 ? -11.5 48.438 38.969 1 86.75 522 TRP A CA 1
ATOM 3937 C C . TRP A 1 522 ? -12.625 49.156 39.688 1 86.75 522 TRP A C 1
ATOM 3939 O O . TRP A 1 522 ? -13.094 50.219 39.25 1 86.75 522 TRP A O 1
ATOM 3949 N N . TRP A 1 523 ? -12.93 48.656 40.844 1 84.56 523 TRP A N 1
ATOM 3950 C CA . TRP A 1 523 ? -14.062 49.25 41.594 1 84.56 523 TRP A CA 1
ATOM 3951 C C . TRP A 1 523 ? -13.68 50.562 42.25 1 84.56 523 TRP A C 1
ATOM 3953 O O . TRP A 1 523 ? -14.555 51.344 42.625 1 84.56 523 TRP A O 1
ATOM 3963 N N . LYS A 1 524 ? -12.422 50.875 42.375 1 80 524 LYS A N 1
ATOM 3964 C CA . LYS A 1 524 ? -11.969 52.094 43 1 80 524 LYS A CA 1
ATOM 3965 C C . LYS A 1 524 ? -12.008 53.281 42.031 1 80 524 LYS A C 1
ATOM 3967 O O . LYS A 1 524 ? -11.969 54.438 42.438 1 80 524 LYS A O 1
ATOM 3972 N N . LEU A 1 525 ? -12.211 52.844 40.75 1 80.38 525 LEU A N 1
ATOM 3973 C CA . LEU A 1 525 ? -12.219 53.906 39.75 1 80.38 525 LEU A CA 1
ATOM 3974 C C . LEU A 1 525 ? -13.633 54.406 39.531 1 80.38 525 LEU A C 1
ATOM 3976 O O . LEU A 1 525 ? -14.594 53.656 39.562 1 80.38 525 LEU A O 1
ATOM 3980 N N . GLY A 1 526 ? -13.883 55.719 39.531 1 72.88 526 GLY A N 1
ATOM 3981 C CA . GLY A 1 526 ? -15.195 56.312 39.469 1 72.88 526 GLY A CA 1
ATOM 3982 C C . GLY A 1 526 ? -15.703 56.469 38.062 1 72.88 526 GLY A C 1
ATOM 3983 O O . GLY A 1 526 ? -16.891 56.75 37.844 1 72.88 526 GLY A O 1
ATOM 3984 N N . ARG A 1 527 ? -14.82 56.375 37.062 1 75.88 527 ARG A N 1
ATOM 3985 C CA . ARG A 1 527 ? -15.211 56.5 35.656 1 75.88 527 ARG A CA 1
ATOM 3986 C C . ARG A 1 527 ? -14.297 55.656 34.75 1 75.88 527 ARG A C 1
ATOM 3988 O O . ARG A 1 527 ? -13.32 55.094 35.219 1 75.88 527 ARG A O 1
ATOM 3995 N N . ARG A 1 528 ? -14.656 55.625 33.5 1 77.88 528 ARG A N 1
ATOM 3996 C CA . ARG A 1 528 ? -13.805 54.969 32.531 1 77.88 528 ARG A CA 1
ATOM 3997 C C . ARG A 1 528 ? -12.68 55.875 32.031 1 77.88 528 ARG A C 1
ATOM 3999 O O . ARG A 1 528 ? -12.93 57.031 31.672 1 77.88 528 ARG A O 1
ATOM 4006 N N . PHE A 1 529 ? -11.461 55.312 32.219 1 77.88 529 PHE A N 1
ATOM 4007 C CA . PHE A 1 529 ? -10.297 56.125 31.891 1 77.88 529 PHE A CA 1
ATOM 4008 C C . PHE A 1 529 ? -9.625 55.594 30.625 1 77.88 529 PHE A C 1
ATOM 4010 O O . PHE A 1 529 ? -9.875 54.469 30.203 1 77.88 529 PHE A O 1
ATOM 4017 N N . THR A 1 530 ? -8.961 56.438 29.859 1 77.81 530 THR A N 1
ATOM 4018 C CA . THR A 1 530 ? -8.07 56.094 28.75 1 77.81 530 THR A CA 1
ATOM 4019 C C . THR A 1 530 ? -6.68 56.688 28.969 1 77.81 530 THR A C 1
ATOM 4021 O O . THR A 1 530 ? -6.484 57.531 29.844 1 77.81 530 THR A O 1
ATOM 4024 N N . MET A 1 531 ? -5.766 56.125 28.438 1 76.81 531 MET A N 1
ATOM 4025 C CA . MET A 1 531 ? -4.414 56.656 28.547 1 76.81 531 MET A CA 1
ATOM 4026 C C . MET A 1 531 ? -4.105 57.594 27.375 1 76.81 531 MET A C 1
ATOM 4028 O O . MET A 1 531 ? -2.953 57.688 26.953 1 76.81 531 MET A O 1
ATOM 4032 N N . SER A 1 532 ? -5.16 58.188 26.891 1 77 532 SER A N 1
ATOM 4033 C CA . SER A 1 532 ? -4.965 59.125 25.781 1 77 532 SER A CA 1
ATOM 4034 C C . SER A 1 532 ? -4.238 60.375 26.234 1 77 532 SER A C 1
ATOM 4036 O O . SER A 1 532 ? -4.355 60.781 27.406 1 77 532 SER A O 1
ATOM 4038 N N . PRO A 1 533 ? -3.439 60.938 25.391 1 73.56 533 PRO A N 1
ATOM 4039 C CA . PRO A 1 533 ? -2.744 62.188 25.75 1 73.56 533 PRO A CA 1
ATOM 4040 C C . PRO A 1 533 ? -3.701 63.281 26.188 1 73.56 533 PRO A C 1
ATOM 4042 O O . PRO A 1 533 ? -3.389 64.062 27.094 1 73.56 533 PRO A O 1
ATOM 4045 N N . LEU A 1 534 ? -4.887 63.25 25.609 1 72.06 534 LEU A N 1
ATOM 4046 C CA . LEU A 1 534 ? -5.844 64.312 25.969 1 72.06 534 LEU A CA 1
ATOM 4047 C C . LEU A 1 534 ? -6.348 64.125 27.391 1 72.06 534 LEU A C 1
ATOM 4049 O O . LEU A 1 534 ? -6.578 65.062 28.109 1 72.06 534 LEU A O 1
ATOM 4053 N N . GLU A 1 535 ? -6.492 62.938 27.75 1 74.81 535 GLU A N 1
ATOM 4054 C CA . GLU A 1 535 ? -6.902 62.656 29.125 1 74.81 535 GLU A CA 1
ATOM 4055 C C . GLU A 1 535 ? -5.805 63.031 30.109 1 74.81 535 GLU A C 1
ATOM 4057 O O . GLU A 1 535 ? -6.094 63.5 31.219 1 74.81 535 GLU A O 1
ATOM 4062 N N . MET A 1 536 ? -4.613 62.875 29.688 1 73.88 536 MET A N 1
ATOM 4063 C CA . MET A 1 536 ? -3.486 63.219 30.547 1 73.88 536 MET A CA 1
ATOM 4064 C C . MET A 1 536 ? -3.352 64.75 30.688 1 73.88 536 MET A C 1
ATOM 4066 O O . MET A 1 536 ? -3.086 65.188 31.781 1 73.88 536 MET A O 1
ATOM 4070 N N . ILE A 1 537 ? -3.564 65.375 29.609 1 67.94 537 ILE A N 1
ATOM 4071 C CA . ILE A 1 537 ? -3.496 66.875 29.625 1 67.94 537 ILE A CA 1
ATOM 4072 C C . ILE A 1 537 ? -4.625 67.438 30.484 1 67.94 537 ILE A C 1
ATOM 4074 O O . ILE A 1 537 ? -4.41 68.375 31.266 1 67.94 537 ILE A O 1
ATOM 4078 N N . ASN A 1 538 ? -5.738 66.812 30.266 1 67.69 538 ASN A N 1
ATOM 4079 C CA . ASN A 1 538 ? -6.879 67.25 31.062 1 67.69 538 ASN A CA 1
ATOM 4080 C C . ASN A 1 538 ? -6.645 67.062 32.562 1 67.69 538 ASN A C 1
ATOM 4082 O O . ASN A 1 538 ? -7.043 67.875 33.375 1 67.69 538 ASN A O 1
ATOM 4086 N N . ALA A 1 539 ? -6.043 66.062 32.875 1 68.56 539 ALA A N 1
ATOM 4087 C CA . ALA A 1 539 ? -5.789 65.688 34.281 1 68.56 539 ALA A CA 1
ATOM 4088 C C . ALA A 1 539 ? -4.773 66.688 34.906 1 68.56 539 ALA A C 1
ATOM 4090 O O . ALA A 1 539 ? -4.852 67 36.094 1 68.56 539 ALA A O 1
ATOM 4091 N N . VAL A 1 540 ? -3.959 67.25 34.094 1 64.69 540 VAL A N 1
ATOM 4092 C CA . VAL A 1 540 ? -2.902 68.125 34.625 1 64.69 540 VAL A CA 1
ATOM 4093 C C . VAL A 1 540 ? -3.393 69.562 34.656 1 64.69 540 VAL A C 1
ATOM 4095 O O . VAL A 1 540 ? -3.053 70.312 35.594 1 64.69 540 VAL A O 1
ATOM 4098 N N . LEU A 1 541 ? -4.246 69.938 33.594 1 61.06 541 LEU A N 1
ATOM 4099 C CA . LEU A 1 541 ? -4.68 71.312 33.5 1 61.06 541 LEU A CA 1
ATOM 4100 C C . LEU A 1 541 ? -5.945 71.562 34.312 1 61.06 541 LEU A C 1
ATOM 4102 O O . LEU A 1 541 ? -6.406 72.688 34.469 1 61.06 541 LEU A O 1
ATOM 4106 N N . ALA A 1 542 ? -6.656 70.75 34.688 1 51.69 542 ALA A N 1
ATOM 4107 C CA . ALA A 1 542 ? -7.895 70.938 35.438 1 51.69 542 ALA A CA 1
ATOM 4108 C C . ALA A 1 542 ? -7.68 71.875 36.594 1 51.69 542 ALA A C 1
ATOM 4110 O O . ALA A 1 542 ? -6.754 71.688 37.406 1 51.69 542 ALA A O 1
ATOM 4111 N N . PRO A 1 543 ? -8.289 73.375 36.312 1 45.06 543 PRO A N 1
ATOM 4112 C CA . PRO A 1 543 ? -8.125 74.375 37.344 1 45.06 543 PRO A CA 1
ATOM 4113 C C . PRO A 1 543 ? -8.523 73.875 38.719 1 45.06 543 PRO A C 1
ATOM 4115 O O . PRO A 1 543 ? -9.422 73 38.844 1 45.06 543 PRO A O 1
ATOM 4118 N N . GLY A 1 544 ? -7.785 74 39.625 1 39.94 544 GLY A N 1
ATOM 4119 C CA . GLY A 1 544 ? -8.266 73.75 40.969 1 39.94 544 GLY A CA 1
ATOM 4120 C C . GLY A 1 544 ? -9.438 74.688 41.312 1 39.94 544 GLY A C 1
ATOM 4121 O O . GLY A 1 544 ? -9.578 75.75 40.781 1 39.94 544 GLY A O 1
ATOM 4122 N N . GLU A 1 545 ? -10.672 74.375 41.531 1 37 545 GLU A N 1
ATOM 4123 C CA . GLU A 1 545 ? -11.875 75.125 41.875 1 37 545 GLU A CA 1
ATOM 4124 C C . GLU A 1 545 ? -11.523 76.438 42.5 1 37 545 GLU A C 1
ATOM 4126 O O . GLU A 1 545 ? -12.375 77.375 42.594 1 37 545 GLU A O 1
ATOM 4131 N N . GLU A 1 546 ? -10.492 76.812 43.281 1 36.41 546 GLU A N 1
ATOM 4132 C CA . GLU A 1 546 ? -10.812 77.938 44.156 1 36.41 546 GLU A CA 1
ATOM 4133 C C . GLU A 1 546 ? -11.016 79.25 43.344 1 36.41 546 GLU A C 1
ATOM 4135 O O . GLU A 1 546 ? -11.281 80.312 43.938 1 36.41 546 GLU A O 1
ATOM 4140 N N . LEU A 1 547 ? -10.617 79.312 42.125 1 33.25 547 LEU A N 1
ATOM 4141 C CA . LEU A 1 547 ? -10.68 80.75 41.719 1 33.25 547 LEU A CA 1
ATOM 4142 C C . LEU A 1 547 ? -12.117 81.188 41.469 1 33.25 547 LEU A C 1
ATOM 4144 O O . LEU A 1 547 ? -12.375 82.312 41.188 1 33.25 547 LEU A O 1
ATOM 4148 N N . LEU A 1 548 ? -12.961 80.25 40.969 1 31.22 548 LEU A N 1
ATOM 4149 C CA . LEU A 1 548 ? -14.078 81 40.406 1 31.22 548 LEU A CA 1
ATOM 4150 C C . LEU A 1 548 ? -14.977 81.562 41.5 1 31.22 548 LEU A C 1
ATOM 4152 O O . LEU A 1 548 ? -16.062 82.062 41.219 1 31.22 548 LEU A O 1
ATOM 4156 N N . ASP A 1 549 ? -15 80.938 42.625 1 30.36 549 ASP A N 1
ATOM 4157 C CA . ASP A 1 549 ? -16.031 81.562 43.406 1 30.36 549 ASP A CA 1
ATOM 4158 C C . ASP A 1 549 ? -15.664 83 43.75 1 30.36 549 ASP A C 1
ATOM 4160 O O . ASP A 1 549 ? -14.656 83.25 44.406 1 30.36 549 ASP A O 1
ATOM 4164 N N . ASP A 1 550 ? -15.961 83.938 42.875 1 31.19 550 ASP A N 1
ATOM 4165 C CA . ASP A 1 550 ? -16.125 85.375 43.188 1 31.19 550 ASP A CA 1
ATOM 4166 C C . ASP A 1 550 ? -16.781 85.562 44.531 1 31.19 550 ASP A C 1
ATOM 4168 O O . ASP A 1 550 ? -17.156 86.688 44.906 1 31.19 550 ASP A O 1
ATOM 4172 N N . ASP A 1 551 ? -17.625 84.625 45 1 29.69 551 ASP A N 1
ATOM 4173 C CA . ASP A 1 551 ? -18.375 85.25 46.094 1 29.69 551 ASP A CA 1
ATOM 4174 C C . ASP A 1 551 ? -17.438 85.688 47.219 1 29.69 551 ASP A C 1
ATOM 4176 O O . ASP A 1 551 ? -16.438 85 47.5 1 29.69 551 ASP A O 1
ATOM 4180 N N . ASP A 1 552 ? -17.594 87.062 47.75 1 31.2 552 ASP A N 1
ATOM 4181 C CA . ASP A 1 552 ? -17.094 87.938 48.781 1 31.2 552 ASP A CA 1
ATOM 4182 C C . ASP A 1 552 ? -16.766 87.188 50.062 1 31.2 552 ASP A C 1
ATOM 4184 O O . ASP A 1 552 ? -15.945 87.688 50.875 1 31.2 552 ASP A O 1
ATOM 4188 N N . HIS A 1 553 ? -17.75 86.438 50.688 1 30.27 553 HIS A N 1
ATOM 4189 C CA . HIS A 1 553 ? -17.781 86.5 52.156 1 30.27 553 HIS A CA 1
ATOM 4190 C C . HIS A 1 553 ? -16.703 85.562 52.75 1 30.27 553 HIS A C 1
ATOM 4192 O O . HIS A 1 553 ? -16.578 85.5 53.969 1 30.27 553 HIS A O 1
ATOM 4198 N N . TYR A 1 554 ? -16.438 84.375 52.188 1 30.3 554 TYR A N 1
ATOM 4199 C CA . TYR A 1 554 ? -15.734 83.562 53.219 1 30.3 554 TYR A CA 1
ATOM 4200 C C . TYR A 1 554 ? -14.273 84 53.312 1 30.3 554 TYR A C 1
ATOM 4202 O O . TYR A 1 554 ? -13.539 83.938 52.312 1 30.3 554 TYR A O 1
ATOM 4210 N N . HIS A 1 555 ? -13.812 84.875 54.219 1 31.77 555 HIS A N 1
ATOM 4211 C CA . HIS A 1 555 ? -12.656 85.438 54.875 1 31.77 555 HIS A CA 1
ATOM 4212 C C . HIS A 1 555 ? -11.602 84.375 55.188 1 31.77 555 HIS A C 1
ATOM 4214 O O . HIS A 1 555 ? -10.57 84.688 55.812 1 31.77 555 HIS A O 1
ATOM 4220 N N . ASP A 1 556 ? -11.945 83.062 55.469 1 32.97 556 ASP A N 1
ATOM 4221 C CA . ASP A 1 556 ? -10.984 82.5 56.375 1 32.97 556 ASP A CA 1
ATOM 4222 C C . ASP A 1 556 ? -9.703 82.062 55.656 1 32.97 556 ASP A C 1
ATOM 4224 O O . ASP A 1 556 ? -9.742 81.75 54.469 1 32.97 556 ASP A O 1
ATOM 4228 N N . GLY A 1 557 ? -8.391 82.25 56.125 1 35.12 557 GLY A N 1
ATOM 4229 C CA . GLY A 1 557 ? -6.949 82.125 56 1 35.12 557 GLY A CA 1
ATOM 4230 C C . GLY A 1 557 ? -6.527 80.75 55.469 1 35.12 557 GLY A C 1
ATOM 4231 O O . GLY A 1 557 ? -5.441 80.625 54.906 1 35.12 557 GLY A O 1
ATOM 4232 N N . ASP A 1 558 ? -7.176 79.75 55.969 1 35.88 558 ASP A N 1
ATOM 4233 C CA . ASP A 1 558 ? -6.637 78.438 55.719 1 35.88 558 ASP A CA 1
ATOM 4234 C C . ASP A 1 558 ? -6.738 78 54.25 1 35.88 558 ASP A C 1
ATOM 4236 O O . ASP A 1 558 ? -5.988 77.188 53.781 1 35.88 558 ASP A O 1
ATOM 4240 N N . TYR A 1 559 ? -7.68 78.562 53.656 1 36.12 559 TYR A N 1
ATOM 4241 C CA . TYR A 1 559 ? -7.977 78.25 52.281 1 36.12 559 TYR A CA 1
ATOM 4242 C C . TYR A 1 559 ? -6.91 78.75 51.344 1 36.12 559 TYR A C 1
ATOM 4244 O O . TYR A 1 559 ? -6.613 78.188 50.312 1 36.12 559 TYR A O 1
ATOM 4252 N N . GLU A 1 560 ? -6.336 79.938 51.594 1 38.94 560 GLU A N 1
ATOM 4253 C CA . GLU A 1 560 ? -5.227 80.5 50.844 1 38.94 560 GLU A CA 1
ATOM 4254 C C . GLU A 1 560 ? -3.998 79.562 50.906 1 38.94 560 GLU A C 1
ATOM 4256 O O . GLU A 1 560 ? -3.236 79.5 49.938 1 38.94 560 GLU A O 1
ATOM 4261 N N . ARG A 1 561 ? -3.83 78.875 51.969 1 40.5 561 ARG A N 1
ATOM 4262 C CA . ARG A 1 561 ? -2.609 78.125 52.156 1 40.5 561 ARG A CA 1
ATOM 4263 C C . ARG A 1 561 ? -2.633 76.875 51.281 1 40.5 561 ARG A C 1
ATOM 4265 O O . ARG A 1 561 ? -1.604 76.438 50.719 1 40.5 561 ARG A O 1
ATOM 4272 N N . GLN A 1 562 ? -3.736 76.188 51.25 1 38.94 562 GLN A N 1
ATOM 4273 C CA . GLN A 1 562 ? -3.791 75 50.469 1 38.94 562 GLN A CA 1
ATOM 4274 C C . GLN A 1 562 ? -3.711 75.25 48.969 1 38.94 562 GLN A C 1
ATOM 4276 O O . GLN A 1 562 ? -3.18 74.438 48.219 1 38.94 562 GLN A O 1
ATOM 4281 N N . ARG A 1 563 ? -4.25 76.438 48.562 1 44.31 563 ARG A N 1
ATOM 4282 C CA . ARG A 1 563 ? -4.16 76.938 47.188 1 44.31 563 ARG A CA 1
ATOM 4283 C C . ARG A 1 563 ? -2.705 77.062 46.75 1 44.31 563 ARG A C 1
ATOM 4285 O O . ARG A 1 563 ? -2.346 76.75 45.625 1 44.31 563 ARG A O 1
ATOM 4292 N N . GLN A 1 564 ? -2.049 77.688 47.531 1 43.84 564 GLN A N 1
ATOM 4293 C CA . GLN A 1 564 ? -0.645 78 47.281 1 43.84 564 GLN A CA 1
ATOM 4294 C C . GLN A 1 564 ? 0.2 76.75 47.219 1 43.84 564 GLN A C 1
ATOM 4296 O O . GLN A 1 564 ? 1.187 76.688 46.5 1 43.84 564 GLN A O 1
ATOM 4301 N N . SER A 1 565 ? -0.343 75.75 47.906 1 43.38 565 SER A N 1
ATOM 4302 C CA . SER A 1 565 ? 0.469 74.5 47.938 1 43.38 565 SER A CA 1
ATOM 4303 C C . SER A 1 565 ? 0.307 73.75 46.625 1 43.38 565 SER A C 1
ATOM 4305 O O . SER A 1 565 ? 1.278 73.188 46.125 1 43.38 565 SER A O 1
ATOM 4307 N N . GLY A 1 566 ? -0.939 73.5 46.188 1 45.75 566 GLY A N 1
ATOM 4308 C CA . GLY A 1 566 ? -1.143 72.812 44.938 1 45.75 566 GLY A CA 1
ATOM 4309 C C . GLY A 1 566 ? -0.464 73.5 43.781 1 45.75 566 GLY A C 1
ATOM 4310 O O . GLY A 1 566 ? 0.17 72.812 42.938 1 45.75 566 GLY A O 1
ATOM 4311 N N . ASP A 1 567 ? -0.705 74.812 43.562 1 49.59 567 ASP A N 1
ATOM 4312 C CA . ASP A 1 567 ? -0.019 75.625 42.562 1 49.59 567 ASP A CA 1
ATOM 4313 C C . ASP A 1 567 ? 1.495 75.562 42.75 1 49.59 567 ASP A C 1
ATOM 4315 O O . ASP A 1 567 ? 2.25 75.562 41.781 1 49.59 567 ASP A O 1
ATOM 4319 N N . ARG A 1 568 ? 1.847 75.5 44 1 47.34 568 ARG A N 1
ATOM 4320 C CA . ARG A 1 568 ? 3.277 75.438 44.281 1 47.34 568 ARG A CA 1
ATOM 4321 C C . ARG A 1 568 ? 3.836 74.062 43.844 1 47.34 568 ARG A C 1
ATOM 4323 O O . ARG A 1 568 ? 4.941 74 43.281 1 47.34 568 ARG A O 1
ATOM 4330 N N . ASN A 1 569 ? 2.957 73.062 44 1 47.59 569 ASN A N 1
ATOM 4331 C CA . ASN A 1 569 ? 3.443 71.75 43.625 1 47.59 569 ASN A CA 1
ATOM 4332 C C . ASN A 1 569 ? 3.5 71.562 42.094 1 47.59 569 ASN A C 1
ATOM 4334 O O . ASN A 1 569 ? 4.434 71 41.562 1 47.59 569 ASN A O 1
ATOM 4338 N N . GLN A 1 570 ? 2.457 72 41.406 1 52.97 570 GLN A N 1
ATOM 4339 C CA . GLN A 1 570 ? 2.52 72 39.938 1 52.97 570 GLN A CA 1
ATOM 4340 C C . GLN A 1 570 ? 3.711 72.812 39.438 1 52.97 570 GLN A C 1
ATOM 4342 O O . GLN A 1 570 ? 4.383 72.438 38.469 1 52.97 570 GLN A O 1
ATOM 4347 N N . ARG A 1 571 ? 3.869 73.875 40.156 1 53.84 571 ARG A N 1
ATOM 4348 C CA . ARG A 1 571 ? 5.016 74.688 39.781 1 53.84 571 ARG A CA 1
ATOM 4349 C C . ARG A 1 571 ? 6.324 74 40.094 1 53.84 571 ARG A C 1
ATOM 4351 O O . ARG A 1 571 ? 7.309 74.125 39.375 1 53.84 571 ARG A O 1
ATOM 4358 N N . GLU A 1 572 ? 6.168 73.188 41.125 1 52.44 572 GLU A N 1
ATOM 4359 C CA . GLU A 1 572 ? 7.387 72.438 41.469 1 52.44 572 GLU A CA 1
ATOM 4360 C C . GLU A 1 572 ? 7.672 71.375 40.438 1 52.44 572 GLU A C 1
ATOM 4362 O O . GLU A 1 572 ? 8.82 71.125 40.062 1 52.44 572 GLU A O 1
ATOM 4367 N N . VAL A 1 573 ? 6.598 70.625 40.031 1 57.41 573 VAL A N 1
ATOM 4368 C CA . VAL A 1 573 ? 6.789 69.562 39.031 1 57.41 573 VAL A CA 1
ATOM 4369 C C . VAL A 1 573 ? 7.207 70.188 37.719 1 57.41 573 VAL A C 1
ATOM 4371 O O . VAL A 1 573 ? 8.102 69.688 37.031 1 57.41 573 VAL A O 1
ATOM 4374 N N . ALA A 1 574 ? 6.492 71.25 37.5 1 58.97 574 ALA A N 1
ATOM 4375 C CA . ALA A 1 574 ? 6.859 71.938 36.281 1 58.97 574 ALA A CA 1
ATOM 4376 C C . ALA A 1 574 ? 8.305 72.438 36.344 1 58.97 574 ALA A C 1
ATOM 4378 O O . ALA A 1 574 ? 9.031 72.375 35.344 1 58.97 574 ALA A O 1
ATOM 4379 N N . ARG A 1 575 ? 8.633 72.75 37.531 1 57.34 575 ARG A N 1
ATOM 4380 C CA . ARG A 1 575 ? 10.016 73.188 37.719 1 57.34 575 ARG A CA 1
ATOM 4381 C C . ARG A 1 575 ? 10.984 72.062 37.562 1 57.34 575 ARG A C 1
ATOM 4383 O O . ARG A 1 575 ? 12.031 72.188 36.938 1 57.34 575 ARG A O 1
ATOM 4390 N N . LEU A 1 576 ? 10.594 70.938 38.219 1 60.97 576 LEU A N 1
ATOM 4391 C CA . LEU A 1 576 ? 11.469 69.812 38.125 1 60.97 576 LEU A CA 1
ATOM 4392 C C . LEU A 1 576 ? 11.578 69.312 36.688 1 60.97 576 LEU A C 1
ATOM 4394 O O . LEU A 1 576 ? 12.656 68.875 36.25 1 60.97 576 LEU A O 1
ATOM 4398 N N . LEU A 1 577 ? 10.453 69.312 36.094 1 61.09 577 LEU A N 1
ATOM 4399 C CA . LEU A 1 577 ? 10.453 68.875 34.688 1 61.09 577 LEU A CA 1
ATOM 4400 C C . LEU A 1 577 ? 11.219 69.875 33.812 1 61.09 577 LEU A C 1
ATOM 4402 O O . LEU A 1 577 ? 11.922 69.438 32.906 1 61.09 577 LEU A O 1
ATOM 4406 N N . ALA A 1 578 ? 11 71.062 34.219 1 57.81 578 ALA A N 1
ATOM 4407 C CA . ALA A 1 578 ? 11.703 72.125 33.469 1 57.81 578 ALA A CA 1
ATOM 4408 C C . ALA A 1 578 ? 13.211 72.062 33.719 1 57.81 578 ALA A C 1
ATOM 4410 O O . ALA A 1 578 ? 14.008 72.312 32.812 1 57.81 578 ALA A O 1
ATOM 4411 N N . GLU A 1 579 ? 13.477 71.688 35.031 1 58.47 579 GLU A N 1
ATOM 4412 C CA . GLU A 1 579 ? 14.891 71.562 35.344 1 58.47 579 GLU A CA 1
ATOM 4413 C C . GLU A 1 579 ? 15.531 70.375 34.562 1 58.47 579 GLU A C 1
ATOM 4415 O O . GLU A 1 579 ? 16.688 70.5 34.125 1 58.47 579 GLU A O 1
ATOM 4420 N N . CYS A 1 580 ? 14.758 69.375 34.438 1 58.44 580 CYS A N 1
ATOM 4421 C CA . CYS A 1 580 ? 15.25 68.25 33.656 1 58.44 580 CYS A CA 1
ATOM 4422 C C . CYS A 1 580 ? 15.258 68.562 32.156 1 58.44 580 CYS A C 1
ATOM 4424 O O . CYS A 1 580 ? 16.141 68.062 31.438 1 58.44 580 CYS A O 1
ATOM 4426 N N . ASN A 1 581 ? 14.133 69.375 31.844 1 52.75 581 ASN A N 1
ATOM 4427 C CA . ASN A 1 581 ? 13.961 69.625 30.422 1 52.75 581 ASN A CA 1
ATOM 4428 C C . ASN A 1 581 ? 14.656 70.938 30.016 1 52.75 581 ASN A C 1
ATOM 4430 O O . ASN A 1 581 ? 14.211 71.625 29.094 1 52.75 581 ASN A O 1
ATOM 4434 N N . GLN A 1 582 ? 15.484 71.375 30.844 1 51.72 582 GLN A N 1
ATOM 4435 C CA . GLN A 1 582 ? 16.109 72.688 30.562 1 51.72 582 GLN A CA 1
ATOM 4436 C C . GLN A 1 582 ? 16.562 72.75 29.109 1 51.72 582 GLN A C 1
ATOM 4438 O O . GLN A 1 582 ? 16.469 73.875 28.5 1 51.72 582 GLN A O 1
ATOM 4443 N N . LYS A 1 583 ? 16.859 71.562 28.625 1 46.81 583 LYS A N 1
ATOM 4444 C CA . LYS A 1 583 ? 17.328 71.688 27.234 1 46.81 583 LYS A CA 1
ATOM 4445 C C . LYS A 1 583 ? 16.266 71.188 26.266 1 46.81 583 LYS A C 1
ATOM 4447 O O . LYS A 1 583 ? 16.484 71.125 25.062 1 46.81 583 LYS A O 1
ATOM 4452 N N . GLY A 1 584 ? 15.023 70.938 26.75 1 46.78 584 GLY A N 1
ATOM 4453 C CA . GLY A 1 584 ? 13.875 70.625 25.922 1 46.78 584 GLY A CA 1
ATOM 4454 C C . GLY A 1 584 ? 13.953 69.188 25.359 1 46.78 584 GLY A C 1
ATOM 4455 O O . GLY A 1 584 ? 13.188 68.875 24.453 1 46.78 584 GLY A O 1
ATOM 4456 N N . ASP A 1 585 ? 15.031 68.312 25.75 1 47.94 585 ASP A N 1
ATOM 4457 C CA . ASP A 1 585 ? 15.211 67.062 25.062 1 47.94 585 ASP A CA 1
ATOM 4458 C C . ASP A 1 585 ? 14.93 65.875 26 1 47.94 585 ASP A C 1
ATOM 4460 O O . ASP A 1 585 ? 15.398 64.75 25.766 1 47.94 585 ASP A O 1
ATOM 4464 N N . ALA A 1 586 ? 14.344 66.062 27.047 1 53.41 586 ALA A N 1
ATOM 4465 C CA . ALA A 1 586 ? 14.18 65 28 1 53.41 586 ALA A CA 1
ATOM 4466 C C . ALA A 1 586 ? 13.07 64 27.562 1 53.41 586 ALA A C 1
ATOM 4468 O O . ALA A 1 586 ? 11.977 64.438 27.203 1 53.41 586 ALA A O 1
ATOM 4469 N N . SER A 1 587 ? 13.531 62.75 27.281 1 60.38 587 SER A N 1
ATOM 4470 C CA . SER A 1 587 ? 12.531 61.75 27 1 60.38 587 SER A CA 1
ATOM 4471 C C . SER A 1 587 ? 11.734 61.375 28.25 1 60.38 587 SER A C 1
ATOM 4473 O O . SER A 1 587 ? 12.078 61.812 29.359 1 60.38 587 SER A O 1
ATOM 4475 N N . GLY A 1 588 ? 10.617 60.844 28.062 1 58.69 588 GLY A N 1
ATOM 4476 C CA . GLY A 1 588 ? 9.828 60.406 29.203 1 58.69 588 GLY A CA 1
ATOM 4477 C C . GLY A 1 588 ? 10.633 59.594 30.203 1 58.69 588 GLY A C 1
ATOM 4478 O O . GLY A 1 588 ? 10.469 59.75 31.406 1 58.69 588 GLY A O 1
ATOM 4479 N N . ALA A 1 589 ? 11.531 58.844 29.703 1 61.91 589 ALA A N 1
ATOM 4480 C CA . ALA A 1 589 ? 12.359 58.031 30.578 1 61.91 589 ALA A CA 1
ATOM 4481 C C . ALA A 1 589 ? 13.352 58.906 31.359 1 61.91 589 ALA A C 1
ATOM 4483 O O . ALA A 1 589 ? 13.617 58.656 32.531 1 61.91 589 ALA A O 1
ATOM 4484 N N . ASP A 1 590 ? 13.852 59.875 30.641 1 63.88 590 ASP A N 1
ATOM 4485 C CA . ASP A 1 590 ? 14.789 60.781 31.297 1 63.88 590 ASP A CA 1
ATOM 4486 C C . ASP A 1 590 ? 14.102 61.562 32.406 1 63.88 590 ASP A C 1
ATOM 4488 O O . ASP A 1 590 ? 14.688 61.781 33.469 1 63.88 590 ASP A O 1
ATOM 4492 N N . LEU A 1 591 ? 12.914 61.906 32.062 1 64.44 591 LEU A N 1
ATOM 4493 C CA . LEU A 1 591 ? 12.148 62.656 33.062 1 64.44 591 LEU A CA 1
ATOM 4494 C C . LEU A 1 591 ? 11.875 61.812 34.312 1 64.44 591 LEU A C 1
ATOM 4496 O O . LEU A 1 591 ? 12.016 62.281 35.438 1 64.44 591 LEU A O 1
ATOM 4500 N N . ALA A 1 592 ? 11.641 60.594 34.031 1 63.53 592 ALA A N 1
ATOM 4501 C CA . ALA A 1 592 ? 11.359 59.688 35.125 1 63.53 592 ALA A CA 1
ATOM 4502 C C . ALA A 1 592 ? 12.602 59.438 35.969 1 63.53 592 ALA A C 1
ATOM 4504 O O . ALA A 1 592 ? 12.523 59.406 37.219 1 63.53 592 ALA A O 1
ATOM 4505 N N . ASN A 1 593 ? 13.75 59.375 35.312 1 65.12 593 ASN A N 1
ATOM 4506 C CA . ASN A 1 593 ? 15.008 59.188 36.031 1 65.12 593 ASN A CA 1
ATOM 4507 C C . ASN A 1 593 ? 15.406 60.406 36.844 1 65.12 593 ASN A C 1
ATOM 4509 O O . ASN A 1 593 ? 15.922 60.312 37.938 1 65.12 593 ASN A O 1
ATOM 4513 N N . HIS A 1 594 ? 15.211 61.625 36.25 1 63.81 594 HIS A N 1
ATOM 4514 C CA . HIS A 1 594 ? 15.57 62.875 36.906 1 63.81 594 HIS A CA 1
ATOM 4515 C C . HIS A 1 594 ? 14.719 63.094 38.156 1 63.81 594 HIS A C 1
ATOM 4517 O O . HIS A 1 594 ? 15.227 63.5 39.188 1 63.81 594 HIS A O 1
ATOM 4523 N N . VAL A 1 595 ? 13.547 62.781 38 1 62.78 595 VAL A N 1
ATOM 4524 C CA . VAL A 1 595 ? 12.656 62.938 39.156 1 62.78 595 VAL A CA 1
ATOM 4525 C C . VAL A 1 595 ? 13.078 61.969 40.25 1 62.78 595 VAL A C 1
ATOM 4527 O O . VAL A 1 595 ? 13.016 62.312 41.438 1 62.78 595 VAL A O 1
ATOM 4530 N N . ARG A 1 596 ? 13.672 60.938 39.875 1 61.91 596 ARG A N 1
ATOM 4531 C CA . ARG A 1 596 ? 14.102 59.969 40.844 1 61.91 596 ARG A CA 1
ATOM 4532 C C . ARG A 1 596 ? 15.391 60.375 41.531 1 61.91 596 ARG A C 1
ATOM 4534 O O . ARG A 1 596 ? 15.547 60.188 42.75 1 61.91 596 ARG A O 1
ATOM 4541 N N . GLN A 1 597 ? 16.375 60.938 40.75 1 57.44 597 GLN A N 1
ATOM 4542 C CA . GLN A 1 597 ? 17.688 61.25 41.312 1 57.44 597 GLN A CA 1
ATOM 4543 C C . GLN A 1 597 ? 17.625 62.469 42.219 1 57.44 597 GLN A C 1
ATOM 4545 O O . GLN A 1 597 ? 18.406 62.594 43.156 1 57.44 597 GLN A O 1
ATOM 4550 N N . ASN A 1 598 ? 17.094 63.562 41.812 1 51.06 598 ASN A N 1
ATOM 4551 C CA . ASN A 1 598 ? 17.094 64.75 42.656 1 51.06 598 ASN A CA 1
ATOM 4552 C C . ASN A 1 598 ? 16.312 64.562 43.938 1 51.06 598 ASN A C 1
ATOM 4554 O O . ASN A 1 598 ? 15.992 65.5 44.625 1 51.06 598 ASN A O 1
ATOM 4558 N N . LYS A 1 599 ? 15.969 63.5 44.281 1 48.78 599 LYS A N 1
ATOM 4559 C CA . LYS A 1 599 ? 15.258 63.281 45.531 1 48.78 599 LYS A CA 1
ATOM 4560 C C . LYS A 1 599 ? 16.203 63.375 46.719 1 48.78 599 LYS A C 1
ATOM 4562 O O . LYS A 1 599 ? 16.828 62.375 47.094 1 48.78 599 LYS A O 1
ATOM 4567 N N . LYS A 1 600 ? 16.984 64.25 46.781 1 46.91 600 LYS A N 1
ATOM 4568 C CA . LYS A 1 600 ? 17.391 64.312 48.188 1 46.91 600 LYS A CA 1
ATOM 4569 C C . LYS A 1 600 ? 16.219 64.062 49.125 1 46.91 600 LYS A C 1
ATOM 4571 O O . LYS A 1 600 ? 16.391 63.875 50.344 1 46.91 600 LYS A O 1
ATOM 4576 N N . GLY A 1 601 ? 14.75 64.312 48.656 1 43.59 601 GLY A N 1
ATOM 4577 C CA . GLY A 1 601 ? 13.57 64.062 49.469 1 43.59 601 GLY A CA 1
ATOM 4578 C C . GLY A 1 601 ? 12.578 63.125 48.844 1 43.59 601 GLY A C 1
ATOM 4579 O O . GLY A 1 601 ? 12.945 62.281 48.031 1 43.59 601 GLY A O 1
ATOM 4580 N N . GLU A 1 602 ? 11.078 63.125 49.188 1 46.69 602 GLU A N 1
ATOM 4581 C CA . GLU A 1 602 ? 9.953 62.25 48.844 1 46.69 602 GLU A CA 1
ATOM 4582 C C . GLU A 1 602 ? 9.609 62.375 47.375 1 46.69 602 GLU A C 1
ATOM 4584 O O . GLU A 1 602 ? 9.57 63.469 46.812 1 46.69 602 GLU A O 1
ATOM 4589 N N . GLU A 1 603 ? 9.82 61.5 46.562 1 54.28 603 GLU A N 1
ATOM 4590 C CA . GLU A 1 603 ? 9.461 61.469 45.156 1 54.28 603 GLU A CA 1
ATOM 4591 C C . GLU A 1 603 ? 8.086 62.094 44.906 1 54.28 603 GLU A C 1
ATOM 4593 O O . GLU A 1 603 ? 7.145 61.812 45.656 1 54.28 603 GLU A O 1
ATOM 4598 N N . PRO A 1 604 ? 7.938 63.094 44.062 1 51.19 604 PRO A N 1
ATOM 4599 C CA . PRO A 1 604 ? 6.613 63.656 43.812 1 51.19 604 PRO A CA 1
ATOM 4600 C C . PRO A 1 604 ? 5.586 62.625 43.375 1 51.19 604 PRO A C 1
ATOM 4602 O O . PRO A 1 604 ? 5.91 61.719 42.594 1 51.19 604 PRO A O 1
ATOM 4605 N N . VAL A 1 605 ? 4.602 62.438 44.188 1 52.81 605 VAL A N 1
ATOM 4606 C CA . VAL A 1 605 ? 3.496 61.5 43.938 1 52.81 605 VAL A CA 1
ATOM 4607 C C . VAL A 1 605 ? 2.371 62.25 43.188 1 52.81 605 VAL A C 1
ATOM 4609 O O . VAL A 1 605 ? 2.053 63.375 43.531 1 52.81 605 VAL A O 1
ATOM 4612 N N . LEU A 1 606 ? 2.18 61.875 42.031 1 50.59 606 LEU A N 1
ATOM 4613 C CA . LEU A 1 606 ? 0.988 62.375 41.375 1 50.59 606 LEU A CA 1
ATOM 4614 C C . LEU A 1 606 ? -0.279 61.844 42.031 1 50.59 606 LEU A C 1
ATOM 4616 O O . LEU A 1 606 ? -0.475 60.625 42.094 1 50.59 606 LEU A O 1
ATOM 4620 N N . LYS A 1 607 ? -0.778 62.531 42.969 1 47.84 607 LYS A N 1
ATOM 4621 C CA . LYS A 1 607 ? -2.053 62.094 43.531 1 47.84 607 LYS A CA 1
ATOM 4622 C C . LYS A 1 607 ? -3.227 62.656 42.75 1 47.84 607 LYS A C 1
ATOM 4624 O O . LYS A 1 607 ? -3.314 63.875 42.531 1 47.84 607 LYS A O 1
ATOM 4629 N N . TYR A 1 608 ? -3.729 61.781 41.969 1 48.28 608 TYR A N 1
ATOM 4630 C CA . TYR A 1 608 ? -4.984 62.125 41.344 1 48.28 608 TYR A CA 1
ATOM 4631 C C . TYR A 1 608 ? -6.125 62.219 42.344 1 48.28 608 TYR A C 1
ATOM 4633 O O . TYR A 1 608 ? -6.34 61.25 43.094 1 48.28 608 TYR A O 1
ATOM 4641 N N . GLY A 1 609 ? -6.285 63.25 43.156 1 45.19 609 GLY A N 1
ATOM 4642 C CA . GLY A 1 609 ? -7.336 63.344 44.156 1 45.19 609 GLY A CA 1
ATOM 4643 C C . GLY A 1 609 ? -8.648 63.844 43.594 1 45.19 609 GLY A C 1
ATOM 4644 O O . GLY A 1 609 ? -8.672 64.5 42.531 1 45.19 609 GLY A O 1
ATOM 4645 N N . VAL A 1 610 ? -9.727 63.125 43.875 1 41.06 610 VAL A N 1
ATOM 4646 C CA . VAL A 1 610 ? -11.07 63.656 43.656 1 41.06 610 VAL A CA 1
ATOM 4647 C C . VAL A 1 610 ? -11.375 64.75 44.656 1 41.06 610 VAL A C 1
ATOM 4649 O O . VAL A 1 610 ? -11.203 64.562 45.844 1 41.06 610 VAL A O 1
ATOM 4652 N N . ASP A 1 611 ? -11.211 66 44.25 1 39.69 611 ASP A N 1
ATOM 4653 C CA . ASP A 1 611 ? -11.609 67 45.219 1 39.69 611 ASP A CA 1
ATOM 4654 C C . ASP A 1 611 ? -12.992 66.688 45.781 1 39.69 611 ASP A C 1
ATOM 4656 O O . ASP A 1 611 ? -13.711 65.875 45.281 1 39.69 611 ASP A O 1
ATOM 4660 N N . GLY A 1 612 ? -13.281 67.188 47.094 1 37.16 612 GLY A N 1
ATOM 4661 C CA . GLY A 1 612 ? -14.547 67 47.812 1 37.16 612 GLY A CA 1
ATOM 4662 C C . GLY A 1 612 ? -15.75 67 46.875 1 37.16 612 GLY A C 1
ATOM 4663 O O . GLY A 1 612 ? -16.859 66.688 47.312 1 37.16 612 GLY A O 1
ATOM 4664 N N . ARG A 1 613 ? -15.625 67.562 45.688 1 38.41 613 ARG A N 1
ATOM 4665 C CA . ARG A 1 613 ? -16.812 67.688 44.844 1 38.41 613 ARG A CA 1
ATOM 4666 C C . ARG A 1 613 ? -16.75 66.688 43.688 1 38.41 613 ARG A C 1
ATOM 4668 O O . ARG A 1 613 ? -17.547 66.812 42.75 1 38.41 613 ARG A O 1
ATOM 4675 N N . GLY A 1 614 ? -15.812 65.75 43.688 1 39.44 614 GLY A N 1
ATOM 4676 C CA . GLY A 1 614 ? -15.797 64.625 42.75 1 39.44 614 GLY A CA 1
ATOM 4677 C C . GLY A 1 614 ? -14.922 64.875 41.531 1 39.44 614 GLY A C 1
ATOM 4678 O O . GLY A 1 614 ? -15 64.188 40.531 1 39.44 614 GLY A O 1
ATOM 4679 N N . LYS A 1 615 ? -14.266 66 41.5 1 42.47 615 LYS A N 1
ATOM 4680 C CA . LYS A 1 615 ? -13.461 66.375 40.312 1 42.47 615 LYS A CA 1
ATOM 4681 C C . LYS A 1 615 ? -12.039 65.875 40.469 1 42.47 615 LYS A C 1
ATOM 4683 O O . LYS A 1 615 ? -11.453 65.875 41.531 1 42.47 615 LYS A O 1
ATOM 4688 N N . LEU A 1 616 ? -11.57 65.188 39.344 1 45.5 616 LEU A N 1
ATOM 4689 C CA . LEU A 1 616 ? -10.258 64.562 39.312 1 45.5 616 LEU A CA 1
ATOM 4690 C C . LEU A 1 616 ? -9.156 65.562 39.094 1 45.5 616 LEU A C 1
ATOM 4692 O O . LEU A 1 616 ? -9.258 66.375 38.188 1 45.5 616 LEU A O 1
ATOM 4696 N N . SER A 1 617 ? -8.422 66.062 39.969 1 48.66 617 SER A N 1
ATOM 4697 C CA . SER A 1 617 ? -7.27 66.938 39.781 1 48.66 617 SER A CA 1
ATOM 4698 C C . SER A 1 617 ? -5.973 66.25 40.156 1 48.66 617 SER A C 1
ATOM 4700 O O . SER A 1 617 ? -5.961 65.375 41.062 1 48.66 617 SER A O 1
ATOM 4702 N N . MET A 1 618 ? -5.043 66.188 39.188 1 50.22 618 MET A N 1
ATOM 4703 C CA . MET A 1 618 ? -3.725 65.625 39.469 1 50.22 618 MET A CA 1
ATOM 4704 C C . MET A 1 618 ? -2.848 66.625 40.219 1 50.22 618 MET A C 1
ATOM 4706 O O . MET A 1 618 ? -2.768 67.812 39.844 1 50.22 618 MET A O 1
ATOM 4710 N N . LYS A 1 619 ? -2.689 66.438 41.594 1 48.09 619 LYS A N 1
ATOM 4711 C CA . LYS A 1 619 ? -1.792 67.312 42.344 1 48.09 619 LYS A CA 1
ATOM 4712 C C . LYS A 1 619 ? -0.466 66.625 42.625 1 48.09 619 LYS A C 1
ATOM 4714 O O . LYS A 1 619 ? -0.445 65.438 43 1 48.09 619 LYS A O 1
ATOM 4719 N N . VAL A 1 620 ? 0.568 67.125 42.125 1 46.19 620 VAL A N 1
ATOM 4720 C CA . VAL A 1 620 ? 1.888 66.625 42.531 1 46.19 620 VAL A CA 1
ATOM 4721 C C . VAL A 1 620 ? 2.184 67 43.969 1 46.19 620 VAL A C 1
ATOM 4723 O O . VAL A 1 620 ? 2.152 68.188 44.312 1 46.19 620 VAL A O 1
ATOM 4726 N N . VAL A 1 621 ? 1.965 66.312 45.125 1 42.06 621 VAL A N 1
ATOM 4727 C CA . VAL A 1 621 ? 2.191 66.625 46.562 1 42.06 621 VAL A CA 1
ATOM 4728 C C . VAL A 1 621 ? 3.672 66.5 46.875 1 42.06 621 VAL A C 1
ATOM 4730 O O . VAL A 1 621 ? 4.281 65.438 46.562 1 42.06 621 VAL A O 1
ATOM 4733 N N . GLY A 1 622 ? 4.484 67.625 47.125 1 37.34 622 GLY A N 1
ATOM 4734 C CA . GLY A 1 622 ? 5.863 67.688 47.562 1 37.34 622 GLY A CA 1
ATOM 4735 C C . GLY A 1 622 ? 6.051 67.062 48.938 1 37.34 622 GLY A C 1
ATOM 4736 O O . GLY A 1 622 ? 5.113 67.062 49.75 1 37.34 622 GLY A O 1
ATOM 4737 N N . GLY A 1 623 ? 6.938 66.25 49.344 1 35.16 623 GLY A N 1
ATOM 4738 C CA . GLY A 1 623 ? 7.395 65.75 50.594 1 35.16 623 GLY A CA 1
ATOM 4739 C C . GLY A 1 623 ? 7.887 66.812 51.562 1 35.16 623 GLY A C 1
ATOM 4740 O O . GLY A 1 623 ? 8.656 66.5 52.469 1 35.16 623 GLY A O 1
ATOM 4741 N N . GLY A 1 624 ? 7.719 68.125 51.656 1 29.47 624 GLY A N 1
ATOM 4742 C CA . GLY A 1 624 ? 8.508 68.875 52.625 1 29.47 624 GLY A CA 1
ATOM 4743 C C . GLY A 1 624 ? 8.203 68.438 54.062 1 29.47 624 GLY A C 1
ATOM 4744 O O . GLY A 1 624 ? 8.844 67.562 54.625 1 29.47 624 GLY A O 1
ATOM 4745 N N . GLY A 1 625 ? 7.637 69.625 55.125 1 26.95 625 GLY A N 1
ATOM 4746 C CA . GLY A 1 625 ? 7.883 69.938 56.531 1 26.95 625 GLY A CA 1
ATOM 4747 C C . GLY A 1 625 ? 7.477 68.812 57.469 1 26.95 625 GLY A C 1
ATOM 4748 O O . GLY A 1 625 ? 6.809 67.875 57.094 1 26.95 625 GLY A O 1
ATOM 4749 N N . GLY A 1 626 ? 7.879 69.125 59.125 1 25.72 626 GLY A N 1
ATOM 4750 C CA . GLY A 1 626 ? 7.777 68.562 60.469 1 25.72 626 GLY A CA 1
ATOM 4751 C C . GLY A 1 626 ? 6.379 68.125 60.781 1 25.72 626 GLY A C 1
ATOM 4752 O O . GLY A 1 626 ? 5.445 68.25 60 1 25.72 626 GLY A O 1
ATOM 4753 N N . GLY A 1 627 ? 6.07 68.062 62.375 1 24.94 627 GLY A N 1
ATOM 4754 C CA . GLY A 1 627 ? 5.242 67.562 63.469 1 24.94 627 GLY A CA 1
ATOM 4755 C C . GLY A 1 627 ? 3.854 68.188 63.5 1 24.94 627 GLY A C 1
ATOM 4756 O O . GLY A 1 627 ? 3.193 68.188 64.5 1 24.94 627 GLY A O 1
ATOM 4757 N N . VAL A 1 628 ? 3.256 68.938 62.906 1 23.03 628 VAL A N 1
ATOM 4758 C CA . VAL A 1 628 ? 2.051 69.25 63.656 1 23.03 628 VAL A CA 1
ATOM 4759 C C . VAL A 1 628 ? 1.239 68 63.906 1 23.03 628 VAL A C 1
ATOM 4761 O O . VAL A 1 628 ? 0.853 67.312 62.938 1 23.03 628 VAL A O 1
ATOM 4764 N N . ARG A 1 629 ? 1.27 67.5 65.25 1 24.62 629 ARG A N 1
ATOM 4765 C CA . ARG A 1 629 ? 0.398 66.688 66.125 1 24.62 629 ARG A CA 1
ATOM 4766 C C . ARG A 1 629 ? -1.052 67.125 66 1 24.62 629 ARG A C 1
ATOM 4768 O O . ARG A 1 629 ? -1.419 68.125 66.562 1 24.62 629 ARG A O 1
ATOM 4775 N N . ARG A 1 630 ? -1.706 67.062 65 1 23.86 630 ARG A N 1
ATOM 4776 C CA . ARG A 1 630 ? -3.129 67.25 65.25 1 23.86 630 ARG A CA 1
ATOM 4777 C C . ARG A 1 630 ? -3.582 66.312 66.375 1 23.86 630 ARG A C 1
ATOM 4779 O O . ARG A 1 630 ? -3.186 65.125 66.375 1 23.86 630 ARG A O 1
ATOM 4786 N N . ARG A 1 631 ? -3.852 66.812 67.562 1 21.7 631 ARG A N 1
ATOM 4787 C CA . ARG A 1 631 ? -4.828 66.312 68.562 1 21.7 631 ARG A CA 1
ATOM 4788 C C . ARG A 1 631 ? -6.004 65.688 67.812 1 21.7 631 ARG A C 1
ATOM 4790 O O . ARG A 1 631 ? -6.461 66.188 66.812 1 21.7 631 ARG A O 1
ATOM 4797 N N . ARG A 1 632 ? -6.312 64.375 68.25 1 24.09 632 ARG A N 1
ATOM 4798 C CA . ARG A 1 632 ? -7.344 63.344 68 1 24.09 632 ARG A CA 1
ATOM 4799 C C . ARG A 1 632 ? -8.742 63.969 68.125 1 24.09 632 ARG A C 1
ATOM 4801 O O . ARG A 1 632 ? -9.336 64 69.188 1 24.09 632 ARG A O 1
ATOM 4808 N N . GLN A 1 633 ? -8.945 65.188 68 1 20.94 633 GLN A N 1
ATOM 4809 C CA . GLN A 1 633 ? -10.375 65.125 68.312 1 20.94 633 GLN A CA 1
ATOM 4810 C C . GLN A 1 633 ? -11.055 64 67.5 1 20.94 633 GLN A C 1
ATOM 4812 O O . GLN A 1 633 ? -10.625 63.719 66.375 1 20.94 633 GLN A O 1
ATOM 4817 N N . LYS A 1 634 ? -11.992 63.25 68.188 1 22.67 634 LYS A N 1
ATOM 4818 C CA . LYS A 1 634 ? -12.984 62.188 68.062 1 22.67 634 LYS A CA 1
ATOM 4819 C C . LYS A 1 634 ? -13.727 62.219 66.75 1 22.67 634 LYS A C 1
ATOM 4821 O O . LYS A 1 634 ? -14.555 61.344 66.5 1 22.67 634 LYS A O 1
ATOM 4826 N N . GLU A 1 635 ? -13.992 63.219 66.125 1 20.91 635 GLU A N 1
ATOM 4827 C CA . GLU A 1 635 ? -15.133 62.781 65.312 1 20.91 635 GLU A CA 1
ATOM 4828 C C . GLU A 1 635 ? -14.773 61.562 64.5 1 20.91 635 GLU A C 1
ATOM 4830 O O . GLU A 1 635 ? -13.594 61.188 64.375 1 20.91 635 GLU A O 1
ATOM 4835 N N . GLY A 1 636 ? -15.625 61.312 63.438 1 19.81 636 GLY A N 1
ATOM 4836 C CA . GLY A 1 636 ? -16.062 60.188 62.625 1 19.81 636 GLY A CA 1
ATOM 4837 C C . GLY A 1 636 ? -14.938 59.469 61.938 1 19.81 636 GLY A C 1
ATOM 4838 O O . GLY A 1 636 ? -14.016 60.094 61.406 1 19.81 636 GLY A O 1
ATOM 4839 N N . GLY A 1 637 ? -14.602 58.25 62.406 1 20.64 637 GLY A N 1
ATOM 4840 C CA . GLY A 1 637 ? -13.703 57.094 62.406 1 20.64 637 GLY A CA 1
ATOM 4841 C C . GLY A 1 637 ? -13.43 56.531 61.031 1 20.64 637 GLY A C 1
ATOM 4842 O O . GLY A 1 637 ? -13.922 55.469 60.688 1 20.64 637 GLY A O 1
ATOM 4843 N N . PHE A 1 638 ? -13.398 57.125 60.031 1 20.84 638 PHE A N 1
ATOM 4844 C CA . PHE A 1 638 ? -13.492 56.125 58.969 1 20.84 638 PHE A CA 1
ATOM 4845 C C . PHE A 1 638 ? -12.312 55.156 59.031 1 20.84 638 PHE A C 1
ATOM 4847 O O . PHE A 1 638 ? -12.477 53.969 58.844 1 20.84 638 PHE A O 1
ATOM 4854 N N . VAL A 1 639 ? -10.984 55.406 59.219 1 19.19 639 VAL A N 1
ATOM 4855 C CA . VAL A 1 639 ? -10.211 54.25 58.719 1 19.19 639 VAL A CA 1
ATOM 4856 C C . VAL A 1 639 ? -9.977 53.25 59.844 1 19.19 639 VAL A C 1
ATOM 4858 O O . VAL A 1 639 ? -9.078 53.438 60.656 1 19.19 639 VAL A O 1
ATOM 4861 N N . SER A 1 640 ? -10.672 52.875 60.844 1 20.05 640 SER A N 1
ATOM 4862 C CA . SER A 1 640 ? -10.07 52.062 61.906 1 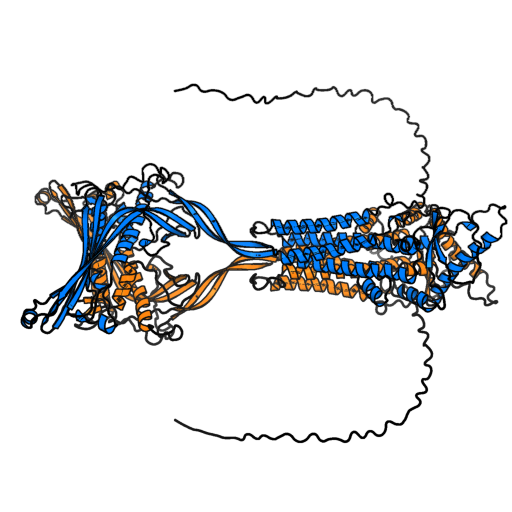20.05 640 SER A CA 1
ATOM 4863 C C . SER A 1 640 ? -9.516 50.75 61.344 1 20.05 640 SER A C 1
ATOM 4865 O O . SER A 1 640 ? -8.562 50.219 61.906 1 20.05 640 SER A O 1
ATOM 4867 N N . GLY A 1 641 ? -10.234 49.875 60.656 1 19.8 641 GLY A N 1
ATOM 4868 C CA . GLY A 1 641 ? -10.391 48.469 60.969 1 19.8 641 GLY A CA 1
ATOM 4869 C C . GLY A 1 641 ? -9.133 47.656 60.719 1 19.8 641 GLY A C 1
ATOM 4870 O O . GLY A 1 641 ? -8.867 46.656 61.406 1 19.8 641 GLY A O 1
ATOM 4871 N N . LEU A 1 642 ? -8.406 47.562 59.688 1 18.86 642 LEU A N 1
ATOM 4872 C CA . LEU A 1 642 ? -7.969 46.188 59.344 1 18.86 642 LEU A CA 1
ATOM 4873 C C . LEU A 1 642 ? -6.758 45.812 60.188 1 18.86 642 LEU A C 1
ATOM 4875 O O . LEU A 1 642 ? -6.332 44.656 60.156 1 18.86 642 LEU A O 1
ATOM 4879 N N . VAL A 1 643 ? -6.059 46.531 60.938 1 19.27 643 VAL A N 1
ATOM 4880 C CA . VAL A 1 643 ? -4.848 45.938 61.5 1 19.27 643 VAL A CA 1
ATOM 4881 C C . VAL A 1 643 ? -5.215 45 62.656 1 19.27 643 VAL A C 1
ATOM 4883 O O . VAL A 1 643 ? -4.41 44.188 63.062 1 19.27 643 VAL A O 1
ATOM 4886 N N . ASP A 1 644 ? -6.258 45.094 63.438 1 20.86 644 ASP A N 1
ATOM 4887 C CA . ASP A 1 644 ? -6.258 44.344 64.688 1 20.86 644 ASP A CA 1
ATOM 4888 C C . ASP A 1 644 ? -6.359 42.844 64.438 1 20.86 644 ASP A C 1
ATOM 4890 O O . ASP A 1 644 ? -6.32 42.062 65.375 1 20.86 644 ASP A O 1
ATOM 4894 N N . VAL A 1 645 ? -6.887 42.281 63.406 1 19.78 645 VAL A N 1
ATOM 4895 C CA . VAL A 1 645 ? -7.316 40.875 63.531 1 19.78 645 VAL A CA 1
ATOM 4896 C C . VAL A 1 645 ? -6.094 39.969 63.688 1 19.78 645 VAL A C 1
ATOM 4898 O O . VAL A 1 645 ? -6.219 38.812 64.062 1 19.78 645 VAL A O 1
ATOM 4901 N N . LEU A 1 646 ? -4.848 40.219 63.312 1 19.44 646 LEU A N 1
ATOM 4902 C CA . LEU A 1 646 ? -3.998 39.031 63.438 1 19.44 646 LEU A CA 1
ATOM 4903 C C . LEU A 1 646 ? -3.643 38.781 64.875 1 19.44 646 LEU A C 1
ATOM 4905 O O . LEU A 1 646 ? -3.02 37.75 65.188 1 19.44 646 LEU A O 1
ATOM 4909 N N . LEU A 1 647 ? -3.621 39.688 65.812 1 18.92 647 LEU A N 1
ATOM 4910 C CA . LEU A 1 647 ? -2.949 39.344 67.062 1 18.92 647 LEU A CA 1
ATOM 4911 C C . LEU A 1 647 ? -3.777 38.344 67.875 1 18.92 647 LEU A C 1
ATOM 4913 O O . LEU A 1 647 ? -3.227 37.531 68.625 1 18.92 647 LEU A O 1
ATOM 4917 N N . ASN A 1 648 ? -5.09 38.469 68.188 1 19.17 648 ASN A N 1
ATOM 4918 C CA . ASN A 1 648 ? -5.609 37.906 69.375 1 19.17 648 ASN A CA 1
ATOM 4919 C C . ASN A 1 648 ? -5.828 36.406 69.312 1 19.17 648 ASN A C 1
ATOM 4921 O O . ASN A 1 648 ? -6.441 35.781 70.188 1 19.17 648 ASN A O 1
ATOM 4925 N N . ASP A 1 649 ? -5.84 35.562 68.312 1 20.73 649 ASP A N 1
ATOM 4926 C CA . ASP A 1 649 ? -6.277 34.219 68.688 1 20.73 649 ASP A CA 1
ATOM 4927 C C . ASP A 1 649 ? -5.277 33.594 69.688 1 20.73 649 ASP A C 1
ATOM 4929 O O . ASP A 1 649 ? -4.102 33.438 69.312 1 20.73 649 ASP A O 1
ATOM 4933 N N . GLY A 1 650 ? -5.527 33.781 71.062 1 19.03 650 GLY A N 1
ATOM 4934 C CA . GLY A 1 650 ? -5.707 32.875 72.188 1 19.03 650 GLY A CA 1
ATOM 4935 C C . GLY A 1 650 ? -6.566 31.672 71.875 1 19.03 650 GLY A C 1
ATOM 4936 O O . GLY A 1 650 ? -7.473 31.766 71 1 19.03 650 GLY A O 1
ATOM 4937 N N . MET B 1 1 ? 56.812 -12.094 -6.027 1 17.38 1 MET B N 1
ATOM 4938 C CA . MET B 1 1 ? 58.094 -12.047 -5.316 1 17.38 1 MET B CA 1
ATOM 4939 C C . MET B 1 1 ? 58.188 -10.789 -4.461 1 17.38 1 MET B C 1
ATOM 4941 O O . MET B 1 1 ? 58.5 -10.867 -3.271 1 17.38 1 MET B O 1
ATOM 4945 N N . GLY B 1 2 ? 58.719 -9.703 -5.105 1 16.14 2 GLY B N 1
ATOM 4946 C CA . GLY B 1 2 ? 59.906 -9.047 -4.602 1 16.14 2 GLY B CA 1
ATOM 4947 C C . GLY B 1 2 ? 59.625 -8.172 -3.393 1 16.14 2 GLY B C 1
ATOM 4948 O O . GLY B 1 2 ? 58.469 -7.93 -3.037 1 16.14 2 GLY B O 1
ATOM 4949 N N . SER B 1 3 ? 60.344 -6.977 -3.449 1 17.05 3 SER B N 1
ATOM 4950 C CA . SER B 1 3 ? 61.281 -6.473 -2.475 1 17.05 3 SER B CA 1
ATOM 4951 C C . SER B 1 3 ? 60.594 -5.742 -1.336 1 17.05 3 SER B C 1
ATOM 4953 O O . SER B 1 3 ? 59.5 -5.219 -1.512 1 17.05 3 SER B O 1
ATOM 4955 N N . PRO B 1 4 ? 61.25 -5.637 -0.18 1 18.33 4 PRO B N 1
ATOM 4956 C CA . PRO B 1 4 ? 61.344 -5.473 1.272 1 18.33 4 PRO B CA 1
ATOM 4957 C C . PRO B 1 4 ? 61.188 -4.02 1.713 1 18.33 4 PRO B C 1
ATOM 4959 O O . PRO B 1 4 ? 60.844 -3.752 2.869 1 18.33 4 PRO B O 1
ATOM 4962 N N . ASP B 1 5 ? 61.5 -3.045 0.794 1 16.03 5 ASP B N 1
ATOM 4963 C CA . ASP B 1 5 ? 62.531 -2.195 1.396 1 16.03 5 ASP B CA 1
ATOM 4964 C C . ASP B 1 5 ? 61.969 -1.417 2.584 1 16.03 5 ASP B C 1
ATOM 4966 O O . ASP B 1 5 ? 60.75 -1.291 2.73 1 16.03 5 ASP B O 1
ATOM 4970 N N . GLU B 1 6 ? 62.281 -0.042 2.68 1 17.36 6 GLU B N 1
ATOM 4971 C CA . GLU B 1 6 ? 63.219 0.667 3.557 1 17.36 6 GLU B CA 1
ATOM 4972 C C . GLU B 1 6 ? 62.5 1.312 4.73 1 17.36 6 GLU B C 1
ATOM 4974 O O . GLU B 1 6 ? 61.312 1.618 4.629 1 17.36 6 GLU B O 1
ATOM 4979 N N . ASN B 1 7 ? 63.188 1.765 5.793 1 16.17 7 ASN B N 1
ATOM 4980 C CA . ASN B 1 7 ? 63.531 1.882 7.207 1 16.17 7 ASN B CA 1
ATOM 4981 C C . ASN B 1 7 ? 63 3.178 7.809 1 16.17 7 ASN B C 1
ATOM 4983 O O . ASN B 1 7 ? 62.906 3.314 9.031 1 16.17 7 ASN B O 1
ATOM 4987 N N . ASP B 1 8 ? 62.906 4.352 6.98 1 17.83 8 ASP B N 1
ATOM 4988 C CA . ASP B 1 8 ? 63.625 5.379 7.73 1 17.83 8 ASP B CA 1
ATOM 4989 C C . ASP B 1 8 ? 62.875 5.754 9 1 17.83 8 ASP B C 1
ATOM 4991 O O . ASP B 1 8 ? 61.656 5.625 9.062 1 17.83 8 ASP B O 1
ATOM 4995 N N . PRO B 1 9 ? 63.656 6.473 9.945 1 17.45 9 PRO B N 1
ATOM 4996 C CA . PRO B 1 9 ? 63.906 6.637 11.375 1 17.45 9 PRO B CA 1
ATOM 4997 C C . PRO B 1 9 ? 62.906 7.547 12.062 1 17.45 9 PRO B C 1
ATOM 4999 O O . PRO B 1 9 ? 62.281 8.383 11.398 1 17.45 9 PRO B O 1
ATOM 5002 N N . VAL B 1 10 ? 62.5 7.184 13.211 1 19.05 10 VAL B N 1
ATOM 5003 C CA . VAL B 1 10 ? 61.562 7.395 14.305 1 19.05 10 VAL B CA 1
ATOM 5004 C C . VAL B 1 10 ? 61.781 8.766 14.93 1 19.05 10 VAL B C 1
ATOM 5006 O O . VAL B 1 10 ? 61.188 9.094 15.961 1 19.05 10 VAL B O 1
ATOM 5009 N N . GLY B 1 11 ? 62.562 9.719 14.07 1 16.3 11 GLY B N 1
ATOM 5010 C CA . GLY B 1 11 ? 63.281 10.547 15.039 1 16.3 11 GLY B CA 1
ATOM 5011 C C . GLY B 1 11 ? 62.375 11.367 15.914 1 16.3 11 GLY B C 1
ATOM 5012 O O . GLY B 1 11 ? 61.375 11.93 15.438 1 16.3 11 GLY B O 1
ATOM 5013 N N . TYR B 1 12 ? 62.375 11.078 17.25 1 17.67 12 TYR B N 1
ATOM 5014 C CA . TYR B 1 12 ? 61.656 11.406 18.484 1 17.67 12 TYR B CA 1
ATOM 5015 C C . TYR B 1 12 ? 61.844 12.875 18.844 1 17.67 12 TYR B C 1
ATOM 5017 O O . TYR B 1 12 ? 61.375 13.328 19.891 1 17.67 12 TYR B O 1
ATOM 5025 N N . GLU B 1 13 ? 62.312 13.805 17.812 1 17.34 13 GLU B N 1
ATOM 5026 C CA . GLU B 1 13 ? 63.062 14.789 18.594 1 17.34 13 GLU B CA 1
ATOM 5027 C C . GLU B 1 13 ? 62.156 15.523 19.578 1 17.34 13 GLU B C 1
ATOM 5029 O O . GLU B 1 13 ? 61.094 16.016 19.203 1 17.34 13 GLU B O 1
ATOM 5034 N N . VAL B 1 14 ? 62.406 15.211 20.859 1 17.88 14 VAL B N 1
ATOM 5035 C CA . VAL B 1 14 ? 61.938 15.625 22.188 1 17.88 14 VAL B CA 1
ATOM 5036 C C . VAL B 1 14 ? 62.094 17.141 22.328 1 17.88 14 VAL B C 1
ATOM 5038 O O . VAL B 1 14 ? 63.188 17.672 22.297 1 17.88 14 VAL B O 1
ATOM 5041 N N . ARG B 1 15 ? 61.156 17.828 21.625 1 18.67 15 ARG B N 1
ATOM 5042 C CA . ARG B 1 15 ? 61.219 19.297 21.578 1 18.67 15 ARG B CA 1
ATOM 5043 C C . ARG B 1 15 ? 61.438 19.875 22.969 1 18.67 15 ARG B C 1
ATOM 5045 O O . ARG B 1 15 ? 60.812 19.406 23.938 1 18.67 15 ARG B O 1
ATOM 5052 N N . GLN B 1 16 ? 62.531 20.594 22.969 1 17.09 16 GLN B N 1
ATOM 5053 C CA . GLN B 1 16 ? 63.312 21.297 23.969 1 17.09 16 GLN B CA 1
ATOM 5054 C C . GLN B 1 16 ? 62.438 22.141 24.891 1 17.09 16 GLN B C 1
ATOM 5056 O O . GLN B 1 16 ? 61.344 22.547 24.5 1 17.09 16 GLN B O 1
ATOM 5061 N N . GLN B 1 17 ? 63.031 22.344 26.078 1 17.06 17 GLN B N 1
ATOM 5062 C CA . GLN B 1 17 ? 62.844 22.688 27.484 1 17.06 17 GLN B CA 1
ATOM 5063 C C . GLN B 1 17 ? 62.375 24.125 27.641 1 17.06 17 GLN B C 1
ATOM 5065 O O . GLN B 1 17 ? 62.75 25 26.859 1 17.06 17 GLN B O 1
ATOM 5070 N N . PRO B 1 18 ? 61.406 24.328 28.562 1 19.77 18 PRO B N 1
ATOM 5071 C CA . PRO B 1 18 ? 60.469 25.344 29.047 1 19.77 18 PRO B CA 1
ATOM 5072 C C . PRO B 1 18 ? 61.188 26.562 29.641 1 19.77 18 PRO B C 1
ATOM 5074 O O . PRO B 1 18 ? 61.844 26.438 30.672 1 19.77 18 PRO B O 1
ATOM 5077 N N . SER B 1 19 ? 62.125 27.188 28.766 1 18.34 19 SER B N 1
ATOM 5078 C CA . SER B 1 19 ? 62.938 28.125 29.516 1 18.34 19 SER B CA 1
ATOM 5079 C C . SER B 1 19 ? 62.094 29.047 30.375 1 18.34 19 SER B C 1
ATOM 5081 O O . SER B 1 19 ? 61 29.469 29.969 1 18.34 19 SER B O 1
ATOM 5083 N N . THR B 1 20 ? 62.406 29.016 31.672 1 19.03 20 THR B N 1
ATOM 5084 C CA . THR B 1 20 ? 61.938 29.516 32.969 1 19.03 20 THR B CA 1
ATOM 5085 C C . THR B 1 20 ? 62 31.031 33.031 1 19.03 20 THR B C 1
ATOM 5087 O O . THR B 1 20 ? 61.844 31.641 34.094 1 19.03 20 THR B O 1
ATOM 5090 N N . HIS B 1 21 ? 61.781 31.703 31.859 1 19.25 21 HIS B N 1
ATOM 5091 C CA . HIS B 1 21 ? 62.25 33.094 31.984 1 19.25 21 HIS B CA 1
ATOM 5092 C C . HIS B 1 21 ? 61.594 33.781 33.188 1 19.25 21 HIS B C 1
ATOM 5094 O O . HIS B 1 21 ? 60.438 33.531 33.5 1 19.25 21 HIS B O 1
ATOM 5100 N N . SER B 1 22 ? 62.531 34.25 34.094 1 19.2 22 SER B N 1
ATOM 5101 C CA . SER B 1 22 ? 62.656 34.969 35.375 1 19.2 22 SER B CA 1
ATOM 5102 C C . SER B 1 22 ? 61.844 36.281 35.344 1 19.2 22 SER B C 1
ATOM 5104 O O . SER B 1 22 ? 62.062 37.125 34.5 1 19.2 22 SER B O 1
ATOM 5106 N N . ALA B 1 23 ? 60.594 36.188 35.781 1 19.7 23 ALA B N 1
ATOM 5107 C CA . ALA B 1 23 ? 59.531 37.156 35.906 1 19.7 23 ALA B CA 1
ATOM 5108 C C . ALA B 1 23 ? 59.938 38.344 36.781 1 19.7 23 ALA B C 1
ATOM 5110 O O . ALA B 1 23 ? 60.125 38.219 38 1 19.7 23 ALA B O 1
ATOM 5111 N N . SER B 1 24 ? 61.062 38.969 36.281 1 18.97 24 SER B N 1
ATOM 5112 C CA . SER B 1 24 ? 61.531 40 37.188 1 18.97 24 SER B CA 1
ATOM 5113 C C . SER B 1 24 ? 60.375 40.906 37.625 1 18.97 24 SER B C 1
ATOM 5115 O O . SER B 1 24 ? 59.594 41.375 36.812 1 18.97 24 SER B O 1
ATOM 5117 N N . LEU B 1 25 ? 60 40.719 38.906 1 19.25 25 LEU B N 1
ATOM 5118 C CA . LEU B 1 25 ? 58.969 41.219 39.781 1 19.25 25 LEU B CA 1
ATOM 5119 C C . LEU B 1 25 ? 59.062 42.75 39.938 1 19.25 25 LEU B C 1
ATOM 5121 O O . LEU B 1 25 ? 58.344 43.344 40.75 1 19.25 25 LEU B O 1
ATOM 5125 N N . LYS B 1 26 ? 60.219 43.25 39.344 1 20.02 26 LYS B N 1
ATOM 5126 C CA . LYS B 1 26 ? 60.625 44.438 40.094 1 20.02 26 LYS B CA 1
ATOM 5127 C C . LYS B 1 26 ? 59.5 45.438 40.188 1 20.02 26 LYS B C 1
ATOM 5129 O O . LYS B 1 26 ? 59.219 45.969 41.281 1 20.02 26 LYS B O 1
ATOM 5134 N N . ASP B 1 27 ? 59.406 46.094 39.062 1 20.97 27 ASP B N 1
ATOM 5135 C CA . ASP B 1 27 ? 59.344 47.562 39.156 1 20.97 27 ASP B CA 1
ATOM 5136 C C . ASP B 1 27 ? 57.938 48 39.562 1 20.97 27 ASP B C 1
ATOM 5138 O O . ASP B 1 27 ? 57.062 48.156 38.688 1 20.97 27 ASP B O 1
ATOM 5142 N N . ILE B 1 28 ? 57.344 47.25 40.531 1 20.44 28 ILE B N 1
ATOM 5143 C CA . ILE B 1 28 ? 55.969 47.469 40.906 1 20.44 28 ILE B CA 1
ATOM 5144 C C . ILE B 1 28 ? 55.781 48.875 41.438 1 20.44 28 ILE B C 1
ATOM 5146 O O . ILE B 1 28 ? 54.656 49.281 41.781 1 20.44 28 ILE B O 1
ATOM 5150 N N . SER B 1 29 ? 56.938 49.375 41.875 1 20.25 29 SER B N 1
ATOM 5151 C CA . SER B 1 29 ? 56.688 50.25 43.031 1 20.25 29 SER B CA 1
ATOM 5152 C C . SER B 1 29 ? 55.875 51.5 42.625 1 20.25 29 SER B C 1
ATOM 5154 O O . SER B 1 29 ? 55.344 52.219 43.469 1 20.25 29 SER B O 1
ATOM 5156 N N . LYS B 1 30 ? 56.312 52.094 41.531 1 25.09 30 LYS B N 1
ATOM 5157 C CA . LYS B 1 30 ? 56.062 53.531 41.438 1 25.09 30 LYS B CA 1
ATOM 5158 C C . LYS B 1 30 ? 54.594 53.844 41.5 1 25.09 30 LYS B C 1
ATOM 5160 O O . LYS B 1 30 ? 53.844 53.438 40.594 1 25.09 30 LYS B O 1
ATOM 5165 N N . THR B 1 31 ? 54.094 53.906 42.688 1 23.17 31 THR B N 1
ATOM 5166 C CA . THR B 1 31 ? 52.781 54.281 43.219 1 23.17 31 THR B CA 1
ATOM 5167 C C . THR B 1 31 ? 52.281 55.562 42.562 1 23.17 31 THR B C 1
ATOM 5169 O O . THR B 1 31 ? 52.812 56.625 42.844 1 23.17 31 THR B O 1
ATOM 5172 N N . GLU B 1 32 ? 52.5 55.656 41.25 1 23.42 32 GLU B N 1
ATOM 5173 C CA . GLU B 1 32 ? 52.156 56.969 40.719 1 23.42 32 GLU B CA 1
ATOM 5174 C C . GLU B 1 32 ? 50.812 57.469 41.25 1 23.42 32 GLU B C 1
ATOM 5176 O O . GLU B 1 32 ? 49.812 56.719 41.219 1 23.42 32 GLU B O 1
ATOM 5181 N N . THR B 1 33 ? 50.875 58.375 42.156 1 24.34 33 THR B N 1
ATOM 5182 C CA . THR B 1 33 ? 49.875 59.219 42.844 1 24.34 33 THR B CA 1
ATOM 5183 C C . THR B 1 33 ? 48.875 59.812 41.844 1 24.34 33 THR B C 1
ATOM 5185 O O . THR B 1 33 ? 49.25 60.656 41.031 1 24.34 33 THR B O 1
ATOM 5188 N N . ASN B 1 34 ? 48.281 58.938 41.094 1 24.12 34 ASN B N 1
ATOM 5189 C CA . ASN B 1 34 ? 47.344 59.375 40.062 1 24.12 34 ASN B CA 1
ATOM 5190 C C . ASN B 1 34 ? 46.344 60.406 40.562 1 24.12 34 ASN B C 1
ATOM 5192 O O . ASN B 1 34 ? 45.562 60.125 41.469 1 24.12 34 ASN B O 1
ATOM 5196 N N . GLU B 1 35 ? 46.875 61.625 40.75 1 24.64 35 GLU B N 1
ATOM 5197 C CA . GLU B 1 35 ? 46.031 62.781 41 1 24.64 35 GLU B CA 1
ATOM 5198 C C . GLU B 1 35 ? 44.781 62.75 40.125 1 24.64 35 GLU B C 1
ATOM 5200 O O . GLU B 1 35 ? 44.844 62.812 38.906 1 24.64 35 GLU B O 1
ATOM 5205 N N . VAL B 1 36 ? 43.906 61.906 40.531 1 28.12 36 VAL B N 1
ATOM 5206 C CA . VAL B 1 36 ? 42.562 61.719 39.938 1 28.12 36 VAL B CA 1
ATOM 5207 C C . VAL B 1 36 ? 41.938 63.094 39.75 1 28.12 36 VAL B C 1
ATOM 5209 O O . VAL B 1 36 ? 41.656 63.812 40.688 1 28.12 36 VAL B O 1
ATOM 5212 N N . THR B 1 37 ? 42.594 63.844 38.875 1 25.91 37 THR B N 1
ATOM 5213 C CA . THR B 1 37 ? 41.875 65.062 38.438 1 25.91 37 THR B CA 1
ATOM 5214 C C . THR B 1 37 ? 40.375 64.812 38.281 1 25.91 37 THR B C 1
ATOM 5216 O O . THR B 1 37 ? 39.969 63.812 37.656 1 25.91 37 THR B O 1
ATOM 5219 N N . LYS B 1 38 ? 39.688 65.25 39.312 1 30.19 38 LYS B N 1
ATOM 5220 C CA . LYS B 1 38 ? 38.25 65.375 39.5 1 30.19 38 LYS B CA 1
ATOM 5221 C C . LYS B 1 38 ? 37.562 65.75 38.188 1 30.19 38 LYS B C 1
ATOM 5223 O O . LYS B 1 38 ? 37.625 66.875 37.781 1 30.19 38 LYS B O 1
ATOM 5228 N N . ASP B 1 39 ? 37.844 64.938 37.25 1 27.73 39 ASP B N 1
ATOM 5229 C CA . ASP B 1 39 ? 37.094 65.062 36 1 27.73 39 ASP B CA 1
ATOM 5230 C C . ASP B 1 39 ? 35.656 65.5 36.25 1 27.73 39 ASP B C 1
ATOM 5232 O O . ASP B 1 39 ? 34.906 64.812 36.969 1 27.73 39 ASP B O 1
ATOM 5236 N N . ALA B 1 40 ? 35.5 66.688 36.406 1 27.62 40 ALA B N 1
ATOM 5237 C CA . ALA B 1 40 ? 34.281 67.562 36.531 1 27.62 40 ALA B CA 1
ATOM 5238 C C . ALA B 1 40 ? 33.156 66.938 35.719 1 27.62 40 ALA B C 1
ATOM 5240 O O . ALA B 1 40 ? 33.344 66.438 34.625 1 27.62 40 ALA B O 1
ATOM 5241 N N . ASP B 1 41 ? 32.312 66.375 36.5 1 29.28 41 ASP B N 1
ATOM 5242 C CA . ASP B 1 41 ? 31.031 65.812 36.094 1 29.28 41 ASP B CA 1
ATOM 5243 C C . ASP B 1 41 ? 30.5 66.5 34.844 1 29.28 41 ASP B C 1
ATOM 5245 O O . ASP B 1 41 ? 30.219 67.688 34.844 1 29.28 41 ASP B O 1
ATOM 5249 N N . VAL B 1 42 ? 31.188 66.312 33.781 1 30.08 42 VAL B N 1
ATOM 5250 C CA . VAL B 1 42 ? 30.703 66.75 32.469 1 30.08 42 VAL B CA 1
ATOM 5251 C C . VAL B 1 42 ? 29.188 66.75 32.438 1 30.08 42 VAL B C 1
ATOM 5253 O O . VAL B 1 42 ? 28.578 65.625 32.562 1 30.08 42 VAL B O 1
ATOM 5256 N N . LYS B 1 43 ? 28.688 67.75 33.031 1 34.56 43 LYS B N 1
ATOM 5257 C CA . LYS B 1 43 ? 27.281 68.125 32.906 1 34.56 43 LYS B CA 1
ATOM 5258 C C . LYS B 1 43 ? 26.734 67.875 31.516 1 34.56 43 LYS B C 1
ATOM 5260 O O . LYS B 1 43 ? 27.125 68.562 30.562 1 34.56 43 LYS B O 1
ATOM 5265 N N . SER B 1 44 ? 26.734 66.625 31.203 1 31.47 44 SER B N 1
ATOM 5266 C CA . SER B 1 44 ? 26.125 66.188 29.938 1 31.47 44 SER B CA 1
ATOM 5267 C C . SER B 1 44 ? 25.016 67.125 29.5 1 31.47 44 SER B C 1
ATOM 5269 O O . SER B 1 44 ? 24.016 67.312 30.219 1 31.47 44 SER B O 1
ATOM 5271 N N . SER B 1 45 ? 25.406 68.188 28.938 1 32.25 45 SER B N 1
ATOM 5272 C CA . SER B 1 45 ? 24.531 69.25 28.359 1 32.25 45 SER B CA 1
ATOM 5273 C C . SER B 1 45 ? 23.375 68.625 27.578 1 32.25 45 SER B C 1
ATOM 5275 O O . SER B 1 45 ? 23.578 67.688 26.797 1 32.25 45 SER B O 1
ATOM 5277 N N . PRO B 1 46 ? 22.203 68.625 28.109 1 37.88 46 PRO B N 1
ATOM 5278 C CA . PRO B 1 46 ? 21.047 67.938 27.516 1 37.88 46 PRO B CA 1
ATOM 5279 C C . PRO B 1 46 ? 20.906 68.188 26.016 1 37.88 46 PRO B C 1
ATOM 5281 O O . PRO B 1 46 ? 21.328 69.25 25.531 1 37.88 46 PRO B O 1
ATOM 5284 N N . PRO B 1 47 ? 20.953 67.312 25.031 1 41.59 47 PRO B N 1
ATOM 5285 C CA . PRO B 1 47 ? 21.031 67.438 23.578 1 41.59 47 PRO B CA 1
ATOM 5286 C C . PRO B 1 47 ? 20 68.375 23.031 1 41.59 47 PRO B C 1
ATOM 5288 O O . PRO B 1 47 ? 18.875 68.5 23.547 1 41.59 47 PRO B O 1
ATOM 5291 N N . SER B 1 48 ? 20.219 69.625 22.328 1 48.44 48 SER B N 1
ATOM 5292 C CA . SER B 1 48 ? 19.531 70.625 21.516 1 48.44 48 SER B CA 1
ATOM 5293 C C . SER B 1 48 ? 18.672 70 20.438 1 48.44 48 SER B C 1
ATOM 5295 O O . SER B 1 48 ? 18.906 68.875 20.031 1 48.44 48 SER B O 1
ATOM 5297 N N . TRP B 1 49 ? 17.266 70.562 20.203 1 62.09 49 TRP B N 1
ATOM 5298 C CA . TRP B 1 49 ? 16.406 70.188 19.094 1 62.09 49 TRP B CA 1
ATOM 5299 C C . TRP B 1 49 ? 17.203 70.125 17.781 1 62.09 49 TRP B C 1
ATOM 5301 O O . TRP B 1 49 ? 17.641 71.188 17.281 1 62.09 49 TRP B O 1
ATOM 5311 N N . LYS B 1 50 ? 17.766 69.062 17.422 1 65.31 50 LYS B N 1
ATOM 5312 C CA . LYS B 1 50 ? 18.531 68.875 16.188 1 65.31 50 LYS B CA 1
ATOM 5313 C C . LYS B 1 50 ? 17.812 68 15.172 1 65.31 50 LYS B C 1
ATOM 5315 O O . LYS B 1 50 ? 17.984 66.812 15.18 1 65.31 50 LYS B O 1
ATOM 5320 N N . PRO B 1 51 ? 16.953 68.75 14.281 1 75.12 51 PRO B N 1
ATOM 5321 C CA . PRO B 1 51 ? 16.312 67.938 13.234 1 75.12 51 PRO B CA 1
ATOM 5322 C C . PRO B 1 51 ? 17.297 67.375 12.219 1 75.12 51 PRO B C 1
ATOM 5324 O O . PRO B 1 51 ? 18.406 67.938 12.086 1 75.12 51 PRO B O 1
ATOM 5327 N N . GLY B 1 52 ? 17.312 66.188 11.805 1 76.56 52 GLY B N 1
ATOM 5328 C CA . GLY B 1 52 ? 18.156 65.562 10.797 1 76.56 52 GLY B CA 1
ATOM 5329 C C . GLY B 1 52 ? 17.719 64.125 10.422 1 76.56 52 GLY B C 1
ATOM 5330 O O . GLY B 1 52 ? 17.188 63.406 11.258 1 76.56 52 GLY B O 1
ATOM 5331 N N . ALA B 1 53 ? 17.844 63.875 9.172 1 80.69 53 ALA B N 1
ATOM 5332 C CA . ALA B 1 53 ? 17.406 62.594 8.633 1 80.69 53 ALA B CA 1
ATOM 5333 C C . ALA B 1 53 ? 18.266 61.438 9.188 1 80.69 53 ALA B C 1
ATOM 5335 O O . ALA B 1 53 ? 17.734 60.375 9.539 1 80.69 53 ALA B O 1
ATOM 5336 N N . LEU B 1 54 ? 19.516 61.594 9.359 1 81.81 54 LEU B N 1
ATOM 5337 C CA . LEU B 1 54 ? 20.391 60.531 9.812 1 81.81 54 LEU B CA 1
ATOM 5338 C C . LEU B 1 54 ? 20.438 60.469 11.336 1 81.81 54 LEU B C 1
ATOM 5340 O O . LEU B 1 54 ? 20.516 59.406 11.922 1 81.81 54 LEU B O 1
ATOM 5344 N N . ARG B 1 55 ? 20.375 61.625 11.977 1 77 55 ARG B N 1
ATOM 5345 C CA . ARG B 1 55 ? 20.5 61.688 13.43 1 77 55 ARG B CA 1
ATOM 5346 C C . ARG B 1 55 ? 19.234 61.156 14.109 1 77 55 ARG B C 1
ATOM 5348 O O . ARG B 1 55 ? 19.312 60.531 15.172 1 77 55 ARG B O 1
ATOM 5355 N N . GLN B 1 56 ? 18.109 61.375 13.391 1 81.19 56 GLN B N 1
ATOM 5356 C CA . GLN B 1 56 ? 16.844 61 14.023 1 81.19 56 GLN B CA 1
ATOM 5357 C C . GLN B 1 56 ? 16.234 59.781 13.336 1 81.19 56 GLN B C 1
ATOM 5359 O O . GLN B 1 56 ? 15.023 59.562 13.414 1 81.19 56 GLN B O 1
ATOM 5364 N N . PHE B 1 57 ? 17.172 58.969 12.695 1 85.88 57 PHE B N 1
ATOM 5365 C CA . PHE B 1 57 ? 16.656 57.781 12.023 1 85.88 57 PHE B CA 1
ATOM 5366 C C . PHE B 1 57 ? 16 56.844 13.023 1 85.88 57 PHE B C 1
ATOM 5368 O O . PHE B 1 57 ? 16.609 56.469 14.031 1 85.88 57 PHE B O 1
ATOM 5375 N N . PRO B 1 58 ? 14.703 56.5 12.797 1 87.5 58 PRO B N 1
ATOM 5376 C CA . PRO B 1 58 ? 13.992 55.656 13.75 1 87.5 58 PRO B CA 1
ATOM 5377 C C . PRO B 1 58 ? 14.43 54.188 13.672 1 87.5 58 PRO B C 1
ATOM 5379 O O . PRO B 1 58 ? 13.672 53.344 13.188 1 87.5 58 PRO B O 1
ATOM 5382 N N . VAL B 1 59 ? 15.5 53.812 14.266 1 87.62 59 VAL B N 1
ATOM 5383 C CA . VAL B 1 59 ? 16.078 52.469 14.211 1 87.62 59 VAL B CA 1
ATOM 5384 C C . VAL B 1 59 ? 15.188 51.5 14.984 1 87.62 59 VAL B C 1
ATOM 5386 O O . VAL B 1 59 ? 15.031 50.344 14.594 1 87.62 59 VAL B O 1
ATOM 5389 N N . TYR B 1 60 ? 14.492 51.938 15.969 1 85.94 60 TYR B N 1
ATOM 5390 C CA . TYR B 1 60 ? 13.672 51.062 16.812 1 85.94 60 TYR B CA 1
ATOM 5391 C C . TYR B 1 60 ? 12.359 50.719 16.125 1 85.94 60 TYR B C 1
ATOM 5393 O O . TYR B 1 60 ? 11.68 49.75 16.516 1 85.94 60 TYR B O 1
ATOM 5401 N N . GLY B 1 61 ? 12.055 51.438 15.078 1 89.56 61 GLY B N 1
ATOM 5402 C CA . GLY B 1 61 ? 10.867 51.125 14.289 1 89.56 61 GLY B CA 1
ATOM 5403 C C . GLY B 1 61 ? 11.188 50.406 12.984 1 89.56 61 GLY B C 1
ATOM 5404 O O . GLY B 1 61 ? 10.547 49.406 12.633 1 89.56 61 GLY B O 1
ATOM 5405 N N . ILE B 1 62 ? 12.211 50.75 12.359 1 92.56 62 ILE B N 1
ATOM 5406 C CA . ILE B 1 62 ? 12.531 50.219 11.031 1 92.56 62 ILE B CA 1
ATOM 5407 C C . ILE B 1 62 ? 13.18 48.844 11.148 1 92.56 62 ILE B C 1
ATOM 5409 O O . ILE B 1 62 ? 12.938 47.969 10.328 1 92.56 62 ILE B O 1
ATOM 5413 N N . LEU B 1 63 ? 13.984 48.625 12.133 1 93.06 63 LEU B N 1
ATOM 5414 C CA . LEU B 1 63 ? 14.641 47.344 12.297 1 93.06 63 LEU B CA 1
ATOM 5415 C C . LEU B 1 63 ? 13.617 46.219 12.508 1 93.06 63 LEU B C 1
ATOM 5417 O O . LEU B 1 63 ? 13.648 45.219 11.828 1 93.06 63 LEU B O 1
ATOM 5421 N N . PRO B 1 64 ? 12.719 46.406 13.422 1 93.94 64 PRO B N 1
ATOM 5422 C CA . PRO B 1 64 ? 11.688 45.375 13.562 1 93.94 64 PRO B CA 1
ATOM 5423 C C . PRO B 1 64 ? 10.859 45.188 12.297 1 93.94 64 PRO B C 1
ATOM 5425 O O . PRO B 1 64 ? 10.414 44.062 12 1 93.94 64 PRO B O 1
ATOM 5428 N N . LEU B 1 65 ? 10.656 46.219 11.617 1 95.19 65 LEU B N 1
ATOM 5429 C CA . LEU B 1 65 ? 9.914 46.094 10.359 1 95.19 65 LEU B CA 1
ATOM 5430 C C . LEU B 1 65 ? 10.68 45.25 9.352 1 95.19 65 LEU B C 1
ATOM 5432 O O . LEU B 1 65 ? 10.086 44.375 8.695 1 95.19 65 LEU B O 1
ATOM 5436 N N . LEU B 1 66 ? 11.953 45.469 9.234 1 95.69 66 LEU B N 1
ATOM 5437 C CA . LEU B 1 66 ? 12.773 44.688 8.32 1 95.69 66 LEU B CA 1
ATOM 5438 C C . LEU B 1 66 ? 12.859 43.25 8.773 1 95.69 66 LEU B C 1
ATOM 5440 O O . LEU B 1 66 ? 12.852 42.312 7.941 1 95.69 66 LEU B O 1
ATOM 5444 N N . LEU B 1 67 ? 12.914 43.062 10.039 1 95.06 67 LEU B N 1
ATOM 5445 C CA . LEU B 1 67 ? 12.953 41.719 10.57 1 95.06 67 LEU B CA 1
ATOM 5446 C C . LEU B 1 67 ? 11.625 41 10.32 1 95.06 67 LEU B C 1
ATOM 5448 O O . LEU B 1 67 ? 11.609 39.781 10.109 1 95.06 67 LEU B O 1
ATOM 5452 N N . SER B 1 68 ? 10.547 41.719 10.406 1 95.19 68 SER B N 1
ATOM 5453 C CA . SER B 1 68 ? 9.25 41.125 10.086 1 95.19 68 SER B CA 1
ATOM 5454 C C . SER B 1 68 ? 9.18 40.688 8.625 1 95.19 68 SER B C 1
ATOM 5456 O O . SER B 1 68 ? 8.648 39.625 8.32 1 95.19 68 SER B O 1
ATOM 5458 N N . ILE B 1 69 ? 9.719 41.438 7.73 1 95.69 69 ILE B N 1
ATOM 5459 C CA . ILE B 1 69 ? 9.758 41.094 6.316 1 95.69 69 ILE B CA 1
ATOM 5460 C C . ILE B 1 69 ? 10.68 39.906 6.105 1 95.69 69 ILE B C 1
ATOM 5462 O O . ILE B 1 69 ? 10.383 39 5.309 1 95.69 69 ILE B O 1
ATOM 5466 N N . ALA B 1 70 ? 11.742 39.875 6.859 1 96 70 ALA B N 1
ATOM 5467 C CA . ALA B 1 70 ? 12.664 38.75 6.781 1 96 70 ALA B CA 1
ATOM 5468 C C . ALA B 1 70 ? 11.992 37.438 7.23 1 96 70 ALA B C 1
ATOM 5470 O O . ALA B 1 70 ? 12.273 36.375 6.695 1 96 70 ALA B O 1
ATOM 5471 N N . CYS B 1 71 ? 11.133 37.562 8.211 1 95.62 71 CYS B N 1
ATOM 5472 C CA . CYS B 1 71 ? 10.398 36.375 8.672 1 95.62 71 CYS B CA 1
ATOM 5473 C C . CYS B 1 71 ? 9.5 35.844 7.566 1 95.62 71 CYS B C 1
ATOM 5475 O O . CYS B 1 71 ? 9.281 34.625 7.48 1 95.62 71 CYS B O 1
ATOM 5477 N N . THR B 1 72 ? 8.977 36.688 6.793 1 95.38 72 THR B N 1
ATOM 5478 C CA . THR B 1 72 ? 8.195 36.25 5.648 1 95.38 72 THR B CA 1
ATOM 5479 C C . THR B 1 72 ? 9.078 35.5 4.645 1 95.38 72 THR B C 1
ATOM 5481 O O . THR B 1 72 ? 8.656 34.5 4.051 1 95.38 72 THR B O 1
ATOM 5484 N N . GLY B 1 73 ? 10.242 36 4.484 1 95.75 73 GLY B N 1
ATOM 5485 C CA . GLY B 1 73 ? 11.188 35.281 3.645 1 95.75 73 GLY B CA 1
ATOM 5486 C C . GLY B 1 73 ? 11.531 33.906 4.176 1 95.75 73 GLY B C 1
ATOM 5487 O O . GLY B 1 73 ? 11.617 32.938 3.41 1 95.75 73 GLY B O 1
ATOM 5488 N N . VAL B 1 74 ? 11.68 33.812 5.449 1 96.5 74 VAL B N 1
ATOM 5489 C CA . VAL B 1 74 ? 11.977 32.531 6.078 1 96.5 74 VAL B CA 1
ATOM 5490 C C . VAL B 1 74 ? 10.789 31.578 5.906 1 96.5 74 VAL B C 1
ATOM 5492 O O . VAL B 1 74 ? 10.969 30.375 5.715 1 96.5 74 VAL B O 1
ATOM 5495 N N . ALA B 1 75 ? 9.609 32.125 6.012 1 96.44 75 ALA B N 1
ATOM 5496 C CA . ALA B 1 75 ? 8.414 31.312 5.816 1 96.44 75 ALA B CA 1
ATOM 5497 C C . ALA B 1 75 ? 8.383 30.719 4.41 1 96.44 75 ALA B C 1
ATOM 5499 O O . ALA B 1 75 ? 8.047 29.531 4.23 1 96.44 75 ALA B O 1
ATOM 5500 N N . ILE B 1 76 ? 8.758 31.484 3.438 1 96.19 76 ILE B N 1
ATOM 5501 C CA . ILE B 1 76 ? 8.812 31 2.059 1 96.19 76 ILE B CA 1
ATOM 5502 C C . ILE B 1 76 ? 9.852 29.891 1.943 1 96.19 76 ILE B C 1
ATOM 5504 O O . ILE B 1 76 ? 9.617 28.875 1.283 1 96.19 76 ILE B O 1
ATOM 5508 N N . LEU B 1 77 ? 10.93 30.062 2.604 1 95.75 77 LEU B N 1
ATOM 5509 C CA . LEU B 1 77 ? 12 29.078 2.559 1 95.75 77 LEU B CA 1
ATOM 5510 C C . LEU B 1 77 ? 11.555 27.766 3.195 1 95.75 77 LEU B C 1
ATOM 5512 O O . LEU B 1 77 ? 11.891 26.688 2.699 1 95.75 77 LEU B O 1
ATOM 5516 N N . ILE B 1 78 ? 10.836 27.844 4.227 1 95.69 78 ILE B N 1
ATOM 5517 C CA . ILE B 1 78 ? 10.352 26.641 4.906 1 95.69 78 ILE B CA 1
ATOM 5518 C C . ILE B 1 78 ? 9.406 25.875 3.986 1 95.69 78 ILE B C 1
ATOM 5520 O O . ILE B 1 78 ? 9.5 24.656 3.867 1 95.69 78 ILE B O 1
ATOM 5524 N N . VAL B 1 79 ? 8.523 26.562 3.348 1 95.31 79 VAL B N 1
ATOM 5525 C CA . VAL B 1 79 ? 7.555 25.922 2.463 1 95.31 79 VAL B CA 1
ATOM 5526 C C . VAL B 1 79 ? 8.273 25.297 1.271 1 95.31 79 VAL B C 1
ATOM 5528 O O . VAL B 1 79 ? 7.934 24.188 0.837 1 95.31 79 VAL B O 1
ATOM 5531 N N . ARG B 1 80 ? 9.328 25.906 0.805 1 94.25 80 ARG B N 1
ATOM 5532 C CA . ARG B 1 80 ? 10.07 25.391 -0.344 1 94.25 80 ARG B CA 1
ATOM 5533 C C . ARG B 1 80 ? 10.945 24.203 0.052 1 94.25 80 ARG B C 1
ATOM 5535 O O . ARG B 1 80 ? 11.07 23.25 -0.705 1 94.25 80 ARG B O 1
ATOM 5542 N N . LEU B 1 81 ? 11.484 24.281 1.217 1 93.19 81 LEU B N 1
ATOM 5543 C CA . LEU B 1 81 ? 12.375 23.219 1.659 1 93.19 81 LEU B CA 1
ATOM 5544 C C . LEU B 1 81 ? 11.578 21.969 2.055 1 93.19 81 LEU B C 1
ATOM 5546 O O . LEU B 1 81 ? 12.078 20.844 1.94 1 93.19 81 LEU B O 1
ATOM 5550 N N . SER B 1 82 ? 10.414 22.109 2.508 1 92.56 82 SER B N 1
ATOM 5551 C CA . SER B 1 82 ? 9.602 20.984 2.922 1 92.56 82 SER B CA 1
ATOM 5552 C C . SER B 1 82 ? 8.883 20.344 1.731 1 92.56 82 SER B C 1
ATOM 5554 O O . SER B 1 82 ? 8.375 19.234 1.826 1 92.56 82 SER B O 1
ATOM 5556 N N . HIS B 1 83 ? 8.945 21.047 0.633 1 92.19 83 HIS B N 1
ATOM 5557 C CA . HIS B 1 83 ? 8.273 20.547 -0.566 1 92.19 83 HIS B CA 1
ATOM 5558 C C . HIS B 1 83 ? 8.898 19.234 -1.046 1 92.19 83 HIS B C 1
ATOM 5560 O O . HIS B 1 83 ? 10.117 19.141 -1.185 1 92.19 83 HIS B O 1
ATOM 5566 N N . HIS B 1 84 ? 8.102 18.188 -1.164 1 87.38 84 HIS B N 1
ATOM 5567 C CA . HIS B 1 84 ? 8.438 16.859 -1.681 1 87.38 84 HIS B CA 1
ATOM 5568 C C . HIS B 1 84 ? 9.281 16.078 -0.682 1 87.38 84 HIS B C 1
ATOM 5570 O O . HIS B 1 84 ? 10.008 15.156 -1.064 1 87.38 84 HIS B O 1
ATOM 5576 N N . LYS B 1 85 ? 9.258 16.562 0.505 1 87.44 85 LYS B N 1
ATOM 5577 C CA . LYS B 1 85 ? 9.961 15.812 1.537 1 87.44 85 LYS B CA 1
ATOM 5578 C C . LYS B 1 85 ? 9 14.914 2.314 1 87.44 85 LYS B C 1
ATOM 5580 O O . LYS B 1 85 ? 7.809 15.203 2.41 1 87.44 85 LYS B O 1
ATOM 5585 N N . ASP B 1 86 ? 9.641 13.812 2.869 1 87.12 86 ASP B N 1
ATOM 5586 C CA . ASP B 1 86 ? 8.867 12.836 3.631 1 87.12 86 ASP B CA 1
ATOM 5587 C C . ASP B 1 86 ? 8.398 13.43 4.961 1 87.12 86 ASP B C 1
ATOM 5589 O O . ASP B 1 86 ? 9.094 14.25 5.562 1 87.12 86 ASP B O 1
ATOM 5593 N N . ILE B 1 87 ? 7.164 12.969 5.371 1 86.06 87 ILE B N 1
ATOM 5594 C CA . ILE B 1 87 ? 6.559 13.484 6.598 1 86.06 87 ILE B CA 1
ATOM 5595 C C . ILE B 1 87 ? 7.406 13.07 7.797 1 86.06 87 ILE B C 1
ATOM 5597 O O . ILE B 1 87 ? 7.453 13.781 8.805 1 86.06 87 ILE B O 1
ATOM 5601 N N . ASP B 1 88 ? 8.148 11.992 7.711 1 81.31 88 ASP B N 1
ATOM 5602 C CA . ASP B 1 88 ? 8.922 11.5 8.844 1 81.31 88 ASP B CA 1
ATOM 5603 C C . ASP B 1 88 ? 10.195 12.328 9.039 1 81.31 88 ASP B C 1
ATOM 5605 O O . ASP B 1 88 ? 10.664 12.492 10.164 1 81.31 88 ASP B O 1
ATOM 5609 N N . SER B 1 89 ? 10.641 12.812 7.941 1 83.5 89 SER B N 1
ATOM 5610 C CA . SER B 1 89 ? 11.836 13.641 8.039 1 83.5 89 SER B CA 1
ATOM 5611 C C . SER B 1 89 ? 11.516 15.016 8.617 1 83.5 89 SER B C 1
ATOM 5613 O O . SER B 1 89 ? 12.375 15.656 9.227 1 83.5 89 SER B O 1
ATOM 5615 N N . TRP B 1 90 ? 10.32 15.508 8.391 1 87.12 90 TRP B N 1
ATOM 5616 C CA . TRP B 1 90 ? 9.852 16.812 8.859 1 87.12 90 TRP B CA 1
ATOM 5617 C C . TRP B 1 90 ? 8.766 16.641 9.914 1 87.12 90 TRP B C 1
ATOM 5619 O O . TRP B 1 90 ? 7.625 17.078 9.719 1 87.12 90 TRP B O 1
ATOM 5629 N N . SER B 1 91 ? 9.148 15.883 11.008 1 82.62 91 SER B N 1
ATOM 5630 C CA . SER B 1 91 ? 8.148 15.594 12.039 1 82.62 91 SER B CA 1
ATOM 5631 C C . SER B 1 91 ? 8.516 16.25 13.359 1 82.62 91 SER B C 1
ATOM 5633 O O . SER B 1 91 ? 9.625 16.766 13.523 1 82.62 91 SER B O 1
ATOM 5635 N N . GLY B 1 92 ? 7.461 16.375 14.211 1 80.06 92 GLY B N 1
ATOM 5636 C CA . GLY B 1 92 ? 7.672 16.922 15.547 1 80.06 92 GLY B CA 1
ATOM 5637 C C . GLY B 1 92 ? 7.93 18.422 15.539 1 80.06 92 GLY B C 1
ATOM 5638 O O . GLY B 1 92 ? 7.129 19.188 15.016 1 80.06 92 GLY B O 1
ATOM 5639 N N . ARG B 1 93 ? 9.141 18.797 16.031 1 82.94 93 ARG B N 1
ATOM 5640 C CA . ARG B 1 93 ? 9.508 20.203 16.156 1 82.94 93 ARG B CA 1
ATOM 5641 C C . ARG B 1 93 ? 9.938 20.781 14.812 1 82.94 93 ARG B C 1
ATOM 5643 O O . ARG B 1 93 ? 9.891 22 14.617 1 82.94 93 ARG B O 1
ATOM 5650 N N . LYS B 1 94 ? 10.188 19.906 13.891 1 89.88 94 LYS B N 1
ATOM 5651 C CA . LYS B 1 94 ? 10.641 20.328 12.57 1 89.88 94 LYS B CA 1
ATOM 5652 C C . LYS B 1 94 ? 9.508 20.297 11.555 1 89.88 94 LYS B C 1
ATOM 5654 O O . LYS B 1 94 ? 9.719 20.562 10.375 1 89.88 94 LYS B O 1
ATOM 5659 N N . ALA B 1 95 ? 8.336 20.094 12.078 1 92.06 95 ALA B N 1
ATOM 5660 C CA . ALA B 1 95 ? 7.195 20.078 11.164 1 92.06 95 ALA B CA 1
ATOM 5661 C C . ALA B 1 95 ? 6.949 21.453 10.57 1 92.06 95 ALA B C 1
ATOM 5663 O O . ALA B 1 95 ? 7.059 22.469 11.266 1 92.06 95 ALA B O 1
ATOM 5664 N N . PRO B 1 96 ? 6.727 21.484 9.312 1 93.19 96 PRO B N 1
ATOM 5665 C CA . PRO B 1 96 ? 6.539 22.797 8.664 1 93.19 96 PRO B CA 1
ATOM 5666 C C . PRO B 1 96 ? 5.438 23.625 9.312 1 93.19 96 PRO B C 1
ATOM 5668 O O . PRO B 1 96 ? 5.559 24.844 9.414 1 93.19 96 PRO B O 1
ATOM 5671 N N . GLN B 1 97 ? 4.352 23.031 9.836 1 92.62 97 GLN B N 1
ATOM 5672 C CA . GLN B 1 97 ? 3.268 23.781 10.469 1 92.62 97 GLN B CA 1
ATOM 5673 C C . GLN B 1 97 ? 3.734 24.438 11.758 1 92.62 97 GLN B C 1
ATOM 5675 O O . GLN B 1 97 ? 3.312 25.562 12.078 1 92.62 97 GLN B O 1
ATOM 5680 N N . VAL B 1 98 ? 4.598 23.797 12.461 1 93 98 VAL B N 1
ATOM 5681 C CA . VAL B 1 98 ? 5.133 24.328 13.711 1 93 98 VAL B CA 1
ATOM 5682 C C . VAL B 1 98 ? 6.102 25.469 13.414 1 93 98 VAL B C 1
ATOM 5684 O O . VAL B 1 98 ? 6 26.547 14 1 93 98 VAL B O 1
ATOM 5687 N N . LEU B 1 99 ? 6.973 25.312 12.5 1 95 99 LEU B N 1
ATOM 5688 C CA . LEU B 1 99 ? 7.953 26.328 12.141 1 95 99 LEU B CA 1
ATOM 5689 C C . LEU B 1 99 ? 7.266 27.562 11.547 1 95 99 LEU B C 1
ATOM 5691 O O . LEU B 1 99 ? 7.672 28.688 11.812 1 95 99 LEU B O 1
ATOM 5695 N N . LEU B 1 100 ? 6.25 27.297 10.758 1 95.25 100 LEU B N 1
ATOM 5696 C CA . LEU B 1 100 ? 5.496 28.406 10.18 1 95.25 100 LEU B CA 1
ATOM 5697 C C . LEU B 1 100 ? 4.77 29.188 11.266 1 95.25 100 LEU B C 1
ATOM 5699 O O . LEU B 1 100 ? 4.648 30.422 11.18 1 95.25 100 LEU B O 1
ATOM 5703 N N . SER B 1 101 ? 4.309 28.5 12.242 1 93.56 101 SER B N 1
ATOM 5704 C CA . SER B 1 101 ? 3.645 29.172 13.344 1 93.56 101 SER B CA 1
ATOM 5705 C C . SER B 1 101 ? 4.621 30.047 14.133 1 93.56 101 SER B C 1
ATOM 5707 O O . SER B 1 101 ? 4.285 31.156 14.547 1 93.56 101 SER B O 1
ATOM 5709 N N . TYR B 1 102 ? 5.844 29.594 14.328 1 92.94 102 TYR B N 1
ATOM 5710 C CA . TYR B 1 102 ? 6.871 30.406 14.977 1 92.94 102 TYR B CA 1
ATOM 5711 C C . TYR B 1 102 ? 7.172 31.656 14.164 1 92.94 102 TYR B C 1
ATOM 5713 O O . TYR B 1 102 ? 7.242 32.75 14.711 1 92.94 102 TYR B O 1
ATOM 5721 N N . THR B 1 103 ? 7.32 31.5 12.938 1 94.19 103 THR B N 1
ATOM 5722 C CA . THR B 1 103 ? 7.664 32.625 12.078 1 94.19 103 THR B CA 1
ATOM 5723 C C . THR B 1 103 ? 6.527 33.656 12.039 1 94.19 103 THR B C 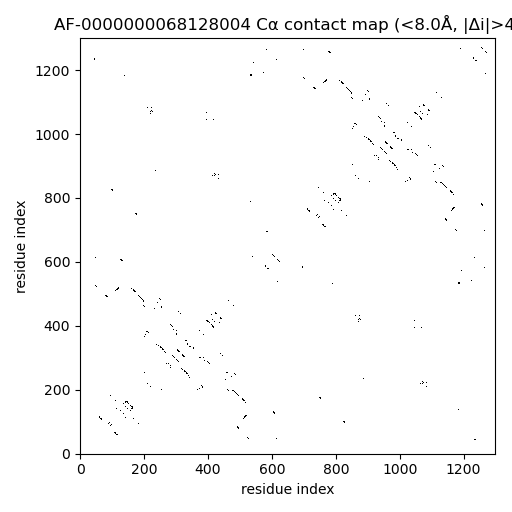1
ATOM 5725 O O . THR B 1 103 ? 6.773 34.844 12.031 1 94.19 103 THR B O 1
ATOM 5728 N N . THR B 1 104 ? 5.328 33.156 12.023 1 93.12 104 THR B N 1
ATOM 5729 C CA . THR B 1 104 ? 4.18 34.062 11.969 1 93.12 104 THR B CA 1
ATOM 5730 C C . THR B 1 104 ? 4.043 34.844 13.266 1 93.12 104 THR B C 1
ATOM 5732 O O . THR B 1 104 ? 3.791 36.062 13.242 1 93.12 104 THR B O 1
ATOM 5735 N N . THR B 1 105 ? 4.223 34.188 14.359 1 90.12 105 THR B N 1
ATOM 5736 C CA . THR B 1 105 ? 4.078 34.844 15.648 1 90.12 105 THR B CA 1
ATOM 5737 C C . THR B 1 105 ? 5.168 35.906 15.836 1 90.12 105 THR B C 1
ATOM 5739 O O . THR B 1 105 ? 4.895 37 16.281 1 90.12 105 THR B O 1
ATOM 5742 N N . VAL B 1 106 ? 6.328 35.594 15.477 1 91.06 106 VAL B N 1
ATOM 5743 C CA . VAL B 1 106 ? 7.434 36.531 15.594 1 91.06 106 VAL B CA 1
ATOM 5744 C C . VAL B 1 106 ? 7.227 37.688 14.633 1 91.06 106 VAL B C 1
ATOM 5746 O O . VAL B 1 106 ? 7.434 38.844 15 1 91.06 106 VAL B O 1
ATOM 5749 N N . ALA B 1 107 ? 6.824 37.406 13.461 1 94.12 107 ALA B N 1
ATOM 5750 C CA . ALA B 1 107 ? 6.582 38.438 12.461 1 94.12 107 ALA B CA 1
ATOM 5751 C C . ALA B 1 107 ? 5.488 39.406 12.93 1 94.12 107 ALA B C 1
ATOM 5753 O O . ALA B 1 107 ? 5.629 40.625 12.805 1 94.12 107 ALA B O 1
ATOM 5754 N N . ASN B 1 108 ? 4.484 38.875 13.484 1 90.69 108 ASN B N 1
ATOM 5755 C CA . ASN B 1 108 ? 3.377 39.719 13.953 1 90.69 108 ASN B CA 1
ATOM 5756 C C . ASN B 1 108 ? 3.785 40.562 15.141 1 90.69 108 ASN B C 1
ATOM 5758 O O . ASN B 1 108 ? 3.387 41.719 15.242 1 90.69 108 ASN B O 1
ATOM 5762 N N . SER B 1 109 ? 4.555 39.969 16.031 1 87.69 109 SER B N 1
ATOM 5763 C CA . SER B 1 109 ? 5.016 40.75 17.188 1 87.69 109 SER B CA 1
ATOM 5764 C C . SER B 1 109 ? 5.926 41.875 16.781 1 87.69 109 SER B C 1
ATOM 5766 O O . SER B 1 109 ? 5.797 43 17.281 1 87.69 109 SER B O 1
ATOM 5768 N N . LEU B 1 110 ? 6.754 41.594 15.883 1 91.12 110 LEU B N 1
ATOM 5769 C CA . LEU B 1 110 ? 7.66 42.625 15.383 1 91.12 110 LEU B CA 1
ATOM 5770 C C . LEU B 1 110 ? 6.898 43.719 14.617 1 91.12 110 LEU B C 1
ATOM 5772 O O . LEU B 1 110 ? 7.234 44.906 14.695 1 91.12 110 LEU B O 1
ATOM 5776 N N . MET B 1 111 ? 5.91 43.312 13.938 1 91.75 111 MET B N 1
ATOM 5777 C CA . MET B 1 111 ? 5.066 44.25 13.227 1 91.75 111 MET B CA 1
ATOM 5778 C C . MET B 1 111 ? 4.328 45.188 14.195 1 91.75 111 MET B C 1
ATOM 5780 O O . MET B 1 111 ? 4.168 46.375 13.938 1 91.75 111 MET B O 1
ATOM 5784 N N . GLY B 1 112 ? 3.928 44.594 15.297 1 87.75 112 GLY B N 1
ATOM 5785 C CA . GLY B 1 112 ? 3.275 45.375 16.312 1 87.75 112 GLY B CA 1
ATOM 5786 C C . GLY B 1 112 ? 4.172 46.469 16.891 1 87.75 112 GLY B C 1
ATOM 5787 O O . GLY B 1 112 ? 3.74 47.594 17.078 1 87.75 112 GLY B O 1
ATOM 5788 N N . VAL B 1 113 ? 5.414 46.125 17.094 1 86.69 113 VAL B N 1
ATOM 5789 C CA . VAL B 1 113 ? 6.383 47.094 17.625 1 86.69 113 VAL B CA 1
ATOM 5790 C C . VAL B 1 113 ? 6.66 48.188 16.594 1 86.69 113 VAL B C 1
ATOM 5792 O O . VAL B 1 113 ? 6.719 49.375 16.922 1 86.69 113 VAL B O 1
ATOM 5795 N N . ALA B 1 114 ? 6.832 47.75 15.406 1 92.38 114 ALA B N 1
ATOM 5796 C CA . ALA B 1 114 ? 7.102 48.719 14.336 1 92.38 114 ALA B CA 1
ATOM 5797 C C . ALA B 1 114 ? 5.934 49.688 14.164 1 92.38 114 ALA B C 1
ATOM 5799 O O . ALA B 1 114 ? 6.133 50.875 13.977 1 92.38 114 ALA B O 1
ATOM 5800 N N . PHE B 1 115 ? 4.785 49.219 14.281 1 91.44 115 PHE B N 1
ATOM 5801 C CA . PHE B 1 115 ? 3.598 50.031 14.125 1 91.44 115 PHE B CA 1
ATOM 5802 C C . PHE B 1 115 ? 3.488 51.031 15.266 1 91.44 115 PHE B C 1
ATOM 5804 O O . PHE B 1 115 ? 3.117 52.188 15.055 1 91.44 115 PHE B O 1
ATOM 5811 N N . ALA B 1 116 ? 3.779 50.594 16.406 1 87.31 116 ALA B N 1
ATOM 5812 C CA . ALA B 1 116 ? 3.719 51.5 17.562 1 87.31 116 ALA B CA 1
ATOM 5813 C C . ALA B 1 116 ? 4.711 52.656 17.422 1 87.31 116 ALA B C 1
ATOM 5815 O O . ALA B 1 116 ? 4.379 53.781 17.734 1 87.31 116 ALA B O 1
ATOM 5816 N N . GLU B 1 117 ? 5.871 52.344 16.922 1 88.81 117 GLU B N 1
ATOM 5817 C CA . GLU B 1 117 ? 6.883 53.375 16.75 1 88.81 117 GLU B CA 1
ATOM 5818 C C . GLU B 1 117 ? 6.504 54.312 15.617 1 88.81 117 GLU B C 1
ATOM 5820 O O . GLU B 1 117 ? 6.777 55.531 15.695 1 88.81 117 GLU B O 1
ATOM 5825 N N . ALA B 1 118 ? 5.945 53.781 14.641 1 92.38 118 ALA B N 1
ATOM 5826 C CA . ALA B 1 118 ? 5.504 54.625 13.531 1 92.38 118 ALA B CA 1
ATOM 5827 C C . ALA B 1 118 ? 4.383 55.562 13.969 1 92.38 118 ALA B C 1
ATOM 5829 O O . ALA B 1 118 ? 4.312 56.719 13.523 1 92.38 118 ALA B O 1
ATOM 5830 N N . ALA B 1 119 ? 3.576 55.094 14.812 1 88.94 119 ALA B N 1
ATOM 5831 C CA . ALA B 1 119 ? 2.475 55.906 15.32 1 88.94 119 ALA B CA 1
ATOM 5832 C C . ALA B 1 119 ? 2.994 57.062 16.156 1 88.94 119 ALA B C 1
ATOM 5834 O O . ALA B 1 119 ? 2.428 58.156 16.141 1 88.94 119 ALA B O 1
ATOM 5835 N N . VAL B 1 120 ? 4.051 56.812 16.906 1 87 120 VAL B N 1
ATOM 5836 C CA . VAL B 1 120 ? 4.656 57.875 17.719 1 87 120 VAL B CA 1
ATOM 5837 C C . VAL B 1 120 ? 5.16 58.969 16.828 1 87 120 VAL B C 1
ATOM 5839 O O . VAL B 1 120 ? 4.941 60.156 17.109 1 87 120 VAL B O 1
ATOM 5842 N N . ILE B 1 121 ? 5.746 58.625 15.797 1 88.62 121 ILE B N 1
ATOM 5843 C CA . ILE B 1 121 ? 6.305 59.594 14.875 1 88.62 121 ILE B CA 1
ATOM 5844 C C . ILE B 1 121 ? 5.18 60.406 14.227 1 88.62 121 ILE B C 1
ATOM 5846 O O . ILE B 1 121 ? 5.254 61.625 14.125 1 88.62 121 ILE B O 1
ATOM 5850 N N . THR B 1 122 ? 4.145 59.75 13.844 1 89.12 122 THR B N 1
ATOM 5851 C CA . THR B 1 122 ? 3.027 60.438 13.195 1 89.12 122 THR B CA 1
ATOM 5852 C C . THR B 1 122 ? 2.309 61.344 14.188 1 89.12 122 THR B C 1
ATOM 5854 O O . THR B 1 122 ? 1.864 62.438 13.82 1 89.12 122 THR B O 1
ATOM 5857 N N . PHE B 1 123 ? 2.219 60.844 15.406 1 87.12 123 PHE B N 1
ATOM 5858 C CA . PHE B 1 123 ? 1.566 61.656 16.438 1 87.12 123 PHE B CA 1
ATOM 5859 C C . PHE B 1 123 ? 2.322 62.938 16.688 1 87.12 123 PHE B C 1
ATOM 5861 O O . PHE B 1 123 ? 1.732 64 16.672 1 87.12 123 PHE B O 1
ATOM 5868 N N . TRP B 1 124 ? 3.57 62.875 16.859 1 84.19 124 TRP B N 1
ATOM 5869 C CA . TRP B 1 124 ? 4.359 64.062 17.219 1 84.19 124 TRP B CA 1
ATOM 5870 C C . TRP B 1 124 ? 4.609 64.938 16 1 84.19 124 TRP B C 1
ATOM 5872 O O . TRP B 1 124 ? 4.699 66.188 16.125 1 84.19 124 TRP B O 1
ATOM 5882 N N . ARG B 1 125 ? 4.711 64.438 14.891 1 84 125 ARG B N 1
ATOM 5883 C CA . ARG B 1 125 ? 4.773 65.25 13.688 1 84 125 ARG B CA 1
ATOM 5884 C C . ARG B 1 125 ? 3.508 66.062 13.531 1 84 125 ARG B C 1
ATOM 5886 O O . ARG B 1 125 ? 3.574 67.25 13.148 1 84 125 ARG B O 1
ATOM 5893 N N . GLY B 1 126 ? 2.404 65.438 13.812 1 81.69 126 GLY B N 1
ATOM 5894 C CA . GLY B 1 126 ? 1.142 66.188 13.781 1 81.69 126 GLY B CA 1
ATOM 5895 C C . GLY B 1 126 ? 1.031 67.25 14.859 1 81.69 126 GLY B C 1
ATOM 5896 O O . GLY B 1 126 ? 0.511 68.312 14.617 1 81.69 126 GLY B O 1
ATOM 5897 N N . ALA B 1 127 ? 1.58 66.938 16.016 1 78.06 127 ALA B N 1
ATOM 5898 C CA . ALA B 1 127 ? 1.539 67.875 17.125 1 78.06 127 ALA B CA 1
ATOM 5899 C C . ALA B 1 127 ? 2.426 69.062 16.859 1 78.06 127 ALA B C 1
ATOM 5901 O O . ALA B 1 127 ? 2.059 70.188 17.188 1 78.06 127 ALA B O 1
ATOM 5902 N N . VAL B 1 128 ? 3.527 68.812 16.203 1 73.44 128 VAL B N 1
ATOM 5903 C CA . VAL B 1 128 ? 4.453 69.938 15.891 1 73.44 128 VAL B CA 1
ATOM 5904 C C . VAL B 1 128 ? 3.932 70.688 14.703 1 73.44 128 VAL B C 1
ATOM 5906 O O . VAL B 1 128 ? 4.117 71.938 14.641 1 73.44 128 VAL B O 1
ATOM 5909 N N . GLY B 1 129 ? 3.297 70.125 13.781 1 72.94 129 GLY B N 1
ATOM 5910 C CA . GLY B 1 129 ? 2.803 70.75 12.578 1 72.94 129 GLY B CA 1
ATOM 5911 C C . GLY B 1 129 ? 1.482 71.5 12.789 1 72.94 129 GLY B C 1
ATOM 5912 O O . GLY B 1 129 ? 1.012 72.188 11.906 1 72.94 129 GLY B O 1
ATOM 5913 N N . GLY B 1 130 ? 0.848 71.438 14.008 1 71.06 130 GLY B N 1
ATOM 5914 C CA . GLY B 1 130 ? -0.373 72.125 14.312 1 71.06 130 GLY B CA 1
ATOM 5915 C C . GLY B 1 130 ? -1.632 71.312 14.031 1 71.06 130 GLY B C 1
ATOM 5916 O O . GLY B 1 130 ? -2.623 71.875 13.539 1 71.06 130 GLY B O 1
ATOM 5917 N N . MET B 1 131 ? -1.64 70.125 14.328 1 74.88 131 MET B N 1
ATOM 5918 C CA . MET B 1 131 ? -2.83 69.312 14.195 1 74.88 131 MET B CA 1
ATOM 5919 C C . MET B 1 131 ? -3.82 69.562 15.32 1 74.88 131 MET B C 1
ATOM 5921 O O . MET B 1 131 ? -3.418 69.812 16.469 1 74.88 131 MET B O 1
ATOM 5925 N N . PRO B 1 132 ? -5.031 69.625 14.836 1 71.94 132 PRO B N 1
ATOM 5926 C CA . PRO B 1 132 ? -6.039 69.875 15.883 1 71.94 132 PRO B CA 1
ATOM 5927 C C . PRO B 1 132 ? -5.984 68.812 16.984 1 71.94 132 PRO B C 1
ATOM 5929 O O . PRO B 1 132 ? -5.625 67.625 16.719 1 71.94 132 PRO B O 1
ATOM 5932 N N . VAL B 1 133 ? -6.316 69.25 18.188 1 71.38 133 VAL B N 1
ATOM 5933 C CA . VAL B 1 133 ? -6.227 68.375 19.359 1 71.38 133 VAL B CA 1
ATOM 5934 C C . VAL B 1 133 ? -7.133 67.188 19.188 1 71.38 133 VAL B C 1
ATOM 5936 O O . VAL B 1 133 ? -6.789 66.062 19.625 1 71.38 133 VAL B O 1
ATOM 5939 N N . SER B 1 134 ? -8.305 67.375 18.562 1 72.06 134 SER B N 1
ATOM 5940 C CA . SER B 1 134 ? -9.211 66.25 18.344 1 72.06 134 SER B CA 1
ATOM 5941 C C . SER B 1 134 ? -8.586 65.188 17.438 1 72.06 134 SER B C 1
ATOM 5943 O O . SER B 1 134 ? -8.758 64 17.656 1 72.06 134 SER B O 1
ATOM 5945 N N . ASN B 1 135 ? -7.871 65.688 16.453 1 78.94 135 ASN B N 1
ATOM 5946 C CA . ASN B 1 135 ? -7.223 64.75 15.531 1 78.94 135 ASN B CA 1
ATOM 5947 C C . ASN B 1 135 ? -6.055 64 16.203 1 78.94 135 ASN B C 1
ATOM 5949 O O . ASN B 1 135 ? -5.754 62.875 15.859 1 78.94 135 ASN B O 1
ATOM 5953 N N . LEU B 1 136 ? -5.445 64.625 17.125 1 79.94 136 LEU B N 1
ATOM 5954 C CA . LEU B 1 136 ? -4.355 64 17.859 1 79.94 136 LEU B CA 1
ATOM 5955 C C . LEU B 1 136 ? -4.875 62.875 18.719 1 79.94 136 LEU B C 1
ATOM 5957 O O . LEU B 1 136 ? -4.219 61.844 18.859 1 79.94 136 LEU B O 1
ATOM 5961 N N . HIS B 1 137 ? -6.012 63.125 19.234 1 78.81 137 HIS B N 1
ATOM 5962 C CA . HIS B 1 137 ? -6.629 62.031 20 1 78.81 137 HIS B CA 1
ATOM 5963 C C . HIS B 1 137 ? -6.926 60.812 19.125 1 78.81 137 HIS B C 1
ATOM 5965 O O . HIS B 1 137 ? -6.68 59.688 19.531 1 78.81 137 HIS B O 1
ATOM 5971 N N . TYR B 1 138 ? -7.426 61.094 17.969 1 84.25 138 TYR B N 1
ATOM 5972 C CA . TYR B 1 138 ? -7.828 59.969 17.125 1 84.25 138 TYR B CA 1
ATOM 5973 C C . TYR B 1 138 ? -6.613 59.312 16.5 1 84.25 138 TYR B C 1
ATOM 5975 O O . TYR B 1 138 ? -6.676 58.125 16.125 1 84.25 138 TYR B O 1
ATOM 5983 N N . VAL B 1 139 ? -5.488 59.969 16.344 1 86 139 VAL B N 1
ATOM 5984 C CA . VAL B 1 139 ? -4.25 59.312 15.93 1 86 139 VAL B CA 1
ATOM 5985 C C . VAL B 1 139 ? -3.797 58.344 17.016 1 86 139 VAL B C 1
ATOM 5987 O O . VAL B 1 139 ? -3.375 57.219 16.703 1 86 139 VAL B O 1
ATOM 5990 N N . TRP B 1 140 ? -3.945 58.75 18.219 1 86.19 140 TRP B N 1
ATOM 5991 C CA . TRP B 1 140 ? -3.604 57.875 19.328 1 86.19 140 TRP B CA 1
ATOM 5992 C C . TRP B 1 140 ? -4.566 56.719 19.422 1 86.19 140 TRP B C 1
ATOM 5994 O O . TRP B 1 140 ? -4.148 55.562 19.625 1 86.19 140 TRP B O 1
ATOM 6004 N N . ALA B 1 141 ? -5.84 56.969 19.266 1 83.56 141 ALA B N 1
ATOM 6005 C CA . ALA B 1 141 ? -6.844 55.938 19.359 1 83.56 141 ALA B CA 1
ATOM 6006 C C . ALA B 1 141 ? -6.648 54.875 18.25 1 83.56 141 ALA B C 1
ATOM 6008 O O . ALA B 1 141 ? -6.793 53.688 18.484 1 83.56 141 ALA B O 1
ATOM 6009 N N . SER B 1 142 ? -6.363 55.375 17.062 1 86.81 142 SER B N 1
ATOM 6010 C CA . SER B 1 142 ? -6.168 54.469 15.93 1 86.81 142 SER B CA 1
ATOM 6011 C C . SER B 1 142 ? -4.906 53.625 16.094 1 86.81 142 SER B C 1
ATOM 6013 O O . SER B 1 142 ? -4.812 52.531 15.547 1 86.81 142 SER B O 1
ATOM 6015 N N . SER B 1 143 ? -3.941 54.062 16.766 1 85.5 143 SER B N 1
ATOM 6016 C CA . SER B 1 143 ? -2.684 53.344 16.938 1 85.5 143 SER B CA 1
ATOM 6017 C C . SER B 1 143 ? -2.758 52.375 18.109 1 85.5 143 SER B C 1
ATOM 6019 O O . SER B 1 143 ? -1.972 51.438 18.188 1 85.5 143 SER B O 1
ATOM 6021 N N . SER B 1 144 ? -3.689 52.594 18.984 1 79.06 144 SER B N 1
ATOM 6022 C CA . SER B 1 144 ? -3.768 51.75 20.188 1 79.06 144 SER B CA 1
ATOM 6023 C C . SER B 1 144 ? -4.59 50.5 19.938 1 79.06 144 SER B C 1
ATOM 6025 O O . SER B 1 144 ? -4.312 49.438 20.516 1 79.06 144 SER B O 1
ATOM 6027 N N . SER B 1 145 ? -5.652 50.656 19.109 1 79.81 145 SER B N 1
ATOM 6028 C CA . SER B 1 145 ? -6.492 49.469 18.875 1 79.81 145 SER B CA 1
ATOM 6029 C C . SER B 1 145 ? -7.195 49.562 17.531 1 79.81 145 SER B C 1
ATOM 6031 O O . SER B 1 145 ? -7.32 50.656 16.953 1 79.81 145 SER B O 1
ATOM 6033 N N . VAL B 1 146 ? -7.574 48.375 17.141 1 80.31 146 VAL B N 1
ATOM 6034 C CA . VAL B 1 146 ? -8.297 48.312 15.867 1 80.31 146 VAL B CA 1
ATOM 6035 C C . VAL B 1 146 ? -9.688 48.938 16.031 1 80.31 146 VAL B C 1
ATOM 6037 O O . VAL B 1 146 ? -10.203 49.562 15.109 1 80.31 146 VAL B O 1
ATOM 6040 N N . VAL B 1 147 ? -10.211 48.812 17.219 1 78.06 147 VAL B N 1
ATOM 6041 C CA . VAL B 1 147 ? -11.516 49.406 17.484 1 78.06 147 VAL B CA 1
ATOM 6042 C C . VAL B 1 147 ? -11.414 50.938 17.422 1 78.06 147 VAL B C 1
ATOM 6044 O O . VAL B 1 147 ? -12.312 51.594 16.891 1 78.06 147 VAL B O 1
ATOM 6047 N N . GLY B 1 148 ? -10.336 51.438 17.969 1 81.69 148 GLY B N 1
ATOM 6048 C CA . GLY B 1 148 ? -10.094 52.875 17.859 1 81.69 148 GLY B CA 1
ATOM 6049 C C . GLY B 1 148 ? -9.93 53.344 16.422 1 81.69 148 GLY B C 1
ATOM 6050 O O . GLY B 1 148 ? -10.391 54.438 16.062 1 81.69 148 GLY B O 1
ATOM 6051 N N . ALA B 1 149 ? -9.383 52.406 15.617 1 88.06 149 ALA B N 1
ATOM 6052 C CA . ALA B 1 149 ? -9.195 52.75 14.211 1 88.06 149 ALA B CA 1
ATOM 6053 C C . ALA B 1 149 ? -10.523 52.75 13.469 1 88.06 149 ALA B C 1
ATOM 6055 O O . ALA B 1 149 ? -10.766 53.656 12.641 1 88.06 149 ALA B O 1
ATOM 6056 N N . LEU B 1 150 ? -11.359 51.875 13.812 1 86.5 150 LEU B N 1
ATOM 6057 C CA . LEU B 1 150 ? -12.656 51.844 13.156 1 86.5 150 LEU B CA 1
ATOM 6058 C C . LEU B 1 150 ? -13.523 53.031 13.555 1 86.5 150 LEU B C 1
ATOM 6060 O O . LEU B 1 150 ? -14.227 53.594 12.719 1 86.5 150 LEU B O 1
ATOM 6064 N N . THR B 1 151 ? -13.438 53.344 14.805 1 82.25 151 THR B N 1
ATOM 6065 C CA . THR B 1 151 ? -14.188 54.5 15.289 1 82.25 151 THR B CA 1
ATOM 6066 C C . THR B 1 151 ? -13.68 55.812 14.648 1 82.25 151 THR B C 1
ATOM 6068 O O . THR B 1 151 ? -14.461 56.688 14.312 1 82.25 151 THR B O 1
ATOM 6071 N N . SER B 1 152 ? -12.367 55.812 14.508 1 85 152 SER B N 1
ATOM 6072 C CA . SER B 1 152 ? -11.758 57 13.898 1 85 152 SER B CA 1
ATOM 6073 C C . SER B 1 152 ? -12.156 57.125 12.43 1 85 152 SER B C 1
ATOM 6075 O O . SER B 1 152 ? -12.383 58.25 11.938 1 85 152 SER B O 1
ATOM 6077 N N . LEU B 1 153 ? -12.25 56.062 11.828 1 86.75 153 LEU B N 1
ATOM 6078 C CA . LEU B 1 153 ? -12.656 56.094 10.422 1 86.75 153 LEU B CA 1
ATOM 6079 C C . LEU B 1 153 ? -14.117 56.469 10.273 1 86.75 153 LEU B C 1
ATOM 6081 O O . LEU B 1 153 ? -14.484 57.188 9.336 1 86.75 153 LEU B O 1
ATOM 6085 N N . TRP B 1 154 ? -14.93 56 11.188 1 84.62 154 TRP B N 1
ATOM 6086 C CA . TRP B 1 154 ? -16.359 56.312 11.172 1 84.62 154 TRP B CA 1
ATOM 6087 C C . TRP B 1 154 ? -16.578 57.812 11.383 1 84.62 154 TRP B C 1
ATOM 6089 O O . TRP B 1 154 ? -17.484 58.406 10.797 1 84.62 154 TRP B O 1
ATOM 6099 N N . ARG B 1 155 ? -15.648 58.469 12.227 1 79.94 155 ARG B N 1
ATOM 6100 C CA . ARG B 1 155 ? -15.75 59.906 12.523 1 79.94 155 ARG B CA 1
ATOM 6101 C C . ARG B 1 155 ? -14.953 60.719 11.516 1 79.94 155 ARG B C 1
ATOM 6103 O O . ARG B 1 155 ? -14.906 61.938 11.602 1 79.94 155 ARG B O 1
ATOM 6110 N N . ARG B 1 156 ? -14.305 60.062 10.469 1 83.5 156 ARG B N 1
ATOM 6111 C CA . ARG B 1 156 ? -13.523 60.656 9.391 1 83.5 156 ARG B CA 1
ATOM 6112 C C . ARG B 1 156 ? -12.406 61.531 9.961 1 83.5 156 ARG B C 1
ATOM 6114 O O . ARG B 1 156 ? -12.203 62.656 9.516 1 83.5 156 ARG B O 1
ATOM 6121 N N . ARG B 1 157 ? -11.82 61 11.039 1 83.75 157 ARG B N 1
ATOM 6122 C CA . ARG B 1 157 ? -10.672 61.656 11.648 1 83.75 157 ARG B CA 1
ATOM 6123 C C . ARG B 1 157 ? -9.43 60.781 11.578 1 83.75 157 ARG B C 1
ATOM 6125 O O . ARG B 1 157 ? -9.531 59.562 11.641 1 83.75 157 ARG B O 1
ATOM 6132 N N . ALA B 1 158 ? -8.281 61.344 11.367 1 87.38 158 ALA B N 1
ATOM 6133 C CA . ALA B 1 158 ? -7.023 60.625 11.289 1 87.38 158 ALA B CA 1
ATOM 6134 C C . ALA B 1 158 ? -7.133 59.438 10.312 1 87.38 158 ALA B C 1
ATOM 6136 O O . ALA B 1 158 ? -6.781 58.312 10.656 1 87.38 158 ALA B O 1
ATOM 6137 N N . VAL B 1 159 ? -7.648 59.656 9.18 1 86.5 159 VAL B N 1
ATOM 6138 C CA . VAL B 1 159 ? -8 58.625 8.195 1 86.5 159 VAL B CA 1
ATOM 6139 C C . VAL B 1 159 ? -6.742 57.875 7.762 1 86.5 159 VAL B C 1
ATOM 6141 O O . VAL B 1 159 ? -6.766 56.656 7.602 1 86.5 159 VAL B O 1
ATOM 6144 N N . GLY B 1 160 ? -5.609 58.5 7.555 1 87 160 GLY B N 1
ATOM 6145 C CA . GLY B 1 160 ? -4.379 57.875 7.117 1 87 160 GLY B CA 1
ATOM 6146 C C . GLY B 1 160 ? -3.871 56.844 8.094 1 87 160 GLY B C 1
ATOM 6147 O O . GLY B 1 160 ? -3.633 55.688 7.707 1 87 160 GLY B O 1
ATOM 6148 N N . VAL B 1 161 ? -3.846 57.219 9.32 1 90.56 161 VAL B N 1
ATOM 6149 C CA . VAL B 1 161 ? -3.336 56.312 10.344 1 90.56 161 VAL B CA 1
ATOM 6150 C C . VAL B 1 161 ? -4.348 55.188 10.594 1 90.56 161 VAL B C 1
ATOM 6152 O O . VAL B 1 161 ? -3.967 54.031 10.844 1 90.56 161 VAL B O 1
ATOM 6155 N N . SER B 1 162 ? -5.613 55.531 10.492 1 92 162 SER B N 1
ATOM 6156 C CA . SER B 1 162 ? -6.648 54.531 10.711 1 92 162 SER B CA 1
ATOM 6157 C C . SER B 1 162 ? -6.633 53.469 9.609 1 92 162 SER B C 1
ATOM 6159 O O . SER B 1 162 ? -6.805 52.281 9.883 1 92 162 SER B O 1
ATOM 6161 N N . LEU B 1 163 ? -6.441 53.844 8.453 1 92.62 163 LEU B N 1
ATOM 6162 C CA . LEU B 1 163 ? -6.367 52.906 7.352 1 92.62 163 LEU B CA 1
ATOM 6163 C C . LEU B 1 163 ? -5.16 52 7.504 1 92.62 163 LEU B C 1
ATOM 6165 O O . LEU B 1 163 ? -5.258 50.781 7.242 1 92.62 163 LEU B O 1
ATOM 6169 N N . VAL B 1 164 ? -4.051 52.5 7.832 1 93.5 164 VAL B N 1
ATOM 6170 C CA . VAL B 1 164 ? -2.85 51.688 8.023 1 93.5 164 VAL B CA 1
ATOM 6171 C C . VAL B 1 164 ? -3.061 50.719 9.172 1 93.5 164 VAL B C 1
ATOM 6173 O O . VAL B 1 164 ? -2.635 49.562 9.094 1 93.5 164 VAL B O 1
ATOM 6176 N N . SER B 1 165 ? -3.689 51.188 10.219 1 93.25 165 SER B N 1
ATOM 6177 C CA . SER B 1 165 ? -3.979 50.312 11.352 1 93.25 165 SER B CA 1
ATOM 6178 C C . SER B 1 165 ? -4.848 49.125 10.922 1 93.25 165 SER B C 1
ATOM 6180 O O . SER B 1 165 ? -4.617 48 11.352 1 93.25 165 SER B O 1
ATOM 6182 N N . ILE B 1 166 ? -5.781 49.344 10.102 1 92.31 166 ILE B N 1
ATOM 6183 C CA . ILE B 1 166 ? -6.656 48.281 9.625 1 92.31 166 ILE B CA 1
ATOM 6184 C C . ILE B 1 166 ? -5.863 47.312 8.734 1 92.31 166 ILE B C 1
ATOM 6186 O O . ILE B 1 166 ? -6.023 46.094 8.828 1 92.31 166 ILE B O 1
ATOM 6190 N N . LEU B 1 167 ? -5.059 47.844 7.891 1 94.25 167 LEU B N 1
ATOM 6191 C CA . LEU B 1 167 ? -4.254 47 7.012 1 94.25 167 LEU B CA 1
ATOM 6192 C C . LEU B 1 167 ? -3.291 46.125 7.816 1 94.25 167 LEU B C 1
ATOM 6194 O O . LEU B 1 167 ? -3.074 44.969 7.484 1 94.25 167 LEU B O 1
ATOM 6198 N N . VAL B 1 168 ? -2.732 46.688 8.82 1 93.06 168 VAL B N 1
ATOM 6199 C CA . VAL B 1 168 ? -1.843 45.938 9.688 1 93.06 168 VAL B CA 1
ATOM 6200 C C . VAL B 1 168 ? -2.631 44.844 10.398 1 93.06 168 VAL B C 1
ATOM 6202 O O . VAL B 1 168 ? -2.156 43.719 10.523 1 93.06 168 VAL B O 1
ATOM 6205 N N . ALA B 1 169 ? -3.812 45.156 10.805 1 91.44 169 ALA B N 1
ATOM 6206 C CA . ALA B 1 169 ? -4.652 44.156 11.477 1 91.44 169 ALA B CA 1
ATOM 6207 C C . ALA B 1 169 ? -5.027 43.031 10.531 1 91.44 169 ALA B C 1
ATOM 6209 O O . ALA B 1 169 ? -4.977 41.844 10.914 1 91.44 169 ALA B O 1
ATOM 6210 N N . VAL B 1 170 ? -5.348 43.375 9.391 1 92.25 170 VAL B N 1
ATOM 6211 C CA . VAL B 1 170 ? -5.715 42.344 8.398 1 92.25 170 VAL B CA 1
ATOM 6212 C C . VAL B 1 170 ? -4.504 41.5 8.078 1 92.25 170 VAL B C 1
ATOM 6214 O O . VAL B 1 170 ? -4.617 40.25 7.988 1 92.25 170 VAL B O 1
ATOM 6217 N N . SER B 1 171 ? -3.379 42.094 7.844 1 94 171 SER B N 1
ATOM 6218 C CA . SER B 1 171 ? -2.158 41.344 7.543 1 94 171 SER B CA 1
ATOM 6219 C C . SER B 1 171 ? -1.792 40.406 8.672 1 94 171 SER B C 1
ATOM 6221 O O . SER B 1 171 ? -1.418 39.25 8.43 1 94 171 SER B O 1
ATOM 6223 N N . THR B 1 172 ? -1.94 40.812 9.844 1 90.81 172 THR B N 1
ATOM 6224 C CA . THR B 1 172 ? -1.583 40 10.992 1 90.81 172 THR B CA 1
ATOM 6225 C C . THR B 1 172 ? -2.6 38.875 11.188 1 90.81 172 THR B C 1
ATOM 6227 O O . THR B 1 172 ? -2.238 37.781 11.602 1 90.81 172 THR B O 1
ATOM 6230 N N . LEU B 1 173 ? -3.818 39.125 10.898 1 90.94 173 LEU B N 1
ATOM 6231 C CA . LEU B 1 173 ? -4.875 38.156 11.094 1 90.94 173 LEU B CA 1
ATOM 6232 C C . LEU B 1 173 ? -4.805 37.031 10.047 1 90.94 173 LEU B C 1
ATOM 6234 O O . LEU B 1 173 ? -5.051 35.875 10.344 1 90.94 173 LEU B O 1
ATOM 6238 N N . LEU B 1 174 ? -4.434 37.438 8.883 1 94.19 174 LEU B N 1
ATOM 6239 C CA . LEU B 1 174 ? -4.574 36.469 7.777 1 94.19 174 LEU B CA 1
ATOM 6240 C C . LEU B 1 174 ? -3.23 35.844 7.438 1 94.19 174 LEU B C 1
ATOM 6242 O O . LEU B 1 174 ? -3.184 34.812 6.773 1 94.19 174 LEU B O 1
ATOM 6246 N N . ARG B 1 175 ? -2.156 36.344 7.863 1 93.69 175 ARG B N 1
ATOM 6247 C CA . ARG B 1 175 ? -0.832 35.844 7.531 1 93.69 175 ARG B CA 1
ATOM 6248 C C . ARG B 1 175 ? -0.683 34.406 7.973 1 93.69 175 ARG B C 1
ATOM 6250 O O . ARG B 1 175 ? -0.283 33.531 7.18 1 93.69 175 ARG B O 1
ATOM 6257 N N . GLY B 1 176 ? -1.04 34.031 9.156 1 91.12 176 GLY B N 1
ATOM 6258 C CA . GLY B 1 176 ? -0.846 32.719 9.719 1 91.12 176 GLY B CA 1
ATOM 6259 C C . GLY B 1 176 ? -1.624 31.641 8.984 1 91.12 176 GLY B C 1
ATOM 6260 O O . GLY B 1 176 ? -1.034 30.719 8.414 1 91.12 176 GLY B O 1
ATOM 6261 N N . PRO B 1 177 ? -2.947 31.797 8.906 1 92.75 177 PRO B N 1
ATOM 6262 C CA . PRO B 1 177 ? -3.779 30.781 8.258 1 92.75 177 PRO B CA 1
ATOM 6263 C C . PRO B 1 177 ? -3.447 30.609 6.777 1 92.75 177 PRO B C 1
ATOM 6265 O O . PRO B 1 177 ? -3.469 29.484 6.262 1 92.75 177 PRO B O 1
ATOM 6268 N N . LEU B 1 178 ? -3.145 31.672 6.117 1 94.06 178 LEU B N 1
ATOM 6269 C CA . LEU B 1 178 ? -2.867 31.562 4.688 1 94.06 178 LEU B CA 1
ATOM 6270 C C . LEU B 1 178 ? -1.526 30.875 4.441 1 94.06 178 LEU B C 1
ATOM 6272 O O . LEU B 1 178 ? -1.373 30.125 3.473 1 94.06 178 LEU B O 1
ATOM 6276 N N . MET B 1 179 ? -0.572 31.188 5.293 1 94.19 179 MET B N 1
ATOM 6277 C CA . MET B 1 179 ? 0.713 30.5 5.164 1 94.19 179 MET B CA 1
ATOM 6278 C C . MET B 1 179 ? 0.573 29.016 5.457 1 94.19 179 MET B C 1
ATOM 6280 O O . MET B 1 179 ? 1.244 28.188 4.836 1 94.19 179 MET B O 1
ATOM 6284 N N . GLN B 1 180 ? -0.256 28.734 6.371 1 93.88 180 GLN B N 1
ATOM 6285 C CA . GLN B 1 180 ? -0.479 27.328 6.719 1 93.88 180 GLN B CA 1
ATOM 6286 C C . GLN B 1 180 ? -1.191 26.594 5.59 1 93.88 180 GLN B C 1
ATOM 6288 O O . GLN B 1 180 ? -0.979 25.391 5.395 1 93.88 180 GLN B O 1
ATOM 6293 N N . ARG B 1 181 ? -1.974 27.219 4.887 1 93.25 181 ARG B N 1
ATOM 6294 C CA . ARG B 1 181 ? -2.707 26.609 3.783 1 93.25 181 ARG B CA 1
ATOM 6295 C C . ARG B 1 181 ? -1.778 26.297 2.611 1 93.25 181 ARG B C 1
ATOM 6297 O O . ARG B 1 181 ? -2.104 25.484 1.753 1 93.25 181 ARG B O 1
ATOM 6304 N N . ALA B 1 182 ? -0.684 26.906 2.576 1 93.75 182 ALA B N 1
ATOM 6305 C CA . ALA B 1 182 ? 0.25 26.734 1.464 1 93.75 182 ALA B CA 1
ATOM 6306 C C . ALA B 1 182 ? 0.952 25.391 1.527 1 93.75 182 ALA B C 1
ATOM 6308 O O . ALA B 1 182 ? 1.524 24.938 0.534 1 93.75 182 ALA B O 1
ATOM 6309 N N . THR B 1 183 ? 0.864 24.703 2.637 1 91.38 183 THR B N 1
ATOM 6310 C CA . THR B 1 183 ? 1.493 23.391 2.775 1 91.38 183 THR B CA 1
ATOM 6311 C C . THR B 1 183 ? 0.453 22.328 3.094 1 91.38 183 THR B C 1
ATOM 6313 O O . THR B 1 183 ? -0.438 22.547 3.918 1 91.38 183 THR B O 1
ATOM 6316 N N . TYR B 1 184 ? 0.49 21.219 2.377 1 89.44 184 TYR B N 1
ATOM 6317 C CA . TYR B 1 184 ? -0.424 20.125 2.631 1 89.44 184 TYR B CA 1
ATOM 6318 C C . TYR B 1 184 ? 0.271 18.781 2.424 1 89.44 184 TYR B C 1
ATOM 6320 O O . TYR B 1 184 ? 1.396 18.719 1.921 1 89.44 184 TYR B O 1
ATOM 6328 N N . VAL B 1 185 ? -0.368 17.75 2.922 1 87.12 185 VAL B N 1
ATOM 6329 C CA . VAL B 1 185 ? 0.194 16.406 2.814 1 87.12 185 VAL B CA 1
ATOM 6330 C C . VAL B 1 185 ? -0.533 15.633 1.721 1 87.12 185 VAL B C 1
ATOM 6332 O O . VAL B 1 185 ? -1.761 15.695 1.619 1 87.12 185 VAL B O 1
ATOM 6335 N N . GLU B 1 186 ? 0.286 15.008 0.848 1 83.75 186 GLU B N 1
ATOM 6336 C CA . GLU B 1 186 ? -0.256 14.164 -0.212 1 83.75 186 GLU B CA 1
ATOM 6337 C C . GLU B 1 186 ? 0.364 12.773 -0.178 1 83.75 186 GLU B C 1
ATOM 6339 O O . GLU B 1 186 ? 1.526 12.609 0.201 1 83.75 186 GLU B O 1
ATOM 6344 N N . LEU B 1 187 ? -0.493 11.93 -0.502 1 79.31 187 LEU B N 1
ATOM 6345 C CA . LEU B 1 187 ? -0.019 10.555 -0.648 1 79.31 187 LEU B CA 1
ATOM 6346 C C . LEU B 1 187 ? 0.432 10.289 -2.08 1 79.31 187 LEU B C 1
ATOM 6348 O O . LEU B 1 187 ? -0.325 10.516 -3.027 1 79.31 187 LEU B O 1
ATOM 6352 N N . VAL B 1 188 ? 1.743 9.977 -2.258 1 74.38 188 VAL B N 1
ATOM 6353 C CA . VAL B 1 188 ? 2.266 9.711 -3.594 1 74.38 188 VAL B CA 1
ATOM 6354 C C . VAL B 1 188 ? 2.881 8.312 -3.641 1 74.38 188 VAL B C 1
ATOM 6356 O O . VAL B 1 188 ? 3.436 7.84 -2.646 1 74.38 188 VAL B O 1
ATOM 6359 N N . ASP B 1 189 ? 2.625 7.746 -4.844 1 69.5 189 ASP B N 1
ATOM 6360 C CA . ASP B 1 189 ? 3.311 6.492 -5.141 1 69.5 189 ASP B CA 1
ATOM 6361 C C . ASP B 1 189 ? 4.703 6.746 -5.711 1 69.5 189 ASP B C 1
ATOM 6363 O O . ASP B 1 189 ? 4.84 7.371 -6.766 1 69.5 189 ASP B O 1
ATOM 6367 N N . LEU B 1 190 ? 5.715 6.574 -4.941 1 66.56 190 LEU B N 1
ATOM 6368 C CA . LEU B 1 190 ? 7.07 6.883 -5.375 1 66.56 190 LEU B CA 1
ATOM 6369 C C . LEU B 1 190 ? 7.727 5.664 -6.016 1 66.56 190 LEU B C 1
ATOM 6371 O O . LEU B 1 190 ? 7.582 4.543 -5.523 1 66.56 190 LEU B O 1
ATOM 6375 N N . GLU B 1 191 ? 8.258 5.926 -7.32 1 72.38 191 GLU B N 1
ATOM 6376 C CA . GLU B 1 191 ? 9.102 4.938 -7.992 1 72.38 191 GLU B CA 1
ATOM 6377 C C . GLU B 1 191 ? 10.562 5.082 -7.586 1 72.38 191 GLU B C 1
ATOM 6379 O O . GLU B 1 191 ? 11.109 6.188 -7.609 1 72.38 191 GLU B O 1
ATOM 6384 N N . ALA B 1 192 ? 11.031 4.273 -6.82 1 71.56 192 ALA B N 1
ATOM 6385 C CA . ALA B 1 192 ? 12.438 4.305 -6.441 1 71.56 192 ALA B CA 1
ATOM 6386 C C . ALA B 1 192 ? 13.242 3.289 -7.246 1 71.56 192 ALA B C 1
ATOM 6388 O O . ALA B 1 192 ? 12.828 2.139 -7.402 1 71.56 192 ALA B O 1
ATOM 6389 N N . TRP B 1 193 ? 14.383 3.824 -7.93 1 76.94 193 TRP B N 1
ATOM 6390 C CA . TRP B 1 193 ? 15.273 2.953 -8.688 1 76.94 193 TRP B CA 1
ATOM 6391 C C . TRP B 1 193 ? 16.391 2.4 -7.805 1 76.94 193 TRP B C 1
ATOM 6393 O O . TRP B 1 193 ? 16.984 3.135 -7.008 1 76.94 193 TRP B O 1
ATOM 6403 N N . ASP B 1 194 ? 16.422 1.18 -7.73 1 79.19 194 ASP B N 1
ATOM 6404 C CA . ASP B 1 194 ? 17.484 0.524 -6.98 1 79.19 194 ASP B CA 1
ATOM 6405 C C . ASP B 1 194 ? 18.062 -0.653 -7.762 1 79.19 194 ASP B C 1
ATOM 6407 O O . ASP B 1 194 ? 17.531 -1.029 -8.812 1 79.19 194 ASP B O 1
ATOM 6411 N N . THR B 1 195 ? 19.328 -1.037 -7.441 1 81.62 195 THR B N 1
ATOM 6412 C CA . THR B 1 195 ? 19.953 -2.217 -8.031 1 81.62 195 THR B CA 1
ATOM 6413 C C . THR B 1 195 ? 19.922 -3.391 -7.055 1 81.62 195 THR B C 1
ATOM 6415 O O . THR B 1 195 ? 20.297 -3.25 -5.891 1 81.62 195 THR B O 1
ATOM 6418 N N . ILE B 1 196 ? 19.344 -4.461 -7.531 1 80.06 196 ILE B N 1
ATOM 6419 C CA . ILE B 1 196 ? 19.266 -5.648 -6.691 1 80.06 196 ILE B CA 1
ATOM 6420 C C . ILE B 1 196 ? 19.984 -6.812 -7.371 1 80.06 196 ILE B C 1
ATOM 6422 O O . ILE B 1 196 ? 20.078 -6.855 -8.602 1 80.06 196 ILE B O 1
ATOM 6426 N N . LYS B 1 197 ? 20.578 -7.656 -6.555 1 80.06 197 LYS B N 1
ATOM 6427 C CA . LYS B 1 197 ? 21.203 -8.891 -7.035 1 80.06 197 LYS B CA 1
ATOM 6428 C C . LYS B 1 197 ? 20.203 -10.039 -7.043 1 80.06 197 LYS B C 1
ATOM 6430 O O . LYS B 1 197 ? 19.625 -10.367 -6.012 1 80.06 197 LYS B O 1
ATOM 6435 N N . ILE B 1 198 ? 19.984 -10.562 -8.211 1 82.62 198 ILE B N 1
ATOM 6436 C CA . ILE B 1 198 ? 19.062 -11.688 -8.352 1 82.62 198 ILE B CA 1
ATOM 6437 C C . ILE B 1 198 ? 19.828 -12.93 -8.797 1 82.62 198 ILE B C 1
ATOM 6439 O O . ILE B 1 198 ? 20.484 -12.914 -9.836 1 82.62 198 ILE B O 1
ATOM 6443 N N . PRO B 1 199 ? 19.797 -13.953 -7.965 1 86.06 199 PRO B N 1
ATOM 6444 C CA . PRO B 1 199 ? 20.469 -15.195 -8.344 1 86.06 199 PRO B CA 1
ATOM 6445 C C . PRO B 1 199 ? 19.703 -15.984 -9.406 1 86.06 199 PRO B C 1
ATOM 6447 O O . PRO B 1 199 ? 18.844 -16.797 -9.078 1 86.06 199 PRO B O 1
ATOM 6450 N N . VAL B 1 200 ? 19.984 -15.773 -10.656 1 86.56 200 VAL B N 1
ATOM 6451 C CA . VAL B 1 200 ? 19.391 -16.484 -11.781 1 86.56 200 VAL B CA 1
ATOM 6452 C C . VAL B 1 200 ? 20.484 -16.891 -12.766 1 86.56 200 VAL B C 1
ATOM 6454 O O . VAL B 1 200 ? 21.344 -16.078 -13.133 1 86.56 200 VAL B O 1
ATOM 6457 N N . MET B 1 201 ? 20.422 -18.188 -13.078 1 84.94 201 MET B N 1
ATOM 6458 C CA . MET B 1 201 ? 21.406 -18.703 -14.031 1 84.94 201 MET B CA 1
ATOM 6459 C C . MET B 1 201 ? 20.938 -18.484 -15.461 1 84.94 201 MET B C 1
ATOM 6461 O O . MET B 1 201 ? 19.812 -18.812 -15.812 1 84.94 201 MET B O 1
ATOM 6465 N N . ALA B 1 202 ? 21.719 -17.859 -16.266 1 78.31 202 ALA B N 1
ATOM 6466 C CA . ALA B 1 202 ? 21.344 -17.625 -17.656 1 78.31 202 ALA B CA 1
ATOM 6467 C C . ALA B 1 202 ? 21.812 -18.766 -18.562 1 78.31 202 ALA B C 1
ATOM 6469 O O . ALA B 1 202 ? 21.031 -19.297 -19.344 1 78.31 202 ALA B O 1
ATOM 6470 N N . ASN B 1 203 ? 22.984 -19.25 -18.359 1 75.62 203 ASN B N 1
ATOM 6471 C CA . ASN B 1 203 ? 23.547 -20.297 -19.203 1 75.62 203 ASN B CA 1
ATOM 6472 C C . ASN B 1 203 ? 23.422 -21.672 -18.562 1 75.62 203 ASN B C 1
ATOM 6474 O O . ASN B 1 203 ? 24.156 -21.984 -17.625 1 75.62 203 ASN B O 1
ATOM 6478 N N . MET B 1 204 ? 22.469 -22.406 -19.125 1 79.62 204 MET B N 1
ATOM 6479 C CA . MET B 1 204 ? 22.234 -23.75 -18.609 1 79.62 204 MET B CA 1
ATOM 6480 C C . MET B 1 204 ? 23.094 -24.781 -19.328 1 79.62 204 MET B C 1
ATOM 6482 O O . MET B 1 204 ? 23.25 -24.703 -20.547 1 79.62 204 MET B O 1
ATOM 6486 N N . SER B 1 205 ? 23.703 -25.625 -18.578 1 75.38 205 SER B N 1
ATOM 6487 C CA . SER B 1 205 ? 24.5 -26.688 -19.172 1 75.38 205 SER B CA 1
ATOM 6488 C C . SER B 1 205 ? 23.625 -27.75 -19.812 1 75.38 205 SER B C 1
ATOM 6490 O O . SER B 1 205 ? 22.484 -27.969 -19.391 1 75.38 205 SER B O 1
ATOM 6492 N N . ASP B 1 206 ? 24.109 -28.453 -20.766 1 72.88 206 ASP B N 1
ATOM 6493 C CA . ASP B 1 206 ? 23.406 -29.531 -21.469 1 72.88 206 ASP B CA 1
ATOM 6494 C C . ASP B 1 206 ? 23.234 -30.75 -20.562 1 72.88 206 ASP B C 1
ATOM 6496 O O . ASP B 1 206 ? 22.359 -31.594 -20.812 1 72.88 206 ASP B O 1
ATOM 6500 N N . GLU B 1 207 ? 24.016 -30.797 -19.516 1 73.12 207 GLU B N 1
ATOM 6501 C CA . GLU B 1 207 ? 23.969 -31.984 -18.672 1 73.12 207 GLU B CA 1
ATOM 6502 C C . GLU B 1 207 ? 23.188 -31.734 -17.391 1 73.12 207 GLU B C 1
ATOM 6504 O O . GLU B 1 207 ? 23.172 -32.562 -16.484 1 73.12 207 GLU B O 1
ATOM 6509 N N . TRP B 1 208 ? 22.484 -30.719 -17.359 1 81.19 208 TRP B N 1
ATOM 6510 C CA . TRP B 1 208 ? 21.875 -30.328 -16.094 1 81.19 208 TRP B CA 1
ATOM 6511 C C . TRP B 1 208 ? 20.547 -31.047 -15.883 1 81.19 208 TRP B C 1
ATOM 6513 O O . TRP B 1 208 ? 20.172 -31.328 -14.742 1 81.19 208 TRP B O 1
ATOM 6523 N N . GLY B 1 209 ? 19.828 -31.422 -16.906 1 83.25 209 GLY B N 1
ATOM 6524 C CA . GLY B 1 209 ? 18.438 -31.812 -16.812 1 83.25 209 GLY B CA 1
ATOM 6525 C C . GLY B 1 209 ? 18.25 -33.312 -16.578 1 83.25 209 GLY B C 1
ATOM 6526 O O . GLY B 1 209 ? 17.297 -33.719 -15.914 1 83.25 209 GLY B O 1
ATOM 6527 N N . GLY B 1 210 ? 19.047 -34.156 -17.203 1 81.88 210 GLY B N 1
ATOM 6528 C CA . GLY B 1 210 ? 18.781 -35.594 -17.156 1 81.88 210 GLY B CA 1
ATOM 6529 C C . GLY B 1 210 ? 20.031 -36.406 -16.922 1 81.88 210 GLY B C 1
ATOM 6530 O O . GLY B 1 210 ? 21.141 -35.969 -17.203 1 81.88 210 GLY B O 1
ATOM 6531 N N . MET B 1 211 ? 19.703 -37.625 -16.203 1 78.25 211 MET B N 1
ATOM 6532 C CA . MET B 1 211 ? 20.75 -38.625 -16.016 1 78.25 211 MET B CA 1
ATOM 6533 C C . MET B 1 211 ? 20.359 -39.938 -16.672 1 78.25 211 MET B C 1
ATOM 6535 O O . MET B 1 211 ? 19.219 -40.406 -16.547 1 78.25 211 MET B O 1
ATOM 6539 N N . LEU B 1 212 ? 21.234 -40.438 -17.406 1 70.12 212 LEU B N 1
ATOM 6540 C CA . LEU B 1 212 ? 20.953 -41.719 -18.047 1 70.12 212 LEU B CA 1
ATOM 6541 C C . LEU B 1 212 ? 21.406 -42.875 -17.172 1 70.12 212 LEU B C 1
ATOM 6543 O O . LEU B 1 212 ? 22.531 -42.875 -16.672 1 70.12 212 LEU B O 1
ATOM 6547 N N . SER B 1 213 ? 20.578 -43.688 -16.531 1 66.56 213 SER B N 1
ATOM 6548 C CA . SER B 1 213 ? 20.938 -44.781 -15.672 1 66.56 213 SER B CA 1
ATOM 6549 C C . SER B 1 213 ? 21.25 -46.031 -16.484 1 66.56 213 SER B C 1
ATOM 6551 O O . SER B 1 213 ? 22 -46.906 -16.031 1 66.56 213 SER B O 1
ATOM 6553 N N . GLY B 1 214 ? 20.688 -46.281 -17.719 1 61.31 214 GLY B N 1
ATOM 6554 C CA . GLY B 1 214 ? 20.906 -47.469 -18.516 1 61.31 214 GLY B CA 1
ATOM 6555 C C . GLY B 1 214 ? 21.234 -47.188 -19.969 1 61.31 214 GLY B C 1
ATOM 6556 O O . GLY B 1 214 ? 21.781 -46.125 -20.266 1 61.31 214 GLY B O 1
ATOM 6557 N N . HIS B 1 215 ? 21.109 -48.281 -20.641 1 55.72 215 HIS B N 1
ATOM 6558 C CA . HIS B 1 215 ? 21.516 -48.188 -22.031 1 55.72 215 HIS B CA 1
ATOM 6559 C C . HIS B 1 215 ? 20.438 -47.5 -22.891 1 55.72 215 HIS B C 1
ATOM 6561 O O . HIS B 1 215 ? 20.719 -47.094 -24.016 1 55.72 215 HIS B O 1
ATOM 6567 N N . ALA B 1 216 ? 19.234 -47.469 -22.281 1 55.12 216 ALA B N 1
ATOM 6568 C CA . ALA B 1 216 ? 18.172 -46.969 -23.156 1 55.12 216 ALA B CA 1
ATOM 6569 C C . ALA B 1 216 ? 17.672 -45.594 -22.688 1 55.12 216 ALA B C 1
ATOM 6571 O O . ALA B 1 216 ? 17.812 -45.25 -21.516 1 55.12 216 ALA B O 1
ATOM 6572 N N . LEU B 1 217 ? 17.359 -44.781 -23.641 1 55.72 217 LEU B N 1
ATOM 6573 C CA . LEU B 1 217 ? 16.734 -43.5 -23.391 1 55.72 217 LEU B CA 1
ATOM 6574 C C . LEU B 1 217 ? 15.523 -43.625 -22.484 1 55.72 217 LEU B C 1
ATOM 6576 O O . LEU B 1 217 ? 15.164 -42.688 -21.766 1 55.72 217 LEU B O 1
ATOM 6580 N N . THR B 1 218 ? 14.977 -44.781 -22.594 1 56.56 218 THR B N 1
ATOM 6581 C CA . THR B 1 218 ? 13.797 -45.031 -21.75 1 56.56 218 THR B CA 1
ATOM 6582 C C . THR B 1 218 ? 14.18 -45.031 -20.281 1 56.56 218 THR B C 1
ATOM 6584 O O . THR B 1 218 ? 13.312 -44.875 -19.406 1 56.56 218 THR B O 1
ATOM 6587 N N . ASP B 1 219 ? 15.453 -44.938 -20.125 1 66.19 219 ASP B N 1
ATOM 6588 C CA . ASP B 1 219 ? 15.945 -45 -18.75 1 66.19 219 ASP B CA 1
ATOM 6589 C C . ASP B 1 219 ? 16.453 -43.656 -18.281 1 66.19 219 ASP B C 1
ATOM 6591 O O . ASP B 1 219 ? 17.391 -43.594 -17.484 1 66.19 219 ASP B O 1
ATOM 6595 N N . LEU B 1 220 ? 15.727 -42.656 -18.828 1 76.81 220 LEU B N 1
ATOM 6596 C CA . LEU B 1 220 ? 16.141 -41.312 -18.422 1 76.81 220 LEU B CA 1
ATOM 6597 C C . LEU B 1 220 ? 15.555 -40.938 -17.078 1 76.81 220 LEU B C 1
ATOM 6599 O O . LEU B 1 220 ? 14.359 -41.125 -16.844 1 76.81 220 LEU B O 1
ATOM 6603 N N . ARG B 1 221 ? 16.438 -40.594 -16.141 1 82.62 221 ARG B N 1
ATOM 6604 C CA . ARG B 1 221 ? 16.047 -40.062 -14.852 1 82.62 221 ARG B CA 1
ATOM 6605 C C . ARG B 1 221 ? 16.344 -38.562 -14.766 1 82.62 221 ARG B C 1
ATOM 6607 O O . ARG B 1 221 ? 17.391 -38.125 -15.234 1 82.62 221 ARG B O 1
ATOM 6614 N N . PHE B 1 222 ? 15.453 -37.906 -14.195 1 87.62 222 PHE B N 1
ATOM 6615 C CA . PHE B 1 222 ? 15.672 -36.469 -14.023 1 87.62 222 PHE B CA 1
ATOM 6616 C C . PHE B 1 222 ? 16.781 -36.188 -13.016 1 87.62 222 PHE B C 1
ATOM 6618 O O . PHE B 1 222 ? 16.875 -36.875 -11.992 1 87.62 222 PHE B O 1
ATOM 6625 N N . SER B 1 223 ? 17.672 -35.219 -13.398 1 86.81 223 SER B N 1
ATOM 6626 C CA . SER B 1 223 ? 18.656 -34.75 -12.414 1 86.81 223 SER B CA 1
ATOM 6627 C C . SER B 1 223 ? 17.984 -34.094 -11.227 1 86.81 223 SER B C 1
ATOM 6629 O O . SER B 1 223 ? 16.859 -33.594 -11.344 1 86.81 223 SER B O 1
ATOM 6631 N N . PRO B 1 224 ? 18.609 -34.094 -10.055 1 85.88 224 PRO B N 1
ATOM 6632 C CA . PRO B 1 224 ? 17.984 -33.562 -8.852 1 85.88 224 PRO B CA 1
ATOM 6633 C C . PRO B 1 224 ? 17.516 -32.125 -9.031 1 85.88 224 PRO B C 1
ATOM 6635 O O . PRO B 1 224 ? 16.391 -31.781 -8.648 1 85.88 224 PRO B O 1
ATOM 6638 N N . GLY B 1 225 ? 18.375 -31.266 -9.562 1 87.44 225 GLY B N 1
ATOM 6639 C CA . GLY B 1 225 ? 17.969 -29.875 -9.781 1 87.44 225 GLY B CA 1
ATOM 6640 C C . GLY B 1 225 ? 16.766 -29.75 -10.703 1 87.44 225 GLY B C 1
ATOM 6641 O O . GLY B 1 225 ? 15.859 -28.969 -10.43 1 87.44 225 GLY B O 1
ATOM 6642 N N . PHE B 1 226 ? 16.766 -30.547 -11.766 1 91.06 226 PHE B N 1
ATOM 6643 C CA . PHE B 1 226 ? 15.648 -30.516 -12.711 1 91.06 226 PHE B CA 1
ATOM 6644 C C . PHE B 1 226 ? 14.375 -31.047 -12.07 1 91.06 226 PHE B C 1
ATOM 6646 O O . PHE B 1 226 ? 13.297 -30.469 -12.242 1 91.06 226 PHE B O 1
ATOM 6653 N N . ALA B 1 227 ? 14.484 -32.094 -11.344 1 91.62 227 ALA B N 1
ATOM 6654 C CA . ALA B 1 227 ? 13.344 -32.688 -10.648 1 91.62 227 ALA B CA 1
ATOM 6655 C C . ALA B 1 227 ? 12.719 -31.703 -9.672 1 91.62 227 ALA B C 1
ATOM 6657 O O . ALA B 1 227 ? 11.5 -31.578 -9.602 1 91.62 227 ALA B O 1
ATOM 6658 N N . ASP B 1 228 ? 13.57 -31.016 -8.938 1 91.25 228 ASP B N 1
ATOM 6659 C CA . ASP B 1 228 ? 13.07 -30.031 -7.98 1 91.25 228 ASP B CA 1
ATOM 6660 C C . ASP B 1 228 ? 12.344 -28.891 -8.688 1 91.25 228 ASP B C 1
ATOM 6662 O O . ASP B 1 228 ? 11.297 -28.438 -8.227 1 91.25 228 ASP B O 1
ATOM 6666 N N . ALA B 1 229 ? 12.883 -28.422 -9.758 1 92.94 229 ALA B N 1
ATOM 6667 C CA . ALA B 1 229 ? 12.258 -27.344 -10.516 1 92.94 229 ALA B CA 1
ATOM 6668 C C . ALA B 1 229 ? 10.883 -27.766 -11.039 1 92.94 229 ALA B C 1
ATOM 6670 O O . ALA B 1 229 ? 9.914 -27.016 -10.93 1 92.94 229 ALA B O 1
ATOM 6671 N N . VAL B 1 230 ? 10.812 -28.969 -11.602 1 94.38 230 VAL B N 1
ATOM 6672 C CA . VAL B 1 230 ? 9.555 -29.469 -12.156 1 94.38 230 VAL B CA 1
ATOM 6673 C C . VAL B 1 230 ? 8.562 -29.719 -11.023 1 94.38 230 VAL B C 1
ATOM 6675 O O . VAL B 1 230 ? 7.363 -29.469 -11.172 1 94.38 230 VAL B O 1
ATOM 6678 N N . ALA B 1 231 ? 9.055 -30.203 -9.906 1 92.38 231 ALA B N 1
ATOM 6679 C CA . ALA B 1 231 ? 8.18 -30.438 -8.75 1 92.38 231 ALA B CA 1
ATOM 6680 C C . ALA B 1 231 ? 7.562 -29.125 -8.273 1 92.38 231 ALA B C 1
ATOM 6682 O O . ALA B 1 231 ? 6.375 -29.078 -7.938 1 92.38 231 ALA B O 1
ATOM 6683 N N . ARG B 1 232 ? 8.328 -28.156 -8.242 1 91.12 232 ARG B N 1
ATOM 6684 C CA . ARG B 1 232 ? 7.82 -26.844 -7.82 1 91.12 232 ARG B CA 1
ATOM 6685 C C . ARG B 1 232 ? 6.801 -26.312 -8.82 1 91.12 232 ARG B C 1
ATOM 6687 O O . ARG B 1 232 ? 5.844 -25.625 -8.43 1 91.12 232 ARG B O 1
ATOM 6694 N N . TYR B 1 233 ? 7.055 -26.516 -10.062 1 91.81 233 TYR B N 1
ATOM 6695 C CA . TYR B 1 233 ? 6.074 -26.125 -11.07 1 91.81 233 TYR B CA 1
ATOM 6696 C C . TYR B 1 233 ? 4.754 -26.859 -10.852 1 91.81 233 TYR B C 1
ATOM 6698 O O . TYR B 1 233 ? 3.688 -26.234 -10.875 1 91.81 233 TYR B O 1
ATOM 6706 N N . GLN B 1 234 ? 4.875 -28.156 -10.672 1 87.88 234 GLN B N 1
ATOM 6707 C CA . GLN B 1 234 ? 3.68 -28.969 -10.508 1 87.88 234 GLN B CA 1
ATOM 6708 C C . GLN B 1 234 ? 2.916 -28.578 -9.242 1 87.88 234 GLN B C 1
ATOM 6710 O O . GLN B 1 234 ? 1.685 -28.594 -9.219 1 87.88 234 GLN B O 1
ATOM 6715 N N . ALA B 1 235 ? 3.672 -28.219 -8.219 1 84.94 235 ALA B N 1
ATOM 6716 C CA . ALA B 1 235 ? 3.057 -27.812 -6.953 1 84.94 235 ALA B CA 1
ATOM 6717 C C . ALA B 1 235 ? 2.576 -26.375 -7.008 1 84.94 235 ALA B C 1
ATOM 6719 O O . ALA B 1 235 ? 1.961 -25.875 -6.059 1 84.94 235 ALA B O 1
ATOM 6720 N N . GLN B 1 236 ? 2.879 -25.719 -8.086 1 83.06 236 GLN B N 1
ATOM 6721 C CA . GLN B 1 236 ? 2.535 -24.312 -8.234 1 83.06 236 GLN B CA 1
ATOM 6722 C C . GLN B 1 236 ? 3.109 -23.484 -7.086 1 83.06 236 GLN B C 1
ATOM 6724 O O . GLN B 1 236 ? 2.428 -22.625 -6.539 1 83.06 236 GLN B O 1
ATOM 6729 N N . SER B 1 237 ? 4.262 -23.875 -6.695 1 83.88 237 SER B N 1
ATOM 6730 C CA . SER B 1 237 ? 4.922 -23.109 -5.637 1 83.88 237 SER B CA 1
ATOM 6731 C C . SER B 1 237 ? 5.363 -21.75 -6.129 1 83.88 237 SER B C 1
ATOM 6733 O O . SER B 1 237 ? 5.824 -21.609 -7.266 1 83.88 237 SER B O 1
ATOM 6735 N N . PRO B 1 238 ? 5.105 -20.844 -5.289 1 83 238 PRO B N 1
ATOM 6736 C CA . PRO B 1 238 ? 5.59 -19.531 -5.703 1 83 238 PRO B CA 1
ATOM 6737 C C . PRO B 1 238 ? 7.105 -19.484 -5.879 1 83 238 PRO B C 1
ATOM 6739 O O . PRO B 1 238 ? 7.832 -20.219 -5.195 1 83 238 PRO B O 1
ATOM 6742 N N . MET B 1 239 ? 7.508 -18.719 -6.812 1 87.81 239 MET B N 1
ATOM 6743 C CA . MET B 1 239 ? 8.938 -18.531 -7.035 1 87.81 239 MET B CA 1
ATOM 6744 C C . MET B 1 239 ? 9.516 -17.531 -6.039 1 87.81 239 MET B C 1
ATOM 6746 O O . MET B 1 239 ? 8.977 -16.438 -5.879 1 87.81 239 MET B O 1
ATOM 6750 N N . SER B 1 240 ? 10.461 -17.922 -5.293 1 83.31 240 SER B N 1
ATOM 6751 C CA . SER B 1 240 ? 11.039 -17.062 -4.262 1 83.31 240 SER B CA 1
ATOM 6752 C C . SER B 1 240 ? 12.523 -16.797 -4.523 1 83.31 240 SER B C 1
ATOM 6754 O O . SER B 1 240 ? 13.219 -17.656 -5.062 1 83.31 240 SER B O 1
ATOM 6756 N N . LEU B 1 241 ? 12.773 -15.578 -4.352 1 77.56 241 LEU B N 1
ATOM 6757 C CA . LEU B 1 241 ? 14.172 -15.172 -4.395 1 77.56 241 LEU B CA 1
ATOM 6758 C C . LEU B 1 241 ? 14.734 -15 -2.986 1 77.56 241 LEU B C 1
ATOM 6760 O O . LEU B 1 241 ? 14.352 -14.078 -2.268 1 77.56 241 LEU B O 1
ATOM 6764 N N . LEU B 1 242 ? 15.453 -15.945 -2.641 1 63.59 242 LEU B N 1
ATOM 6765 C CA . LEU B 1 242 ? 16.016 -15.828 -1.299 1 63.59 242 LEU B CA 1
ATOM 6766 C C . LEU B 1 242 ? 16.938 -14.617 -1.195 1 63.59 242 LEU B C 1
ATOM 6768 O O . LEU B 1 242 ? 17.797 -14.406 -2.053 1 63.59 242 LEU B O 1
ATOM 6772 N N . GLY B 1 243 ? 16.719 -13.695 -0.322 1 60.38 243 GLY B N 1
ATOM 6773 C CA . GLY B 1 243 ? 17.578 -12.586 0.025 1 60.38 243 GLY B CA 1
ATOM 6774 C C . GLY B 1 243 ? 17.141 -11.266 -0.591 1 60.38 243 GLY B C 1
ATOM 6775 O O . GLY B 1 243 ? 17.688 -10.211 -0.265 1 60.38 243 GLY B O 1
ATOM 6776 N N . ALA B 1 244 ? 16.328 -11.414 -1.659 1 62.94 244 ALA B N 1
ATOM 6777 C CA . ALA B 1 244 ? 15.914 -10.141 -2.244 1 62.94 244 ALA B CA 1
ATOM 6778 C C . ALA B 1 244 ? 14.742 -9.531 -1.47 1 62.94 244 ALA B C 1
ATOM 6780 O O . ALA B 1 244 ? 13.789 -10.234 -1.12 1 62.94 244 ALA B O 1
ATOM 6781 N N . ASP B 1 245 ? 14.93 -8.398 -0.786 1 66.31 245 ASP B N 1
ATOM 6782 C CA . ASP B 1 245 ? 13.852 -7.746 -0.049 1 66.31 245 ASP B CA 1
ATOM 6783 C C . ASP B 1 245 ? 13.406 -6.465 -0.744 1 66.31 245 ASP B C 1
ATOM 6785 O O . ASP B 1 245 ? 14.07 -5.434 -0.642 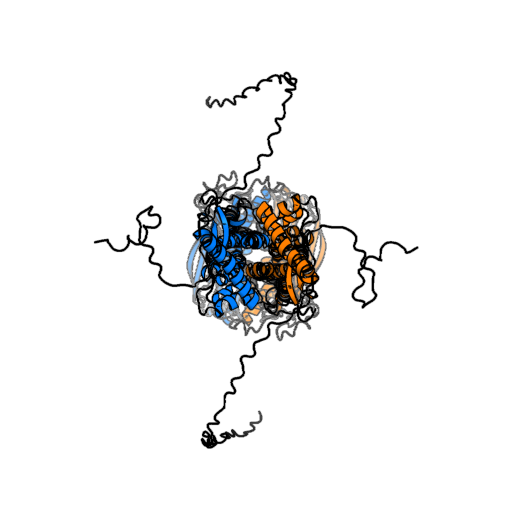1 66.31 245 ASP B O 1
ATOM 6789 N N . CYS B 1 246 ? 12.648 -6.625 -1.74 1 72.94 246 CYS B N 1
ATOM 6790 C CA . CYS B 1 246 ? 12.039 -5.461 -2.373 1 72.94 246 CYS B CA 1
ATOM 6791 C C . CYS B 1 246 ? 10.516 -5.555 -2.354 1 72.94 246 CYS B C 1
ATOM 6793 O O . CYS B 1 246 ? 9.953 -6.586 -2.723 1 72.94 246 CYS B O 1
ATOM 6795 N N . LYS B 1 247 ? 10.031 -4.535 -1.811 1 73.19 247 LYS B N 1
ATOM 6796 C CA . LYS B 1 247 ? 8.57 -4.523 -1.794 1 73.19 247 LYS B CA 1
ATOM 6797 C C . LYS B 1 247 ? 8.016 -3.887 -3.062 1 73.19 247 LYS B C 1
ATOM 6799 O O . LYS B 1 247 ? 8.312 -2.73 -3.365 1 73.19 247 LYS B O 1
ATOM 6804 N N . ASN B 1 248 ? 7.242 -4.652 -3.85 1 78.19 248 ASN B N 1
ATOM 6805 C CA . ASN B 1 248 ? 6.559 -4.215 -5.059 1 78.19 248 ASN B CA 1
ATOM 6806 C C . ASN B 1 248 ? 7.539 -3.68 -6.098 1 78.19 248 ASN B C 1
ATOM 6808 O O . ASN B 1 248 ? 7.395 -2.553 -6.578 1 78.19 248 ASN B O 1
ATOM 6812 N N . CYS B 1 249 ? 8.438 -4.469 -6.477 1 84.56 249 CYS B N 1
ATOM 6813 C CA . CYS B 1 249 ? 9.484 -4.082 -7.418 1 84.56 249 CYS B CA 1
ATOM 6814 C C . CYS B 1 249 ? 9.273 -4.758 -8.766 1 84.56 249 CYS B C 1
ATOM 6816 O O . CYS B 1 249 ? 8.773 -5.883 -8.836 1 84.56 249 CYS B O 1
ATOM 6818 N N . SER B 1 250 ? 9.539 -4.039 -9.812 1 85.69 250 SER B N 1
ATOM 6819 C CA . SER B 1 250 ? 9.625 -4.617 -11.156 1 85.69 250 SER B CA 1
ATOM 6820 C C . SER B 1 250 ? 11.07 -4.785 -11.594 1 85.69 250 SER B C 1
ATOM 6822 O O . SER B 1 250 ? 11.891 -3.879 -11.422 1 85.69 250 SER B O 1
ATOM 6824 N N . VAL B 1 251 ? 11.414 -5.953 -12.078 1 86.38 251 VAL B N 1
ATOM 6825 C CA . VAL B 1 251 ? 12.797 -6.238 -12.469 1 86.38 251 VAL B CA 1
ATOM 6826 C C . VAL B 1 251 ? 12.812 -6.949 -13.82 1 86.38 251 VAL B C 1
ATOM 6828 O O . VAL B 1 251 ? 11.859 -7.648 -14.172 1 86.38 251 VAL B O 1
ATOM 6831 N N . ASN B 1 252 ? 13.852 -6.734 -14.609 1 85.69 252 ASN B N 1
ATOM 6832 C CA . ASN B 1 252 ? 14.133 -7.484 -15.828 1 85.69 252 ASN B CA 1
ATOM 6833 C C . ASN B 1 252 ? 15.359 -8.383 -15.664 1 85.69 252 ASN B C 1
ATOM 6835 O O . ASN B 1 252 ? 16.438 -7.91 -15.312 1 85.69 252 ASN B O 1
ATOM 6839 N N . VAL B 1 253 ? 15.148 -9.594 -15.859 1 85.81 253 VAL B N 1
ATOM 6840 C CA . VAL B 1 253 ? 16.219 -10.555 -15.648 1 85.81 253 VAL B CA 1
ATOM 6841 C C . VAL B 1 253 ? 16.422 -11.398 -16.906 1 85.81 253 VAL B C 1
ATOM 6843 O O . VAL B 1 253 ? 15.453 -11.75 -17.578 1 85.81 253 VAL B O 1
ATOM 6846 N N . VAL B 1 254 ? 17.703 -11.711 -17.219 1 85.31 254 VAL B N 1
ATOM 6847 C CA . VAL B 1 254 ? 18.016 -12.602 -18.328 1 85.31 254 VAL B CA 1
ATOM 6848 C C . VAL B 1 254 ? 18.141 -14.031 -17.828 1 85.31 254 VAL B C 1
ATOM 6850 O O . VAL B 1 254 ? 18.906 -14.305 -16.891 1 85.31 254 VAL B O 1
ATOM 6853 N N . ALA B 1 255 ? 17.391 -14.875 -18.344 1 87.94 255 ALA B N 1
ATOM 6854 C CA . ALA B 1 255 ? 17.391 -16.281 -17.922 1 87.94 255 ALA B CA 1
ATOM 6855 C C . ALA B 1 255 ? 17.219 -17.203 -19.109 1 87.94 255 ALA B C 1
ATOM 6857 O O . ALA B 1 255 ? 17.078 -16.75 -20.25 1 87.94 255 ALA B O 1
ATOM 6858 N N . PHE B 1 256 ? 17.359 -18.531 -18.875 1 88.56 256 PHE B N 1
ATOM 6859 C CA . PHE B 1 256 ? 17.141 -19.562 -19.891 1 88.56 256 PHE B CA 1
ATOM 6860 C C . PHE B 1 256 ? 15.672 -19.594 -20.312 1 88.56 256 PHE B C 1
ATOM 6862 O O . PHE B 1 256 ? 14.773 -19.438 -19.484 1 88.56 256 PHE B O 1
ATOM 6869 N N . GLY B 1 257 ? 15.484 -19.703 -21.594 1 88.31 257 GLY B N 1
ATOM 6870 C CA . GLY B 1 257 ? 14.148 -19.844 -22.172 1 88.31 257 GLY B CA 1
ATOM 6871 C C . GLY B 1 257 ? 14.164 -20.359 -23.594 1 88.31 257 GLY B C 1
ATOM 6872 O O . GLY B 1 257 ? 15.133 -20.984 -24.031 1 88.31 257 GLY B O 1
ATOM 6873 N N . PHE B 1 258 ? 13.008 -20.234 -24.203 1 87.62 258 PHE B N 1
ATOM 6874 C CA . PHE B 1 258 ? 12.883 -20.766 -25.547 1 87.62 258 PHE B CA 1
ATOM 6875 C C . PHE B 1 258 ? 12.398 -19.703 -26.516 1 87.62 258 PHE B C 1
ATOM 6877 O O . PHE B 1 258 ? 11.469 -18.953 -26.203 1 87.62 258 PHE B O 1
ATOM 6884 N N . GLN B 1 259 ? 13.086 -19.641 -27.625 1 84.69 259 GLN B N 1
ATOM 6885 C CA . GLN B 1 259 ? 12.516 -18.922 -28.75 1 84.69 259 GLN B CA 1
ATOM 6886 C C . GLN B 1 259 ? 11.516 -19.781 -29.516 1 84.69 259 GLN B C 1
ATOM 6888 O O . GLN B 1 259 ? 11.812 -20.938 -29.844 1 84.69 259 GLN B O 1
ATOM 6893 N N . VAL B 1 260 ? 10.344 -19.25 -29.781 1 88.88 260 VAL B N 1
ATOM 6894 C CA . VAL B 1 260 ? 9.25 -20.062 -30.312 1 88.88 260 VAL B CA 1
ATOM 6895 C C . VAL B 1 260 ? 8.961 -19.656 -31.75 1 88.88 260 VAL B C 1
ATOM 6897 O O . VAL B 1 260 ? 8.852 -18.453 -32.062 1 88.88 260 VAL B O 1
ATOM 6900 N N . ASN B 1 261 ? 8.992 -20.625 -32.625 1 86.12 261 ASN B N 1
ATOM 6901 C CA . ASN B 1 261 ? 8.547 -20.453 -34.031 1 86.12 261 ASN B CA 1
ATOM 6902 C C . ASN B 1 261 ? 7.445 -21.453 -34.375 1 86.12 261 ASN B C 1
ATOM 6904 O O . ASN B 1 261 ? 7.652 -22.672 -34.281 1 86.12 261 ASN B O 1
ATOM 6908 N N . CYS B 1 262 ? 6.262 -20.922 -34.75 1 91.25 262 CYS B N 1
ATOM 6909 C CA . CYS B 1 262 ? 5.113 -21.797 -34.969 1 91.25 262 CYS B CA 1
ATOM 6910 C C . CYS B 1 262 ? 4.648 -21.719 -36.406 1 91.25 262 CYS B C 1
ATOM 6912 O O . CYS B 1 262 ? 4.73 -20.656 -37.031 1 91.25 262 CYS B O 1
ATOM 6914 N N . THR B 1 263 ? 4.258 -22.859 -36.969 1 92.56 263 THR B N 1
ATOM 6915 C CA . THR B 1 263 ? 3.627 -22.969 -38.281 1 92.56 263 THR B CA 1
ATOM 6916 C C . THR B 1 263 ? 2.336 -23.781 -38.188 1 92.56 263 THR B C 1
ATOM 6918 O O . THR B 1 263 ? 2.215 -24.672 -37.344 1 92.56 263 THR B O 1
ATOM 6921 N N . ALA B 1 264 ? 1.315 -23.391 -38.938 1 94.5 264 ALA B N 1
ATOM 6922 C CA . ALA B 1 264 ? 0.032 -24.094 -38.906 1 94.5 264 ALA B CA 1
ATOM 6923 C C . ALA B 1 264 ? -0.386 -24.5 -40.312 1 94.5 264 ALA B C 1
ATOM 6925 O O . ALA B 1 264 ? -0.184 -23.75 -41.281 1 94.5 264 ALA B O 1
ATOM 6926 N N . THR B 1 265 ? -0.823 -25.781 -40.469 1 94.12 265 THR B N 1
ATOM 6927 C CA . THR B 1 265 ? -1.358 -26.297 -41.719 1 94.12 265 THR B CA 1
ATOM 6928 C C . THR B 1 265 ? -2.725 -26.938 -41.5 1 94.12 265 THR B C 1
ATOM 6930 O O . THR B 1 265 ? -3.045 -27.375 -40.406 1 94.12 265 THR B O 1
ATOM 6933 N N . ASN B 1 266 ? -3.531 -26.953 -42.531 1 94.12 266 ASN B N 1
ATOM 6934 C CA . ASN B 1 266 ? -4.852 -27.562 -42.438 1 94.12 266 ASN B CA 1
ATOM 6935 C C . ASN B 1 266 ? -4.902 -28.906 -43.188 1 94.12 266 ASN B C 1
ATOM 6937 O O . ASN B 1 266 ? -4.34 -29.031 -44.281 1 94.12 266 ASN B O 1
ATOM 6941 N N . ILE B 1 267 ? -5.441 -29.906 -42.531 1 92.25 267 ILE B N 1
ATOM 6942 C CA . ILE B 1 267 ? -5.648 -31.219 -43.094 1 92.25 267 ILE B CA 1
ATOM 6943 C C . ILE B 1 267 ? -7.145 -31.547 -43.156 1 92.25 267 ILE B C 1
ATOM 6945 O O . ILE B 1 267 ? -7.816 -31.516 -42.094 1 92.25 267 ILE B O 1
ATOM 6949 N N . PRO B 1 268 ? -7.672 -31.859 -44.25 1 90.69 268 PRO B N 1
ATOM 6950 C CA . PRO B 1 268 ? -9.102 -32.188 -44.312 1 90.69 268 PRO B CA 1
ATOM 6951 C C . PRO B 1 268 ? -9.438 -33.5 -43.656 1 90.69 268 PRO B C 1
ATOM 6953 O O . PRO B 1 268 ? -8.625 -34.438 -43.688 1 90.69 268 PRO B O 1
ATOM 6956 N N . TYR B 1 269 ? -10.562 -33.562 -42.938 1 87.25 269 TYR B N 1
ATOM 6957 C CA . TYR B 1 269 ? -11.07 -34.812 -42.375 1 87.25 269 TYR B CA 1
ATOM 6958 C C . TYR B 1 269 ? -12.484 -35.094 -42.875 1 87.25 269 TYR B C 1
ATOM 6960 O O . TYR B 1 269 ? -13.188 -34.188 -43.312 1 87.25 269 TYR B O 1
ATOM 6968 N N . ASN B 1 270 ? -12.891 -36.469 -42.906 1 85 270 ASN B N 1
ATOM 6969 C CA . ASN B 1 270 ? -14.219 -36.938 -43.312 1 85 270 ASN B CA 1
ATOM 6970 C C . ASN B 1 270 ? -14.703 -38.062 -42.406 1 85 270 ASN B C 1
ATOM 6972 O O . ASN B 1 270 ? -14.156 -39.188 -42.438 1 85 270 ASN B O 1
ATOM 6976 N N . LEU B 1 271 ? -15.719 -37.812 -41.656 1 84.56 271 LEU B N 1
ATOM 6977 C CA . LEU B 1 271 ? -16.266 -38.781 -40.75 1 84.56 271 LEU B CA 1
ATOM 6978 C C . LEU B 1 271 ? -17.609 -39.312 -41.25 1 84.56 271 LEU B C 1
ATOM 6980 O O . LEU B 1 271 ? -18.391 -39.906 -40.469 1 84.56 271 LEU B O 1
ATOM 6984 N N . THR B 1 272 ? -17.766 -39 -42.5 1 79.56 272 THR B N 1
ATOM 6985 C CA . THR B 1 272 ? -18.984 -39.531 -43.094 1 79.56 272 THR B CA 1
ATOM 6986 C C . THR B 1 272 ? -18.781 -40.969 -43.594 1 79.56 272 THR B C 1
ATOM 6988 O O . THR B 1 272 ? -17.766 -41.281 -44.219 1 79.56 272 THR B O 1
ATOM 6991 N N . GLY B 1 273 ? -19.094 -41.969 -42.844 1 67.94 273 GLY B N 1
ATOM 6992 C CA . GLY B 1 273 ? -18.828 -43.344 -43.25 1 67.94 273 GLY B CA 1
ATOM 6993 C C . GLY B 1 273 ? -20.016 -44 -43.906 1 67.94 273 GLY B C 1
ATOM 6994 O O . GLY B 1 273 ? -21.141 -43.5 -43.812 1 67.94 273 GLY B O 1
ATOM 6995 N N . SER B 1 274 ? -19.625 -44.906 -44.812 1 62.25 274 SER B N 1
ATOM 6996 C CA . SER B 1 274 ? -20.641 -45.75 -45.406 1 62.25 274 SER B CA 1
ATOM 6997 C C . SER B 1 274 ? -21.344 -46.594 -44.344 1 62.25 274 SER B C 1
ATOM 6999 O O . SER B 1 274 ? -20.844 -46.75 -43.25 1 62.25 274 SER B O 1
ATOM 7001 N N . VAL B 1 275 ? -22.656 -46.938 -44.625 1 58.72 275 VAL B N 1
ATOM 7002 C CA . VAL B 1 275 ? -23.438 -47.812 -43.75 1 58.72 275 VAL B CA 1
ATOM 7003 C C . VAL B 1 275 ? -22.625 -49.031 -43.375 1 58.72 275 VAL B C 1
ATOM 7005 O O . VAL B 1 275 ? -22.688 -49.5 -42.219 1 58.72 275 VAL B O 1
ATOM 7008 N N . GLU B 1 276 ? -21.766 -49.438 -44.219 1 58.19 276 GLU B N 1
ATOM 7009 C CA . GLU B 1 276 ? -20.938 -50.594 -43.969 1 58.19 276 GLU B CA 1
ATOM 7010 C C . GLU B 1 276 ? -19.859 -50.312 -42.938 1 58.19 276 GLU B C 1
ATOM 7012 O O . GLU B 1 276 ? -19.594 -51.125 -42.062 1 58.19 276 GLU B O 1
ATOM 7017 N N . ALA B 1 277 ? -19.266 -49.125 -43.031 1 64.62 277 ALA B N 1
ATOM 7018 C CA . ALA B 1 277 ? -18.203 -48.781 -42.094 1 64.62 277 ALA B CA 1
ATOM 7019 C C . ALA B 1 277 ? -18.75 -48.594 -40.688 1 64.62 277 ALA B C 1
ATOM 7021 O O . ALA B 1 277 ? -18.094 -48.969 -39.719 1 64.62 277 ALA B O 1
ATOM 7022 N N . ILE B 1 278 ? -19.922 -48.156 -40.688 1 59.16 278 ILE B N 1
ATOM 7023 C CA . ILE B 1 278 ? -20.609 -47.969 -39.406 1 59.16 278 ILE B CA 1
ATOM 7024 C C . ILE B 1 278 ? -20.938 -49.312 -38.812 1 59.16 278 ILE B C 1
ATOM 7026 O O . ILE B 1 278 ? -20.688 -49.562 -37.625 1 59.16 278 ILE B O 1
ATOM 7030 N N . MET B 1 279 ? -21.375 -50.219 -39.75 1 60.09 279 MET B N 1
ATOM 7031 C CA . MET B 1 279 ? -21.797 -51.531 -39.281 1 60.09 279 MET B CA 1
ATOM 7032 C C . MET B 1 279 ? -20.578 -52.375 -38.812 1 60.09 279 MET B C 1
ATOM 7034 O O . MET B 1 279 ? -20.688 -53.156 -37.906 1 60.09 279 MET B O 1
ATOM 7038 N N . ASN B 1 280 ? -19.484 -52.094 -39.406 1 59.5 280 ASN B N 1
ATOM 7039 C CA . ASN B 1 280 ? -18.312 -52.875 -39.062 1 59.5 280 ASN B CA 1
ATOM 7040 C C . ASN B 1 280 ? -17.5 -52.219 -37.969 1 59.5 280 ASN B C 1
ATOM 7042 O O . ASN B 1 280 ? -16.5 -52.781 -37.5 1 59.5 280 ASN B O 1
ATOM 7046 N N . GLY B 1 281 ? -17.938 -51.125 -37.469 1 61.03 281 GLY B N 1
ATOM 7047 C CA . GLY B 1 281 ? -17.266 -50.469 -36.344 1 61.03 281 GLY B CA 1
ATOM 7048 C C . GLY B 1 281 ? -15.922 -49.875 -36.719 1 61.03 281 GLY B C 1
ATOM 7049 O O . GLY B 1 281 ? -15.023 -49.812 -35.875 1 61.03 281 GLY B O 1
ATOM 7050 N N . THR B 1 282 ? -15.773 -49.656 -38.031 1 65.94 282 THR B N 1
ATOM 7051 C CA . THR B 1 282 ? -14.445 -49.25 -38.469 1 65.94 282 THR B CA 1
ATOM 7052 C C . THR B 1 282 ? -14.398 -47.75 -38.688 1 65.94 282 THR B C 1
ATOM 7054 O O . THR B 1 282 ? -13.336 -47.188 -38.969 1 65.94 282 THR B O 1
ATOM 7057 N N . LEU B 1 283 ? -15.578 -47.188 -38.531 1 78.06 283 LEU B N 1
ATOM 7058 C CA . LEU B 1 283 ? -15.578 -45.75 -38.75 1 78.06 283 LEU B CA 1
ATOM 7059 C C . LEU B 1 283 ? -15.008 -45 -37.531 1 78.06 283 LEU B C 1
ATOM 7061 O O . LEU B 1 283 ? -15.547 -45.125 -36.438 1 78.06 283 LEU B O 1
ATOM 7065 N N . GLY B 1 284 ? -13.742 -44.469 -37.688 1 81.19 284 GLY B N 1
ATOM 7066 C CA . GLY B 1 284 ? -13.125 -43.719 -36.594 1 81.19 284 GLY B CA 1
ATOM 7067 C C . GLY B 1 284 ? -12 -42.812 -37.062 1 81.19 284 GLY B C 1
ATOM 7068 O O . GLY B 1 284 ? -11.602 -42.844 -38.219 1 81.19 284 GLY B O 1
ATOM 7069 N N . ALA B 1 285 ? -11.688 -41.812 -36.281 1 86 285 ALA B N 1
ATOM 7070 C CA . ALA B 1 285 ? -10.602 -40.906 -36.594 1 86 285 ALA B CA 1
ATOM 7071 C C . ALA B 1 285 ? -10.023 -40.281 -35.344 1 86 285 ALA B C 1
ATOM 7073 O O . ALA B 1 285 ? -10.664 -40.281 -34.281 1 86 285 ALA B O 1
ATOM 7074 N N . THR B 1 286 ? -8.797 -39.906 -35.531 1 90.44 286 THR B N 1
ATOM 7075 C CA . THR B 1 286 ? -8.18 -39.094 -34.469 1 90.44 286 THR B CA 1
ATOM 7076 C C . THR B 1 286 ? -8.555 -37.625 -34.656 1 90.44 286 THR B C 1
ATOM 7078 O O . THR B 1 286 ? -8.281 -37.031 -35.688 1 90.44 286 THR B O 1
ATOM 7081 N N . VAL B 1 287 ? -9.234 -37.031 -33.656 1 92.38 287 VAL B N 1
ATOM 7082 C CA . VAL B 1 287 ? -9.742 -35.656 -33.812 1 92.38 287 VAL B CA 1
ATOM 7083 C C . VAL B 1 287 ? -8.867 -34.719 -33 1 92.38 287 VAL B C 1
ATOM 7085 O O . VAL B 1 287 ? -8.961 -33.5 -33.156 1 92.38 287 VAL B O 1
ATOM 7088 N N . PHE B 1 288 ? -8.023 -35.219 -32.156 1 94.5 288 PHE B N 1
ATOM 7089 C CA . PHE B 1 288 ? -7.078 -34.438 -31.375 1 94.5 288 PHE B CA 1
ATOM 7090 C C . PHE B 1 288 ? -5.812 -35.25 -31.094 1 94.5 288 PHE B C 1
ATOM 7092 O O . PHE B 1 288 ? -5.879 -36.406 -30.734 1 94.5 288 PHE B O 1
ATOM 7099 N N . ASP B 1 289 ? -4.66 -34.656 -31.297 1 95.56 289 ASP B N 1
ATOM 7100 C CA . ASP B 1 289 ? -3.375 -35.312 -31.031 1 95.56 289 ASP B CA 1
ATOM 7101 C C . ASP B 1 289 ? -2.316 -34.281 -30.656 1 95.56 289 ASP B C 1
ATOM 7103 O O . ASP B 1 289 ? -2.145 -33.281 -31.359 1 95.56 289 ASP B O 1
ATOM 7107 N N . SER B 1 290 ? -1.799 -34.344 -29.531 1 96.94 290 SER B N 1
ATOM 7108 C CA . SER B 1 290 ? -0.667 -33.531 -29.109 1 96.94 290 SER B CA 1
ATOM 7109 C C . SER B 1 290 ? 0.551 -34.406 -28.797 1 96.94 290 SER B C 1
ATOM 7111 O O . SER B 1 290 ? 0.452 -35.375 -28.062 1 96.94 290 SER B O 1
ATOM 7113 N N . LYS B 1 291 ? 1.667 -34.031 -29.344 1 95.81 291 LYS B N 1
ATOM 7114 C CA . LYS B 1 291 ? 2.891 -34.812 -29.156 1 95.81 291 LYS B CA 1
ATOM 7115 C C . LYS B 1 291 ? 4.105 -33.906 -29.047 1 95.81 291 LYS B C 1
ATOM 7117 O O . LYS B 1 291 ? 4.227 -32.938 -29.797 1 95.81 291 LYS B O 1
ATOM 7122 N N . ILE B 1 292 ? 4.914 -34.219 -28.078 1 94.38 292 ILE B N 1
ATOM 7123 C CA . ILE B 1 292 ? 6.195 -33.531 -27.938 1 94.38 292 ILE B CA 1
ATOM 7124 C C . ILE B 1 292 ? 7.316 -34.438 -28.453 1 94.38 292 ILE B C 1
ATOM 7126 O O . ILE B 1 292 ? 7.371 -35.625 -28.141 1 94.38 292 ILE B O 1
ATOM 7130 N N . SER B 1 293 ? 8.102 -33.938 -29.297 1 89.75 293 SER B N 1
ATOM 7131 C CA . SER B 1 293 ? 9.234 -34.688 -29.844 1 89.75 293 SER B CA 1
ATOM 7132 C C . SER B 1 293 ? 10.484 -33.812 -29.922 1 89.75 293 SER B C 1
ATOM 7134 O O . SER B 1 293 ? 10.445 -32.625 -29.609 1 89.75 293 SER B O 1
ATOM 7136 N N . VAL B 1 294 ? 11.609 -34.5 -30.109 1 84.44 294 VAL B N 1
ATOM 7137 C CA . VAL B 1 294 ? 12.875 -33.781 -30.266 1 84.44 294 VAL B CA 1
ATOM 7138 C C . VAL B 1 294 ? 13.312 -33.844 -31.734 1 84.44 294 VAL B C 1
ATOM 7140 O O . VAL B 1 294 ? 13.18 -34.906 -32.375 1 84.44 294 VAL B O 1
ATOM 7143 N N . VAL B 1 295 ? 13.625 -32.688 -32.281 1 78 295 VAL B N 1
ATOM 7144 C CA . VAL B 1 295 ? 14.141 -32.625 -33.656 1 78 295 VAL B CA 1
ATOM 7145 C C . VAL B 1 295 ? 15.57 -32.094 -33.625 1 78 295 VAL B C 1
ATOM 7147 O O . VAL B 1 295 ? 15.891 -31.172 -32.875 1 78 295 VAL B O 1
ATOM 7150 N N . ASN B 1 296 ? 16.391 -32.844 -34.25 1 70.25 296 ASN B N 1
ATOM 7151 C CA . ASN B 1 296 ? 17.766 -32.406 -34.375 1 70.25 296 ASN B CA 1
ATOM 7152 C C . ASN B 1 296 ? 17.984 -31.594 -35.656 1 70.25 296 ASN B C 1
ATOM 7154 O O . ASN B 1 296 ? 17.703 -32.062 -36.75 1 70.25 296 ASN B O 1
ATOM 7158 N N . GLU B 1 297 ? 17.984 -30.266 -35.5 1 57.75 297 GLU B N 1
ATOM 7159 C CA . GLU B 1 297 ? 18.266 -29.438 -36.656 1 57.75 297 GLU B CA 1
ATOM 7160 C C . GLU B 1 297 ? 19.734 -29.016 -36.688 1 57.75 297 GLU B C 1
ATOM 7162 O O . GLU B 1 297 ? 20.203 -28.328 -35.781 1 57.75 297 GLU B O 1
ATOM 7167 N N . SER B 1 298 ? 20.516 -29.516 -37.406 1 55.12 298 SER B N 1
ATOM 7168 C CA . SER B 1 298 ? 21.875 -29.047 -37.656 1 55.12 298 SER B CA 1
ATOM 7169 C C . SER B 1 298 ? 21.875 -27.641 -38.25 1 55.12 298 SER B C 1
ATOM 7171 O O . SER B 1 298 ? 21.078 -27.328 -39.156 1 55.12 298 SER B O 1
ATOM 7173 N N . PRO B 1 299 ? 22.672 -26.625 -37.75 1 50.34 299 PRO B N 1
ATOM 7174 C CA . PRO B 1 299 ? 23.609 -26.547 -36.625 1 50.34 299 PRO B CA 1
ATOM 7175 C C . PRO B 1 299 ? 22.922 -26.109 -35.312 1 50.34 299 PRO B C 1
ATOM 7177 O O . PRO B 1 299 ? 23.594 -25.969 -34.281 1 50.34 299 PRO B O 1
ATOM 7180 N N . LYS B 1 300 ? 21.656 -25.844 -35.281 1 54.88 300 LYS B N 1
ATOM 7181 C CA . LYS B 1 300 ? 21 -25.203 -34.156 1 54.88 300 LYS B CA 1
ATOM 7182 C C . LYS B 1 300 ? 20.891 -26.156 -32.969 1 54.88 300 LYS B C 1
ATOM 7184 O O . LYS B 1 300 ? 20.594 -25.734 -31.844 1 54.88 300 LYS B O 1
ATOM 7189 N N . GLY B 1 301 ? 21.281 -27.359 -33.188 1 62.75 301 GLY B N 1
ATOM 7190 C CA . GLY B 1 301 ? 21.234 -28.328 -32.094 1 62.75 301 GLY B CA 1
ATOM 7191 C C . GLY B 1 301 ? 19.875 -29 -31.938 1 62.75 301 GLY B C 1
ATOM 7192 O O . GLY B 1 301 ? 19.125 -29.094 -32.906 1 62.75 301 GLY B O 1
ATOM 7193 N N . SER B 1 302 ? 19.609 -29.609 -30.75 1 73.25 302 SER B N 1
ATOM 7194 C CA . SER B 1 302 ? 18.359 -30.297 -30.469 1 73.25 302 SER B CA 1
ATOM 7195 C C . SER B 1 302 ? 17.266 -29.328 -30.031 1 73.25 302 SER B C 1
ATOM 7197 O O . SER B 1 302 ? 17.5 -28.469 -29.188 1 73.25 302 SER B O 1
ATOM 7199 N N . LEU B 1 303 ? 16.203 -29.328 -30.844 1 81 303 LEU B N 1
ATOM 7200 C CA . LEU B 1 303 ? 15.047 -28.469 -30.578 1 81 303 LEU B CA 1
ATOM 7201 C C . LEU B 1 303 ? 13.859 -29.297 -30.094 1 81 303 LEU B C 1
ATOM 7203 O O . LEU B 1 303 ? 13.75 -30.484 -30.422 1 81 303 LEU B O 1
ATOM 7207 N N . LEU B 1 304 ? 13.094 -28.672 -29.281 1 88.38 304 LEU B N 1
ATOM 7208 C CA . LEU B 1 304 ? 11.82 -29.297 -28.906 1 88.38 304 LEU B CA 1
ATOM 7209 C C . LEU B 1 304 ? 10.75 -29 -29.938 1 88.38 304 LEU B C 1
ATOM 7211 O O . LEU B 1 304 ? 10.602 -27.844 -30.375 1 88.38 304 LEU B O 1
ATOM 7215 N N . ASN B 1 305 ? 10.125 -30.062 -30.375 1 90.62 305 ASN B N 1
ATOM 7216 C CA . ASN B 1 305 ? 9.047 -29.953 -31.359 1 90.62 305 ASN B CA 1
ATOM 7217 C C . ASN B 1 305 ? 7.695 -30.281 -30.734 1 90.62 305 ASN B C 1
ATOM 7219 O O . ASN B 1 305 ? 7.473 -31.406 -30.281 1 90.62 305 ASN B O 1
ATOM 7223 N N . ILE B 1 306 ? 6.812 -29.297 -30.703 1 95.56 306 ILE B N 1
ATOM 7224 C CA . ILE B 1 306 ? 5.453 -29.5 -30.219 1 95.56 306 ILE B CA 1
ATOM 7225 C C . ILE B 1 306 ? 4.484 -29.578 -31.406 1 95.56 306 ILE B C 1
ATOM 7227 O O . ILE B 1 306 ? 4.367 -28.625 -32.188 1 95.56 306 ILE B O 1
ATOM 7231 N N . SER B 1 307 ? 3.85 -30.688 -31.5 1 96.06 307 SER B N 1
ATOM 7232 C CA . SER B 1 307 ? 2.879 -30.906 -32.562 1 96.06 307 SER B CA 1
ATOM 7233 C C . SER B 1 307 ? 1.473 -31.094 -32 1 96.06 307 SER B C 1
ATOM 7235 O O . SER B 1 307 ? 1.245 -31.969 -31.172 1 96.06 307 SER B O 1
ATOM 7237 N N . VAL B 1 308 ? 0.571 -30.281 -32.469 1 96.94 308 VAL B N 1
ATOM 7238 C CA . VAL B 1 308 ? -0.819 -30.391 -32.031 1 96.94 308 VAL B CA 1
ATOM 7239 C C . VAL B 1 308 ? -1.729 -30.484 -33.281 1 96.94 308 VAL B C 1
ATOM 7241 O O . VAL B 1 308 ? -1.68 -29.625 -34.156 1 96.94 308 VAL B O 1
ATOM 7244 N N . VAL B 1 309 ? -2.461 -31.562 -33.375 1 96.44 309 VAL B N 1
ATOM 7245 C CA . VAL B 1 309 ? -3.518 -31.719 -34.375 1 96.44 309 VAL B CA 1
ATOM 7246 C C . VAL B 1 309 ? -4.883 -31.641 -33.688 1 96.44 309 VAL B C 1
ATOM 7248 O O . VAL B 1 309 ? -5.152 -32.344 -32.719 1 96.44 309 VAL B O 1
ATOM 7251 N N . ARG B 1 310 ? -5.707 -30.766 -34.156 1 95.94 310 ARG B N 1
ATOM 7252 C CA . ARG B 1 310 ? -7 -30.594 -33.5 1 95.94 310 ARG B CA 1
ATOM 7253 C C . ARG B 1 310 ? -8.102 -30.328 -34.531 1 95.94 310 ARG B C 1
ATOM 7255 O O . ARG B 1 310 ? -7.855 -29.672 -35.562 1 95.94 310 ARG B O 1
ATOM 7262 N N . LYS B 1 311 ? -9.188 -30.797 -34.188 1 94.56 311 LYS B N 1
ATOM 7263 C CA . LYS B 1 311 ? -10.375 -30.484 -35 1 94.56 311 LYS B CA 1
ATOM 7264 C C . LYS B 1 311 ? -10.875 -29.078 -34.688 1 94.56 311 LYS B C 1
ATOM 7266 O O . LYS B 1 311 ? -11.242 -28.766 -33.562 1 94.56 311 LYS B O 1
ATOM 7271 N 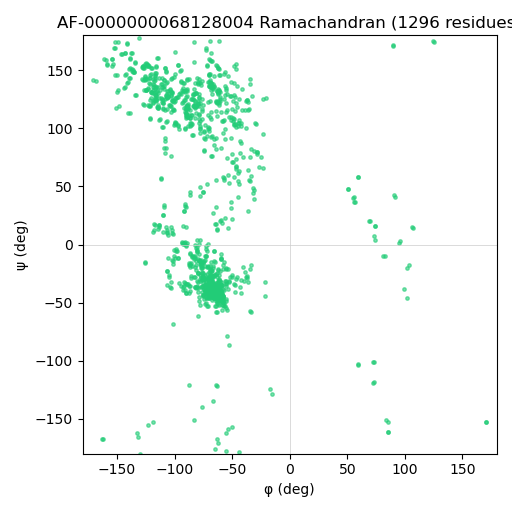N . VAL B 1 312 ? -10.945 -28.203 -35.719 1 93.62 312 VAL B N 1
ATOM 7272 C CA . VAL B 1 312 ? -11.305 -26.797 -35.531 1 93.62 312 VAL B CA 1
ATOM 7273 C C . VAL B 1 312 ? -12.734 -26.562 -36 1 93.62 312 VAL B C 1
ATOM 7275 O O . VAL B 1 312 ? -13.406 -25.641 -35.531 1 93.62 312 VAL B O 1
ATOM 7278 N N . ASP B 1 313 ? -13.156 -27.375 -36.938 1 90.81 313 ASP B N 1
ATOM 7279 C CA . ASP B 1 313 ? -14.484 -27.188 -37.5 1 90.81 313 ASP B CA 1
ATOM 7280 C C . ASP B 1 313 ? -15.492 -28.156 -36.875 1 90.81 313 ASP B C 1
ATOM 7282 O O . ASP B 1 313 ? -15.141 -29.266 -36.5 1 90.81 313 ASP B O 1
ATOM 7286 N N . VAL B 1 314 ? -16.703 -27.609 -36.781 1 90.69 314 VAL B N 1
ATOM 7287 C CA . VAL B 1 314 ? -17.797 -28.453 -36.312 1 90.69 314 VAL B CA 1
ATOM 7288 C C . VAL B 1 314 ? -18.453 -29.141 -37.5 1 90.69 314 VAL B C 1
ATOM 7290 O O . VAL B 1 314 ? -18.547 -28.562 -38.594 1 90.69 314 VAL B O 1
ATOM 7293 N N . GLY B 1 315 ? -18.859 -30.375 -37.375 1 88.62 315 GLY B N 1
ATOM 7294 C CA . GLY B 1 315 ? -19.469 -31.156 -38.438 1 88.62 315 GLY B CA 1
ATOM 7295 C C . GLY B 1 315 ? -18.75 -32.469 -38.688 1 88.62 315 GLY B C 1
ATOM 7296 O O . GLY B 1 315 ? -17.703 -32.75 -38.094 1 88.62 315 GLY B O 1
ATOM 7297 N N . TYR B 1 316 ? -19.344 -33.312 -39.594 1 89.94 316 TYR B N 1
ATOM 7298 C CA . TYR B 1 316 ? -18.75 -34.594 -39.938 1 89.94 316 TYR B CA 1
ATOM 7299 C C . TYR B 1 316 ? -17.641 -34.406 -41 1 89.94 316 TYR B C 1
ATOM 7301 O O . TYR B 1 316 ? -16.828 -35.312 -41.188 1 89.94 316 TYR B O 1
ATOM 7309 N N . GLU B 1 317 ? -17.719 -33.281 -41.656 1 90.12 317 GLU B N 1
ATOM 7310 C CA . GLU B 1 317 ? -16.656 -32.906 -42.594 1 90.12 317 GLU B CA 1
ATOM 7311 C C . GLU B 1 317 ? -16.094 -31.516 -42.25 1 90.12 317 GLU B C 1
ATOM 7313 O O . GLU B 1 317 ? -16.812 -30.641 -41.781 1 90.12 317 GLU B O 1
ATOM 7318 N N . GLY B 1 318 ? -14.711 -31.406 -42.438 1 91.19 318 GLY B N 1
ATOM 7319 C CA . GLY B 1 318 ? -14.047 -30.141 -42.125 1 91.19 318 GLY B CA 1
ATOM 7320 C C . GLY B 1 318 ? -12.539 -30.234 -42.156 1 91.19 318 GLY B C 1
ATOM 7321 O O . GLY B 1 318 ? -11.977 -31.047 -42.906 1 91.19 318 GLY B O 1
ATOM 7322 N N . ASN B 1 319 ? -11.914 -29.359 -41.375 1 91.5 319 ASN B N 1
ATOM 7323 C CA . ASN B 1 319 ? -10.453 -29.312 -41.375 1 91.5 319 ASN B CA 1
ATOM 7324 C C . ASN B 1 319 ? -9.898 -29.547 -39.969 1 91.5 319 ASN B C 1
ATOM 7326 O O . ASN B 1 319 ? -10.477 -29.078 -38.969 1 91.5 319 ASN B O 1
ATOM 7330 N N . LEU B 1 320 ? -8.828 -30.328 -39.969 1 94.88 320 LEU B N 1
ATOM 7331 C CA . LEU B 1 320 ? -7.957 -30.391 -38.781 1 94.88 320 LEU B CA 1
ATOM 7332 C C . LEU B 1 320 ? -6.812 -29.406 -38.906 1 94.88 320 LEU B C 1
ATOM 7334 O O . LEU B 1 320 ? -6.254 -29.219 -40 1 94.88 320 LEU B O 1
ATOM 7338 N N . GLU B 1 321 ? -6.566 -28.672 -37.906 1 96 321 GLU B N 1
ATOM 7339 C CA . GLU B 1 321 ? -5.402 -27.797 -37.906 1 96 321 GLU B CA 1
ATOM 7340 C C . GLU B 1 321 ? -4.188 -28.5 -37.281 1 96 321 GLU B C 1
ATOM 7342 O O . GLU B 1 321 ? -4.258 -29.016 -36.188 1 96 321 GLU B O 1
ATOM 7347 N N . HIS B 1 322 ? -3.172 -28.672 -38.062 1 95.75 322 HIS B N 1
ATOM 7348 C CA . HIS B 1 322 ? -1.891 -29.188 -37.594 1 95.75 322 HIS B CA 1
ATOM 7349 C C . HIS B 1 322 ? -0.913 -28.047 -37.281 1 95.75 322 HIS B C 1
ATOM 7351 O O . HIS B 1 322 ? -0.323 -27.484 -38.219 1 95.75 322 HIS B O 1
ATOM 7357 N N . LYS B 1 323 ? -0.748 -27.672 -36.031 1 96.56 323 LYS B N 1
ATOM 7358 C CA . LYS B 1 323 ? 0.158 -26.625 -35.594 1 96.56 323 LYS B CA 1
ATOM 7359 C C . LYS B 1 323 ? 1.439 -27.203 -35 1 96.56 323 LYS B C 1
ATOM 7361 O O . LYS B 1 323 ? 1.389 -28.094 -34.156 1 96.56 323 LYS B O 1
ATOM 7366 N N . VAL B 1 324 ? 2.551 -26.797 -35.562 1 93.69 324 VAL B N 1
ATOM 7367 C CA . VAL B 1 324 ? 3.855 -27.25 -35.062 1 93.69 324 VAL B CA 1
ATOM 7368 C C . VAL B 1 324 ? 4.672 -26.062 -34.594 1 93.69 324 VAL B C 1
ATOM 7370 O O . VAL B 1 324 ? 4.832 -25.078 -35.312 1 93.69 324 VAL B O 1
ATOM 7373 N N . CYS B 1 325 ? 5.066 -26.094 -33.375 1 92.62 325 CYS B N 1
ATOM 7374 C CA . CYS B 1 325 ? 5.918 -25.062 -32.812 1 92.62 325 CYS B CA 1
ATOM 7375 C C . CYS B 1 325 ? 7.277 -25.625 -32.406 1 92.62 325 CYS B C 1
ATOM 7377 O O . CYS B 1 325 ? 7.352 -26.625 -31.719 1 92.62 325 CYS B O 1
ATOM 7379 N N . LEU B 1 326 ? 8.312 -25 -32.844 1 88.5 326 LEU B N 1
ATOM 7380 C CA . LEU B 1 326 ? 9.68 -25.375 -32.5 1 88.5 326 LEU B CA 1
ATOM 7381 C C . LEU B 1 326 ? 10.227 -24.469 -31.406 1 88.5 326 LEU B C 1
ATOM 7383 O O . LEU B 1 326 ? 10.18 -23.25 -31.531 1 88.5 326 LEU B O 1
ATOM 7387 N N . LEU B 1 327 ? 10.633 -25.109 -30.344 1 88.56 327 LEU B N 1
ATOM 7388 C CA . LEU B 1 327 ? 11.234 -24.375 -29.234 1 88.56 327 LEU B CA 1
ATOM 7389 C C . LEU B 1 327 ? 12.758 -24.5 -29.266 1 88.56 327 LEU B C 1
ATOM 7391 O O . LEU B 1 327 ? 13.305 -25.578 -29.047 1 88.56 327 LEU B O 1
ATOM 7395 N N . ALA B 1 328 ? 13.438 -23.406 -29.469 1 82.81 328 ALA B N 1
ATOM 7396 C CA . ALA B 1 328 ? 14.898 -23.359 -29.484 1 82.81 328 ALA B CA 1
ATOM 7397 C C . ALA B 1 328 ? 15.445 -22.766 -28.203 1 82.81 328 ALA B C 1
ATOM 7399 O O . ALA B 1 328 ? 15.07 -21.641 -27.828 1 82.81 328 ALA B O 1
ATOM 7400 N N . PRO B 1 329 ? 16.25 -23.594 -27.484 1 83.94 329 PRO B N 1
ATOM 7401 C CA . PRO B 1 329 ? 16.859 -23.016 -26.297 1 83.94 329 PRO B CA 1
ATOM 7402 C C . PRO B 1 329 ? 17.562 -21.688 -26.578 1 83.94 329 PRO B C 1
ATOM 7404 O O . PRO B 1 329 ? 18.328 -21.578 -27.531 1 83.94 329 PRO B O 1
ATOM 7407 N N . SER B 1 330 ? 17.203 -20.641 -25.766 1 81.56 330 SER B N 1
ATOM 7408 C CA . SER B 1 330 ? 17.75 -19.297 -25.938 1 81.56 330 SER B CA 1
ATOM 7409 C C . SER B 1 330 ? 17.766 -18.531 -24.625 1 81.56 330 SER B C 1
ATOM 7411 O O . SER B 1 330 ? 17.281 -19.031 -23.609 1 81.56 330 SER B O 1
ATOM 7413 N N . LEU B 1 331 ? 18.453 -17.438 -24.719 1 84 331 LEU B N 1
ATOM 7414 C CA . LEU B 1 331 ? 18.422 -16.5 -23.609 1 84 331 LEU B CA 1
ATOM 7415 C C . LEU B 1 331 ? 17.297 -15.477 -23.797 1 84 331 LEU B C 1
ATOM 7417 O O . LEU B 1 331 ? 17.219 -14.836 -24.844 1 84 331 LEU B O 1
ATOM 7421 N N . LEU B 1 332 ? 16.469 -15.422 -22.797 1 86.12 332 LEU B N 1
ATOM 7422 C CA . LEU B 1 332 ? 15.352 -14.492 -22.859 1 86.12 332 LEU B CA 1
ATOM 7423 C C . LEU B 1 332 ? 15.445 -13.445 -21.766 1 86.12 332 LEU B C 1
ATOM 7425 O O . LEU B 1 332 ? 15.977 -13.711 -20.688 1 86.12 332 LEU B O 1
ATOM 7429 N N . ASN B 1 333 ? 14.961 -12.273 -22.078 1 86.5 333 ASN B N 1
ATOM 7430 C CA . ASN B 1 333 ? 14.758 -11.227 -21.094 1 86.5 333 ASN B CA 1
ATOM 7431 C C . ASN B 1 333 ? 13.359 -11.305 -20.469 1 86.5 333 ASN B C 1
ATOM 7433 O O . ASN B 1 333 ? 12.367 -11.008 -21.141 1 86.5 333 ASN B O 1
ATOM 7437 N N . TYR B 1 334 ? 13.305 -11.68 -19.156 1 88.62 334 TYR B N 1
ATOM 7438 C CA . TYR B 1 334 ? 12.031 -11.836 -18.453 1 88.62 334 TYR B CA 1
ATOM 7439 C C . TYR B 1 334 ? 11.695 -10.586 -17.656 1 88.62 334 TYR B C 1
ATOM 7441 O O . TYR B 1 334 ? 12.523 -10.102 -16.875 1 88.62 334 TYR B O 1
ATOM 7449 N N . SER B 1 335 ? 10.531 -10.094 -17.891 1 88.88 335 SER B N 1
ATOM 7450 C CA . SER B 1 335 ? 10.016 -9.047 -17.031 1 88.88 335 SER B CA 1
ATOM 7451 C C . SER B 1 335 ? 9.273 -9.633 -15.836 1 88.88 335 SER B C 1
ATOM 7453 O O . SER B 1 335 ? 8.234 -10.273 -16 1 88.88 335 SER B O 1
ATOM 7455 N N . MET B 1 336 ? 9.828 -9.344 -14.664 1 88.69 336 MET B N 1
ATOM 7456 C CA . MET B 1 336 ? 9.281 -9.984 -13.477 1 88.69 336 MET B CA 1
ATOM 7457 C C . MET B 1 336 ? 8.852 -8.945 -12.453 1 88.69 336 MET B C 1
ATOM 7459 O O . MET B 1 336 ? 9.367 -7.824 -12.438 1 88.69 336 MET B O 1
ATOM 7463 N N . PHE B 1 337 ? 7.844 -9.391 -11.617 1 87.56 337 PHE B N 1
ATOM 7464 C CA . PHE B 1 337 ? 7.414 -8.633 -10.453 1 87.56 337 PHE B CA 1
ATOM 7465 C C . PHE B 1 337 ? 7.922 -9.281 -9.164 1 87.56 337 PHE B C 1
ATOM 7467 O O . PHE B 1 337 ? 7.789 -10.492 -8.977 1 87.56 337 PHE B O 1
ATOM 7474 N N . LEU B 1 338 ? 8.578 -8.422 -8.414 1 86.81 338 LEU B N 1
ATOM 7475 C CA . LEU B 1 338 ? 9.125 -8.891 -7.145 1 86.81 338 LEU B CA 1
ATOM 7476 C C . LEU B 1 338 ? 8.422 -8.203 -5.973 1 86.81 338 LEU B C 1
ATOM 7478 O O . LEU B 1 338 ? 8.414 -6.977 -5.887 1 86.81 338 LEU B O 1
ATOM 7482 N N . ASP B 1 339 ? 7.754 -8.977 -5.16 1 80 339 ASP B N 1
ATOM 7483 C CA . ASP B 1 339 ? 7.141 -8.5 -3.928 1 80 339 ASP B CA 1
ATOM 7484 C C . ASP B 1 339 ? 7.684 -9.25 -2.715 1 80 339 ASP B C 1
ATOM 7486 O O . ASP B 1 339 ? 7.375 -10.43 -2.518 1 80 339 ASP B O 1
ATOM 7490 N N . ASP B 1 340 ? 8.461 -8.5 -1.986 1 75.62 340 ASP B N 1
ATOM 7491 C CA . ASP B 1 340 ? 9.203 -9.117 -0.894 1 75.62 340 ASP B CA 1
ATOM 7492 C C . ASP B 1 340 ? 10.133 -10.219 -1.414 1 75.62 340 ASP B C 1
ATOM 7494 O O . ASP B 1 340 ? 11.078 -9.938 -2.156 1 75.62 340 ASP B O 1
ATOM 7498 N N . ASN B 1 341 ? 9.844 -11.461 -1.302 1 79.69 341 ASN B N 1
ATOM 7499 C CA . ASN B 1 341 ? 10.688 -12.547 -1.794 1 79.69 341 ASN B CA 1
ATOM 7500 C C . ASN B 1 341 ? 9.977 -13.375 -2.854 1 79.69 341 ASN B C 1
ATOM 7502 O O . ASN B 1 341 ? 10.516 -14.375 -3.334 1 79.69 341 ASN B O 1
ATOM 7506 N N . LEU B 1 342 ? 8.867 -12.867 -3.287 1 83.69 342 LEU B N 1
ATOM 7507 C CA . LEU B 1 342 ? 8.078 -13.625 -4.246 1 83.69 342 LEU B CA 1
ATOM 7508 C C . LEU B 1 342 ? 8.203 -13.031 -5.648 1 83.69 342 LEU B C 1
ATOM 7510 O O . LEU B 1 342 ? 8.062 -11.82 -5.828 1 83.69 342 LEU B O 1
ATOM 7514 N N . LEU B 1 343 ? 8.539 -13.891 -6.559 1 87.38 343 LEU B N 1
ATOM 7515 C CA . LEU B 1 343 ? 8.695 -13.5 -7.957 1 87.38 343 LEU B CA 1
ATOM 7516 C C . LEU B 1 343 ? 7.504 -13.969 -8.789 1 87.38 343 LEU B C 1
ATOM 7518 O O . LEU B 1 343 ? 7.02 -15.086 -8.609 1 87.38 343 LEU B O 1
ATOM 7522 N N . SER B 1 344 ? 6.973 -13.055 -9.625 1 86.31 344 SER B N 1
ATOM 7523 C CA . SER B 1 344 ? 5.91 -13.414 -10.562 1 86.31 344 SER B CA 1
ATOM 7524 C C . SER B 1 344 ? 6.121 -12.75 -11.914 1 86.31 344 SER B C 1
ATOM 7526 O O . SER B 1 344 ? 6.758 -11.703 -12.008 1 86.31 344 SER B O 1
ATOM 7528 N N . PHE B 1 345 ? 5.625 -13.422 -12.938 1 87.88 345 PHE B N 1
ATOM 7529 C CA . PHE B 1 345 ? 5.738 -12.867 -14.281 1 87.88 345 PHE B CA 1
ATOM 7530 C C . PHE B 1 345 ? 4.859 -11.625 -14.43 1 87.88 345 PHE B C 1
ATOM 7532 O O . PHE B 1 345 ? 3.734 -11.594 -13.93 1 87.88 345 PHE B O 1
ATOM 7539 N N . GLN B 1 346 ? 5.355 -10.68 -15.062 1 82.94 346 GLN B N 1
ATOM 7540 C CA . GLN B 1 346 ? 4.547 -9.492 -15.328 1 82.94 346 GLN B CA 1
ATOM 7541 C C . GLN B 1 346 ? 3.486 -9.773 -16.391 1 82.94 346 GLN B C 1
ATOM 7543 O O . GLN B 1 346 ? 2.355 -9.289 -16.281 1 82.94 346 GLN B O 1
ATOM 7548 N N . SER B 1 347 ? 4 -10.523 -17.344 1 80.12 347 SER B N 1
ATOM 7549 C CA . SER B 1 347 ? 3.066 -10.891 -18.406 1 80.12 347 SER B CA 1
ATOM 7550 C C . SER B 1 347 ? 2.592 -12.328 -18.25 1 80.12 347 SER B C 1
ATOM 7552 O O . SER B 1 347 ? 3.369 -13.203 -17.859 1 80.12 347 SER B O 1
ATOM 7554 N N . GLU B 1 348 ? 1.352 -12.516 -18.562 1 72.25 348 GLU B N 1
ATOM 7555 C CA . GLU B 1 348 ? 0.788 -13.852 -18.469 1 72.25 348 GLU B CA 1
ATOM 7556 C C . GLU B 1 348 ? 1.233 -14.727 -19.641 1 72.25 348 GLU B C 1
ATOM 7558 O O . GLU B 1 348 ? 1.266 -15.953 -19.531 1 72.25 348 GLU B O 1
ATOM 7563 N N . ASN B 1 349 ? 1.651 -14 -20.656 1 77.75 349 ASN B N 1
ATOM 7564 C CA . ASN B 1 349 ? 1.914 -14.789 -21.859 1 77.75 349 ASN B CA 1
ATOM 7565 C C . ASN B 1 349 ? 3.389 -14.742 -22.25 1 77.75 349 ASN B C 1
ATOM 7567 O O . ASN B 1 349 ? 4.066 -13.742 -22.016 1 77.75 349 ASN B O 1
ATOM 7571 N N . TRP B 1 350 ? 3.793 -15.789 -22.906 1 74.81 350 TRP B N 1
ATOM 7572 C CA . TRP B 1 350 ? 5.188 -16.016 -23.281 1 74.81 350 TRP B CA 1
ATOM 7573 C C . TRP B 1 350 ? 5.648 -14.992 -24.312 1 74.81 350 TRP B C 1
ATOM 7575 O O . TRP B 1 350 ? 6.848 -14.727 -24.453 1 74.81 350 TRP B O 1
ATOM 7585 N N . PHE B 1 351 ? 4.746 -14.445 -24.984 1 71.88 351 PHE B N 1
ATOM 7586 C CA . PHE B 1 351 ? 5.09 -13.602 -26.125 1 71.88 351 PHE B CA 1
ATOM 7587 C C . PHE B 1 351 ? 5.844 -12.359 -25.672 1 71.88 351 PHE B C 1
ATOM 7589 O O . PHE B 1 351 ? 6.555 -11.734 -26.469 1 71.88 351 PHE B O 1
ATOM 7596 N N . ASP B 1 352 ? 5.797 -12.102 -24.484 1 67.94 352 ASP B N 1
ATOM 7597 C CA . ASP B 1 352 ? 6.348 -10.836 -24 1 67.94 352 ASP B CA 1
ATOM 7598 C C . ASP B 1 352 ? 7.844 -10.969 -23.719 1 67.94 352 ASP B C 1
ATOM 7600 O O . ASP B 1 352 ? 8.555 -9.961 -23.641 1 67.94 352 ASP B O 1
ATOM 7604 N N . ALA B 1 353 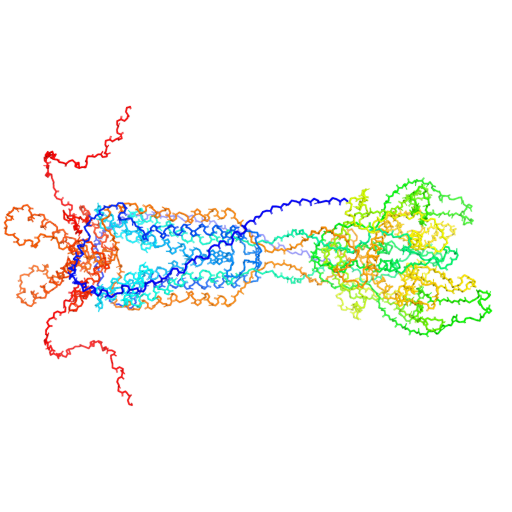? 8.289 -12.156 -23.625 1 72.31 353 ALA B N 1
ATOM 7605 C CA . ALA B 1 353 ? 9.719 -12.328 -23.391 1 72.31 353 ALA B CA 1
ATOM 7606 C C . ALA B 1 353 ? 10.516 -12.219 -24.688 1 72.31 353 ALA B C 1
ATOM 7608 O O . ALA B 1 353 ? 10.195 -12.883 -25.672 1 72.31 353 ALA B O 1
ATOM 7609 N N . LYS B 1 354 ? 11.414 -11.234 -24.734 1 73.25 354 LYS B N 1
ATOM 7610 C CA . LYS B 1 354 ? 12.211 -11 -25.938 1 73.25 354 LYS B CA 1
ATOM 7611 C C . LYS B 1 354 ? 13.57 -11.688 -25.844 1 73.25 354 LYS B C 1
ATOM 7613 O O . LYS B 1 354 ? 14.195 -11.68 -24.781 1 73.25 354 LYS B O 1
ATOM 7618 N N . ALA B 1 355 ? 13.773 -12.375 -26.953 1 72.94 355 ALA B N 1
ATOM 7619 C CA . ALA B 1 355 ? 15.078 -13.039 -27.016 1 72.94 355 ALA B CA 1
ATOM 7620 C C . ALA B 1 355 ? 16.203 -12.008 -27.016 1 72.94 355 ALA B C 1
ATOM 7622 O O . ALA B 1 355 ? 16.094 -10.938 -27.609 1 72.94 355 ALA B O 1
ATOM 7623 N N . VAL B 1 356 ? 17.172 -12.281 -26.156 1 65.31 356 VAL B N 1
ATOM 7624 C CA . VAL B 1 356 ? 18.344 -11.414 -26.109 1 65.31 356 VAL B CA 1
ATOM 7625 C C . VAL B 1 356 ? 19.172 -11.594 -27.375 1 65.31 356 VAL B C 1
ATOM 7627 O O . VAL B 1 356 ? 19.578 -12.711 -27.703 1 65.31 356 VAL B O 1
ATOM 7630 N N . GLU B 1 357 ? 19.078 -10.641 -28.469 1 55.25 357 GLU B N 1
ATOM 7631 C CA . GLU B 1 357 ? 19.797 -10.75 -29.734 1 55.25 357 GLU B CA 1
ATOM 7632 C C . GLU B 1 357 ? 21.312 -10.867 -29.516 1 55.25 357 GLU B C 1
ATOM 7634 O O . GLU B 1 357 ? 21.984 -11.617 -30.203 1 55.25 357 GLU B O 1
ATOM 7639 N N . ASP B 1 358 ? 21.938 -9.82 -28.719 1 47.16 358 ASP B N 1
ATOM 7640 C CA . ASP B 1 358 ? 23.391 -9.805 -28.547 1 47.16 358 ASP B CA 1
ATOM 7641 C C . ASP B 1 358 ? 23.781 -10.188 -27.109 1 47.16 358 ASP B C 1
ATOM 7643 O O . ASP B 1 358 ? 23.719 -9.352 -26.203 1 47.16 358 ASP B O 1
ATOM 7647 N N . PRO B 1 359 ? 23.812 -11.422 -26.938 1 44.72 359 PRO B N 1
ATOM 7648 C CA . PRO B 1 359 ? 24.188 -11.867 -25.594 1 44.72 359 PRO B CA 1
ATOM 7649 C C . PRO B 1 359 ? 25.5 -11.266 -25.125 1 44.72 359 PRO B C 1
ATOM 7651 O O . PRO B 1 359 ? 25.906 -11.477 -23.969 1 44.72 359 PRO B O 1
ATOM 7654 N N . VAL B 1 360 ? 26.375 -10.781 -26.094 1 39.38 360 VAL B N 1
ATOM 7655 C CA . VAL B 1 360 ? 27.703 -10.297 -25.734 1 39.38 360 VAL B CA 1
ATOM 7656 C C . VAL B 1 360 ? 27.594 -9.148 -24.734 1 39.38 360 VAL B C 1
ATOM 7658 O O . VAL B 1 360 ? 28.438 -8.992 -23.859 1 39.38 360 VAL B O 1
ATOM 7661 N N . ASN B 1 361 ? 26.875 -8.258 -25.031 1 37.69 361 ASN B N 1
ATOM 7662 C CA . ASN B 1 361 ? 26.891 -7.043 -24.219 1 37.69 361 ASN B CA 1
ATOM 7663 C C . ASN B 1 361 ? 26.203 -7.262 -22.875 1 37.69 361 ASN B C 1
ATOM 7665 O O . ASN B 1 361 ? 25.844 -6.297 -22.188 1 37.69 361 ASN B O 1
ATOM 7669 N N . LEU B 1 362 ? 25.625 -8.188 -22.672 1 41.75 362 LEU B N 1
ATOM 7670 C CA . LEU B 1 362 ? 25.234 -8.469 -21.297 1 41.75 362 LEU B CA 1
ATOM 7671 C C . LEU B 1 362 ? 26.406 -8.336 -20.344 1 41.75 362 LEU B C 1
ATOM 7673 O O . LEU B 1 362 ? 27.547 -8.641 -20.719 1 41.75 362 LEU B O 1
ATOM 7677 N N . PRO B 1 363 ? 26.484 -7.414 -19.562 1 38.62 363 PRO B N 1
ATOM 7678 C CA . PRO B 1 363 ? 27.688 -7.391 -18.703 1 38.62 363 PRO B CA 1
ATOM 7679 C C . PRO B 1 363 ? 28.328 -8.766 -18.547 1 38.62 363 PRO B C 1
ATOM 7681 O O . PRO B 1 363 ? 27.641 -9.789 -18.641 1 38.62 363 PRO B O 1
ATOM 7684 N N . PRO B 1 364 ? 29.766 -8.836 -18.906 1 33.91 364 PRO B N 1
ATOM 7685 C CA . PRO B 1 364 ? 30.531 -10.062 -18.672 1 33.91 364 PRO B CA 1
ATOM 7686 C C . PRO B 1 364 ? 30.031 -10.836 -17.453 1 33.91 364 PRO B C 1
ATOM 7688 O O . PRO B 1 364 ? 30.219 -10.398 -16.312 1 33.91 364 PRO B O 1
ATOM 7691 N N . VAL B 1 365 ? 28.891 -11.008 -17.391 1 34.28 365 VAL B N 1
ATOM 7692 C CA . VAL B 1 365 ? 28.766 -12.016 -16.344 1 34.28 365 VAL B CA 1
ATOM 7693 C C . VAL B 1 365 ? 29.75 -13.148 -16.609 1 34.28 365 VAL B C 1
ATOM 7695 O O . VAL B 1 365 ? 29.859 -13.641 -17.734 1 34.28 365 VAL B O 1
ATOM 7698 N N . ASP B 1 366 ? 30.844 -13.305 -16 1 33.5 366 ASP B N 1
ATOM 7699 C CA . ASP B 1 366 ? 31.797 -14.391 -16.203 1 33.5 366 ASP B CA 1
ATOM 7700 C C . ASP B 1 366 ? 31.156 -15.562 -16.938 1 33.5 366 ASP B C 1
ATOM 7702 O O . ASP B 1 366 ? 31.375 -15.75 -18.125 1 33.5 366 ASP B O 1
ATOM 7706 N N . SER B 1 367 ? 31.25 -16.844 -16.25 1 34.31 367 SER B N 1
ATOM 7707 C CA . SER B 1 367 ? 31.156 -18.25 -16.625 1 34.31 367 SER B CA 1
ATOM 7708 C C . SER B 1 367 ? 29.812 -18.562 -17.266 1 34.31 367 SER B C 1
ATOM 7710 O O . SER B 1 367 ? 29.562 -19.703 -17.656 1 34.31 367 SER B O 1
ATOM 7712 N N . PHE B 1 368 ? 28.812 -17.812 -17.078 1 34.06 368 PHE B N 1
ATOM 7713 C CA . PHE B 1 368 ? 27.516 -18.469 -16.922 1 34.06 368 PHE B CA 1
ATOM 7714 C C . PHE B 1 368 ? 26.766 -18.5 -18.25 1 34.06 368 PHE B C 1
ATOM 7716 O O . PHE B 1 368 ? 25.719 -19.125 -18.359 1 34.06 368 PHE B O 1
ATOM 7723 N N . VAL B 1 369 ? 26.984 -17.422 -19.062 1 33.34 369 VAL B N 1
ATOM 7724 C CA . VAL B 1 369 ? 26.109 -17.469 -20.234 1 33.34 369 VAL B CA 1
ATOM 7725 C C . VAL B 1 369 ? 26.766 -18.297 -21.328 1 33.34 369 VAL B C 1
ATOM 7727 O O . VAL B 1 369 ? 27.641 -17.797 -22.047 1 33.34 369 VAL B O 1
ATOM 7730 N N . ALA B 1 370 ? 27.312 -19.391 -21.141 1 36.09 370 ALA B N 1
ATOM 7731 C CA . ALA B 1 370 ? 27.719 -20.141 -22.312 1 36.09 370 ALA B CA 1
ATOM 7732 C C . ALA B 1 370 ? 26.516 -20.469 -23.203 1 36.09 370 ALA B C 1
ATOM 7734 O O . ALA B 1 370 ? 25.391 -20.578 -22.703 1 36.09 370 ALA B O 1
ATOM 7735 N N . PRO B 1 371 ? 26.688 -20.109 -24.422 1 38 371 PRO B N 1
ATOM 7736 C CA . PRO B 1 371 ? 25.656 -20.594 -25.344 1 38 371 PRO B CA 1
ATOM 7737 C C . PRO B 1 371 ? 25.203 -22.016 -25.031 1 38 371 PRO B C 1
ATOM 7739 O O . PRO B 1 371 ? 26.016 -22.859 -24.641 1 38 371 PRO B O 1
ATOM 7742 N N . ILE B 1 372 ? 24.016 -22.094 -24.688 1 40.75 372 ILE B N 1
ATOM 7743 C CA . ILE B 1 372 ? 23.438 -23.422 -24.5 1 40.75 372 ILE B CA 1
ATOM 7744 C C . ILE B 1 372 ? 23.812 -24.328 -25.672 1 40.75 372 ILE B C 1
ATOM 7746 O O . ILE B 1 372 ? 23.453 -24.047 -26.812 1 40.75 372 ILE B O 1
ATOM 7750 N N . ASN B 1 373 ? 25.047 -24.703 -25.891 1 37.81 373 ASN B N 1
ATOM 7751 C CA . ASN B 1 373 ? 25.328 -25.734 -26.906 1 37.81 373 ASN B CA 1
ATOM 7752 C C . ASN B 1 373 ? 24.562 -27.016 -26.609 1 37.81 373 ASN B C 1
ATOM 7754 O O . ASN B 1 373 ? 25.078 -27.891 -25.906 1 37.81 373 ASN B O 1
ATOM 7758 N N . MET B 1 374 ? 23.422 -26.875 -26.516 1 41.53 374 MET B N 1
ATOM 7759 C CA . MET B 1 374 ? 22.672 -28.125 -26.391 1 41.53 374 MET B CA 1
ATOM 7760 C C . MET B 1 374 ? 22.891 -29.031 -27.594 1 41.53 374 MET B C 1
ATOM 7762 O O . MET B 1 374 ? 22 -29.172 -28.438 1 41.53 374 MET B O 1
ATOM 7766 N N . THR B 1 375 ? 24 -28.906 -28.438 1 38.34 375 THR B N 1
ATOM 7767 C CA . THR B 1 375 ? 24.234 -29.766 -29.594 1 38.34 375 THR B CA 1
ATOM 7768 C C . THR B 1 375 ? 24.297 -31.234 -29.172 1 38.34 375 THR B C 1
ATOM 7770 O O . THR B 1 375 ? 24.656 -32.094 -29.969 1 38.34 375 THR B O 1
ATOM 7773 N N . VAL B 1 376 ? 24.484 -31.594 -28.016 1 36.97 376 VAL B N 1
ATOM 7774 C CA . VAL B 1 376 ? 25.062 -32.906 -27.938 1 36.97 376 VAL B CA 1
ATOM 7775 C C . VAL B 1 376 ? 24.031 -33.969 -28.344 1 36.97 376 VAL B C 1
ATOM 7777 O O . VAL B 1 376 ? 22.922 -34 -27.797 1 36.97 376 VAL B O 1
ATOM 7780 N N . PRO B 1 377 ? 24.25 -34.562 -29.406 1 39.03 377 PRO B N 1
ATOM 7781 C CA . PRO B 1 377 ? 23.547 -35.781 -29.75 1 39.03 377 PRO B CA 1
ATOM 7782 C C . PRO B 1 377 ? 23.234 -36.656 -28.516 1 39.03 377 PRO B C 1
ATOM 7784 O O . PRO B 1 377 ? 23.922 -36.531 -27.5 1 39.03 377 PRO B O 1
ATOM 7787 N N . TYR B 1 378 ? 22.078 -37.281 -28.531 1 37.47 378 TYR B N 1
ATOM 7788 C CA . TYR B 1 378 ? 21.75 -38.438 -27.688 1 37.47 378 TYR B CA 1
ATOM 7789 C C . TYR B 1 378 ? 22.984 -39.281 -27.391 1 37.47 378 TYR B C 1
ATOM 7791 O O . TYR B 1 378 ? 23.406 -40.094 -28.219 1 37.47 378 TYR B O 1
ATOM 7799 N N . ILE B 1 379 ? 24.172 -38.844 -27 1 35.41 379 ILE B N 1
ATOM 7800 C CA . ILE B 1 379 ? 25.172 -39.844 -26.719 1 35.41 379 ILE B CA 1
ATOM 7801 C C . ILE B 1 379 ? 24.797 -40.594 -25.422 1 35.41 379 ILE B C 1
ATOM 7803 O O . ILE B 1 379 ? 24.328 -39.969 -24.469 1 35.41 379 ILE B O 1
ATOM 7807 N N . THR B 1 380 ? 24.922 -41.844 -25.234 1 36.66 380 THR B N 1
ATOM 7808 C CA . THR B 1 380 ? 25.031 -42.812 -24.156 1 36.66 380 THR B CA 1
ATOM 7809 C C . THR B 1 380 ? 25.828 -42.25 -22.984 1 36.66 380 THR B C 1
ATOM 7811 O O . THR B 1 380 ? 26.906 -41.688 -23.172 1 36.66 380 THR B O 1
ATOM 7814 N N . GLY B 1 381 ? 25.406 -42.156 -21.781 1 38.22 381 GLY B N 1
ATOM 7815 C CA . GLY B 1 381 ? 26.047 -41.844 -20.516 1 38.22 381 GLY B CA 1
ATOM 7816 C C . GLY B 1 381 ? 25.844 -40.375 -20.078 1 38.22 381 GLY B C 1
ATOM 7817 O O . GLY B 1 381 ? 26.172 -40.031 -18.953 1 38.22 381 GLY B O 1
ATOM 7818 N N . PHE B 1 382 ? 25.875 -39.406 -21 1 43.19 382 PHE B N 1
ATOM 7819 C CA . PHE B 1 382 ? 25.984 -38 -20.547 1 43.19 382 PHE B CA 1
ATOM 7820 C C . PHE B 1 382 ? 24.609 -37.375 -20.391 1 43.19 382 PHE B C 1
ATOM 7822 O O . PHE B 1 382 ? 23.641 -37.812 -21.047 1 43.19 382 PHE B O 1
ATOM 7829 N N . GLY B 1 383 ? 24.375 -36.656 -19.281 1 54.31 383 GLY B N 1
ATOM 7830 C CA . GLY B 1 383 ? 23.281 -35.812 -18.797 1 54.31 383 GLY B CA 1
ATOM 7831 C C . GLY B 1 383 ? 22.734 -34.875 -19.828 1 54.31 383 GLY B C 1
ATOM 7832 O O . GLY B 1 383 ? 23.5 -34.281 -20.609 1 54.31 383 GLY B O 1
ATOM 7833 N N . SER B 1 384 ? 21.469 -35.031 -20.469 1 73.75 384 SER B N 1
ATOM 7834 C CA . SER B 1 384 ? 20.953 -34.188 -21.547 1 73.75 384 SER B CA 1
ATOM 7835 C C . SER B 1 384 ? 19.703 -33.406 -21.109 1 73.75 384 SER B C 1
ATOM 7837 O O . SER B 1 384 ? 18.734 -34.031 -20.625 1 73.75 384 SER B O 1
ATOM 7839 N N . THR B 1 385 ? 19.766 -32.094 -21.109 1 82.44 385 THR B N 1
ATOM 7840 C CA . THR B 1 385 ? 18.703 -31.219 -20.656 1 82.44 385 THR B CA 1
ATOM 7841 C C . THR B 1 385 ? 17.5 -31.266 -21.594 1 82.44 385 THR B C 1
ATOM 7843 O O . THR B 1 385 ? 16.359 -31.359 -21.156 1 82.44 385 THR B O 1
ATOM 7846 N N . ILE B 1 386 ? 17.703 -31.391 -22.922 1 83.06 386 ILE B N 1
ATOM 7847 C CA . ILE B 1 386 ? 16.609 -31.359 -23.891 1 83.06 386 ILE B CA 1
ATOM 7848 C C . ILE B 1 386 ? 15.82 -32.656 -23.828 1 83.06 386 ILE B C 1
ATOM 7850 O O . ILE B 1 386 ? 14.586 -32.656 -23.781 1 83.06 386 ILE B O 1
ATOM 7854 N N . PRO B 1 387 ? 16.516 -33.844 -23.672 1 83 387 PRO B N 1
ATOM 7855 C CA . PRO B 1 387 ? 15.742 -35.062 -23.5 1 83 387 PRO B CA 1
ATOM 7856 C C . PRO B 1 387 ? 14.906 -35.062 -22.219 1 83 387 PRO B C 1
ATOM 7858 O O . PRO B 1 387 ? 13.812 -35.625 -22.188 1 83 387 PRO B O 1
ATOM 7861 N N . ALA B 1 388 ? 15.516 -34.5 -21.156 1 87.12 388 ALA B N 1
ATOM 7862 C CA . ALA B 1 388 ? 14.742 -34.406 -19.922 1 87.12 388 ALA B CA 1
ATOM 7863 C C . ALA B 1 388 ? 13.5 -33.562 -20.109 1 87.12 388 ALA B C 1
ATOM 7865 O O . ALA B 1 388 ? 12.414 -33.906 -19.641 1 87.12 388 ALA B O 1
ATOM 7866 N N . LEU B 1 389 ? 13.648 -32.438 -20.844 1 90.62 389 LEU B N 1
ATOM 7867 C CA . LEU B 1 389 ? 12.516 -31.562 -21.141 1 90.62 389 LEU B CA 1
ATOM 7868 C C . LEU B 1 389 ? 11.508 -32.25 -22.047 1 90.62 389 LEU B C 1
ATOM 7870 O O . LEU B 1 389 ? 10.297 -32.062 -21.891 1 90.62 389 LEU B O 1
ATOM 7874 N N . HIS B 1 390 ? 12.008 -33.031 -22.953 1 88.94 390 HIS B N 1
ATOM 7875 C CA . HIS B 1 390 ? 11.125 -33.844 -23.812 1 88.94 390 HIS B CA 1
ATOM 7876 C C . HIS B 1 390 ? 10.336 -34.844 -22.984 1 88.94 390 HIS B C 1
ATOM 7878 O O . HIS B 1 390 ? 9.125 -34.969 -23.156 1 88.94 390 HIS B O 1
ATOM 7884 N N . ALA B 1 391 ? 11.039 -35.562 -22.156 1 88.25 391 ALA B N 1
ATOM 7885 C CA . ALA B 1 391 ? 10.375 -36.562 -21.312 1 88.25 391 ALA B CA 1
ATOM 7886 C C . ALA B 1 391 ? 9.305 -35.938 -20.438 1 88.25 391 ALA B C 1
ATOM 7888 O O . ALA B 1 391 ? 8.188 -36.438 -20.344 1 88.25 391 ALA B O 1
ATOM 7889 N N . MET B 1 392 ? 9.641 -34.875 -19.828 1 91.88 392 MET B N 1
ATOM 7890 C CA . MET B 1 392 ? 8.688 -34.156 -19 1 91.88 392 MET B CA 1
ATOM 7891 C C . MET B 1 392 ? 7.484 -33.688 -19.812 1 91.88 392 MET B C 1
ATOM 7893 O O . MET B 1 392 ? 6.34 -33.844 -19.391 1 91.88 392 MET B O 1
ATOM 7897 N N . GLY B 1 393 ? 7.738 -33.094 -20.938 1 93.19 393 GLY B N 1
ATOM 7898 C CA . GLY B 1 393 ? 6.668 -32.625 -21.797 1 93.19 393 GLY B CA 1
ATOM 7899 C C . GLY B 1 393 ? 5.746 -33.719 -22.266 1 93.19 393 GLY B C 1
ATOM 7900 O O . GLY B 1 393 ? 4.527 -33.562 -22.312 1 93.19 393 GLY B O 1
ATOM 7901 N N . SER B 1 394 ? 6.355 -34.844 -22.625 1 91.56 394 SER B N 1
ATOM 7902 C CA . SER B 1 394 ? 5.555 -35.969 -23.062 1 91.56 394 SER B CA 1
ATOM 7903 C C . SER B 1 394 ? 4.625 -36.469 -21.953 1 91.56 394 SER B C 1
ATOM 7905 O O . SER B 1 394 ? 3.475 -36.812 -22.219 1 91.56 394 SER B O 1
ATOM 7907 N N . LEU B 1 395 ? 5.137 -36.438 -20.797 1 90.38 395 LEU B N 1
ATOM 7908 C CA . LEU B 1 395 ? 4.348 -36.906 -19.656 1 90.38 395 LEU B CA 1
ATOM 7909 C C . LEU B 1 395 ? 3.221 -35.938 -19.359 1 90.38 395 LEU B C 1
ATOM 7911 O O . LEU B 1 395 ? 2.129 -36.344 -18.953 1 90.38 395 LEU B O 1
ATOM 7915 N N . LEU B 1 396 ? 3.436 -34.719 -19.594 1 92.25 396 LEU B N 1
ATOM 7916 C CA . LEU B 1 396 ? 2.463 -33.688 -19.203 1 92.25 396 LEU B CA 1
ATOM 7917 C C . LEU B 1 396 ? 1.479 -33.406 -20.328 1 92.25 396 LEU B C 1
ATOM 7919 O O . LEU B 1 396 ? 0.303 -33.156 -20.078 1 92.25 396 LEU B O 1
ATOM 7923 N N . PHE B 1 397 ? 1.943 -33.531 -21.609 1 95 397 PHE B N 1
ATOM 7924 C CA . PHE B 1 397 ? 1.142 -32.875 -22.641 1 95 397 PHE B CA 1
ATOM 7925 C C . PHE B 1 397 ? 0.772 -33.875 -23.734 1 95 397 PHE B C 1
ATOM 7927 O O . PHE B 1 397 ? -0.113 -33.594 -24.562 1 95 397 PHE B O 1
ATOM 7934 N N . ASP B 1 398 ? 1.402 -35.062 -23.859 1 94.88 398 ASP B N 1
ATOM 7935 C CA . ASP B 1 398 ? 0.983 -36.031 -24.875 1 94.88 398 ASP B CA 1
ATOM 7936 C C . ASP B 1 398 ? -0.454 -36.469 -24.625 1 94.88 398 ASP B C 1
ATOM 7938 O O . ASP B 1 398 ? -0.794 -36.938 -23.531 1 94.88 398 ASP B O 1
ATOM 7942 N N . SER B 1 399 ? -1.284 -36.25 -25.609 1 95.06 399 SER B N 1
ATOM 7943 C CA . SER B 1 399 ? -2.697 -36.594 -25.5 1 95.06 399 SER B CA 1
ATOM 7944 C C . SER B 1 399 ? -3.291 -36.906 -26.875 1 95.06 399 SER B C 1
ATOM 7946 O O . SER B 1 399 ? -2.857 -36.375 -27.891 1 95.06 399 SER B O 1
ATOM 7948 N N . THR B 1 400 ? -4.234 -37.844 -26.875 1 94.06 400 THR B N 1
ATOM 7949 C CA . THR B 1 400 ? -4.922 -38.188 -28.109 1 94.06 400 THR B CA 1
ATOM 7950 C C . THR B 1 400 ? -6.402 -38.438 -27.844 1 94.06 400 THR B C 1
ATOM 7952 O O . THR B 1 400 ? -6.781 -38.938 -26.781 1 94.06 400 THR B O 1
ATOM 7955 N N . SER B 1 401 ? -7.211 -38 -28.703 1 91.81 401 SER B N 1
ATOM 7956 C CA . SER B 1 401 ? -8.641 -38.281 -28.688 1 91.81 401 SER B CA 1
ATOM 7957 C C . SER B 1 401 ? -9.078 -38.969 -29.984 1 91.81 401 SER B C 1
ATOM 7959 O O . SER B 1 401 ? -8.914 -38.406 -31.078 1 91.81 401 SER B O 1
ATOM 7961 N N . ASN B 1 402 ? -9.602 -40.156 -29.797 1 89.06 402 ASN B N 1
ATOM 7962 C CA . ASN B 1 402 ? -10.109 -40.906 -30.938 1 89.06 402 ASN B CA 1
ATOM 7963 C C . ASN B 1 402 ? -11.617 -41.094 -30.859 1 89.06 402 ASN B C 1
ATOM 7965 O O . ASN B 1 402 ? -12.172 -41.344 -29.797 1 89.06 402 ASN B O 1
ATOM 7969 N N . VAL B 1 403 ? -12.25 -40.875 -31.984 1 87.5 403 VAL B N 1
ATOM 7970 C CA . VAL B 1 403 ? -13.695 -41.094 -32.062 1 87.5 403 VAL B CA 1
ATOM 7971 C C . VAL B 1 403 ? -13.984 -42.312 -32.938 1 87.5 403 VAL B C 1
ATOM 7973 O O . VAL B 1 403 ? -13.305 -42.5 -33.938 1 87.5 403 VAL B O 1
ATOM 7976 N N . SER B 1 404 ? -14.891 -43.156 -32.469 1 84.75 404 SER B N 1
ATOM 7977 C CA . SER B 1 404 ? -15.328 -44.312 -33.25 1 84.75 404 SER B CA 1
ATOM 7978 C C . SER B 1 404 ? -16.828 -44.5 -33.125 1 84.75 404 SER B C 1
ATOM 7980 O O . SER B 1 404 ? -17.438 -44.188 -32.094 1 84.75 404 SER B O 1
ATOM 7982 N N . HIS B 1 405 ? -17.406 -44.906 -34.219 1 83.81 405 HIS B N 1
ATOM 7983 C CA . HIS B 1 405 ? -18.844 -45.188 -34.188 1 83.81 405 HIS B CA 1
ATOM 7984 C C . HIS B 1 405 ? -19.094 -46.656 -33.844 1 83.81 405 HIS B C 1
ATOM 7986 O O . HIS B 1 405 ? -18.625 -47.562 -34.562 1 83.81 405 HIS B O 1
ATOM 7992 N N . GLY B 1 406 ? -19.703 -46.875 -32.656 1 73.31 406 GLY B N 1
ATOM 7993 C CA . GLY B 1 406 ? -19.938 -48.25 -32.188 1 73.31 406 GLY B CA 1
ATOM 7994 C C . GLY B 1 406 ? -21.281 -48.781 -32.625 1 73.31 406 GLY B C 1
ATOM 7995 O O . GLY B 1 406 ? -21.922 -49.531 -31.859 1 73.31 406 GLY B O 1
ATOM 7996 N N . GLY B 1 407 ? -21.812 -48.438 -33.75 1 72.75 407 GLY B N 1
ATOM 7997 C CA . GLY B 1 407 ? -23.078 -48.969 -34.25 1 72.75 407 GLY B CA 1
ATOM 7998 C C . GLY B 1 407 ? -24.281 -48.406 -33.5 1 72.75 407 GLY B C 1
ATOM 7999 O O . GLY B 1 407 ? -24.516 -47.188 -33.5 1 72.75 407 GLY B O 1
ATOM 8000 N N . ALA B 1 408 ? -24.781 -49.281 -32.562 1 67.12 408 ALA B N 1
ATOM 8001 C CA . ALA B 1 408 ? -26.016 -48.938 -31.875 1 67.12 408 ALA B CA 1
ATOM 8002 C C . ALA B 1 408 ? -25.781 -47.938 -30.75 1 67.12 408 ALA B C 1
ATOM 8004 O O . ALA B 1 408 ? -26.656 -47.156 -30.422 1 67.12 408 ALA B O 1
ATOM 8005 N N . VAL B 1 409 ? -24.578 -47.938 -30.266 1 70.12 409 VAL B N 1
ATOM 8006 C CA . VAL B 1 409 ? -24.297 -47.062 -29.125 1 70.12 409 VAL B CA 1
ATOM 8007 C C . VAL B 1 409 ? -23.969 -45.656 -29.609 1 70.12 409 VAL B C 1
ATOM 8009 O O . VAL B 1 409 ? -24.062 -44.688 -28.859 1 70.12 409 VAL B O 1
ATOM 8012 N N . GLY B 1 410 ? -23.781 -45.531 -30.969 1 77.75 410 GLY B N 1
ATOM 8013 C CA . GLY B 1 410 ? -23.438 -44.219 -31.531 1 77.75 410 GLY B CA 1
ATOM 8014 C C . GLY B 1 410 ? -21.953 -43.906 -31.453 1 77.75 410 GLY B C 1
ATOM 8015 O O . GLY B 1 410 ? -21.125 -44.812 -31.547 1 77.75 410 GLY B O 1
ATOM 8016 N N . TRP B 1 411 ? -21.641 -42.688 -31.359 1 82 411 TRP B N 1
ATOM 8017 C CA . TRP B 1 411 ? -20.234 -42.25 -31.344 1 82 411 TRP B CA 1
ATOM 8018 C C . TRP B 1 411 ? -19.641 -42.406 -29.938 1 82 411 TRP B C 1
ATOM 8020 O O . TRP B 1 411 ? -20.297 -42.062 -28.953 1 82 411 TRP B O 1
ATOM 8030 N N . THR B 1 412 ? -18.5 -43.031 -29.891 1 80.69 412 THR B N 1
ATOM 8031 C CA . THR B 1 412 ? -17.75 -43.156 -28.656 1 80.69 412 THR B CA 1
ATOM 8032 C C . THR B 1 412 ? -16.391 -42.438 -28.781 1 80.69 412 THR B C 1
ATOM 8034 O O . THR B 1 412 ? -15.82 -42.375 -29.859 1 80.69 412 THR B O 1
ATOM 8037 N N . THR B 1 413 ? -15.992 -41.875 -27.703 1 82.38 413 THR B N 1
ATOM 8038 C CA . THR B 1 413 ? -14.711 -41.188 -27.672 1 82.38 413 THR B CA 1
ATOM 8039 C C . THR B 1 413 ? -13.75 -41.844 -26.703 1 82.38 413 THR B C 1
ATOM 8041 O O . THR B 1 413 ? -14.133 -42.219 -25.594 1 82.38 413 THR B O 1
ATOM 8044 N N . SER B 1 414 ? -12.586 -42.188 -27.203 1 82.94 414 SER B N 1
ATOM 8045 C CA . SER B 1 414 ? -11.508 -42.688 -26.375 1 82.94 414 SER B CA 1
ATOM 8046 C C . SER B 1 414 ? -10.391 -41.656 -26.203 1 82.94 414 SER B C 1
ATOM 8048 O O . SER B 1 414 ? -9.766 -41.281 -27.188 1 82.94 414 SER B O 1
ATOM 8050 N N . ASN B 1 415 ? -10.195 -41.25 -25 1 86.81 415 ASN B N 1
ATOM 8051 C CA . ASN B 1 415 ? -9.195 -40.219 -24.719 1 86.81 415 ASN B CA 1
ATOM 8052 C C . ASN B 1 415 ? -8.008 -40.812 -23.953 1 86.81 415 ASN B C 1
ATOM 8054 O O . ASN B 1 415 ? -8.172 -41.656 -23.094 1 86.81 415 ASN B O 1
ATOM 8058 N N . SER B 1 416 ? -6.805 -40.406 -24.406 1 87.94 416 SER B N 1
ATOM 8059 C CA . SER B 1 416 ? -5.574 -40.656 -23.672 1 87.94 416 SER B CA 1
ATOM 8060 C C . SER B 1 416 ? -4.84 -39.344 -23.375 1 87.94 416 SER B C 1
ATOM 8062 O O . SER B 1 416 ? -4.793 -38.438 -24.219 1 87.94 416 SER B O 1
ATOM 8064 N N . GLY B 1 417 ? -4.375 -39.188 -22.125 1 89.88 417 GLY B N 1
ATOM 8065 C CA . GLY B 1 417 ? -3.701 -37.969 -21.75 1 89.88 417 GLY B CA 1
ATOM 8066 C C . GLY B 1 417 ? -4.648 -36.906 -21.219 1 89.88 417 GLY B C 1
ATOM 8067 O O . GLY B 1 417 ? -5.867 -37.031 -21.359 1 89.88 417 GLY B O 1
ATOM 8068 N N . LEU B 1 418 ? -4.168 -35.906 -20.719 1 90.56 418 LEU B N 1
ATOM 8069 C CA . LEU B 1 418 ? -4.973 -34.938 -20.016 1 90.56 418 LEU B CA 1
ATOM 8070 C C . LEU B 1 418 ? -5.535 -33.906 -20.984 1 90.56 418 LEU B C 1
ATOM 8072 O O . LEU B 1 418 ? -6.707 -33.531 -20.891 1 90.56 418 LEU B O 1
ATOM 8076 N N . LEU B 1 419 ? -4.824 -33.375 -21.969 1 93.56 419 LEU B N 1
ATOM 8077 C CA . LEU B 1 419 ? -5.191 -32.25 -22.812 1 93.56 419 LEU B CA 1
ATOM 8078 C C . LEU B 1 419 ? -6.387 -32.594 -23.688 1 93.56 419 LEU B C 1
ATOM 8080 O O . LEU B 1 419 ? -7.195 -31.719 -24.016 1 93.56 419 LEU B O 1
ATOM 8084 N N . SER B 1 420 ? -6.527 -33.844 -24.109 1 90.81 420 SER B N 1
ATOM 8085 C CA . SER B 1 420 ? -7.625 -34.281 -24.969 1 90.81 420 SER B CA 1
ATOM 8086 C C . SER B 1 420 ? -8.969 -34.094 -24.281 1 90.81 420 SER B C 1
ATOM 8088 O O . SER B 1 420 ? -10 -33.938 -24.938 1 90.81 420 SER B O 1
ATOM 8090 N N . ASN B 1 421 ? -8.914 -34.031 -22.984 1 88.69 421 ASN B N 1
ATOM 8091 C CA . ASN B 1 421 ? -10.141 -33.906 -22.203 1 88.69 421 ASN B CA 1
ATOM 8092 C C . ASN B 1 421 ? -10.406 -32.438 -21.797 1 88.69 421 ASN B C 1
ATOM 8094 O O . ASN B 1 421 ? -11.484 -32.125 -21.312 1 88.69 421 ASN B O 1
ATOM 8098 N N . LEU B 1 422 ? -9.492 -31.625 -22.094 1 92.06 422 LEU B N 1
ATOM 8099 C CA . LEU B 1 422 ? -9.578 -30.297 -21.5 1 92.06 422 LEU B CA 1
ATOM 8100 C C . LEU B 1 422 ? -9.992 -29.266 -22.531 1 92.06 422 LEU B C 1
ATOM 8102 O O . LEU B 1 422 ? -10.617 -28.25 -22.203 1 92.06 422 LEU B O 1
ATOM 8106 N N . PHE B 1 423 ? -9.812 -29.438 -23.797 1 90.75 423 PHE B N 1
ATOM 8107 C CA . PHE B 1 423 ? -9.859 -28.312 -24.719 1 90.75 423 PHE B CA 1
ATOM 8108 C C . PHE B 1 423 ? -11 -28.484 -25.719 1 90.75 423 PHE B C 1
ATOM 8110 O O . PHE B 1 423 ? -10.984 -27.891 -26.797 1 90.75 423 PHE B O 1
ATOM 8117 N N . TYR B 1 424 ? -11.961 -29.312 -25.484 1 88.31 424 TYR B N 1
ATOM 8118 C CA . TYR B 1 424 ? -13.125 -29.359 -26.359 1 88.31 424 TYR B CA 1
ATOM 8119 C C . TYR B 1 424 ? -13.969 -28.094 -26.234 1 88.31 424 TYR B C 1
ATOM 8121 O O . TYR B 1 424 ? -14.109 -27.547 -25.141 1 88.31 424 TYR B O 1
ATOM 8129 N N . THR B 1 425 ? -14.438 -27.594 -27.281 1 88.5 425 THR B N 1
ATOM 8130 C CA . THR B 1 425 ? -15.273 -26.406 -27.297 1 88.5 425 THR B CA 1
ATOM 8131 C C . THR B 1 425 ? -16.453 -26.594 -28.25 1 88.5 425 THR B C 1
ATOM 8133 O O . THR B 1 425 ? -16.422 -27.469 -29.109 1 88.5 425 THR B O 1
ATOM 8136 N N . ALA B 1 426 ? -17.5 -25.922 -27.859 1 87.44 426 ALA B N 1
ATOM 8137 C CA . ALA B 1 426 ? -18.688 -25.938 -28.703 1 87.44 426 ALA B CA 1
ATOM 8138 C C . ALA B 1 426 ? -19.438 -24.594 -28.609 1 87.44 426 ALA B C 1
ATOM 8140 O O . ALA B 1 426 ? -19.109 -23.75 -27.766 1 87.44 426 ALA B O 1
ATOM 8141 N N . ALA B 1 427 ? -20.312 -24.438 -29.594 1 80 427 ALA B N 1
ATOM 8142 C CA . ALA B 1 427 ? -21.078 -23.188 -29.656 1 80 427 ALA B CA 1
ATOM 8143 C C . ALA B 1 427 ? -22.047 -23.094 -28.484 1 80 427 ALA B C 1
ATOM 8145 O O . ALA B 1 427 ? -22.312 -22 -27.984 1 80 427 ALA B O 1
ATOM 8146 N N . THR B 1 428 ? -22.578 -24.188 -28.062 1 79.75 428 THR B N 1
ATOM 8147 C CA . THR B 1 428 ? -23.516 -24.203 -26.953 1 79.75 428 THR B CA 1
ATOM 8148 C C . THR B 1 428 ? -23.078 -25.203 -25.891 1 79.75 428 THR B C 1
ATOM 8150 O O . THR B 1 428 ? -22.359 -26.172 -26.188 1 79.75 428 THR B O 1
ATOM 8153 N N . PRO B 1 429 ? -23.484 -24.906 -24.688 1 75.12 429 PRO B N 1
ATOM 8154 C CA . PRO B 1 429 ? -23.125 -25.844 -23.625 1 75.12 429 PRO B CA 1
ATOM 8155 C C . PRO B 1 429 ? -23.672 -27.25 -23.875 1 75.12 429 PRO B C 1
ATOM 8157 O O . PRO B 1 429 ? -23.016 -28.234 -23.531 1 75.12 429 PRO B O 1
ATOM 8160 N N . ALA B 1 430 ? -24.828 -27.344 -24.453 1 75.44 430 ALA B N 1
ATOM 8161 C CA . ALA B 1 430 ? -25.422 -28.641 -24.766 1 75.44 430 ALA B CA 1
ATOM 8162 C C . ALA B 1 430 ? -24.594 -29.391 -25.797 1 75.44 430 ALA B C 1
ATOM 8164 O O . ALA B 1 430 ? -24.375 -30.594 -25.688 1 75.44 430 ALA B O 1
ATOM 8165 N N . ALA B 1 431 ? -24.125 -28.641 -26.75 1 80 431 ALA B N 1
ATOM 8166 C CA . ALA B 1 431 ? -23.297 -29.25 -27.797 1 80 431 ALA B CA 1
ATOM 8167 C C . ALA B 1 431 ? -21.969 -29.719 -27.234 1 80 431 ALA B C 1
ATOM 8169 O O . ALA B 1 431 ? -21.406 -30.719 -27.688 1 80 431 ALA B O 1
ATOM 8170 N N . ARG B 1 432 ? -21.516 -29.016 -26.328 1 80.88 432 ARG B N 1
ATOM 8171 C CA . ARG B 1 432 ? -20.234 -29.375 -25.719 1 80.88 432 ARG B CA 1
ATOM 8172 C C . ARG B 1 432 ? -20.359 -30.656 -24.906 1 80.88 432 ARG B C 1
ATOM 8174 O O . ARG B 1 432 ? -19.375 -31.359 -24.672 1 80.88 432 ARG B O 1
ATOM 8181 N N . ARG B 1 433 ? -21.609 -30.969 -24.531 1 77.81 433 ARG B N 1
ATOM 8182 C CA . ARG B 1 433 ? -21.828 -32.188 -23.734 1 77.81 433 ARG B CA 1
ATOM 8183 C C . ARG B 1 433 ? -22.172 -33.375 -24.641 1 77.81 433 ARG B C 1
ATOM 8185 O O . ARG B 1 433 ? -22.281 -34.5 -24.172 1 77.81 433 ARG B O 1
ATOM 8192 N N . SER B 1 434 ? -22.188 -33.156 -25.891 1 78.06 434 SER B N 1
ATOM 8193 C CA . SER B 1 434 ? -22.531 -34.188 -26.844 1 78.06 434 SER B CA 1
ATOM 8194 C C . SER B 1 434 ? -21.359 -35.125 -27.094 1 78.06 434 SER B C 1
ATOM 8196 O O . SER B 1 434 ? -20.203 -34.719 -27.078 1 78.06 434 SER B O 1
ATOM 8198 N N . SER B 1 435 ? -21.672 -36.438 -27.266 1 77.44 435 SER B N 1
ATOM 8199 C CA . SER B 1 435 ? -20.641 -37.406 -27.625 1 77.44 435 SER B CA 1
ATOM 8200 C C . SER B 1 435 ? -20.438 -37.469 -29.125 1 77.44 435 SER B C 1
ATOM 8202 O O . SER B 1 435 ? -19.484 -38.094 -29.594 1 77.44 435 SER B O 1
ATOM 8204 N N . ASP B 1 436 ? -21.312 -36.781 -29.844 1 82.38 436 ASP B N 1
ATOM 8205 C CA . ASP B 1 436 ? -21.203 -36.781 -31.297 1 82.38 436 ASP B CA 1
ATOM 8206 C C . ASP B 1 436 ? -20.125 -35.781 -31.75 1 82.38 436 ASP B C 1
ATOM 8208 O O . ASP B 1 436 ? -20.188 -34.594 -31.453 1 82.38 436 ASP B O 1
ATOM 8212 N N . PRO B 1 437 ? -19.109 -36.375 -32.438 1 87.12 437 PRO B N 1
ATOM 8213 C CA . PRO B 1 437 ? -17.984 -35.5 -32.875 1 87.12 437 PRO B CA 1
ATOM 8214 C C . PRO B 1 437 ? -18.422 -34.375 -33.781 1 87.12 437 PRO B C 1
ATOM 8216 O O . PRO B 1 437 ? -17.656 -33.406 -34 1 87.12 437 PRO B O 1
ATOM 8219 N N . LYS B 1 438 ? -19.625 -34.344 -34.312 1 88.38 438 LYS B N 1
ATOM 8220 C CA . LYS B 1 438 ? -20.094 -33.281 -35.188 1 88.38 438 LYS B CA 1
ATOM 8221 C C . LYS B 1 438 ? -20.406 -32.031 -34.375 1 88.38 438 LYS B C 1
ATOM 8223 O O . LYS B 1 438 ? -20.469 -30.922 -34.938 1 88.38 438 LYS B O 1
ATOM 8228 N N . ASP B 1 439 ? -20.516 -32.188 -33.094 1 88.88 439 ASP B N 1
ATOM 8229 C CA . ASP B 1 439 ? -21.078 -31.109 -32.312 1 88.88 439 ASP B CA 1
ATOM 8230 C C . ASP B 1 439 ? -19.984 -30.297 -31.609 1 88.88 439 ASP B C 1
ATOM 8232 O O . ASP B 1 439 ? -20.25 -29.219 -31.078 1 88.88 439 ASP B O 1
ATOM 8236 N N . TYR B 1 440 ? -18.734 -30.781 -31.625 1 88.69 440 TYR B N 1
ATOM 8237 C CA . TYR B 1 440 ? -17.734 -30.062 -30.859 1 88.69 440 TYR B CA 1
ATOM 8238 C C . TYR B 1 440 ? -16.422 -29.984 -31.641 1 88.69 440 TYR B C 1
ATOM 8240 O O . TYR B 1 440 ? -16.234 -30.672 -32.656 1 88.69 440 TYR B O 1
ATOM 8248 N N . SER B 1 441 ? -15.594 -29.062 -31.281 1 92.81 441 SER B N 1
ATOM 8249 C CA . SER B 1 441 ? -14.234 -28.844 -31.75 1 92.81 441 SER B CA 1
ATOM 8250 C C . SER B 1 441 ? -13.266 -28.672 -30.594 1 92.81 441 SER B C 1
ATOM 8252 O O . SER B 1 441 ? -13.609 -28.953 -29.438 1 92.81 441 SER B O 1
ATOM 8254 N N . PHE B 1 442 ? -12.016 -28.516 -30.906 1 93.56 442 PHE B N 1
ATOM 8255 C CA . PHE B 1 442 ? -11.008 -28.375 -29.859 1 93.56 442 PHE B CA 1
ATOM 8256 C C . PHE B 1 442 ? -10.336 -27 -29.938 1 93.56 442 PHE B C 1
ATOM 8258 O O . PHE B 1 442 ? -9.992 -26.531 -31.016 1 93.56 442 PHE B O 1
ATOM 8265 N N . ASP B 1 443 ? -10.156 -26.281 -28.828 1 92.81 443 ASP B N 1
ATOM 8266 C CA . ASP B 1 443 ? -9.352 -25.062 -28.734 1 92.81 443 ASP B CA 1
ATOM 8267 C C . ASP B 1 443 ? -7.863 -25.375 -28.797 1 92.81 443 ASP B C 1
ATOM 8269 O O . ASP B 1 443 ? -7.461 -26.531 -28.656 1 92.81 443 ASP B O 1
ATOM 8273 N N . ASP B 1 444 ? -7.055 -24.328 -28.984 1 92.94 444 ASP B N 1
ATOM 8274 C CA . ASP B 1 444 ? -5.613 -24.484 -29.156 1 92.94 444 ASP B CA 1
ATOM 8275 C C . ASP B 1 444 ? -4.902 -24.562 -27.797 1 92.94 444 ASP B C 1
ATOM 8277 O O . ASP B 1 444 ? -4.848 -23.578 -27.078 1 92.94 444 ASP B O 1
ATOM 8281 N N . PRO B 1 445 ? -4.363 -25.688 -27.453 1 94.81 445 PRO B N 1
ATOM 8282 C CA . PRO B 1 445 ? -3.615 -25.797 -26.203 1 94.81 445 PRO B CA 1
ATOM 8283 C C . PRO B 1 445 ? -2.188 -25.266 -26.328 1 94.81 445 PRO B C 1
ATOM 8285 O O . PRO B 1 445 ? -1.456 -25.234 -25.328 1 94.81 445 PRO B O 1
ATOM 8288 N N . MET B 1 446 ? -1.763 -24.828 -27.469 1 93.44 446 MET B N 1
ATOM 8289 C CA . MET B 1 446 ? -0.368 -24.5 -27.75 1 93.44 446 MET B CA 1
ATOM 8290 C C . MET B 1 446 ? 0.123 -23.406 -26.812 1 93.44 446 MET B C 1
ATOM 8292 O O . MET B 1 446 ? 1.224 -23.484 -26.266 1 93.44 446 MET B O 1
ATOM 8296 N N . VAL B 1 447 ? -0.621 -22.406 -26.656 1 91.06 447 VAL B N 1
ATOM 8297 C CA . VAL B 1 447 ? -0.214 -21.281 -25.812 1 91.06 447 VAL B CA 1
ATOM 8298 C C . VAL B 1 447 ? 0.035 -21.781 -24.391 1 91.06 447 VAL B C 1
ATOM 8300 O O . VAL B 1 447 ? 1.015 -21.375 -23.766 1 91.06 447 VAL B O 1
ATOM 8303 N N . ASP B 1 448 ? -0.79 -22.625 -23.891 1 91.88 448 ASP B N 1
ATOM 8304 C CA . ASP B 1 448 ? -0.639 -23.156 -22.531 1 91.88 448 ASP B CA 1
ATOM 8305 C C . ASP B 1 448 ? 0.61 -24.016 -22.422 1 91.88 448 ASP B C 1
ATOM 8307 O O . ASP B 1 448 ? 1.306 -23.984 -21.406 1 91.88 448 ASP B O 1
ATOM 8311 N N . ILE B 1 449 ? 0.848 -24.797 -23.391 1 94.44 449 ILE B N 1
ATOM 8312 C CA . ILE B 1 449 ? 2.018 -25.672 -23.391 1 94.44 449 ILE B CA 1
ATOM 8313 C C . ILE B 1 449 ? 3.291 -24.828 -23.375 1 94.44 449 ILE B C 1
ATOM 8315 O O . ILE B 1 449 ? 4.199 -25.078 -22.578 1 94.44 449 ILE B O 1
ATOM 8319 N N . ILE B 1 450 ? 3.318 -23.844 -24.219 1 93.38 450 ILE B N 1
ATOM 8320 C CA . ILE B 1 450 ? 4.508 -23 -24.312 1 93.38 450 ILE B CA 1
ATOM 8321 C C . ILE B 1 450 ? 4.699 -22.219 -23.016 1 93.38 450 ILE B C 1
ATOM 8323 O O . ILE B 1 450 ? 5.828 -22.047 -22.547 1 93.38 450 ILE B O 1
ATOM 8327 N N . ASN B 1 451 ? 3.633 -21.766 -22.469 1 92.75 451 ASN B N 1
ATOM 8328 C CA . ASN B 1 451 ? 3.73 -21.062 -21.188 1 92.75 451 ASN B CA 1
ATOM 8329 C C . ASN B 1 451 ? 4.258 -21.969 -20.094 1 92.75 451 ASN B C 1
ATOM 8331 O O . ASN B 1 451 ? 4.969 -21.516 -19.188 1 92.75 451 ASN B O 1
ATOM 8335 N N . ALA B 1 452 ? 3.879 -23.188 -20.125 1 93.88 452 ALA B N 1
ATOM 8336 C CA . ALA B 1 452 ? 4.41 -24.156 -19.156 1 93.88 452 ALA B CA 1
ATOM 8337 C C . ALA B 1 452 ? 5.922 -24.297 -19.297 1 93.88 452 ALA B C 1
ATOM 8339 O O . ALA B 1 452 ? 6.656 -24.297 -18.312 1 93.88 452 ALA B O 1
ATOM 8340 N N . TYR B 1 453 ? 6.332 -24.406 -20.5 1 94.06 453 TYR B N 1
ATOM 8341 C CA . TYR B 1 453 ? 7.766 -24.516 -20.75 1 94.06 453 TYR B CA 1
ATOM 8342 C C . TYR B 1 453 ? 8.5 -23.25 -20.328 1 94.06 453 TYR B C 1
ATOM 8344 O O . TYR B 1 453 ? 9.633 -23.312 -19.859 1 94.06 453 TYR B O 1
ATOM 8352 N N . ARG B 1 454 ? 7.891 -22.141 -20.578 1 92.5 454 ARG B N 1
ATOM 8353 C CA . ARG B 1 454 ? 8.469 -20.875 -20.125 1 92.5 454 ARG B CA 1
ATOM 8354 C C . ARG B 1 454 ? 8.656 -20.875 -18.609 1 92.5 454 ARG B C 1
ATOM 8356 O O . ARG B 1 454 ? 9.727 -20.5 -18.125 1 92.5 454 ARG B O 1
ATOM 8363 N N . ASP B 1 455 ? 7.668 -21.234 -17.922 1 93.44 455 ASP B N 1
ATOM 8364 C CA . ASP B 1 455 ? 7.719 -21.266 -16.453 1 93.44 455 ASP B CA 1
ATOM 8365 C C . ASP B 1 455 ? 8.789 -22.234 -15.969 1 93.44 455 ASP B C 1
ATOM 8367 O O . ASP B 1 455 ? 9.594 -21.891 -15.094 1 93.44 455 ASP B O 1
ATOM 8371 N N . ILE B 1 456 ? 8.805 -23.406 -16.5 1 94.38 456 ILE B N 1
ATOM 8372 C CA . ILE B 1 456 ? 9.766 -24.422 -16.094 1 94.38 456 ILE B CA 1
ATOM 8373 C C . ILE B 1 456 ? 11.18 -23.953 -16.406 1 94.38 456 ILE B C 1
ATOM 8375 O O . ILE B 1 456 ? 12.094 -24.125 -15.602 1 94.38 456 ILE B O 1
ATOM 8379 N N . ALA B 1 457 ? 11.359 -23.391 -17.547 1 92.06 457 ALA B N 1
ATOM 8380 C CA . ALA B 1 457 ? 12.68 -22.875 -17.938 1 92.06 457 ALA B CA 1
ATOM 8381 C C . ALA B 1 457 ? 13.188 -21.844 -16.938 1 92.06 457 ALA B C 1
ATOM 8383 O O . ALA B 1 457 ? 14.359 -21.859 -16.562 1 92.06 457 ALA B O 1
ATOM 8384 N N . PHE B 1 458 ? 12.336 -21 -16.578 1 92.25 458 PHE B N 1
ATOM 8385 C CA . PHE B 1 458 ? 12.75 -19.984 -15.609 1 92.25 458 PHE B CA 1
ATOM 8386 C C . PHE B 1 458 ? 13.055 -20.609 -14.258 1 92.25 458 PHE B C 1
ATOM 8388 O O . PHE B 1 458 ? 14.016 -20.219 -13.586 1 92.25 458 PHE B O 1
ATOM 8395 N N . ARG B 1 459 ? 12.25 -21.531 -13.82 1 93.75 459 ARG B N 1
ATOM 8396 C CA . ARG B 1 459 ? 12.484 -22.219 -12.562 1 93.75 459 ARG B CA 1
ATOM 8397 C C . ARG B 1 459 ? 13.805 -22.984 -12.602 1 93.75 459 ARG B C 1
ATOM 8399 O O . ARG B 1 459 ? 14.484 -23.109 -11.578 1 93.75 459 ARG B O 1
ATOM 8406 N N . MET B 1 460 ? 14.07 -23.516 -13.75 1 92.69 460 MET B N 1
ATOM 8407 C CA . MET B 1 460 ? 15.367 -24.188 -13.922 1 92.69 460 MET B CA 1
ATOM 8408 C C . MET B 1 460 ? 16.516 -23.219 -13.641 1 92.69 460 MET B C 1
ATOM 8410 O O . MET B 1 460 ? 17.469 -23.562 -12.938 1 92.69 460 MET B O 1
ATOM 8414 N N . SER B 1 461 ? 16.344 -22.047 -14.18 1 90.19 461 SER B N 1
ATOM 8415 C CA . SER B 1 461 ? 17.375 -21.031 -13.984 1 90.19 461 SER B CA 1
ATOM 8416 C C . SER B 1 461 ? 17.5 -20.656 -12.508 1 90.19 461 SER B C 1
ATOM 8418 O O . SER B 1 461 ? 18.609 -20.438 -12.016 1 90.19 461 SER B O 1
ATOM 8420 N N . LEU B 1 462 ? 16.453 -20.562 -11.852 1 90.56 462 LEU B N 1
ATOM 8421 C CA . LEU B 1 462 ? 16.453 -20.25 -10.422 1 90.56 462 LEU B CA 1
ATOM 8422 C C . LEU B 1 462 ? 17.109 -21.375 -9.625 1 90.56 462 LEU B C 1
ATOM 8424 O O . LEU B 1 462 ? 17.922 -21.109 -8.742 1 90.56 462 LEU B O 1
ATOM 8428 N N . GLN B 1 463 ? 16.719 -22.594 -9.961 1 90.31 463 GLN B N 1
ATOM 8429 C CA . GLN B 1 463 ? 17.219 -23.75 -9.234 1 90.31 463 GLN B CA 1
ATOM 8430 C C . GLN B 1 463 ? 18.719 -23.938 -9.469 1 90.31 463 GLN B C 1
ATOM 8432 O O . GLN B 1 463 ? 19.469 -24.281 -8.539 1 90.31 463 GLN B O 1
ATOM 8437 N N . ALA B 1 464 ? 19.125 -23.797 -10.68 1 88 464 ALA B N 1
ATOM 8438 C CA . ALA B 1 464 ? 20.531 -23.938 -10.992 1 88 464 ALA B CA 1
ATOM 8439 C C . ALA B 1 464 ? 21.375 -22.906 -10.234 1 88 464 ALA B C 1
ATOM 8441 O O . ALA B 1 464 ? 22.453 -23.219 -9.742 1 88 464 ALA B O 1
ATOM 8442 N N . ALA B 1 465 ? 20.875 -21.703 -10.156 1 86.75 465 ALA B N 1
ATOM 8443 C CA . ALA B 1 465 ? 21.578 -20.672 -9.406 1 86.75 465 ALA B CA 1
ATOM 8444 C C . ALA B 1 465 ? 21.609 -21 -7.914 1 86.75 465 ALA B C 1
ATOM 8446 O O . ALA B 1 465 ? 22.625 -20.797 -7.25 1 86.75 465 ALA B O 1
ATOM 8447 N N . ALA B 1 466 ? 20.531 -21.453 -7.387 1 84.31 466 ALA B N 1
ATOM 8448 C CA . ALA B 1 466 ? 20.453 -21.828 -5.973 1 84.31 466 ALA B CA 1
ATOM 8449 C C . ALA B 1 466 ? 21.438 -22.938 -5.641 1 84.31 466 ALA B C 1
ATOM 8451 O O . ALA B 1 466 ? 22.047 -22.938 -4.57 1 84.31 466 ALA B O 1
ATOM 8452 N N . GLU B 1 467 ? 21.531 -23.922 -6.566 1 82.56 467 GLU B N 1
ATOM 8453 C CA . GLU B 1 467 ? 22.453 -25.047 -6.352 1 82.56 467 GLU B CA 1
ATOM 8454 C C . GLU B 1 467 ? 23.906 -24.578 -6.348 1 82.56 467 GLU B C 1
ATOM 8456 O O . GLU B 1 467 ? 24.703 -25.031 -5.527 1 82.56 467 GLU B O 1
ATOM 8461 N N . GLU B 1 468 ? 24.141 -23.75 -7.234 1 81.06 468 GLU B N 1
ATOM 8462 C CA . GLU B 1 468 ? 25.516 -23.25 -7.328 1 81.06 468 GLU B CA 1
ATOM 8463 C C . GLU B 1 468 ? 25.859 -22.359 -6.141 1 81.06 468 GLU B C 1
ATOM 8465 O O . GLU B 1 468 ? 27.016 -22.312 -5.707 1 81.06 468 GLU B O 1
ATOM 8470 N N . ASN B 1 469 ? 24.906 -21.719 -5.672 1 80.06 469 ASN B N 1
ATOM 8471 C CA . ASN B 1 469 ? 25.141 -20.797 -4.57 1 80.06 469 ASN B CA 1
ATOM 8472 C C . ASN B 1 469 ? 24.922 -21.469 -3.219 1 80.06 469 ASN B C 1
ATOM 8474 O O . ASN B 1 469 ? 24.953 -20.797 -2.178 1 80.06 469 ASN B O 1
ATOM 8478 N N . GLU B 1 470 ? 24.609 -22.641 -3.223 1 78.88 470 GLU B N 1
ATOM 8479 C CA . GLU B 1 470 ? 24.328 -23.344 -1.968 1 78.88 470 GLU B CA 1
ATOM 8480 C C . GLU B 1 470 ? 25.516 -23.234 -1.001 1 78.88 470 GLU B C 1
ATOM 8482 O O . GLU B 1 470 ? 26.656 -23.484 -1.378 1 78.88 470 GLU B O 1
ATOM 8487 N N . GLY B 1 471 ? 25.172 -22.906 0.237 1 70.12 471 GLY B N 1
ATOM 8488 C CA . GLY B 1 471 ? 26.188 -22.828 1.279 1 70.12 471 GLY B CA 1
ATOM 8489 C C . GLY B 1 471 ? 26.922 -21.516 1.295 1 70.12 471 GLY B C 1
ATOM 8490 O O . GLY B 1 471 ? 27.719 -21.25 2.199 1 70.12 471 GLY B O 1
ATOM 8491 N N . LEU B 1 472 ? 26.656 -20.766 0.233 1 74.69 472 LEU B N 1
ATOM 8492 C CA . LEU B 1 472 ? 27.344 -19.484 0.162 1 74.69 472 LEU B CA 1
ATOM 8493 C C . LEU B 1 472 ? 26.469 -18.359 0.737 1 74.69 472 LEU B C 1
ATOM 8495 O O . LEU B 1 472 ? 25.234 -18.469 0.731 1 74.69 472 LEU B O 1
ATOM 8499 N N . SER B 1 473 ? 27.062 -17.469 1.442 1 66.62 473 SER B N 1
ATOM 8500 C CA . SER B 1 473 ? 26.328 -16.312 1.929 1 66.62 473 SER B CA 1
ATOM 8501 C C . SER B 1 473 ? 25.938 -15.383 0.78 1 66.62 473 SER B C 1
ATOM 8503 O O . SER B 1 473 ? 26.516 -15.453 -0.308 1 66.62 473 SER B O 1
ATOM 8505 N N . ASP B 1 474 ? 24.938 -14.562 0.965 1 63.5 474 ASP B N 1
ATOM 8506 C CA . ASP B 1 474 ? 24.438 -13.633 -0.045 1 63.5 474 ASP B CA 1
ATOM 8507 C C . ASP B 1 474 ? 25.562 -12.773 -0.606 1 63.5 474 ASP B C 1
ATOM 8509 O O . ASP B 1 474 ? 25.578 -12.469 -1.799 1 63.5 474 ASP B O 1
ATOM 8513 N N . ARG B 1 475 ? 26.547 -12.461 0.215 1 61.28 475 ARG B N 1
ATOM 8514 C CA . ARG B 1 475 ? 27.672 -11.633 -0.189 1 61.28 475 ARG B CA 1
ATOM 8515 C C . ARG B 1 475 ? 28.656 -12.414 -1.055 1 61.28 475 ARG B C 1
ATOM 8517 O O . ARG B 1 475 ? 29.312 -11.844 -1.925 1 61.28 475 ARG B O 1
ATOM 8524 N N . ASP B 1 476 ? 28.547 -13.703 -0.959 1 68.94 476 ASP B N 1
ATOM 8525 C CA . ASP B 1 476 ? 29.531 -14.539 -1.636 1 68.94 476 ASP B CA 1
ATOM 8526 C C . ASP B 1 476 ? 28.891 -15.336 -2.768 1 68.94 476 ASP B C 1
ATOM 8528 O O . ASP B 1 476 ? 29.469 -16.312 -3.244 1 68.94 476 ASP B O 1
ATOM 8532 N N . ALA B 1 477 ? 27.719 -14.875 -3.127 1 74.19 477 ALA B N 1
ATOM 8533 C CA . ALA B 1 477 ? 27.047 -15.602 -4.199 1 74.19 477 ALA B CA 1
ATOM 8534 C C . ALA B 1 477 ? 27.859 -15.555 -5.488 1 74.19 477 ALA B C 1
ATOM 8536 O O . ALA B 1 477 ? 28.406 -14.516 -5.848 1 74.19 477 ALA B O 1
ATOM 8537 N N . LYS B 1 478 ? 28.078 -16.688 -6.078 1 76.06 478 LYS B N 1
ATOM 8538 C CA . LYS B 1 478 ? 28.859 -16.812 -7.305 1 76.06 478 LYS B CA 1
ATOM 8539 C C . LYS B 1 478 ? 28.016 -16.5 -8.531 1 76.06 478 LYS B C 1
ATOM 8541 O O . LYS B 1 478 ? 28.5 -15.883 -9.484 1 76.06 478 LYS B O 1
ATOM 8546 N N . VAL B 1 479 ? 26.75 -16.922 -8.43 1 81 479 VAL B N 1
ATOM 8547 C CA . VAL B 1 479 ? 25.875 -16.75 -9.586 1 81 479 VAL B CA 1
ATOM 8548 C C . VAL B 1 479 ? 24.781 -15.734 -9.25 1 81 479 VAL B C 1
ATOM 8550 O O . VAL B 1 479 ? 23.922 -16 -8.414 1 81 479 VAL B O 1
ATOM 8553 N N . PHE B 1 480 ? 24.891 -14.547 -9.836 1 82.88 480 PHE B N 1
ATOM 8554 C CA . PHE B 1 480 ? 23.859 -13.531 -9.68 1 82.88 480 PHE B CA 1
ATOM 8555 C C . PHE B 1 480 ? 23.922 -12.508 -10.812 1 82.88 480 PHE B C 1
ATOM 8557 O O . PHE B 1 480 ? 24.922 -12.43 -11.531 1 82.88 480 PHE B O 1
ATOM 8564 N N . GLN B 1 481 ? 22.781 -11.898 -11.031 1 82.06 481 GLN B N 1
ATOM 8565 C CA . GLN B 1 481 ? 22.672 -10.781 -11.969 1 82.06 481 GLN B CA 1
ATOM 8566 C C . GLN B 1 481 ? 22.297 -9.492 -11.242 1 82.06 481 GLN B C 1
ATOM 8568 O O . GLN B 1 481 ? 21.422 -9.5 -10.367 1 82.06 481 GLN B O 1
ATOM 8573 N N . GLU B 1 482 ? 23 -8.508 -11.547 1 80.81 482 GLU B N 1
ATOM 8574 C CA . GLU B 1 482 ? 22.625 -7.203 -11.023 1 80.81 482 GLU B CA 1
ATOM 8575 C C . GLU B 1 482 ? 21.656 -6.492 -11.953 1 80.81 482 GLU B C 1
ATOM 8577 O O . GLU B 1 482 ? 21.984 -6.176 -13.094 1 80.81 482 GLU B O 1
ATOM 8582 N N . VAL B 1 483 ? 20.469 -6.398 -11.414 1 83 483 VAL B N 1
ATOM 8583 C CA . VAL B 1 483 ? 19.438 -5.812 -12.266 1 83 483 VAL B CA 1
ATOM 8584 C C . VAL B 1 483 ? 18.875 -4.555 -11.602 1 83 483 VAL B C 1
ATOM 8586 O O . VAL B 1 483 ? 18.922 -4.422 -10.375 1 83 483 VAL B O 1
ATOM 8589 N N . GLU B 1 484 ? 18.422 -3.674 -12.477 1 82.94 484 GLU B N 1
ATOM 8590 C CA . GLU B 1 484 ? 17.766 -2.465 -11.992 1 82.94 484 GLU B CA 1
ATOM 8591 C C . GLU B 1 484 ? 16.312 -2.75 -11.578 1 82.94 484 GLU B C 1
ATOM 8593 O O . GLU B 1 484 ? 15.602 -3.479 -12.266 1 82.94 484 GLU B O 1
ATOM 8598 N N . SER B 1 485 ? 15.992 -2.348 -10.336 1 85.44 485 SER B N 1
ATOM 8599 C CA . SER B 1 485 ? 14.641 -2.541 -9.828 1 85.44 485 SER B CA 1
ATOM 8600 C C . SER B 1 485 ? 13.922 -1.208 -9.648 1 85.44 485 SER B C 1
ATOM 8602 O O . SER B 1 485 ? 14.539 -0.209 -9.281 1 85.44 485 SER B O 1
ATOM 8604 N N . ILE B 1 486 ? 12.664 -1.209 -10.047 1 82.06 486 ILE B N 1
ATOM 8605 C CA . ILE B 1 486 ? 11.789 -0.063 -9.828 1 82.06 486 ILE B CA 1
ATOM 8606 C C . ILE B 1 486 ? 10.781 -0.385 -8.719 1 82.06 486 ILE B C 1
ATOM 8608 O O . ILE B 1 486 ? 9.953 -1.28 -8.875 1 82.06 486 ILE B O 1
ATOM 8612 N N . SER B 1 487 ? 10.945 0.169 -7.539 1 79.38 487 SER B N 1
ATOM 8613 C CA . SER B 1 487 ? 10.031 -0.057 -6.43 1 79.38 487 SER B CA 1
ATOM 8614 C C . SER B 1 487 ? 8.945 1.009 -6.383 1 79.38 487 SER B C 1
ATOM 8616 O O . SER B 1 487 ? 9.203 2.182 -6.66 1 79.38 487 SER B O 1
ATOM 8618 N N . HIS B 1 488 ? 7.629 0.472 -6.062 1 71.31 488 HIS B N 1
ATOM 8619 C CA . HIS B 1 488 ? 6.496 1.377 -5.906 1 71.31 488 HIS B CA 1
ATOM 8620 C C . HIS B 1 488 ? 6.047 1.45 -4.453 1 71.31 488 HIS B C 1
ATOM 8622 O O . HIS B 1 488 ? 5.641 0.441 -3.871 1 71.31 488 HIS B O 1
ATOM 8628 N N . GLN B 1 489 ? 6.391 2.471 -3.711 1 67.38 489 GLN B N 1
ATOM 8629 C CA . GLN B 1 489 ? 5.941 2.646 -2.334 1 67.38 489 GLN B CA 1
ATOM 8630 C C . GLN B 1 489 ? 5.07 3.893 -2.195 1 67.38 489 GLN B C 1
ATOM 8632 O O . GLN B 1 489 ? 5.34 4.918 -2.826 1 67.38 489 GLN B O 1
ATOM 8637 N N . SER B 1 490 ? 3.881 3.711 -1.42 1 69.94 490 SER B N 1
ATOM 8638 C CA . SER B 1 490 ? 3.066 4.879 -1.102 1 69.94 490 SER B CA 1
ATOM 8639 C C . SER B 1 490 ? 3.668 5.672 0.053 1 69.94 490 SER B C 1
ATOM 8641 O O . SER B 1 490 ? 4.023 5.105 1.087 1 69.94 490 SER B O 1
ATOM 8643 N N . MET B 1 491 ? 4.109 6.781 -0.187 1 74.56 491 MET B N 1
ATOM 8644 C CA . MET B 1 491 ? 4.688 7.645 0.838 1 74.56 491 MET B CA 1
ATOM 8645 C C . MET B 1 491 ? 3.896 8.938 0.969 1 74.56 491 MET B C 1
ATOM 8647 O O . MET B 1 491 ? 3.352 9.445 -0.016 1 74.56 491 MET B O 1
ATOM 8651 N N . ALA B 1 492 ? 3.717 9.297 2.301 1 80.25 492 ALA B N 1
ATOM 8652 C CA . ALA B 1 492 ? 3.123 10.609 2.553 1 80.25 492 ALA B CA 1
ATOM 8653 C C . ALA B 1 492 ? 4.18 11.703 2.502 1 80.25 492 ALA B C 1
ATOM 8655 O O . ALA B 1 492 ? 5.184 11.641 3.213 1 80.25 492 ALA B O 1
ATOM 8656 N N . ARG B 1 493 ? 4 12.617 1.607 1 87 493 ARG B N 1
ATOM 8657 C CA . ARG B 1 493 ? 4.953 13.711 1.454 1 87 493 ARG B CA 1
ATOM 8658 C C . ARG B 1 493 ? 4.254 15.062 1.547 1 87 493 ARG B C 1
ATOM 8660 O O . ARG B 1 493 ? 3.041 15.156 1.349 1 87 493 ARG B O 1
ATOM 8667 N N . TYR B 1 494 ? 5.082 16.078 1.942 1 90.81 494 TYR B N 1
ATOM 8668 C CA . TYR B 1 494 ? 4.559 17.438 1.965 1 90.81 494 TYR B CA 1
ATOM 8669 C C . TYR B 1 494 ? 4.543 18.031 0.564 1 90.81 494 TYR B C 1
ATOM 8671 O O . TYR B 1 494 ? 5.438 17.766 -0.241 1 90.81 494 TYR B O 1
ATOM 8679 N N . ALA B 1 495 ? 3.455 18.766 0.26 1 90.94 495 ALA B N 1
ATOM 8680 C CA . ALA B 1 495 ? 3.33 19.453 -1.023 1 90.94 495 ALA B CA 1
ATOM 8681 C C . ALA B 1 495 ? 3.01 20.938 -0.828 1 90.94 495 ALA B C 1
ATOM 8683 O O . ALA B 1 495 ? 2.482 21.328 0.214 1 90.94 495 ALA B O 1
ATOM 8684 N N . MET B 1 496 ? 3.451 21.766 -1.825 1 93.75 496 MET B N 1
ATOM 8685 C CA . MET B 1 496 ? 3.242 23.219 -1.756 1 93.75 496 MET B CA 1
ATOM 8686 C C . MET B 1 496 ? 2.176 23.656 -2.754 1 93.75 496 MET B C 1
ATOM 8688 O O . MET B 1 496 ? 2.16 23.203 -3.896 1 93.75 496 MET B O 1
ATOM 8692 N N . ASP B 1 497 ? 1.243 24.391 -2.207 1 93.38 497 ASP B N 1
ATOM 8693 C CA . ASP B 1 497 ? 0.295 25.094 -3.07 1 93.38 497 ASP B CA 1
ATOM 8694 C C . ASP B 1 497 ? 0.836 26.453 -3.49 1 93.38 497 ASP B C 1
ATOM 8696 O O . ASP B 1 497 ? 0.814 27.406 -2.707 1 93.38 497 ASP B O 1
ATOM 8700 N N . LYS B 1 498 ? 1.237 26.719 -4.746 1 93.19 498 LYS B N 1
ATOM 8701 C CA . LYS B 1 498 ? 1.898 27.922 -5.227 1 93.19 498 LYS B CA 1
ATOM 8702 C C . LYS B 1 498 ? 0.948 29.125 -5.195 1 93.19 498 LYS B C 1
ATOM 8704 O O . LYS B 1 498 ? 1.353 30.234 -4.855 1 93.19 498 LYS B O 1
ATOM 8709 N N . ALA B 1 499 ? -0.28 28.906 -5.531 1 93.12 499 ALA B N 1
ATOM 8710 C CA . ALA B 1 499 ? -1.256 29.984 -5.531 1 93.12 499 ALA B CA 1
ATOM 8711 C C . ALA B 1 499 ? -1.533 30.484 -4.113 1 93.12 499 ALA B C 1
ATOM 8713 O O . ALA B 1 499 ? -1.584 31.688 -3.869 1 93.12 499 ALA B O 1
ATOM 8714 N N . ALA B 1 500 ? -1.7 29.562 -3.232 1 93.19 500 ALA B N 1
ATOM 8715 C CA . ALA B 1 500 ? -1.961 29.938 -1.843 1 93.19 500 ALA B CA 1
ATOM 8716 C C . ALA B 1 500 ? -0.75 30.625 -1.223 1 93.19 500 ALA B C 1
ATOM 8718 O O . ALA B 1 500 ? -0.9 31.562 -0.425 1 93.19 500 ALA B O 1
ATOM 8719 N N . LEU B 1 501 ? 0.429 30.203 -1.611 1 95.5 501 LEU B N 1
ATOM 8720 C CA . LEU B 1 501 ? 1.644 30.828 -1.097 1 95.5 501 LEU B CA 1
ATOM 8721 C C . LEU B 1 501 ? 1.783 32.25 -1.615 1 95.5 501 LEU B C 1
ATOM 8723 O O . LEU B 1 501 ? 2.152 33.156 -0.864 1 95.5 501 LEU B O 1
ATOM 8727 N N . ALA B 1 502 ? 1.464 32.469 -2.84 1 95.69 502 ALA B N 1
ATOM 8728 C CA . ALA B 1 502 ? 1.544 33.812 -3.42 1 95.69 502 ALA B CA 1
ATOM 8729 C C . ALA B 1 502 ? 0.588 34.781 -2.719 1 95.69 502 ALA B C 1
ATOM 8731 O O . ALA B 1 502 ? 0.958 35.906 -2.404 1 95.69 502 ALA B O 1
ATOM 8732 N N . VAL B 1 503 ? -0.582 34.344 -2.48 1 94.94 503 VAL B N 1
ATOM 8733 C CA . VAL B 1 503 ? -1.566 35.156 -1.795 1 94.94 503 VAL B CA 1
ATOM 8734 C C . VAL B 1 503 ? -1.101 35.438 -0.369 1 94.94 503 VAL B C 1
ATOM 8736 O O . VAL B 1 503 ? -1.237 36.562 0.125 1 94.94 503 VAL B O 1
ATOM 8739 N N . ALA B 1 504 ? -0.546 34.438 0.296 1 95.31 504 ALA B N 1
ATOM 8740 C CA . ALA B 1 504 ? -0.054 34.594 1.661 1 95.31 504 ALA B CA 1
ATOM 8741 C C . ALA B 1 504 ? 1.07 35.625 1.716 1 95.31 504 ALA B C 1
ATOM 8743 O O . ALA B 1 504 ? 1.11 36.469 2.621 1 95.31 504 ALA B O 1
ATOM 8744 N N . VAL B 1 505 ? 1.904 35.656 0.76 1 95.94 505 VAL B N 1
ATOM 8745 C CA . VAL B 1 505 ? 3.037 36.594 0.73 1 95.94 505 VAL B CA 1
ATOM 8746 C C . VAL B 1 505 ? 2.543 38 0.482 1 95.94 505 VAL B C 1
ATOM 8748 O O . VAL B 1 505 ? 2.973 38.938 1.157 1 95.94 505 VAL B O 1
ATOM 8751 N N . VAL B 1 506 ? 1.646 38.188 -0.379 1 96.12 506 VAL B N 1
ATOM 8752 C CA . VAL B 1 506 ? 1.119 39.531 -0.7 1 96.12 506 VAL B CA 1
ATOM 8753 C C . VAL B 1 506 ? 0.42 40.094 0.524 1 96.12 506 VAL B C 1
ATOM 8755 O O . VAL B 1 506 ? 0.666 41.25 0.893 1 96.12 506 VAL B O 1
ATOM 8758 N N . ILE B 1 507 ? -0.36 39.344 1.141 1 95.25 507 ILE B N 1
ATOM 8759 C CA . ILE B 1 507 ? -1.105 39.812 2.303 1 95.25 507 ILE B CA 1
ATOM 8760 C C . ILE B 1 507 ? -0.143 40.094 3.453 1 95.25 507 ILE B C 1
ATOM 8762 O O . ILE B 1 507 ? -0.339 41.062 4.215 1 95.25 507 ILE B O 1
ATOM 8766 N N . SER B 1 508 ? 0.892 39.281 3.551 1 95.06 508 SER B N 1
ATOM 8767 C CA . SER B 1 508 ? 1.867 39.469 4.621 1 95.06 508 SER B CA 1
ATOM 8768 C C . SER B 1 508 ? 2.68 40.75 4.41 1 95.06 508 SER B C 1
ATOM 8770 O O . SER B 1 508 ? 3.152 41.344 5.375 1 95.06 508 SER B O 1
ATOM 8772 N N . LEU B 1 509 ? 2.779 41.25 3.193 1 95.38 509 LEU B N 1
ATOM 8773 C CA . LEU B 1 509 ? 3.619 42.406 2.906 1 95.38 509 LEU B CA 1
ATOM 8774 C C . LEU B 1 509 ? 2.797 43.688 2.904 1 95.38 509 LEU B C 1
ATOM 8776 O O . LEU B 1 509 ? 3.348 44.781 3.02 1 95.38 509 LEU B O 1
ATOM 8780 N N . ILE B 1 510 ? 1.519 43.594 2.92 1 95 510 ILE B N 1
ATOM 8781 C CA . ILE B 1 510 ? 0.664 44.781 2.902 1 95 510 ILE B CA 1
ATOM 8782 C C . ILE B 1 510 ? 0.834 45.562 4.203 1 95 510 ILE B C 1
ATOM 8784 O O . ILE B 1 510 ? 0.908 46.781 4.191 1 95 510 ILE B O 1
ATOM 8788 N N . GLY B 1 511 ? 0.928 44.844 5.316 1 93.5 511 GLY B N 1
ATOM 8789 C CA . GLY B 1 511 ? 1.094 45.5 6.609 1 93.5 511 GLY B CA 1
ATOM 8790 C C . GLY B 1 511 ? 2.396 46.25 6.73 1 93.5 511 GLY B C 1
ATOM 8791 O O . GLY B 1 511 ? 2.389 47.469 6.969 1 93.5 511 GLY B O 1
ATOM 8792 N N . PRO B 1 512 ? 3.461 45.625 6.465 1 94.5 512 PRO B N 1
ATOM 8793 C CA . PRO B 1 512 ? 4.758 46.281 6.566 1 94.5 512 PRO B CA 1
ATOM 8794 C C . PRO B 1 512 ? 4.898 47.438 5.586 1 94.5 512 PRO B C 1
ATOM 8796 O O . PRO B 1 512 ? 5.465 48.5 5.93 1 94.5 512 PRO B O 1
ATOM 8799 N N . VAL B 1 513 ? 4.375 47.406 4.453 1 93.62 513 VAL B N 1
ATOM 8800 C CA . VAL B 1 513 ? 4.48 48.469 3.461 1 93.62 513 VAL B CA 1
ATOM 8801 C C . VAL B 1 513 ? 3.635 49.656 3.895 1 93.62 513 VAL B C 1
ATOM 8803 O O . VAL B 1 513 ? 4.062 50.812 3.77 1 93.62 513 VAL B O 1
ATOM 8806 N N . ALA B 1 514 ? 2.492 49.375 4.375 1 94.62 514 ALA B N 1
ATOM 8807 C CA . ALA B 1 514 ? 1.636 50.438 4.867 1 94.62 514 ALA B CA 1
ATOM 8808 C C . ALA B 1 514 ? 2.275 51.156 6.059 1 94.62 514 ALA B C 1
ATOM 8810 O O . ALA B 1 514 ? 2.178 52.375 6.191 1 94.62 514 ALA B O 1
ATOM 8811 N N . THR B 1 515 ? 2.904 50.375 6.918 1 94.44 515 THR B N 1
ATOM 8812 C CA . THR B 1 515 ? 3.559 50.938 8.086 1 94.44 515 THR B CA 1
ATOM 8813 C C . THR B 1 515 ? 4.738 51.812 7.672 1 94.44 515 THR B C 1
ATOM 8815 O O . THR B 1 515 ? 5.023 52.812 8.32 1 94.44 515 THR B O 1
ATOM 8818 N N . LEU B 1 516 ? 5.391 51.438 6.617 1 92.75 516 LEU B N 1
ATOM 8819 C CA . LEU B 1 516 ? 6.504 52.219 6.117 1 92.75 516 LEU B CA 1
ATOM 8820 C C . LEU B 1 516 ? 6.043 53.625 5.711 1 92.75 516 LEU B C 1
ATOM 8822 O O . LEU B 1 516 ? 6.781 54.594 5.871 1 92.75 516 LEU B O 1
ATOM 8826 N N . MET B 1 517 ? 4.844 53.781 5.375 1 91.31 517 MET B N 1
ATOM 8827 C CA . MET B 1 517 ? 4.301 55.094 4.957 1 91.31 517 MET B CA 1
ATOM 8828 C C . MET B 1 517 ? 4.102 56 6.16 1 91.31 517 MET B C 1
ATOM 8830 O O . MET B 1 517 ? 4.191 57.219 6.031 1 91.31 517 MET B O 1
ATOM 8834 N N . LEU B 1 518 ? 3.887 55.406 7.305 1 92.31 518 LEU B N 1
ATOM 8835 C CA . LEU B 1 518 ? 3.658 56.188 8.508 1 92.31 518 LEU B CA 1
ATOM 8836 C C . LEU B 1 518 ? 4.973 56.75 9.047 1 92.31 518 LEU B C 1
ATOM 8838 O O . LEU B 1 518 ? 4.969 57.688 9.844 1 92.31 518 LEU B O 1
ATOM 8842 N N . PHE B 1 519 ? 6.078 56.188 8.602 1 91.88 519 PHE B N 1
ATOM 8843 C CA . PHE B 1 519 ? 7.375 56.656 9.047 1 91.88 519 PHE B CA 1
ATOM 8844 C C . PHE B 1 519 ? 7.762 57.938 8.297 1 91.88 519 PHE B C 1
ATOM 8846 O O . PHE B 1 519 ? 8.766 58.594 8.625 1 91.88 519 PHE B O 1
ATOM 8853 N N . TRP B 1 520 ? 6.898 58.344 7.469 1 88.56 520 TRP B N 1
ATOM 8854 C CA . TRP B 1 520 ? 7.223 59.531 6.68 1 88.56 520 TRP B CA 1
ATOM 8855 C C . TRP B 1 520 ? 7.254 60.781 7.555 1 88.56 520 TRP B C 1
ATOM 8857 O O . TRP B 1 520 ? 6.293 61.094 8.266 1 88.56 520 TRP B O 1
ATOM 8867 N N . GLY B 1 521 ? 8.438 61.656 7.648 1 85.5 521 GLY B N 1
ATOM 8868 C CA . GLY B 1 521 ? 8.555 62.938 8.367 1 85.5 521 GLY B CA 1
ATOM 8869 C C . GLY B 1 521 ? 9.383 62.812 9.641 1 85.5 521 GLY B C 1
ATOM 8870 O O . GLY B 1 521 ? 9.336 63.688 10.492 1 85.5 521 GLY B O 1
ATOM 8871 N N . TRP B 1 522 ? 10.125 61.656 9.734 1 86.62 522 TRP B N 1
ATOM 8872 C CA . TRP B 1 522 ? 10.906 61.5 10.961 1 86.62 522 TRP B CA 1
ATOM 8873 C C . TRP B 1 522 ? 12.016 62.531 11.039 1 86.62 522 TRP B C 1
ATOM 8875 O O . TRP B 1 522 ? 12.469 62.875 12.133 1 86.62 522 TRP B O 1
ATOM 8885 N N . TRP B 1 523 ? 12.328 63.094 9.898 1 84.25 523 TRP B N 1
ATOM 8886 C CA . TRP B 1 523 ? 13.445 64 9.867 1 84.25 523 TRP B CA 1
ATOM 8887 C C . TRP B 1 523 ? 13.039 65.375 10.438 1 84.25 523 TRP B C 1
ATOM 8889 O O . TRP B 1 523 ? 13.898 66.188 10.781 1 84.25 523 TRP B O 1
ATOM 8899 N N . LYS B 1 524 ? 11.773 65.625 10.586 1 79.94 524 LYS B N 1
ATOM 8900 C CA . LYS B 1 524 ? 11.297 66.938 11.094 1 79.94 524 LYS B CA 1
ATOM 8901 C C . LYS B 1 524 ? 11.32 66.938 12.617 1 79.94 524 LYS B C 1
ATOM 8903 O O . LYS B 1 524 ? 11.258 68.062 13.227 1 79.94 524 LYS B O 1
ATOM 8908 N N . LEU B 1 525 ? 11.539 65.75 13.125 1 80.25 525 LEU B N 1
ATOM 8909 C CA . LEU B 1 525 ? 11.539 65.688 14.586 1 80.25 525 LEU B CA 1
ATOM 8910 C C . LEU B 1 525 ? 12.945 65.812 15.141 1 80.25 525 LEU B C 1
ATOM 8912 O O . LEU B 1 525 ? 13.922 65.375 14.539 1 80.25 525 LEU B O 1
ATOM 8916 N N . GLY B 1 526 ? 13.18 66.688 16.094 1 72.81 526 GLY B N 1
ATOM 8917 C CA . GLY B 1 526 ? 14.484 67.062 16.625 1 72.81 526 GLY B CA 1
ATOM 8918 C C . GLY B 1 526 ? 15 66.062 17.672 1 72.81 526 GLY B C 1
ATOM 8919 O O . GLY B 1 526 ? 16.172 66.125 18.031 1 72.81 526 GLY B O 1
ATOM 8920 N N . ARG B 1 527 ? 14.125 65.25 18.203 1 75.75 527 ARG B N 1
ATOM 8921 C CA . ARG B 1 527 ? 14.523 64.25 19.219 1 75.75 527 ARG B CA 1
ATOM 8922 C C . ARG B 1 527 ? 13.625 63.031 19.188 1 75.75 527 ARG B C 1
ATOM 8924 O O . ARG B 1 527 ? 12.656 63 18.422 1 75.75 527 ARG B O 1
ATOM 8931 N N . ARG B 1 528 ? 14.008 62.062 19.984 1 77.75 528 ARG B N 1
ATOM 8932 C CA . ARG B 1 528 ? 13.172 60.875 20.094 1 77.75 528 ARG B CA 1
ATOM 8933 C C . ARG B 1 528 ? 12.047 61.094 21.109 1 77.75 528 ARG B C 1
ATOM 8935 O O . ARG B 1 528 ? 12.281 61.562 22.219 1 77.75 528 ARG B O 1
ATOM 8942 N N . PHE B 1 529 ? 10.82 60.844 20.531 1 77.81 529 PHE B N 1
ATOM 8943 C CA . PHE B 1 529 ? 9.656 61.094 21.359 1 77.81 529 PHE B CA 1
ATOM 8944 C C . PHE B 1 529 ? 9 59.781 21.781 1 77.81 529 PHE B C 1
ATOM 8946 O O . PHE B 1 529 ? 9.25 58.75 21.188 1 77.81 529 PHE B O 1
ATOM 8953 N N . THR B 1 530 ? 8.328 59.75 22.922 1 77.62 530 THR B N 1
ATOM 8954 C CA . THR B 1 530 ? 7.457 58.656 23.375 1 77.62 530 THR B CA 1
ATOM 8955 C C . THR B 1 530 ? 6.055 59.188 23.672 1 77.62 530 THR B C 1
ATOM 8957 O O . THR B 1 530 ? 5.844 60.406 23.734 1 77.62 530 THR B O 1
ATOM 8960 N N . MET B 1 531 ? 5.152 58.438 23.594 1 76.75 531 MET B N 1
ATOM 8961 C CA . MET B 1 531 ? 3.799 58.844 23.938 1 76.75 531 MET B CA 1
ATOM 8962 C C . MET B 1 531 ? 3.484 58.562 25.391 1 76.75 531 MET B C 1
ATOM 8964 O O . MET B 1 531 ? 2.336 58.281 25.75 1 76.75 531 MET B O 1
ATOM 8968 N N . SER B 1 532 ? 4.523 58.594 26.172 1 76.69 532 SER B N 1
ATOM 8969 C CA . SER B 1 532 ? 4.324 58.344 27.594 1 76.69 532 SER B CA 1
ATOM 8970 C C . SER B 1 532 ? 3.576 59.5 28.25 1 76.69 532 SER B C 1
ATOM 8972 O O . SER B 1 532 ? 3.668 60.656 27.797 1 76.69 532 SER B O 1
ATOM 8974 N N . PRO B 1 533 ? 2.789 59.219 29.219 1 72.81 533 PRO B N 1
ATOM 8975 C CA . PRO B 1 533 ? 2.066 60.281 29.906 1 72.81 533 PRO B CA 1
ATOM 8976 C C . PRO B 1 533 ? 2.998 61.375 30.484 1 72.81 533 PRO B C 1
ATOM 8978 O O . PRO B 1 533 ? 2.662 62.562 30.484 1 72.81 533 PRO B O 1
ATOM 8981 N N . LEU B 1 534 ? 4.18 60.938 30.859 1 72.12 534 LEU B N 1
ATOM 8982 C CA . LEU B 1 534 ? 5.113 61.906 31.422 1 72.12 534 LEU B CA 1
ATOM 8983 C C . LEU B 1 534 ? 5.609 62.875 30.359 1 72.12 534 LEU B C 1
ATOM 8985 O O . LEU B 1 534 ? 5.824 64.062 30.641 1 72.12 534 LEU B O 1
ATOM 8989 N N . GLU B 1 535 ? 5.758 62.375 29.234 1 74.38 535 GLU B N 1
ATOM 8990 C CA . GLU B 1 535 ? 6.164 63.219 28.125 1 74.38 535 GLU B CA 1
ATOM 8991 C C . GLU B 1 535 ? 5.059 64.188 27.766 1 74.38 535 GLU B C 1
ATOM 8993 O O . GLU B 1 535 ? 5.332 65.375 27.406 1 74.38 535 GLU B O 1
ATOM 8998 N N . MET B 1 536 ? 3.867 63.75 27.938 1 73.44 536 MET B N 1
ATOM 8999 C CA . MET B 1 536 ? 2.729 64.625 27.625 1 73.44 536 MET B CA 1
ATOM 9000 C C . MET B 1 536 ? 2.572 65.688 28.688 1 73.44 536 MET B C 1
ATOM 9002 O O . MET B 1 536 ? 2.289 66.875 28.359 1 73.44 536 MET B O 1
ATOM 9006 N N . ILE B 1 537 ? 2.801 65.312 29.906 1 67.5 537 ILE B N 1
ATOM 9007 C CA . ILE B 1 537 ? 2.715 66.25 31 1 67.5 537 ILE B CA 1
ATOM 9008 C C . ILE B 1 537 ? 3.828 67.312 30.875 1 67.5 537 ILE B C 1
ATOM 9010 O O . ILE B 1 537 ? 3.596 68.5 31.078 1 67.5 537 ILE B O 1
ATOM 9014 N N . ASN B 1 538 ? 4.945 66.812 30.547 1 67.81 538 ASN B N 1
ATOM 9015 C CA . ASN B 1 538 ? 6.074 67.688 30.375 1 67.81 538 ASN B CA 1
ATOM 9016 C C . ASN B 1 538 ? 5.82 68.688 29.25 1 67.81 538 ASN B C 1
ATOM 9018 O O . ASN B 1 538 ? 6.207 69.875 29.344 1 67.81 538 ASN B O 1
ATOM 9022 N N . ALA B 1 539 ? 5.211 68.25 28.281 1 67.94 539 ALA B N 1
ATOM 9023 C CA . ALA B 1 539 ? 4.945 69.125 27.125 1 67.94 539 ALA B CA 1
ATOM 9024 C C . ALA B 1 539 ? 3.916 70.188 27.453 1 67.94 539 ALA B C 1
ATOM 9026 O O . ALA B 1 539 ? 3.969 71.312 26.906 1 67.94 539 ALA B O 1
ATOM 9027 N N . VAL B 1 540 ? 3.111 69.938 28.422 1 64.44 540 VAL B N 1
ATOM 9028 C CA . VAL B 1 540 ? 2.041 70.875 28.734 1 64.44 540 VAL B CA 1
ATOM 9029 C C . VAL B 1 540 ? 2.514 71.875 29.812 1 64.44 540 VAL B C 1
ATOM 9031 O O . VAL B 1 540 ? 2.15 73.062 29.797 1 64.44 540 VAL B O 1
ATOM 9034 N N . LEU B 1 541 ? 3.373 71.312 30.797 1 60.62 541 LEU B N 1
ATOM 9035 C CA . LEU B 1 541 ? 3.787 72.125 31.922 1 60.62 541 LEU B CA 1
ATOM 9036 C C . LEU B 1 541 ? 5.051 72.938 31.578 1 60.62 541 LEU B C 1
ATOM 9038 O O . LEU B 1 541 ? 5.523 73.75 32.375 1 60.62 541 LEU B O 1
ATOM 9042 N N . ALA B 1 542 ? 5.762 72.688 30.688 1 51.53 542 ALA B N 1
ATOM 9043 C CA . ALA B 1 542 ? 6.996 73.375 30.375 1 51.53 542 ALA B CA 1
ATOM 9044 C C . ALA B 1 542 ? 6.789 74.938 30.391 1 51.53 542 ALA B C 1
ATOM 9046 O O . ALA B 1 542 ? 5.855 75.438 29.766 1 51.53 542 ALA B O 1
ATOM 9047 N N . PRO B 1 543 ? 7.383 75.625 31.719 1 44.88 543 PRO B N 1
ATOM 9048 C CA . PRO B 1 543 ? 7.227 77.062 31.844 1 44.88 543 PRO B CA 1
ATOM 9049 C C . PRO B 1 543 ? 7.621 77.812 30.578 1 44.88 543 PRO B C 1
ATOM 9051 O O . PRO B 1 543 ? 8.508 77.375 29.844 1 44.88 543 PRO B O 1
ATOM 9054 N N . GLY B 1 544 ? 6.871 78.562 30.109 1 39.03 544 GLY B N 1
ATOM 9055 C CA . GLY B 1 544 ? 7.344 79.5 29.094 1 39.03 544 GLY B CA 1
ATOM 9056 C C . GLY B 1 544 ? 8.531 80.312 29.562 1 39.03 544 GLY B C 1
ATOM 9057 O O . GLY B 1 544 ? 8.75 80.438 30.766 1 39.03 544 GLY B O 1
ATOM 9058 N N . GLU B 1 545 ? 9.633 80.5 28.984 1 36.16 545 GLU B N 1
ATOM 9059 C CA . GLU B 1 545 ? 10.859 81.25 29.281 1 36.16 545 GLU B CA 1
ATOM 9060 C C . GLU B 1 545 ? 10.609 82.375 30.297 1 36.16 545 GLU B C 1
ATOM 9062 O O . GLU B 1 545 ? 11.516 82.75 31.031 1 36.16 545 GLU B O 1
ATOM 9067 N N . GLU B 1 546 ? 9.531 83.25 30.281 1 35.88 546 GLU B N 1
ATOM 9068 C CA . GLU B 1 546 ? 9.844 84.625 30.75 1 35.88 546 GLU B CA 1
ATOM 9069 C C . GLU B 1 546 ? 10.016 84.625 32.281 1 35.88 546 GLU B C 1
ATOM 9071 O O . GLU B 1 546 ? 10.273 85.688 32.844 1 35.88 546 GLU B O 1
ATOM 9076 N N . LEU B 1 547 ? 9.578 83.688 33 1 33.38 547 LEU B N 1
ATOM 9077 C CA . LEU B 1 547 ? 9.586 84.125 34.375 1 33.38 547 LEU B CA 1
ATOM 9078 C C . LEU B 1 547 ? 11 84.188 34.938 1 33.38 547 LEU B C 1
ATOM 9080 O O . LEU B 1 547 ? 11.219 84.625 36.062 1 33.38 547 LEU B O 1
ATOM 9084 N N . LEU B 1 548 ? 11.859 83.312 34.469 1 31.44 548 LEU B N 1
ATOM 9085 C CA . LEU B 1 548 ? 12.977 83.25 35.406 1 31.44 548 LEU B CA 1
ATOM 9086 C C . LEU B 1 548 ? 13.852 84.5 35.219 1 31.44 548 LEU B C 1
ATOM 9088 O O . LEU B 1 548 ? 14.922 84.625 35.812 1 31.44 548 LEU B O 1
ATOM 9092 N N . ASP B 1 549 ? 13.852 85.062 34.031 1 30.27 549 ASP B N 1
ATOM 9093 C CA . ASP B 1 549 ? 14.875 86.125 34.094 1 30.27 549 ASP B CA 1
ATOM 9094 C C . ASP B 1 549 ? 14.469 87.188 35.094 1 30.27 549 ASP B C 1
ATOM 9096 O O . ASP B 1 549 ? 13.461 87.875 34.875 1 30.27 549 ASP B O 1
ATOM 9100 N N . ASP B 1 550 ? 14.68 87.062 36.375 1 31.12 550 ASP B N 1
ATOM 9101 C CA . ASP B 1 550 ? 14.797 88.188 37.312 1 31.12 550 ASP B CA 1
ATOM 9102 C C . ASP B 1 550 ? 15.516 89.375 36.688 1 31.12 550 ASP B C 1
ATOM 9104 O O . ASP B 1 550 ? 15.875 90.312 37.406 1 31.12 550 ASP B O 1
ATOM 9108 N N . ASP B 1 551 ? 16.391 89.188 35.719 1 29.77 551 ASP B N 1
ATOM 9109 C CA . ASP B 1 551 ? 17.125 90.438 35.594 1 29.77 551 ASP B CA 1
ATOM 9110 C C . ASP B 1 551 ? 16.188 91.562 35.219 1 29.77 551 ASP B C 1
ATOM 9112 O O . ASP B 1 551 ? 15.219 91.375 34.469 1 29.77 551 ASP B O 1
ATOM 9116 N N . ASP B 1 552 ? 16.312 92.812 36 1 30.94 552 ASP B N 1
ATOM 9117 C CA . ASP B 1 552 ? 15.797 94.188 36.062 1 30.94 552 ASP B CA 1
ATOM 9118 C C . ASP B 1 552 ? 15.5 94.75 34.688 1 30.94 552 ASP B C 1
ATOM 9120 O O . ASP B 1 552 ? 14.68 95.625 34.531 1 30.94 552 ASP B O 1
ATOM 9124 N N . HIS B 1 553 ? 16.531 94.812 33.719 1 29.89 553 HIS B N 1
ATOM 9125 C CA . HIS B 1 553 ? 16.578 96 32.875 1 29.89 553 HIS B CA 1
ATOM 9126 C C . HIS B 1 553 ? 15.555 95.875 31.734 1 29.89 553 HIS B C 1
ATOM 9128 O O . HIS B 1 553 ? 15.477 96.75 30.875 1 29.89 553 HIS B O 1
ATOM 9134 N N . TYR B 1 554 ? 15.289 94.688 31.141 1 29.89 554 TYR B N 1
ATOM 9135 C CA . TYR B 1 554 ? 14.641 95 29.859 1 29.89 554 TYR B CA 1
ATOM 9136 C C . TYR B 1 554 ? 13.188 95.375 30.078 1 29.89 554 TYR B C 1
ATOM 9138 O O . TYR B 1 554 ? 12.406 94.625 30.672 1 29.89 554 TYR B O 1
ATOM 9146 N N . HIS B 1 555 ? 12.781 96.625 30.094 1 31.36 555 HIS B N 1
ATOM 9147 C CA . HIS B 1 555 ? 11.641 97.562 30.078 1 31.36 555 HIS B CA 1
ATOM 9148 C C . HIS B 1 555 ? 10.602 97.125 29.047 1 31.36 555 HIS B C 1
ATOM 9150 O O . HIS B 1 555 ? 9.57 97.75 28.891 1 31.36 555 HIS B O 1
ATOM 9156 N N . ASP B 1 556 ? 10.984 96.562 27.859 1 32.53 556 ASP B N 1
ATOM 9157 C CA . ASP B 1 556 ? 10.055 96.875 26.797 1 32.53 556 ASP B CA 1
ATOM 9158 C C . ASP B 1 556 ? 8.781 96.062 26.875 1 32.53 556 ASP B C 1
ATOM 9160 O O . ASP B 1 556 ? 8.812 94.938 27.359 1 32.53 556 ASP B O 1
ATOM 9164 N N . GLY B 1 557 ? 7.48 96.5 26.609 1 34.47 557 GLY B N 1
ATOM 9165 C CA . GLY B 1 557 ? 6.043 96.312 26.516 1 34.47 557 GLY B CA 1
ATOM 9166 C C . GLY B 1 557 ? 5.664 95.062 25.781 1 34.47 557 GLY B C 1
ATOM 9167 O O . GLY B 1 557 ? 4.559 94.562 25.953 1 34.47 557 GLY B O 1
ATOM 9168 N N . ASP B 1 558 ? 6.371 94.812 24.734 1 35.16 558 ASP B N 1
ATOM 9169 C CA . ASP B 1 558 ? 5.875 93.75 23.828 1 35.16 558 ASP B CA 1
ATOM 9170 C C . ASP B 1 558 ? 5.949 92.375 24.469 1 35.16 558 ASP B C 1
ATOM 9172 O O . ASP B 1 558 ? 5.254 91.5 24.062 1 35.16 558 ASP B O 1
ATOM 9176 N N . TYR B 1 559 ? 6.855 92.312 25.344 1 35.91 559 TYR B N 1
ATOM 9177 C CA . TYR B 1 559 ? 7.133 91 25.969 1 35.91 559 TYR B CA 1
ATOM 9178 C C . TYR B 1 559 ? 6.008 90.625 26.906 1 35.91 559 TYR B C 1
ATOM 9180 O O . TYR B 1 559 ? 5.727 89.438 27.078 1 35.91 559 TYR B O 1
ATOM 9188 N N . GLU B 1 560 ? 5.383 91.562 27.594 1 38.38 560 GLU B N 1
ATOM 9189 C CA . GLU B 1 560 ? 4.223 91.312 28.453 1 38.38 560 GLU B CA 1
ATOM 9190 C C . GLU B 1 560 ? 3.049 90.75 27.641 1 38.38 560 GLU B C 1
ATOM 9192 O O . GLU B 1 560 ? 2.248 89.938 28.156 1 38.38 560 GLU B O 1
ATOM 9197 N N . ARG B 1 561 ? 2.955 91.125 26.391 1 39.97 561 ARG B N 1
ATOM 9198 C CA . ARG B 1 561 ? 1.78 90.75 25.625 1 39.97 561 ARG B CA 1
ATOM 9199 C C . ARG B 1 561 ? 1.84 89.25 25.219 1 39.97 561 ARG B C 1
ATOM 9201 O O . ARG B 1 561 ? 0.817 88.562 25.203 1 39.97 561 ARG B O 1
ATOM 9208 N N . GLN B 1 562 ? 2.977 88.875 24.797 1 38.38 562 GLN B N 1
ATOM 9209 C CA . GLN B 1 562 ? 3.064 87.5 24.328 1 38.38 562 GLN B CA 1
ATOM 9210 C C . GLN B 1 562 ? 2.938 86.5 25.5 1 38.38 562 GLN B C 1
ATOM 9212 O O . GLN B 1 562 ? 2.443 85.375 25.328 1 38.38 562 GLN B O 1
ATOM 9217 N N . ARG B 1 563 ? 3.402 86.938 26.703 1 44.22 563 ARG B N 1
ATOM 9218 C CA . ARG B 1 563 ? 3.25 86.188 27.953 1 44.22 563 ARG B CA 1
ATOM 9219 C C . ARG B 1 563 ? 1.779 85.938 28.266 1 44.22 563 ARG B C 1
ATOM 9221 O O . ARG B 1 563 ? 1.412 84.812 28.703 1 44.22 563 ARG B O 1
ATOM 9228 N N . GLN B 1 564 ? 1.112 86.875 28.188 1 43.5 564 GLN B N 1
ATOM 9229 C CA . GLN B 1 564 ? -0.312 86.875 28.516 1 43.5 564 GLN B CA 1
ATOM 9230 C C . GLN B 1 564 ? -1.094 86 27.516 1 43.5 564 GLN B C 1
ATOM 9232 O O . GLN B 1 564 ? -2.102 85.438 27.891 1 43.5 564 GLN B O 1
ATOM 9237 N N . SER B 1 565 ? -0.484 85.938 26.344 1 42.66 565 SER B N 1
ATOM 9238 C CA . SER B 1 565 ? -1.237 85.188 25.359 1 42.66 565 SER B CA 1
ATOM 9239 C C . SER B 1 565 ? -1.071 83.688 25.578 1 42.66 565 SER B C 1
ATOM 9241 O O . SER B 1 565 ? -2.029 82.938 25.422 1 42.66 565 SER B O 1
ATOM 9243 N N . GLY B 1 566 ? 0.151 83.188 25.75 1 45.53 566 GLY B N 1
ATOM 9244 C CA . GLY B 1 566 ? 0.351 81.812 26.016 1 45.53 566 GLY B CA 1
ATOM 9245 C C . GLY B 1 566 ? -0.384 81.312 27.266 1 45.53 566 GLY B C 1
ATOM 9246 O O . GLY B 1 566 ? -1.01 80.25 27.25 1 45.53 566 GLY B O 1
ATOM 9247 N N . ASP B 1 567 ? -0.204 82.062 28.422 1 48.97 567 ASP B N 1
ATOM 9248 C CA . ASP B 1 567 ? -0.946 81.75 29.641 1 48.97 567 ASP B CA 1
ATOM 9249 C C . ASP B 1 567 ? -2.451 81.875 29.406 1 48.97 567 ASP B C 1
ATOM 9251 O O . ASP B 1 567 ? -3.229 81.125 30 1 48.97 567 ASP B O 1
ATOM 9255 N N . ARG B 1 568 ? -2.77 82.75 28.547 1 47.03 568 ARG B N 1
ATOM 9256 C CA . ARG B 1 568 ? -4.191 82.875 28.234 1 47.03 568 ARG B CA 1
ATOM 9257 C C . ARG B 1 568 ? -4.707 81.688 27.469 1 47.03 568 ARG B C 1
ATOM 9259 O O . ARG B 1 568 ? -5.824 81.25 27.719 1 47.03 568 ARG B O 1
ATOM 9266 N N . ASN B 1 569 ? -3.797 81.188 26.625 1 46.88 569 ASN B N 1
ATOM 9267 C CA . ASN B 1 569 ? -4.238 80.062 25.828 1 46.88 569 ASN B CA 1
ATOM 9268 C C . ASN B 1 569 ? -4.316 78.812 26.672 1 46.88 569 ASN B C 1
ATOM 9270 O O . ASN B 1 569 ? -5.242 78 26.516 1 46.88 569 ASN B O 1
ATOM 9274 N N . GLN B 1 570 ? -3.287 78.5 27.484 1 52.28 570 GLN B N 1
ATOM 9275 C CA . GLN B 1 570 ? -3.383 77.375 28.422 1 52.28 570 GLN B CA 1
ATOM 9276 C C . GLN B 1 570 ? -4.613 77.5 29.312 1 52.28 570 GLN B C 1
ATOM 9278 O O . GLN B 1 570 ? -5.289 76.5 29.594 1 52.28 570 GLN B O 1
ATOM 9283 N N . ARG B 1 571 ? -4.809 78.75 29.641 1 53.78 571 ARG B N 1
ATOM 9284 C CA . ARG B 1 571 ? -5.992 78.938 30.453 1 53.78 571 ARG B CA 1
ATOM 9285 C C . ARG B 1 571 ? -7.27 78.75 29.656 1 53.78 571 ARG B C 1
ATOM 9287 O O . ARG B 1 571 ? -8.273 78.25 30.203 1 53.78 571 ARG B O 1
ATOM 9294 N N . GLU B 1 572 ? -7.043 79 28.375 1 52.34 572 GLU B N 1
ATOM 9295 C CA . GLU B 1 572 ? -8.227 78.75 27.562 1 52.34 572 GLU B CA 1
ATOM 9296 C C . GLU B 1 572 ? -8.5 77.25 27.375 1 52.34 572 GLU B C 1
ATOM 9298 O O . GLU B 1 572 ? -9.648 76.812 27.453 1 52.34 572 GLU B O 1
ATOM 9303 N N . VAL B 1 573 ? -7.406 76.5 27.125 1 57.06 573 VAL B N 1
ATOM 9304 C CA . VAL B 1 573 ? -7.578 75.062 26.969 1 57.06 573 VAL B CA 1
ATOM 9305 C C . VAL B 1 573 ? -8.031 74.438 28.297 1 57.06 573 VAL B C 1
ATOM 9307 O O . VAL B 1 573 ? -8.922 73.562 28.312 1 57.06 573 VAL B O 1
ATOM 9310 N N . ALA B 1 574 ? -7.363 74.938 29.25 1 58.88 574 ALA B N 1
ATOM 9311 C CA . ALA B 1 574 ? -7.77 74.5 30.562 1 58.88 574 ALA B CA 1
ATOM 9312 C C . ALA B 1 574 ? -9.227 74.812 30.844 1 58.88 574 ALA B C 1
ATOM 9314 O O . ALA B 1 574 ? -9.969 74.062 31.438 1 58.88 574 ALA B O 1
ATOM 9315 N N . ARG B 1 575 ? -9.555 76 30.328 1 56.75 575 ARG B N 1
ATOM 9316 C CA . ARG B 1 575 ? -10.945 76.438 30.5 1 56.75 575 ARG B CA 1
ATOM 9317 C C . ARG B 1 575 ? -11.891 75.562 29.672 1 56.75 575 ARG B C 1
ATOM 9319 O O . ARG B 1 575 ? -12.945 75.125 30.156 1 56.75 575 ARG B O 1
ATOM 9326 N N . LEU B 1 576 ? -11.445 75.312 28.453 1 60.66 576 LEU B N 1
ATOM 9327 C CA . LEU B 1 576 ? -12.289 74.5 27.594 1 60.66 576 LEU B CA 1
ATOM 9328 C C . LEU B 1 576 ? -12.398 73.062 28.125 1 60.66 576 LEU B C 1
ATOM 9330 O O . LEU B 1 576 ? -13.469 72.5 28.078 1 60.66 576 LEU B O 1
ATOM 9334 N N . LEU B 1 577 ? -11.281 72.625 28.531 1 60.75 577 LEU B N 1
ATOM 9335 C CA . LEU B 1 577 ? -11.281 71.25 29.094 1 60.75 577 LEU B CA 1
ATOM 9336 C C . LEU B 1 577 ? -12.07 71.25 30.406 1 60.75 577 LEU B C 1
ATOM 9338 O O . LEU B 1 577 ? -12.781 70.25 30.672 1 60.75 577 LEU B O 1
ATOM 9342 N N . ALA B 1 578 ? -11.867 72.375 31.094 1 57.25 578 ALA B N 1
ATOM 9343 C CA . ALA B 1 578 ? -12.594 72.438 32.375 1 57.25 578 ALA B CA 1
ATOM 9344 C C . ALA B 1 578 ? -14.094 72.562 32.125 1 57.25 578 ALA B C 1
ATOM 9346 O O . ALA B 1 578 ? -14.906 72.062 32.906 1 57.25 578 ALA B O 1
ATOM 9347 N N . GLU B 1 579 ? -14.352 73.312 30.984 1 58.22 579 GLU B N 1
ATOM 9348 C CA . GLU B 1 579 ? -15.766 73.438 30.641 1 58.22 579 GLU B CA 1
ATOM 9349 C C . GLU B 1 579 ? -16.391 72.125 30.281 1 58.22 579 GLU B C 1
ATOM 9351 O O . GLU B 1 579 ? -17.547 71.875 30.625 1 58.22 579 GLU B O 1
ATOM 9356 N N . CYS B 1 580 ? -15.578 71.375 29.594 1 58.06 580 CYS B N 1
ATOM 9357 C CA . CYS B 1 580 ? -16.047 70 29.234 1 58.06 580 CYS B CA 1
ATOM 9358 C C . CYS B 1 580 ? -16.047 69.125 30.438 1 58.06 580 CYS B C 1
ATOM 9360 O O . CYS B 1 580 ? -16.922 68.25 30.547 1 58.06 580 CYS B O 1
ATOM 9362 N N . ASN B 1 581 ? -14.922 69.375 31.266 1 52.34 581 ASN B N 1
ATOM 9363 C CA . ASN B 1 581 ? -14.742 68.5 32.406 1 52.34 581 ASN B CA 1
ATOM 9364 C C . ASN B 1 581 ? -15.461 69.062 33.656 1 52.34 581 ASN B C 1
ATOM 9366 O O . ASN B 1 581 ? -15.016 68.812 34.781 1 52.34 581 ASN B O 1
ATOM 9370 N N . GLN B 1 582 ? -16.281 69.938 33.5 1 51.34 582 GLN B N 1
ATOM 9371 C CA . GLN B 1 582 ? -16.938 70.562 34.625 1 51.34 582 GLN B CA 1
ATOM 9372 C C . GLN B 1 582 ? -17.359 69.562 35.688 1 51.34 582 GLN B C 1
ATOM 9374 O O . GLN B 1 582 ? -17.281 69.812 36.875 1 51.34 582 GLN B O 1
ATOM 9379 N N . LYS B 1 583 ? -17.641 68.375 35.094 1 47.09 583 LYS B N 1
ATOM 9380 C CA . LYS B 1 583 ? -18.078 67.375 36.062 1 47.09 583 LYS B CA 1
ATOM 9381 C C . LYS B 1 583 ? -17 66.375 36.312 1 47.09 583 LYS B C 1
ATOM 9383 O O . LYS B 1 583 ? -17.219 65.375 37.062 1 47.09 583 LYS B O 1
ATOM 9388 N N . GLY B 1 584 ? -15.75 66.562 35.812 1 46.22 584 GLY B N 1
ATOM 9389 C CA . GLY B 1 584 ? -14.586 65.75 36.094 1 46.22 584 GLY B CA 1
ATOM 9390 C C . GLY B 1 584 ? -14.648 64.375 35.406 1 46.22 584 GLY B C 1
ATOM 9391 O O . GLY B 1 584 ? -13.859 63.5 35.688 1 46.22 584 GLY B O 1
ATOM 9392 N N . ASP B 1 585 ? -15.734 64.125 34.469 1 47.84 585 ASP B N 1
ATOM 9393 C CA . ASP B 1 585 ? -15.898 62.75 33.969 1 47.84 585 ASP B CA 1
ATOM 9394 C C . ASP B 1 585 ? -15.617 62.688 32.469 1 47.84 585 ASP B C 1
ATOM 9396 O O . ASP B 1 585 ? -16.062 61.781 31.766 1 47.84 585 ASP B O 1
ATOM 9400 N N . ALA B 1 586 ? -15.078 63.625 31.922 1 52.72 586 ALA B N 1
ATOM 9401 C CA . ALA B 1 586 ? -14.922 63.625 30.469 1 52.72 586 ALA B CA 1
ATOM 9402 C C . ALA B 1 586 ? -13.789 62.688 30.047 1 52.72 586 ALA B C 1
ATOM 9404 O O . ALA B 1 586 ? -12.695 62.719 30.609 1 52.72 586 ALA B O 1
ATOM 9405 N N . SER B 1 587 ? -14.242 61.625 29.266 1 59.78 587 SER B N 1
ATOM 9406 C CA . SER B 1 587 ? -13.227 60.75 28.688 1 59.78 587 SER B CA 1
ATOM 9407 C C . SER B 1 587 ? -12.43 61.469 27.594 1 59.78 587 SER B C 1
ATOM 9409 O O . SER B 1 587 ? -12.781 62.594 27.188 1 59.78 587 SER B O 1
ATOM 9411 N N . GLY B 1 588 ? -11.305 61 27.312 1 57.94 588 GLY B N 1
ATOM 9412 C CA . GLY B 1 588 ? -10.523 61.594 26.25 1 57.94 588 GLY B CA 1
ATOM 9413 C C . GLY B 1 588 ? -11.32 61.812 24.969 1 57.94 588 GLY B C 1
ATOM 9414 O O . GLY B 1 588 ? -11.156 62.844 24.312 1 57.94 588 GLY B O 1
ATOM 9415 N N . ALA B 1 589 ? -12.211 60.938 24.734 1 62.16 589 ALA B N 1
ATOM 9416 C CA . ALA B 1 589 ? -13.039 61.062 23.531 1 62.16 589 ALA B CA 1
ATOM 9417 C C . ALA B 1 589 ? -14.039 62.188 23.688 1 62.16 589 ALA B C 1
ATOM 9419 O O . ALA B 1 589 ? -14.297 62.938 22.719 1 62.16 589 ALA B O 1
ATOM 9420 N N . ASP B 1 590 ? -14.539 62.312 24.875 1 63.44 590 ASP B N 1
ATOM 9421 C CA . ASP B 1 590 ? -15.492 63.375 25.141 1 63.44 590 ASP B CA 1
ATOM 9422 C C . ASP B 1 590 ? -14.82 64.75 25.016 1 63.44 590 ASP B C 1
ATOM 9424 O O . ASP B 1 590 ? -15.406 65.688 24.469 1 63.44 590 ASP B O 1
ATOM 9428 N N . LEU B 1 591 ? -13.633 64.75 25.516 1 63.5 591 LEU B N 1
ATOM 9429 C CA . LEU B 1 591 ? -12.875 66 25.438 1 63.5 591 LEU B CA 1
ATOM 9430 C C . LEU B 1 591 ? -12.602 66.375 23.984 1 63.5 591 LEU B C 1
ATOM 9432 O O . LEU B 1 591 ? -12.758 67.5 23.609 1 63.5 591 LEU B O 1
ATOM 9436 N N . ALA B 1 592 ? -12.367 65.375 23.25 1 62.75 592 ALA B N 1
ATOM 9437 C CA . ALA B 1 592 ? -12.07 65.625 21.844 1 62.75 592 ALA B CA 1
ATOM 9438 C C . ALA B 1 592 ? -13.32 66.062 21.109 1 62.75 592 ALA B C 1
ATOM 9440 O O . ALA B 1 592 ? -13.242 67 20.281 1 62.75 592 ALA B O 1
ATOM 9441 N N . ASN B 1 593 ? -14.461 65.562 21.469 1 64.75 593 ASN B N 1
ATOM 9442 C CA . ASN B 1 593 ? -15.711 65.938 20.844 1 64.75 593 ASN B CA 1
ATOM 9443 C C . ASN B 1 593 ? -16.125 67.375 21.266 1 64.75 593 ASN B C 1
ATOM 9445 O O . ASN B 1 593 ? -16.641 68.125 20.453 1 64.75 593 ASN B O 1
ATOM 9449 N N . HIS B 1 594 ? -15.945 67.688 22.578 1 63.25 594 HIS B N 1
ATOM 9450 C CA . HIS B 1 594 ? -16.312 69 23.078 1 63.25 594 HIS B CA 1
ATOM 9451 C C . HIS B 1 594 ? -15.477 70.125 22.438 1 63.25 594 HIS B C 1
ATOM 9453 O O . HIS B 1 594 ? -15.992 71.188 22.078 1 63.25 594 HIS B O 1
ATOM 9459 N N . VAL B 1 595 ? -14.312 69.812 22.328 1 62.12 595 VAL B N 1
ATOM 9460 C CA . VAL B 1 595 ? -13.422 70.75 21.719 1 62.12 595 VAL B CA 1
ATOM 9461 C C . VAL B 1 595 ? -13.828 71 20.25 1 62.12 595 VAL B C 1
ATOM 9463 O O . VAL B 1 595 ? -13.781 72.125 19.75 1 62.12 595 VAL B O 1
ATOM 9466 N N . ARG B 1 596 ? -14.398 70.062 19.734 1 61.53 596 ARG B N 1
ATOM 9467 C CA . ARG B 1 596 ? -14.82 70.125 18.344 1 61.53 596 ARG B CA 1
ATOM 9468 C C . ARG B 1 596 ? -16.109 70.938 18.219 1 61.53 596 ARG B C 1
ATOM 9470 O O . ARG B 1 596 ? -16.266 71.75 17.281 1 61.53 596 ARG B O 1
ATOM 9477 N N . GLN B 1 597 ? -17.094 70.688 19.125 1 57.03 597 GLN B N 1
ATOM 9478 C CA . GLN B 1 597 ? -18.406 71.312 19.016 1 57.03 597 GLN B CA 1
ATOM 9479 C C . GLN B 1 597 ? -18.359 72.75 19.344 1 57.03 597 GLN B C 1
ATOM 9481 O O . GLN B 1 597 ? -19.141 73.562 18.812 1 57.03 597 GLN B O 1
ATOM 9486 N N . ASN B 1 598 ? -17.844 73.188 20.438 1 51.22 598 ASN B N 1
ATOM 9487 C CA . ASN B 1 598 ? -17.844 74.562 20.781 1 51.22 598 ASN B CA 1
ATOM 9488 C C . ASN B 1 598 ? -17.031 75.375 19.797 1 51.22 598 ASN B C 1
ATOM 9490 O O . ASN B 1 598 ? -16.703 76.562 20.062 1 51.22 598 ASN B O 1
ATOM 9494 N N . LYS B 1 599 ? -16.688 74.938 18.797 1 48.56 599 LYS B N 1
ATOM 9495 C CA . LYS B 1 599 ? -15.984 75.75 17.812 1 48.56 599 LYS B CA 1
ATOM 9496 C C . LYS B 1 599 ? -16.953 76.688 17.094 1 48.56 599 LYS B C 1
ATOM 9498 O O . LYS B 1 599 ? -17.562 76.312 16.094 1 48.56 599 LYS B O 1
ATOM 9503 N N . LYS B 1 600 ? -17.781 77.312 17.703 1 46.03 600 LYS B N 1
ATOM 9504 C CA . LYS B 1 600 ? -18.203 78.375 16.828 1 46.03 600 LYS B CA 1
ATOM 9505 C C . LYS B 1 600 ? -17.047 78.938 16.016 1 46.03 600 LYS B C 1
ATOM 9507 O O . LYS B 1 600 ? -17.25 79.688 15.047 1 46.03 600 LYS B O 1
ATOM 9512 N N . GLY B 1 601 ? -15.586 78.875 16.578 1 42.84 601 GLY B N 1
ATOM 9513 C CA . GLY B 1 601 ? -14.422 79.375 15.852 1 42.84 601 GLY B CA 1
ATOM 9514 C C . GLY B 1 601 ? -13.398 78.312 15.555 1 42.84 601 GLY B C 1
ATOM 9515 O O . GLY B 1 601 ? -13.758 77.125 15.43 1 42.84 601 GLY B O 1
ATOM 9516 N N . GLU B 1 602 ? -11.891 78.562 15.367 1 45.5 602 GLU B N 1
ATOM 9517 C CA . GLU B 1 602 ? -10.75 77.75 14.953 1 45.5 602 GLU B CA 1
ATOM 9518 C C . GLU B 1 602 ? -10.406 76.688 16 1 45.5 602 GLU B C 1
ATOM 9520 O O . GLU B 1 602 ? -10.375 77 17.203 1 45.5 602 GLU B O 1
ATOM 9525 N N . GLU B 1 603 ? -10.609 75.562 15.859 1 53.44 603 GLU B N 1
ATOM 9526 C CA . GLU B 1 603 ? -10.242 74.438 16.75 1 53.44 603 GLU B CA 1
ATOM 9527 C C . GLU B 1 603 ? -8.867 74.688 17.375 1 53.44 603 GLU B C 1
ATOM 9529 O O . GLU B 1 603 ? -7.926 75.062 16.672 1 53.44 603 GLU B O 1
ATOM 9534 N N . PRO B 1 604 ? -8.711 74.688 18.703 1 50.31 604 PRO B N 1
ATOM 9535 C CA . PRO B 1 604 ? -7.395 74.875 19.297 1 50.31 604 PRO B CA 1
ATOM 9536 C C . PRO B 1 604 ? -6.352 73.875 18.812 1 50.31 604 PRO B C 1
ATOM 9538 O O . PRO B 1 604 ? -6.66 72.688 18.625 1 50.31 604 PRO B O 1
ATOM 9541 N N . VAL B 1 605 ? -5.375 74.375 18.125 1 52.25 605 VAL B N 1
ATOM 9542 C CA . VAL B 1 605 ? -4.258 73.625 17.594 1 52.25 605 VAL B CA 1
ATOM 9543 C C . VAL B 1 605 ? -3.135 73.562 18.625 1 52.25 605 VAL B C 1
ATOM 9545 O O . VAL B 1 605 ? -2.816 74.562 19.266 1 52.25 605 VAL B O 1
ATOM 9548 N N . LEU B 1 606 ? -2.971 72.375 19.125 1 49.97 606 LEU B N 1
ATOM 9549 C CA . LEU B 1 606 ? -1.791 72.25 19.969 1 49.97 606 LEU B CA 1
ATOM 9550 C C . LEU B 1 606 ? -0.514 72.375 19.141 1 49.97 606 LEU B C 1
ATOM 9552 O O . LEU B 1 606 ? -0.309 71.625 18.203 1 49.97 606 LEU B O 1
ATOM 9556 N N . LYS B 1 607 ? -0.009 73.5 19.047 1 48.19 607 LYS B N 1
ATOM 9557 C CA . LYS B 1 607 ? 1.281 73.625 18.375 1 48.19 607 LYS B CA 1
ATOM 9558 C C . LYS B 1 607 ? 2.434 73.438 19.359 1 48.19 607 LYS B C 1
ATOM 9560 O O . LYS B 1 607 ? 2.514 74.062 20.391 1 48.19 607 LYS B O 1
ATOM 9565 N N . TYR B 1 608 ? 2.941 72.25 19.25 1 49.19 608 TYR B N 1
ATOM 9566 C CA . TYR B 1 608 ? 4.18 72 19.984 1 49.19 608 TYR B CA 1
ATOM 9567 C C . TYR B 1 608 ? 5.34 72.812 19.359 1 49.19 608 TYR B C 1
ATOM 9569 O O . TYR B 1 608 ? 5.57 72.688 18.156 1 49.19 608 TYR B O 1
ATOM 9577 N N . GLY B 1 609 ? 5.441 74.125 19.578 1 45.72 609 GLY B N 1
ATOM 9578 C CA . GLY B 1 609 ? 6.492 74.938 18.984 1 45.72 609 GLY B CA 1
ATOM 9579 C C . GLY B 1 609 ? 7.789 74.875 19.781 1 45.72 609 GLY B C 1
ATOM 9580 O O . GLY B 1 609 ? 7.797 74.5 20.953 1 45.72 609 GLY B O 1
ATOM 9581 N N . VAL B 1 610 ? 8.906 74.688 19.078 1 41 610 VAL B N 1
ATOM 9582 C CA . VAL B 1 610 ? 10.227 74.875 19.656 1 41 610 VAL B CA 1
ATOM 9583 C C . VAL B 1 610 ? 10.5 76.375 19.812 1 41 610 VAL B C 1
ATOM 9585 O O . VAL B 1 610 ? 10.352 77.125 18.859 1 41 610 VAL B O 1
ATOM 9588 N N . ASP B 1 611 ? 10.281 76.875 20.969 1 39.62 611 ASP B N 1
ATOM 9589 C CA . ASP B 1 611 ? 10.656 78.312 21.109 1 39.62 611 ASP B CA 1
ATOM 9590 C C . ASP B 1 611 ? 12.039 78.562 20.531 1 39.62 611 ASP B C 1
ATOM 9592 O O . ASP B 1 611 ? 12.789 77.625 20.25 1 39.62 611 ASP B O 1
ATOM 9596 N N . GLY B 1 612 ? 12.32 79.875 20 1 36.81 612 GLY B N 1
ATOM 9597 C CA . GLY B 1 612 ? 13.586 80.312 19.438 1 36.81 612 GLY B CA 1
ATOM 9598 C C . GLY B 1 612 ? 14.789 79.688 20.094 1 36.81 612 GLY B C 1
ATOM 9599 O O . GLY B 1 612 ? 15.914 79.812 19.609 1 36.81 612 GLY B O 1
ATOM 9600 N N . ARG B 1 613 ? 14.641 79.125 21.297 1 38.75 613 ARG B N 1
ATOM 9601 C CA . ARG B 1 613 ? 15.812 78.625 21.984 1 38.75 613 ARG B CA 1
ATOM 9602 C C . ARG B 1 613 ? 15.797 77.062 22.031 1 38.75 613 ARG B C 1
ATOM 9604 O O . ARG B 1 613 ? 16.594 76.5 22.734 1 38.75 613 ARG B O 1
ATOM 9611 N N . GLY B 1 614 ? 14.914 76.375 21.297 1 39.31 614 GLY B N 1
ATOM 9612 C CA . GLY B 1 614 ? 14.938 74.938 21.078 1 39.31 614 GLY B CA 1
ATOM 9613 C C . GLY B 1 614 ? 14.047 74.188 22.047 1 39.31 614 GLY B C 1
ATOM 9614 O O . GLY B 1 614 ? 14.148 73 22.172 1 39.31 614 GLY B O 1
ATOM 9615 N N . LYS B 1 615 ? 13.375 74.875 22.891 1 42.88 615 LYS B N 1
ATOM 9616 C CA . LYS B 1 615 ? 12.555 74.188 23.906 1 42.88 615 LYS B CA 1
ATOM 9617 C C . LYS B 1 615 ? 11.141 73.938 23.375 1 42.88 615 LYS B C 1
ATOM 9619 O O . LYS B 1 615 ? 10.555 74.812 22.719 1 42.88 615 LYS B O 1
ATOM 9624 N N . LEU B 1 616 ? 10.688 72.688 23.562 1 45.25 616 LEU B N 1
ATOM 9625 C CA . LEU B 1 616 ? 9.383 72.188 23.094 1 45.25 616 LEU B CA 1
ATOM 9626 C C . LEU B 1 616 ? 8.266 72.75 23.984 1 45.25 616 LEU B C 1
ATOM 9628 O O . LEU B 1 616 ? 8.336 72.625 25.203 1 45.25 616 LEU B O 1
ATOM 9632 N N . SER B 1 617 ? 7.59 73.75 23.719 1 47.81 617 SER B N 1
ATOM 9633 C CA . SER B 1 617 ? 6.441 74.25 24.469 1 47.81 617 SER B CA 1
ATOM 9634 C C . SER B 1 617 ? 5.145 74.062 23.688 1 47.81 617 SER B C 1
ATOM 9636 O O . SER B 1 617 ? 5.141 74.125 22.469 1 47.81 617 SER B O 1
ATOM 9638 N N . MET B 1 618 ? 4.207 73.375 24.328 1 49.88 618 MET B N 1
ATOM 9639 C CA . MET B 1 618 ? 2.889 73.25 23.719 1 49.88 618 MET B CA 1
ATOM 9640 C C . MET B 1 618 ? 2.051 74.5 23.906 1 49.88 618 MET B C 1
ATOM 9642 O O . MET B 1 618 ? 1.988 75.062 25 1 49.88 618 MET B O 1
ATOM 9646 N N . LYS B 1 619 ? 1.915 75.312 22.766 1 47.34 619 LYS B N 1
ATOM 9647 C CA . LYS B 1 619 ? 1.044 76.5 22.844 1 47.34 619 LYS B CA 1
ATOM 9648 C C . LYS B 1 619 ? -0.297 76.25 22.156 1 47.34 619 LYS B C 1
ATOM 9650 O O . LYS B 1 619 ? -0.344 75.625 21.062 1 47.34 619 LYS B O 1
ATOM 9655 N N . VAL B 1 620 ? -1.313 76.25 22.938 1 44.84 620 VAL B N 1
ATOM 9656 C CA . VAL B 1 620 ? -2.635 76.188 22.312 1 44.84 620 VAL B CA 1
ATOM 9657 C C . VAL B 1 620 ? -2.916 77.562 21.625 1 44.84 620 VAL B C 1
ATOM 9659 O O . VAL B 1 620 ? -2.865 78.562 22.266 1 44.84 620 VAL B O 1
ATOM 9662 N N . VAL B 1 621 ? -2.676 77.938 20.328 1 41.12 621 VAL B N 1
ATOM 9663 C CA . VAL B 1 621 ? -2.904 79.188 19.609 1 41.12 621 VAL B CA 1
ATOM 9664 C C . VAL B 1 621 ? -4.395 79.375 19.328 1 41.12 621 VAL B C 1
ATOM 9666 O O . VAL B 1 621 ? -5.027 78.438 18.766 1 41.12 621 VAL B O 1
ATOM 9669 N N . GLY B 1 622 ? -5.16 80.25 20.094 1 36.53 622 GLY B N 1
ATOM 9670 C CA . GLY B 1 622 ? -6.539 80.688 19.875 1 36.53 622 GLY B CA 1
ATOM 9671 C C . GLY B 1 622 ? -6.754 81.312 18.531 1 36.53 622 GLY B C 1
ATOM 9672 O O . GLY B 1 622 ? -5.824 81.938 17.969 1 36.53 622 GLY B O 1
ATOM 9673 N N . GLY B 1 623 ? -7.625 81.062 17.641 1 34.47 623 GLY B N 1
ATOM 9674 C CA . GLY B 1 623 ? -8.109 81.688 16.422 1 34.47 623 GLY B CA 1
ATOM 9675 C C . GLY B 1 623 ? -8.609 83.125 16.656 1 34.47 623 GLY B C 1
ATOM 9676 O O . GLY B 1 623 ? -9.406 83.625 15.875 1 34.47 623 GLY B O 1
ATOM 9677 N N . GLY B 1 624 ? -8.367 84.062 17.594 1 28.7 624 GLY B N 1
ATOM 9678 C CA . GLY B 1 624 ? -9.133 85.25 17.516 1 28.7 624 GLY B CA 1
ATOM 9679 C C . GLY B 1 624 ? -8.867 86.062 16.25 1 28.7 624 GLY B C 1
ATOM 9680 O O . GLY B 1 624 ? -8.648 85.5 15.188 1 28.7 624 GLY B O 1
ATOM 9681 N N . GLY B 1 625 ? -8.32 87.625 16.359 1 26.67 625 GLY B N 1
ATOM 9682 C CA . GLY B 1 625 ? -8.57 88.875 15.633 1 26.67 625 GLY B CA 1
ATOM 9683 C C . GLY B 1 625 ? -8.109 88.812 14.188 1 26.67 625 GLY B C 1
ATOM 9684 O O . GLY B 1 625 ? -7.449 87.875 13.773 1 26.67 625 GLY B O 1
ATOM 9685 N N . GLY B 1 626 ? -8.297 90.312 13.375 1 25.66 626 GLY B N 1
ATOM 9686 C CA . GLY B 1 626 ? -8.141 91 12.102 1 25.66 626 GLY B CA 1
ATOM 9687 C C . GLY B 1 626 ? -6.758 90.875 11.5 1 25.66 626 GLY B C 1
ATOM 9688 O O . GLY B 1 626 ? -5.859 90.312 12.141 1 25.66 626 GLY B O 1
ATOM 9689 N N . GLY B 1 627 ? -6.34 92 10.422 1 24.64 627 GLY B N 1
ATOM 9690 C CA . GLY B 1 627 ? -5.488 92.375 9.305 1 24.64 627 GLY B CA 1
ATOM 9691 C C . GLY B 1 627 ? -4.059 92.625 9.719 1 24.64 627 GLY B C 1
ATOM 9692 O O . GLY B 1 627 ? -3.348 93.375 9.031 1 24.64 627 GLY B O 1
ATOM 9693 N N . VAL B 1 628 ? -3.416 92.625 10.711 1 23 628 VAL B N 1
ATOM 9694 C CA . VAL B 1 628 ? -2.158 93.312 10.461 1 23 628 VAL B CA 1
ATOM 9695 C C . VAL B 1 628 ? -1.41 92.625 9.312 1 23 628 VAL B C 1
ATOM 9697 O O . VAL B 1 628 ? -1.121 91.438 9.375 1 23 628 VAL B O 1
ATOM 9700 N N . ARG B 1 629 ? -1.388 93.312 8.055 1 24.53 629 ARG B N 1
ATOM 9701 C CA . ARG B 1 629 ? -0.491 93.375 6.902 1 24.53 629 ARG B CA 1
ATOM 9702 C C . ARG B 1 629 ? 0.96 93.5 7.348 1 24.53 629 ARG B C 1
ATOM 9704 O O . ARG B 1 629 ? 1.386 94.562 7.742 1 24.53 629 ARG B O 1
ATOM 9711 N N . ARG B 1 630 ? 1.557 92.625 8.047 1 24.91 630 ARG B N 1
ATOM 9712 C CA . ARG B 1 630 ? 2.992 92.875 8.023 1 24.91 630 ARG B CA 1
ATOM 9713 C C . ARG B 1 630 ? 3.504 93 6.594 1 24.91 630 ARG B C 1
ATOM 9715 O O . ARG B 1 630 ? 3.107 92.188 5.723 1 24.91 630 ARG B O 1
ATOM 9722 N N . ARG B 1 631 ? 3.889 94.188 6.164 1 22.08 631 ARG B N 1
ATOM 9723 C CA . ARG B 1 631 ? 4.891 94.5 5.148 1 22.08 631 ARG B CA 1
ATOM 9724 C C . ARG B 1 631 ? 6.047 93.5 5.207 1 22.08 631 ARG B C 1
ATOM 9726 O O . ARG B 1 631 ? 6.547 93.188 6.289 1 22.08 631 ARG B O 1
ATOM 9733 N N . ARG B 1 632 ? 6.242 92.688 4.051 1 24.64 632 ARG B N 1
ATOM 9734 C CA . ARG B 1 632 ? 7.254 91.812 3.486 1 24.64 632 ARG B CA 1
ATOM 9735 C C . ARG B 1 632 ? 8.656 92.312 3.754 1 24.64 632 ARG B C 1
ATOM 9737 O O . ARG B 1 632 ? 9.203 93.125 2.957 1 24.64 632 ARG B O 1
ATOM 9744 N N . GLN B 1 633 ? 8.953 93 4.766 1 20.56 633 GLN B N 1
ATOM 9745 C CA . GLN B 1 633 ? 10.375 93.188 4.461 1 20.56 633 GLN B CA 1
ATOM 9746 C C . GLN B 1 633 ? 11.023 91.812 4.16 1 20.56 633 GLN B C 1
ATOM 9748 O O . GLN B 1 633 ? 10.609 90.75 4.695 1 20.56 633 GLN B O 1
ATOM 9753 N N . LYS B 1 634 ? 11.914 91.75 3.154 1 21.52 634 LYS B N 1
ATOM 9754 C CA . LYS B 1 634 ? 12.867 91 2.334 1 21.52 634 LYS B CA 1
ATOM 9755 C C . LYS B 1 634 ? 13.68 90.062 3.18 1 21.52 634 LYS B C 1
ATOM 9757 O O . LYS B 1 634 ? 14.586 89.375 2.676 1 21.52 634 LYS B O 1
ATOM 9762 N N . GLU B 1 635 ? 13.883 90.062 4.367 1 20.56 635 GLU B N 1
ATOM 9763 C CA . GLU B 1 635 ? 15.055 89.25 4.543 1 20.56 635 GLU B CA 1
ATOM 9764 C C . GLU B 1 635 ? 14.766 87.812 4.098 1 20.56 635 GLU B C 1
ATOM 9766 O O . GLU B 1 635 ? 13.602 87.438 3.941 1 20.56 635 GLU B O 1
ATOM 9771 N N . GLY B 1 636 ? 15.648 86.812 4.41 1 19.09 636 GLY B N 1
ATOM 9772 C CA . GLY B 1 636 ? 16.141 85.562 3.881 1 19.09 636 GLY B CA 1
ATOM 9773 C C . GLY B 1 636 ? 15.047 84.5 3.748 1 19.09 636 GLY B C 1
ATOM 9774 O O . GLY B 1 636 ? 13.984 84.625 4.348 1 19.09 636 GLY B O 1
ATOM 9775 N N . GLY B 1 637 ? 15.156 83.438 2.709 1 19.91 637 GLY B N 1
ATOM 9776 C CA . GLY B 1 637 ? 14.625 82.5 1.738 1 19.91 637 GLY B CA 1
ATOM 9777 C C . GLY B 1 637 ? 13.938 81.312 2.377 1 19.91 637 GLY B C 1
ATOM 9778 O O . GLY B 1 637 ? 13.562 80.375 1.689 1 19.91 637 GLY B O 1
ATOM 9779 N N . PHE B 1 638 ? 13.875 80.938 3.455 1 19.58 638 PHE B N 1
ATOM 9780 C CA . PHE B 1 638 ? 13.688 79.5 3.4 1 19.58 638 PHE B CA 1
ATOM 9781 C C . PHE B 1 638 ? 12.383 79.125 2.693 1 19.58 638 PHE B C 1
ATOM 9783 O O . PHE B 1 638 ? 11.492 79.938 2.584 1 19.58 638 PHE B O 1
ATOM 9790 N N . VAL B 1 639 ? 11.812 77.812 2.635 1 17.98 639 VAL B N 1
ATOM 9791 C CA . VAL B 1 639 ? 11.219 76.875 1.721 1 17.98 639 VAL B CA 1
ATOM 9792 C C . VAL B 1 639 ? 9.789 77.25 1.376 1 17.98 639 VAL B C 1
ATOM 9794 O O . VAL B 1 639 ? 9.047 77.75 2.24 1 17.98 639 VAL B O 1
ATOM 9797 N N . SER B 1 640 ? 9.547 77.375 -0.056 1 18.16 640 SER B N 1
ATOM 9798 C CA . SER B 1 640 ? 8.672 77.438 -1.22 1 18.16 640 SER B CA 1
ATOM 9799 C C . SER B 1 640 ? 7.574 76.375 -1.137 1 18.16 640 SER B C 1
ATOM 9801 O O . SER B 1 640 ? 7.852 75.188 -1.233 1 18.16 640 SER B O 1
ATOM 9803 N N . GLY B 1 641 ? 6.613 76.5 -0.464 1 18.45 641 GLY B N 1
ATOM 9804 C CA . GLY B 1 641 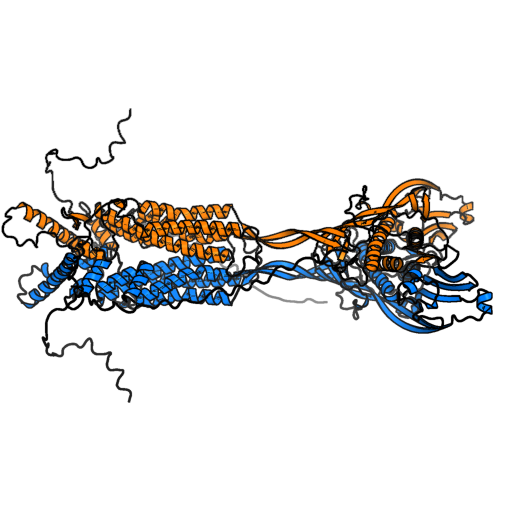? 5.477 75.562 -0.465 1 18.45 641 GLY B CA 1
ATOM 9805 C C . GLY B 1 641 ? 4.887 75.375 -1.846 1 18.45 641 GLY B C 1
ATOM 9806 O O . GLY B 1 641 ? 5.02 76.188 -2.725 1 18.45 641 GLY B O 1
ATOM 9807 N N . LEU B 1 642 ? 4.496 74.062 -2.424 1 19.03 642 LEU B N 1
ATOM 9808 C CA . LEU B 1 642 ? 4.008 73.188 -3.508 1 19.03 642 LEU B CA 1
ATOM 9809 C C . LEU B 1 642 ? 2.67 73.75 -4.035 1 19.03 642 LEU B C 1
ATOM 9811 O O . LEU B 1 642 ? 2.096 73.125 -4.953 1 19.03 642 LEU B O 1
ATOM 9815 N N . VAL B 1 643 ? 2.074 74.75 -3.945 1 18.64 643 VAL B N 1
ATOM 9816 C CA . VAL B 1 643 ? 0.795 74.938 -4.625 1 18.64 643 VAL B CA 1
ATOM 9817 C C . VAL B 1 643 ? 1.033 75.25 -6.098 1 18.64 643 VAL B C 1
ATOM 9819 O O . VAL B 1 643 ? 0.082 75.375 -6.871 1 18.64 643 VAL B O 1
ATOM 9822 N N . ASP B 1 644 ? 2.104 75.5 -6.801 1 20.94 644 ASP B N 1
ATOM 9823 C CA . ASP B 1 644 ? 1.898 76.062 -8.141 1 20.94 644 ASP B CA 1
ATOM 9824 C C . ASP B 1 644 ? 1.475 75 -9.117 1 20.94 644 ASP B C 1
ATOM 9826 O O . ASP B 1 644 ? 1.51 75.188 -10.336 1 20.94 644 ASP B O 1
ATOM 9830 N N . VAL B 1 645 ? 1.201 73.688 -8.945 1 19.27 645 VAL B N 1
ATOM 9831 C CA . VAL B 1 645 ? 0.973 72.75 -10.039 1 19.27 645 VAL B CA 1
ATOM 9832 C C . VAL B 1 645 ? -0.372 73.062 -10.703 1 19.27 645 VAL B C 1
ATOM 9834 O O . VAL B 1 645 ? -0.552 72.812 -11.898 1 19.27 645 VAL B O 1
ATOM 9837 N N . LEU B 1 646 ? -1.569 73.312 -10.266 1 19.45 646 LEU B N 1
ATOM 9838 C CA . LEU B 1 646 ? -2.697 73 -11.117 1 19.45 646 LEU B CA 1
ATOM 9839 C C . LEU B 1 646 ? -2.785 73.938 -12.32 1 19.45 646 LEU B C 1
ATOM 9841 O O . LEU B 1 646 ? -3.277 73.5 -13.383 1 19.45 646 LEU B O 1
ATOM 9845 N N . LEU B 1 647 ? -2.678 75.188 -12.328 1 19.03 647 LEU B N 1
ATOM 9846 C CA . LEU B 1 647 ? -3.475 76 -13.258 1 19.03 647 LEU B CA 1
ATOM 9847 C C . LEU B 1 647 ? -2.852 76 -14.648 1 19.03 647 LEU B C 1
ATOM 9849 O O . LEU B 1 647 ? -3.564 75.875 -15.656 1 19.03 647 LEU B O 1
ATOM 9853 N N . ASN B 1 648 ? -1.651 76.438 -15.055 1 19.92 648 ASN B N 1
ATOM 9854 C CA . ASN B 1 648 ? -1.569 77.188 -16.328 1 19.92 648 ASN B CA 1
ATOM 9855 C C . ASN B 1 648 ? -1.376 76.188 -17.5 1 19.92 648 ASN B C 1
ATOM 9857 O O . ASN B 1 648 ? -1.352 76.625 -18.656 1 19.92 648 ASN B O 1
ATOM 9861 N N . ASP B 1 649 ? -0.73 75.062 -17.531 1 20.61 649 ASP B N 1
ATOM 9862 C CA . ASP B 1 649 ? -0.246 74.75 -18.859 1 20.61 649 ASP B CA 1
ATOM 9863 C C . ASP B 1 649 ? -1.405 74.375 -19.797 1 20.61 649 ASP B C 1
ATOM 9865 O O . ASP B 1 649 ? -2.211 73.5 -19.5 1 20.61 649 ASP B O 1
ATOM 9869 N N . GLY B 1 650 ? -1.79 75.5 -20.703 1 18.38 650 GLY B N 1
ATOM 9870 C CA . GLY B 1 650 ? -1.855 75.625 -22.156 1 18.38 650 GLY B CA 1
ATOM 9871 C C . GLY B 1 650 ? -0.666 75 -22.875 1 18.38 650 GLY B C 1
ATOM 9872 O O . GLY B 1 650 ? 0.438 74.938 -22.328 1 18.38 650 GLY B O 1
#

Solvent-accessible surface area (backbone atoms only — not comparable to full-atom values): 69403 Å² total; per-residue (Å²): 139,86,76,80,85,77,84,84,76,86,71,79,71,77,75,78,78,81,76,76,81,77,77,76,75,64,90,67,65,82,71,70,78,68,73,72,67,76,71,62,76,70,70,72,66,57,61,64,58,49,57,27,62,77,82,39,52,60,59,81,22,49,50,35,38,52,51,23,54,49,29,53,51,49,45,52,48,50,51,59,67,42,40,75,30,51,47,80,80,37,42,69,82,58,14,62,64,21,50,44,28,44,36,40,39,50,22,41,54,26,40,52,48,16,45,48,45,22,42,44,48,44,46,50,50,33,32,47,72,43,35,38,51,47,41,52,46,30,42,52,35,11,62,72,34,66,66,34,11,51,52,19,47,75,68,70,32,41,49,71,56,15,51,38,36,49,42,34,49,50,18,52,51,44,29,41,24,32,49,40,50,14,50,47,78,41,81,39,76,43,76,43,80,45,78,45,68,43,51,42,30,38,31,57,60,39,50,52,22,13,35,47,36,46,95,43,77,74,16,59,36,49,22,63,59,37,15,49,26,50,44,36,56,76,59,63,52,80,44,66,43,86,86,40,82,36,60,50,18,41,35,58,44,60,24,30,28,64,47,79,49,75,50,75,45,76,43,80,48,75,68,73,59,54,76,62,32,33,71,67,49,65,32,60,48,76,48,29,39,30,43,52,44,78,40,78,42,89,88,83,16,60,26,43,33,40,37,37,36,30,24,64,41,61,36,52,54,45,40,26,39,40,36,39,33,38,35,37,81,36,48,24,39,40,53,31,34,29,44,40,38,37,49,40,67,68,55,93,50,63,83,72,47,44,68,56,88,65,68,74,76,43,72,82,56,80,86,39,67,45,78,62,65,43,50,70,66,92,53,88,69,59,31,36,27,66,62,34,51,38,52,52,41,34,67,65,47,31,15,33,24,33,39,34,30,59,52,89,73,34,37,29,47,46,63,40,53,55,53,50,43,34,34,64,40,43,95,40,77,69,33,46,67,47,52,46,67,42,43,29,25,39,57,81,60,60,66,53,53,52,36,50,50,45,52,45,30,42,36,39,14,37,39,53,15,49,62,69,24,56,95,46,51,86,89,59,49,77,45,60,38,83,28,62,28,42,25,54,43,81,40,56,23,29,39,62,38,67,67,44,38,52,53,21,50,54,42,46,46,48,20,56,54,44,42,56,60,40,49,65,64,44,36,74,35,33,68,79,78,63,83,41,65,56,32,49,46,45,32,62,42,37,70,70,69,77,69,71,65,72,73,82,75,84,76,69,70,68,58,61,53,57,52,53,46,47,57,44,18,46,48,43,49,23,41,52,46,30,63,60,26,68,35,40,56,54,33,39,64,50,47,31,48,47,55,58,64,72,36,90,63,58,60,48,18,34,26,36,40,58,44,102,84,35,31,54,30,48,36,37,52,72,53,80,89,91,70,89,74,76,77,75,73,73,72,88,68,73,85,71,70,80,74,65,73,77,70,67,86,124,136,83,87,81,80,88,76,87,78,80,79,68,81,74,80,80,78,81,78,73,80,79,75,77,74,64,89,66,64,80,70,70,77,69,75,72,69,74,71,66,77,72,70,73,69,61,59,63,62,49,56,28,62,76,82,39,52,60,58,81,23,50,51,33,37,52,49,24,55,47,29,53,51,50,44,52,48,49,52,59,66,42,40,75,29,50,47,78,80,38,42,71,82,58,14,62,64,20,50,45,30,42,35,40,40,52,22,43,53,26,40,52,48,16,45,49,46,21,42,43,49,44,48,50,48,35,31,48,72,41,34,39,49,45,42,52,47,28,43,52,35,12,61,73,34,65,66,34,11,51,53,19,46,75,70,70,31,41,49,69,56,16,50,37,37,50,41,34,50,50,19,51,52,46,30,42,23,32,49,41,51,14,50,46,79,42,80,39,76,42,77,43,82,44,78,44,69,43,53,40,30,37,31,56,61,39,50,51,23,14,36,47,38,45,94,45,78,75,16,60,36,49,22,65,58,38,13,48,26,50,44,34,56,75,59,62,52,79,45,65,43,88,85,40,80,36,61,49,19,42,37,58,45,60,24,29,28,63,47,80,49,74,50,75,45,77,42,78,47,74,67,74,59,55,74,62,32,33,70,68,48,65,32,62,48,76,51,30,38,31,44,52,44,78,41,78,42,89,89,82,18,60,25,42,32,40,38,36,35,29,24,64,39,59,38,52,55,44,40,26,40,40,36,40,34,39,36,37,82,36,49,24,40,40,54,32,32,29,45,41,39,39,49,41,68,67,56,94,52,64,82,72,47,44,68,56,86,66,69,74,73,44,73,82,57,79,87,41,67,44,76,62,64,43,51,71,65,93,53,86,70,57,30,36,27,67,60,33,53,38,53,52,42,33,64,64,48,31,16,32,22,34,38,35,29,57,52,90,73,34,38,28,45,46,64,40,55,57,54,49,46,35,33,65,38,44,93,40,76,70,34,46,68,45,52,46,67,42,42,30,24,39,57,82,59,59,66,54,53,52,37,50,50,44,52,44,31,41,37,39,14,37,38,53,14,48,61,70,24,56,94,45,52,86,90,59,48,77,49,58,39,82,27,64,27,41,25,56,43,81,41,57,22,28,41,64,39,68,68,43,38,51,53,22,51,53,43,46,46,48,19,57,55,44,45,56,59,40,48,65,66,44,36,76,35,34,65,79,78,63,83,42,65,57,35,48,45,45,32,63,42,37,68,69,77,74,72,70,64,72,72,83,75,84,76,69,69,68,60,62,52,57,53,51,46,51,56,44,20,49,48,43,50,24,43,51,46,31,63,60,25,67,34,43,56,54,33,38,66,48,47,31,49,46,53,58,63,72,34,87,63,62,60,52,18,36,25,36,40,59,46,101,84,34,34,53,30,51,37,41,55,74,58,78,90,90,71,88,74,75,77,77,74,75,73,88,75,83,91,82,82,79,73,83,72,79,75,74,90,124

Sequence (1300 aa):
MGSPDENDPVGYEVRQQPSTHSASLKDISKTETNEVTKDADVKSSPPSWKPGALRQFPVYGILPLLLSIACTGVAILIVRLSHHKDIDSWSGRKAPQVLLSYTTTVANSLMGVAFAEAAVITFWRGAVGGMPVSNLHYVWASSSSVVGALTSLWRRRAVGVSLVSILVAVSTLLRGPLMQRATYVELVDLEAWDTIKIPVMANMSDEWGGMLSGHALTDLRFSPGFADAVARYQAQSPMSLLGADCKNCSVNVVAFGFQVNCTATNIPYNLTGSVEAIMNGTLGATVFDSKISVVNESPKGSLLNISVVRKVDVGYEGNLEHKVCLLAPSLLNYSMFLDDNLLSFQSENWFDAKAVEDPVNLPPVDSFVAPINMTVPYITGFGSTIPALHAMGSLLFDSTSNVSHGGAVGWTTSNSGLLSNLFYTAATPAARRSSDPKDYSFDDPMVDIINAYRDIAFRMSLQAAAEENEGLSDRDAKVFQEVESISHQSMARYAMDKAALAVAVVISLIGPVATLMLFWGWWKLGRRFTMSPLEMINAVLAPGEELLDDDDHYHDGDYERQRQSGDRNQREVARLLAECNQKGDASGADLANHVRQNKKGEEPVLKYGVDGRGKLSMKVVGGGGGGVRRRRQKEGGFVSGLVDVLLNDGMGSPDENDPVGYEVRQQPSTHSASLKDISKTETNEVTKDADVKSSPPSWKPGALRQFPVYGILPLLLSIACTGVAILIVRLSHHKDIDSWSGRKAPQVLLSYTTTVANSLMGVAFAEAAVITFWRGAVGGMPVSNLHYVWASSSSVVGALTSLWRRRAVGVSLVSILVAVSTLLRGPLMQRATYVELVDLEAWDTIKIPVMANMSDEWGGMLSGHALTDLRFSPGFADAVARYQAQSPMSLLGADCKNCSVNVVAFGFQVNCTATNIPYNLTGSVEAIMNGTLGATVFDSKISVVNESPKGSLLNISVVRKVDVGYEGNLEHKVCLLAPSLLNYSMFLDDNLLSFQSENWFDAKAVEDPVNLPPVDSFVAPINMTVPYITGFGSTIPALHAMGSLLFDSTSNVSHGGAVGWTTSNSGLLSNLFYTAATPAARRSSDPKDYSFDDPMVDIINAYRDIAFRMSLQAAAEENEGLSDRDAKVFQEVESISHQSMARYAMDKAALAVAVVISLIGPVATLMLFWGWWKLGRRFTMSPLEMINAVLAPGEELLDDDDHYHDGDYERQRQSGDRNQREVARLLAECNQKGDASGADLANHVRQNKKGEEPVLKYGVDGRGKLSMKVVGGGGGGVRRRRQKEGGFVSGLVDVLLNDG